Protein AF-A0A9N8DTS7-F1 (afdb_monomer)

Foldseek 3Di:
DDPPPPPPPPPDQQWDPQLDPCSLCVVQWDADPVRDIDGDPPQDLVNQLVSQLVQFDDQFDPDPDDPDQHLLVLQCVLQPDPDPQWGQAFFQRDTFHSPPDDDLQHWDWAQLQDCQQQQPPDDSSNGPPLRIHIHRPVLSVLCPNAFEDDQQQDPPRDDWDAPSDPSGPRPWIDDPHYTHGDLQCLLSSLLSLVQSQSNCACVRPVRQHQDEDLDDDPPHRRYHHHLLRSLVSNVSHDQDPSSVSSQSCCLTRNTVGGRCCNVHVVVSCVPSNHRDDFPPPSPHRPVVPPDDDDDDDDDDDDDDDDDDDDDDQPALQVVAAALQKAWFKWALPPPTKTKIAGQAWRDAQFKKKKWLFAAQQPDTHQPAWIKMAGRHHIQHHFAMAIADAAPDPQGHHCNPRIGTDHHYHHADLLKTKMWMWGFRPPPVRDTHTHAIETANQPDADDHDPDSVVQPSHHYHDHPRPPVFHYAYEYRARIKGFQDALEAASVVVRVSSNDNVRMDGHHDDRDPHDYDRTGHHDPHDDDPPDALALQKAWFKWALPPPTWTKIAGQAFFAAQFKKKKALFAAQLPDGDQPAWMKIAGHHRRTDHHLAMATADDPLHPCNPRIDTPHHHGHADLQWTKMWMWTDDPPDTRTHAIETQNQPDADDHDDPPVPQPRHHYHDHPSNPVFHYEYEYRARIKGFQDAQEEASVVVRVSSRPRVRMDGHHPDYDDYDNDGGHHDDPDDDDDDDDDDDDDDDDDDDDDDDDDDDDDDDDDDD

Solvent-accessible surface area (backbone atoms only — not comparable to full-atom values): 42821 Å² total; per-residue (Å²): 142,80,86,80,73,82,68,80,76,84,62,87,70,75,62,46,78,63,54,56,68,70,58,57,40,52,91,46,47,39,76,44,97,87,74,48,76,42,75,38,91,83,61,48,73,65,56,53,36,51,49,46,62,72,36,50,75,45,70,41,47,87,72,95,68,88,88,57,87,22,48,69,56,48,44,46,65,53,37,46,27,94,55,87,73,18,22,39,20,67,52,40,75,43,69,39,65,53,70,71,59,73,41,84,92,28,35,28,82,33,55,74,70,29,60,82,28,58,31,48,100,61,55,54,78,53,38,41,64,76,39,41,43,43,19,44,29,61,45,46,64,68,48,60,79,44,28,45,36,69,74,60,41,50,82,78,68,54,84,62,38,70,35,55,31,96,78,31,26,76,70,14,31,25,54,98,55,29,31,28,64,32,73,93,50,35,11,61,51,24,39,26,48,53,42,44,31,54,58,28,26,39,91,68,35,94,65,47,46,34,41,66,32,58,64,56,44,93,87,45,44,27,39,48,30,28,38,36,54,31,40,42,25,35,69,76,28,62,85,48,73,68,56,51,50,27,39,48,42,37,13,26,70,62,25,43,36,70,52,60,44,66,79,42,54,68,50,45,44,75,76,74,44,73,59,54,81,61,48,93,81,68,73,12,42,74,77,58,70,71,83,69,88,77,82,76,83,78,78,85,86,81,92,77,92,77,96,71,87,82,83,69,91,79,43,66,46,75,83,60,46,43,46,40,33,36,70,37,30,40,26,22,55,88,68,42,32,40,34,30,35,26,72,43,70,43,54,62,69,32,54,41,35,43,26,42,31,29,34,26,73,87,50,72,46,78,90,38,8,27,32,33,36,64,34,85,58,66,43,50,52,25,39,34,30,32,41,34,69,57,80,68,93,63,77,52,44,59,25,84,60,58,42,82,74,42,72,60,67,76,58,40,76,74,20,31,26,41,40,34,29,25,54,37,88,52,104,73,54,52,77,45,58,23,24,37,43,33,22,42,49,78,58,69,44,81,64,41,102,46,68,79,80,42,57,80,31,28,24,24,69,56,79,69,39,72,87,41,21,43,31,65,34,65,67,40,31,30,38,21,44,70,57,77,53,61,36,26,70,67,57,41,51,54,46,60,40,34,58,87,30,47,50,69,42,84,68,81,72,83,80,74,62,67,67,72,55,37,51,71,37,84,57,82,87,64,94,80,65,86,53,36,31,35,32,35,74,42,23,37,23,28,52,89,78,43,30,44,31,33,31,25,56,39,69,41,61,40,60,43,51,40,34,44,26,44,32,28,34,52,68,85,50,68,52,84,88,34,6,30,34,34,34,69,37,52,82,85,31,44,58,52,14,40,56,28,32,40,56,41,88,89,35,45,62,24,84,63,58,41,78,80,41,73,59,71,75,59,44,58,80,19,29,25,40,42,32,32,37,66,61,89,88,47,78,48,60,16,21,36,44,31,24,44,48,76,61,69,44,77,63,82,66,59,84,85,71,49,65,69,31,37,25,24,64,53,76,74,34,74,89,39,23,41,37,66,42,63,66,43,29,11,32,30,57,70,52,78,55,66,42,41,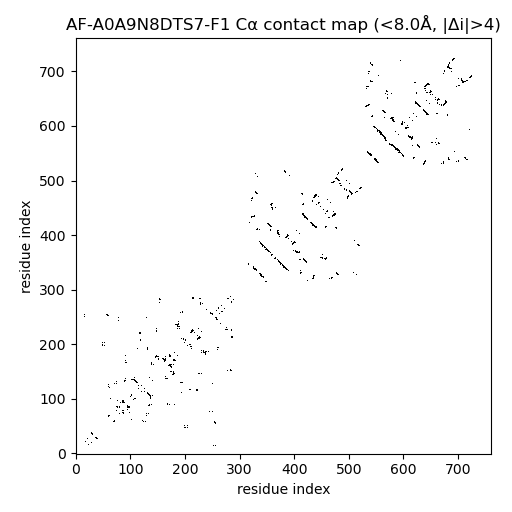46,70,56,43,46,53,45,65,42,37,65,87,29,50,49,71,31,70,98,44,85,63,73,60,77,88,66,62,34,48,60,51,75,95,79,79,88,79,81,87,79,90,77,85,78,86,80,78,88,76,90,82,81,89,85,84,86,87,78,86,86,83,89,81,87,88,81,89,132

Organism: NCBI:txid568900

Secondary structure (DSSP, 8-state):
--------------PPSS-SHHHHTTTTEEE-TTS-EEE-TT--HHHHHHHHHHH---PPP--SSSSSS-HHHHHHHHTB-SSTTEEE-TTT-SEEESSS-SSTTSEEEEESS-GGGT--SSSHHHH-TTTEEEEEHHHHHHHTTPEES-TTSSSSP-PPBSSSSTTS-TT-EE-SSEEE--GGGHHHHHHHHHHHHHHT-TTTTTT---EEESS--TT-SSEEEEHHHHHHHHHHS---HHHHHHHHHIIIIISS---HHHH-TTHHHHHH----PPBTTTTBSGGGG---PPPP------------PPPPS--GGGG--TTSEEEEEEE-SSSPEEEEEESS-B-TT-EEEEE-SPB-SSSB-SSS-EEEEE-SS-B-TTBEEEES--SSS-PPBTTT--EEEES-----TT--EEEEEEE-SSTT--EEEEEEEE-SSS-PBPP-S-GGGT-SS--BPPGGGSSSSEEE--S-SEEEE-S-SEE-HHHHHHHHH-GGGEEEE-S-SSS-----B-EE-S----TTS--TTSEEEEEEE-SSSPEEEEEESSPBPTT-EEEEE-SPB-SS-B-SSS-EEEEEPPTT-B-TT-EEEES-TTSBTTT--EEEES-----TT--EEEEEEEETTEEEEEEEEE-SSS-PBPTT--GGGSTTT--BPPGGGSSSSEEE--S-SEEEE-S--EEEHHHHHHHHH-GGGEEEESS---PPPSS--EEEPSS-PPP------------------------------

pLDDT: mean 80.38, std 19.92, range [23.86, 98.44]

Nearest PDB structures (foldseek):
  3vxm-assembly1_D  TM=3.292E-01  e=1.118E+00  Homo sapiens
  7kc1-assembly1_J  TM=3.344E-01  e=6.597E+00  Homo sapiens
  8vuz-assembly1_H  TM=3.466E-01  e=9.726E+00  Homo sapiens
  5xwu-assembly1_C  TM=1.728E-01  e=1.743E+00  Mus musculus

Sequence (761 aa):
MASLSLTRAQESASSYGGCPIDEYYGGLLTSRADGTATVREDVSRQDLEALLEETTRQVLPYTGSNDRDDVWKALIDVDAGQEPDTVRLLYRQVDFPALPHGTASTWNREHLWPKSRGVEYSGSDFTDVHHLFPADWNVNSARSNLFFGSCGLVEPQSSCKSPAHTEAASDTESDSQVFLPPANVRGDIARALFYMDLRYSSSTNNGIDLVLTDCPSPNNDNEMAYLSQLLTWHVMDPVDEGEKQRNQRVCERWQGNRNPFVDFPELAERFLGSPQTPANDGTGYPSCQQQQPQPQHPSGGDTNNNNEPSSSNDDPCNELSAGDILFVGMRSDNPDLVAMVTFKDLPVGLRLYLTDNAWTGSDLGTNEGTIQLIVTSEIASGAVFGYGGASGEDTLLYQGDWENVQGQFALSASGDSVLLYCKTNTEQDEIRFLAGLENSGDGWVESSNQENDFGSSRSALPAALEEKGTVSLPHYDDFAYVGAQEGSVEQLQDLLTDPSQWSGHNNDEDDMVLPTSFEISLAPVSMTESVAGDVMVVAVTAIDPDMVALVALEPLPGGTELYITDNTWTGSKFLTNEGTLKLTLPPAGVDVGSIFGYGATSLRFHDQWQSEGGRFALAESGDSIVVYTRDGNATKHMAAFSYAGGGWRAPGLADDQYGTADSVLPKELEQVGAVSLPRFESYVYKGPTDGEKEFLQRQLQNTSNWQGYDSSRVEPPREDFSVQSSQSSPSSATSTCPLSRRQITNVLMVGVAVVRLLGWS

Radius of gyration: 32.48 Å; Cα contacts (8 Å, |Δi|>4): 1632; chains: 1; bounding box: 80×89×81 Å

Structure (mmCIF, N/CA/C/O backbone):
data_AF-A0A9N8DTS7-F1
#
_entry.id   AF-A0A9N8DTS7-F1
#
loop_
_atom_site.group_PDB
_atom_site.id
_atom_site.type_symbol
_atom_site.label_atom_id
_atom_site.label_alt_id
_atom_site.label_comp_id
_atom_site.label_asym_id
_atom_site.label_entity_id
_atom_site.label_seq_id
_atom_site.pdbx_PDB_ins_code
_atom_site.Cartn_x
_atom_site.Cartn_y
_atom_site.Cartn_z
_atom_site.occupancy
_atom_site.B_iso_or_equiv
_atom_site.auth_seq_id
_atom_site.auth_comp_id
_atom_site.auth_asym_id
_atom_site.auth_atom_id
_atom_site.pdbx_PDB_model_num
ATOM 1 N N . MET A 1 1 ? 46.953 -11.018 -28.116 1.00 35.19 1 MET A N 1
ATOM 2 C CA . MET A 1 1 ? 46.247 -12.240 -27.684 1.00 35.19 1 MET A CA 1
ATOM 3 C C . MET A 1 1 ? 46.889 -12.733 -26.400 1.00 35.19 1 MET A C 1
ATOM 5 O O . MET A 1 1 ? 47.873 -13.456 -26.454 1.00 35.19 1 MET A O 1
ATOM 9 N N . ALA A 1 2 ? 46.380 -12.287 -25.260 1.00 27.88 2 ALA A N 1
ATOM 10 C CA . ALA A 1 2 ? 46.610 -12.935 -23.978 1.00 27.88 2 ALA A CA 1
ATOM 11 C C . ALA A 1 2 ? 45.212 -13.119 -23.393 1.00 27.88 2 ALA A C 1
ATOM 13 O O . ALA A 1 2 ? 44.584 -12.157 -22.967 1.00 27.88 2 ALA A O 1
ATOM 14 N N . SER A 1 3 ? 44.687 -14.332 -23.546 1.00 29.33 3 SER A N 1
ATOM 15 C CA . SER A 1 3 ? 43.446 -14.774 -22.924 1.00 29.33 3 SER A CA 1
ATOM 16 C C . SER A 1 3 ? 43.725 -14.900 -21.432 1.00 29.33 3 SER A C 1
ATOM 18 O O . SER A 1 3 ? 44.261 -15.916 -20.996 1.00 29.33 3 SER A O 1
ATOM 20 N N . LEU A 1 4 ? 43.431 -13.855 -20.663 1.00 31.64 4 LEU A N 1
ATOM 21 C CA . LEU A 1 4 ? 43.240 -13.990 -19.225 1.00 31.64 4 LEU A CA 1
ATOM 22 C C . LEU A 1 4 ? 41.852 -14.600 -19.050 1.00 31.64 4 LEU A C 1
ATOM 24 O O . LEU A 1 4 ? 40.857 -13.892 -19.002 1.00 31.64 4 LEU A O 1
ATOM 28 N N . SER A 1 5 ? 41.796 -15.931 -19.065 1.00 31.61 5 SER A N 1
ATOM 29 C CA . SER A 1 5 ? 40.640 -16.652 -18.550 1.00 31.61 5 SER A CA 1
ATOM 30 C C . SER A 1 5 ? 40.526 -16.311 -17.069 1.00 31.61 5 SER A C 1
ATOM 32 O O . SER A 1 5 ? 41.458 -16.609 -16.314 1.00 31.61 5 SER A O 1
ATOM 34 N N . LEU A 1 6 ? 39.414 -15.710 -16.658 1.00 36.59 6 LEU A N 1
ATOM 35 C CA . LEU A 1 6 ? 39.000 -15.676 -15.263 1.00 36.59 6 LEU A CA 1
ATOM 36 C C . LEU A 1 6 ? 38.718 -17.123 -14.842 1.00 36.59 6 LEU A C 1
ATOM 38 O O . LEU A 1 6 ? 37.624 -17.669 -14.949 1.00 36.59 6 LEU A O 1
ATOM 42 N N . THR A 1 7 ? 39.771 -17.808 -14.406 1.00 34.59 7 THR A N 1
ATOM 43 C CA . THR A 1 7 ? 39.629 -18.978 -13.551 1.00 34.59 7 THR A CA 1
ATOM 44 C C . THR A 1 7 ? 38.832 -18.532 -12.340 1.00 34.59 7 THR A C 1
ATOM 46 O O . THR A 1 7 ? 39.320 -17.696 -11.583 1.00 34.59 7 THR A O 1
ATOM 49 N N . ARG A 1 8 ? 37.620 -19.084 -12.199 1.00 40.44 8 ARG A N 1
ATOM 50 C CA . ARG A 1 8 ? 36.758 -19.034 -11.013 1.00 40.44 8 ARG A CA 1
ATOM 51 C C . ARG A 1 8 ? 37.622 -18.901 -9.760 1.00 40.44 8 ARG A C 1
ATOM 53 O O . ARG A 1 8 ? 38.233 -19.880 -9.330 1.00 40.44 8 ARG A O 1
ATOM 60 N N . ALA A 1 9 ? 37.696 -17.690 -9.216 1.00 36.06 9 ALA A N 1
ATOM 61 C CA . ALA A 1 9 ? 38.350 -17.425 -7.950 1.00 36.06 9 ALA A CA 1
ATOM 62 C C . ALA A 1 9 ? 37.477 -18.031 -6.843 1.00 36.06 9 ALA A C 1
ATOM 64 O O . ALA A 1 9 ? 36.722 -17.353 -6.165 1.00 36.06 9 ALA A O 1
ATOM 65 N N . GLN A 1 10 ? 37.559 -19.351 -6.677 1.00 35.62 10 GLN A N 1
ATOM 66 C CA . GLN A 1 10 ? 37.395 -19.973 -5.370 1.00 35.62 10 GLN A CA 1
ATOM 67 C C . GLN A 1 10 ? 38.724 -19.804 -4.623 1.00 35.62 10 GLN A C 1
ATOM 69 O O . GLN A 1 10 ? 39.418 -20.774 -4.335 1.00 35.62 10 GLN A O 1
ATOM 74 N N . GLU A 1 11 ? 39.106 -18.559 -4.352 1.00 36.72 11 GLU A N 1
ATOM 75 C CA . GLU A 1 11 ? 39.973 -18.272 -3.215 1.00 36.72 11 GLU A CA 1
ATOM 76 C C . GLU A 1 11 ? 39.042 -17.959 -2.050 1.00 36.72 11 GLU A C 1
ATOM 78 O O . GLU A 1 11 ? 38.052 -17.248 -2.199 1.00 36.72 11 GLU A O 1
ATOM 83 N N . SER A 1 12 ? 39.294 -18.605 -0.917 1.00 40.28 12 SER A N 1
ATOM 84 C CA . SER A 1 12 ? 38.471 -18.557 0.283 1.00 40.28 12 SER A CA 1
ATOM 85 C C . SER A 1 12 ? 38.433 -17.144 0.877 1.00 40.28 12 SER A C 1
ATOM 87 O O . SER A 1 12 ? 39.158 -16.857 1.830 1.00 40.28 12 SER A O 1
ATOM 89 N N . ALA A 1 13 ? 37.592 -16.266 0.334 1.00 49.38 13 ALA A N 1
ATOM 90 C CA . ALA A 1 13 ? 37.069 -15.142 1.091 1.00 49.38 13 ALA A CA 1
ATOM 91 C C . ALA A 1 13 ? 36.292 -15.751 2.264 1.00 49.38 13 ALA A C 1
ATOM 93 O O . ALA A 1 13 ? 35.435 -16.619 2.070 1.00 49.38 13 ALA A O 1
ATOM 94 N N . SER A 1 14 ? 36.675 -15.402 3.489 1.00 56.19 14 SER A N 1
ATOM 95 C CA . SER A 1 14 ? 35.967 -15.836 4.687 1.00 56.19 14 SER A CA 1
ATOM 96 C C . SER A 1 14 ? 34.522 -15.367 4.583 1.00 56.19 14 SER A C 1
ATOM 98 O O . SER A 1 14 ? 34.271 -14.172 4.699 1.00 56.19 14 SER A O 1
ATOM 100 N N . SER A 1 15 ? 33.595 -16.295 4.347 1.00 71.06 15 SER A N 1
ATOM 101 C CA . SER A 1 15 ? 32.173 -15.987 4.422 1.00 71.06 15 SER A CA 1
ATOM 102 C C . SER A 1 15 ? 31.874 -15.501 5.831 1.00 71.06 15 SER A C 1
ATOM 104 O O . SER A 1 15 ? 32.210 -16.176 6.809 1.00 71.06 15 SER A O 1
ATOM 106 N N . TYR A 1 16 ? 31.257 -14.337 5.939 1.00 78.50 16 TYR A N 1
ATOM 107 C CA . TYR A 1 16 ? 30.673 -13.870 7.178 1.00 78.50 16 TYR A CA 1
ATOM 108 C C . TYR A 1 16 ? 29.604 -14.883 7.628 1.00 78.50 16 TYR A C 1
ATOM 110 O O . TYR A 1 16 ? 28.719 -15.242 6.857 1.00 78.50 16 TYR A O 1
ATOM 118 N N . GLY A 1 17 ? 29.722 -15.394 8.860 1.00 80.81 17 GLY A N 1
ATOM 119 C CA . GLY A 1 17 ? 28.636 -16.132 9.527 1.00 80.81 17 GLY A CA 1
ATOM 120 C C . GLY A 1 17 ? 27.572 -15.167 10.060 1.00 80.81 17 GLY A C 1
ATOM 121 O O . GLY A 1 17 ? 27.861 -13.970 10.160 1.00 80.81 17 GLY A O 1
ATOM 122 N N . GLY A 1 18 ? 26.375 -15.642 10.415 1.00 84.25 18 GLY A N 1
ATOM 123 C CA . GLY A 1 18 ? 25.291 -14.754 10.855 1.00 84.25 18 GLY A CA 1
ATOM 124 C C . GLY A 1 18 ? 24.457 -14.141 9.735 1.00 84.25 18 GLY A C 1
ATOM 125 O O . GLY A 1 18 ? 23.745 -13.186 9.996 1.00 84.25 18 GLY A O 1
ATOM 126 N N . CYS A 1 19 ? 24.582 -14.629 8.499 1.00 90.31 19 CYS A N 1
ATOM 127 C CA . CYS A 1 19 ? 23.844 -14.117 7.341 1.00 90.31 19 CYS A CA 1
ATOM 128 C C . CYS A 1 19 ? 22.558 -14.869 6.952 1.00 90.31 19 CYS A C 1
ATOM 130 O O . CYS A 1 19 ? 21.774 -14.264 6.217 1.00 90.31 19 CYS A O 1
ATOM 132 N N . PRO A 1 20 ? 22.288 -16.129 7.366 1.00 91.44 20 PRO A N 1
ATOM 133 C CA . PRO A 1 20 ? 20.942 -16.694 7.244 1.00 91.44 20 PRO A CA 1
ATOM 134 C C . PRO A 1 20 ? 19.914 -15.763 7.893 1.00 91.44 20 PRO A C 1
ATOM 136 O O . PRO A 1 20 ? 20.201 -15.202 8.944 1.00 91.44 20 PRO A O 1
ATOM 139 N N . ILE A 1 21 ? 18.753 -15.567 7.265 1.00 89.00 21 ILE A N 1
ATOM 140 C CA . ILE A 1 21 ? 17.742 -14.581 7.699 1.00 89.00 21 ILE A CA 1
ATOM 141 C C . ILE A 1 21 ? 17.359 -14.795 9.174 1.00 89.00 21 ILE A C 1
ATOM 143 O O . ILE A 1 21 ? 17.350 -13.864 9.972 1.00 89.00 21 ILE A O 1
ATOM 147 N N . ASP A 1 22 ? 17.129 -16.041 9.558 1.00 86.31 22 ASP A N 1
ATOM 148 C CA . ASP A 1 22 ? 16.817 -16.476 10.916 1.00 86.31 22 ASP A CA 1
ATOM 149 C C . ASP A 1 22 ? 17.932 -16.192 11.937 1.00 86.31 22 ASP A C 1
ATOM 151 O O . ASP A 1 22 ? 17.646 -15.924 13.102 1.00 86.31 22 ASP A O 1
ATOM 155 N N . GLU A 1 23 ? 19.197 -16.210 11.513 1.00 89.38 23 GLU A N 1
ATOM 156 C CA . GLU A 1 23 ? 20.341 -15.872 12.368 1.00 89.38 23 GLU A CA 1
ATOM 157 C C . GLU A 1 23 ? 20.573 -14.354 12.423 1.00 89.38 23 GLU A C 1
ATOM 159 O O . GLU A 1 23 ? 20.778 -13.801 13.502 1.00 89.38 23 GLU A O 1
ATOM 164 N N . TYR A 1 24 ? 20.498 -13.682 11.271 1.00 92.88 24 TYR A N 1
ATOM 165 C CA . TYR A 1 24 ? 20.747 -12.249 11.118 1.00 92.88 24 TYR A CA 1
ATOM 166 C C . TYR A 1 24 ? 19.723 -11.412 11.887 1.00 92.88 24 TYR A C 1
ATOM 168 O O . TYR A 1 24 ? 20.088 -10.488 12.607 1.00 92.88 24 TYR A O 1
ATOM 176 N N . TYR A 1 25 ? 18.443 -11.777 11.784 1.00 93.38 25 TYR A N 1
ATOM 177 C CA . TYR A 1 25 ? 17.338 -11.088 12.448 1.00 93.38 25 TYR A CA 1
ATOM 178 C C . TYR A 1 25 ? 16.889 -11.798 13.734 1.00 93.38 25 TYR A C 1
ATOM 180 O O . TYR A 1 25 ? 15.823 -11.492 14.252 1.00 93.38 25 TYR A O 1
ATOM 188 N N . GLY A 1 26 ? 17.654 -12.753 14.278 1.00 83.56 26 GLY A N 1
ATOM 189 C CA . GLY A 1 26 ? 17.167 -13.702 15.293 1.00 83.56 26 GLY A CA 1
ATOM 190 C C . GLY A 1 26 ? 16.560 -13.102 16.575 1.00 83.56 26 GLY A C 1
ATOM 191 O O . GLY A 1 26 ? 15.787 -13.778 17.250 1.00 83.56 26 GLY A O 1
ATOM 192 N N . GLY A 1 27 ? 16.868 -11.844 16.914 1.00 84.56 27 GLY A N 1
ATOM 193 C CA . GLY A 1 27 ? 16.236 -11.108 18.022 1.00 84.56 27 GLY A CA 1
ATOM 194 C C . GLY A 1 27 ? 14.964 -10.332 17.652 1.00 84.56 27 GLY A C 1
ATOM 195 O O . GLY A 1 27 ? 14.217 -9.943 18.546 1.00 84.56 27 GLY A O 1
ATOM 196 N N . LEU A 1 28 ? 14.726 -10.127 16.357 1.00 89.19 28 LEU A N 1
ATOM 197 C CA . LEU A 1 28 ? 13.649 -9.324 15.773 1.00 89.19 28 LEU A CA 1
ATOM 198 C C . LEU A 1 28 ? 12.582 -10.176 15.075 1.00 89.19 28 LEU A C 1
ATOM 200 O O . LEU A 1 28 ? 11.575 -9.640 14.623 1.00 89.19 28 LEU A O 1
ATOM 204 N N . LEU A 1 29 ? 12.786 -11.491 14.961 1.00 88.31 29 LEU A N 1
ATOM 205 C CA . LEU A 1 29 ? 11.826 -12.397 14.335 1.00 88.31 29 LEU A CA 1
ATOM 206 C C . LEU A 1 29 ? 10.941 -13.099 15.364 1.00 88.31 29 LEU A C 1
ATOM 208 O O . LEU A 1 29 ? 11.381 -13.479 16.450 1.00 88.31 29 LEU A O 1
ATOM 212 N N . THR A 1 30 ? 9.698 -13.350 14.972 1.00 83.19 30 THR A N 1
ATOM 213 C CA . THR A 1 30 ? 8.836 -14.365 15.579 1.00 83.19 30 THR A CA 1
ATOM 214 C C . THR A 1 30 ? 8.474 -15.417 14.542 1.00 83.19 30 THR A C 1
ATOM 216 O O . THR A 1 30 ? 8.458 -15.167 13.336 1.00 83.19 30 THR A O 1
ATOM 219 N N . SER A 1 31 ? 8.211 -16.631 15.013 1.00 72.62 31 SER A N 1
ATOM 220 C CA . SER A 1 31 ? 7.707 -17.703 14.162 1.00 72.62 31 SER A CA 1
ATOM 221 C C . SER A 1 31 ? 6.209 -17.517 13.951 1.00 72.62 31 SER A C 1
ATOM 223 O O . SER A 1 31 ? 5.444 -17.461 14.914 1.00 72.62 31 SER A O 1
ATOM 225 N N . ARG A 1 32 ? 5.785 -17.469 12.692 1.00 54.41 32 ARG A N 1
ATOM 226 C CA . ARG A 1 32 ? 4.383 -17.593 12.307 1.00 54.41 32 ARG A CA 1
ATOM 227 C C . ARG A 1 32 ? 3.902 -19.024 12.546 1.00 54.41 32 ARG A C 1
ATOM 229 O O . ARG A 1 32 ? 4.681 -19.981 12.583 1.00 54.41 32 ARG A O 1
ATOM 236 N N . ALA A 1 33 ? 2.588 -19.177 12.687 1.00 39.81 33 ALA A N 1
ATOM 237 C CA . ALA A 1 33 ? 1.946 -20.473 12.914 1.00 39.81 33 ALA A CA 1
ATOM 238 C C . ALA A 1 33 ? 2.162 -21.480 11.759 1.00 39.81 33 ALA A C 1
ATOM 240 O O . ALA A 1 33 ? 2.047 -22.686 11.970 1.00 39.81 33 ALA A O 1
ATOM 241 N N . ASP A 1 34 ? 2.510 -20.996 10.562 1.00 44.12 34 ASP A N 1
ATOM 242 C CA . ASP A 1 34 ? 2.854 -21.785 9.369 1.00 44.12 34 ASP A CA 1
ATOM 243 C C . ASP A 1 34 ? 4.330 -22.245 9.327 1.00 44.12 34 ASP A C 1
ATOM 245 O O . ASP A 1 34 ? 4.734 -22.965 8.411 1.00 44.12 34 ASP A O 1
ATOM 249 N N . GLY A 1 35 ? 5.132 -21.869 10.330 1.00 47.69 35 GLY A N 1
ATOM 250 C CA . GLY A 1 35 ? 6.550 -22.208 10.435 1.00 47.69 35 GLY A CA 1
ATOM 251 C C . GLY A 1 35 ? 7.494 -21.262 9.688 1.00 47.69 35 GLY A C 1
ATOM 252 O O . GLY A 1 35 ? 8.700 -21.509 9.694 1.00 47.69 35 GLY A O 1
ATOM 253 N N . THR A 1 36 ? 6.982 -20.195 9.069 1.00 58.00 36 THR A N 1
ATOM 254 C CA . THR A 1 36 ? 7.795 -19.105 8.512 1.00 58.00 36 THR A CA 1
ATOM 255 C C . THR A 1 36 ? 8.173 -18.096 9.599 1.00 58.00 36 THR A C 1
ATOM 257 O O . THR A 1 36 ? 7.544 -18.042 10.653 1.00 58.00 36 THR A O 1
ATOM 260 N N . ALA A 1 37 ? 9.238 -17.323 9.394 1.00 69.44 37 ALA A N 1
ATOM 261 C CA . ALA A 1 37 ? 9.637 -16.265 10.318 1.00 69.44 37 ALA A CA 1
ATOM 262 C C . ALA A 1 37 ? 9.244 -14.896 9.750 1.00 69.44 37 ALA A C 1
ATOM 264 O O . ALA A 1 37 ? 9.447 -14.646 8.566 1.00 69.44 37 ALA A O 1
ATOM 265 N N . THR A 1 38 ? 8.695 -14.030 10.598 1.00 81.50 38 THR A N 1
ATOM 266 C CA . THR A 1 38 ? 8.312 -12.646 10.275 1.00 81.50 38 THR A CA 1
ATOM 267 C C . THR A 1 38 ? 8.938 -11.709 11.289 1.00 81.50 38 THR A C 1
ATOM 269 O O . THR A 1 38 ? 9.187 -12.117 12.429 1.00 81.50 38 THR A O 1
ATOM 272 N N . VAL A 1 39 ? 9.175 -10.460 10.901 1.00 83.88 39 VAL A N 1
ATOM 273 C CA . VAL A 1 39 ? 9.574 -9.417 11.851 1.00 83.88 39 VAL A CA 1
ATOM 274 C C . VAL A 1 39 ? 8.450 -9.227 12.868 1.00 83.88 39 VAL A C 1
ATOM 276 O O . VAL A 1 39 ? 7.280 -9.217 12.490 1.00 83.88 39 VAL A O 1
ATOM 279 N N . ARG A 1 40 ? 8.784 -9.158 14.159 1.00 85.50 40 ARG A N 1
ATOM 280 C CA . ARG A 1 40 ? 7.789 -8.963 15.220 1.00 85.50 40 ARG A CA 1
ATOM 281 C C . ARG A 1 40 ? 7.138 -7.581 15.104 1.00 85.50 40 ARG A C 1
ATOM 283 O O . ARG A 1 40 ? 7.781 -6.611 14.696 1.00 85.50 40 ARG A O 1
ATOM 290 N N . GLU A 1 41 ? 5.885 -7.489 15.529 1.00 78.94 41 GLU A N 1
ATOM 291 C CA . GLU A 1 41 ? 5.113 -6.237 15.519 1.00 78.94 41 GLU A CA 1
ATOM 292 C C . GLU A 1 41 ? 5.650 -5.180 16.500 1.00 78.94 41 GLU A C 1
ATOM 294 O O . GLU A 1 41 ? 5.406 -3.994 16.327 1.00 78.94 41 GLU A O 1
ATOM 299 N N . ASP A 1 42 ? 6.462 -5.572 17.486 1.00 79.75 42 ASP A N 1
ATOM 300 C CA . ASP A 1 42 ? 7.116 -4.644 18.420 1.00 79.75 42 ASP A CA 1
ATOM 301 C C . ASP A 1 42 ? 8.436 -4.058 17.884 1.00 79.75 42 ASP A C 1
ATOM 303 O O . ASP A 1 42 ? 9.007 -3.170 18.508 1.00 79.75 42 ASP A O 1
ATOM 307 N N . VAL A 1 43 ? 8.951 -4.555 16.750 1.00 81.31 43 VAL A N 1
ATOM 308 C CA . VAL A 1 43 ? 10.228 -4.090 16.179 1.00 81.31 43 VAL A CA 1
ATOM 309 C C . VAL A 1 43 ? 10.061 -2.691 15.608 1.00 81.31 43 VAL A C 1
ATOM 311 O O . VAL A 1 43 ? 9.398 -2.500 14.591 1.00 81.31 43 VAL A O 1
ATOM 314 N N . SER A 1 44 ? 10.695 -1.716 16.242 1.00 86.44 44 SER A N 1
ATOM 315 C CA . SER A 1 44 ? 10.692 -0.332 15.791 1.00 86.44 44 SER A CA 1
ATOM 316 C C . SER A 1 44 ? 11.636 -0.119 14.604 1.00 86.44 44 SER A C 1
ATOM 318 O O . SER A 1 44 ? 12.540 -0.917 14.332 1.00 86.44 44 SER A O 1
ATOM 320 N N . ARG A 1 45 ? 11.485 1.024 13.926 1.00 86.06 45 ARG A N 1
ATOM 321 C CA . ARG A 1 45 ? 12.457 1.486 12.928 1.00 86.06 45 ARG A CA 1
ATOM 322 C C . ARG A 1 45 ? 13.873 1.554 13.522 1.00 86.06 45 ARG A C 1
ATOM 324 O O . ARG A 1 45 ? 14.815 1.069 12.905 1.00 86.06 45 ARG A O 1
ATOM 331 N N . GLN A 1 46 ? 14.005 2.060 14.752 1.00 87.00 46 GLN A N 1
ATOM 332 C CA . GLN A 1 46 ? 15.285 2.192 15.460 1.00 87.00 46 GLN A CA 1
ATOM 333 C C . GLN A 1 46 ? 15.960 0.841 15.740 1.00 87.00 46 GLN A C 1
ATOM 335 O O . GLN A 1 46 ? 17.185 0.752 15.680 1.00 87.00 46 GLN A O 1
ATOM 340 N N . ASP A 1 47 ? 15.193 -0.224 15.994 1.00 89.94 47 ASP A N 1
ATOM 341 C CA . ASP A 1 47 ? 15.752 -1.570 16.178 1.00 89.94 47 ASP A CA 1
ATOM 342 C C . ASP A 1 47 ? 16.430 -2.078 14.900 1.00 89.94 47 ASP A C 1
ATOM 344 O O . ASP A 1 47 ? 17.490 -2.708 14.954 1.00 89.94 47 ASP A O 1
ATOM 348 N N . LEU A 1 48 ? 15.847 -1.775 13.735 1.00 92.00 48 LEU A N 1
ATOM 349 C CA . LEU A 1 48 ? 16.458 -2.092 12.447 1.00 92.00 48 LEU A CA 1
ATOM 350 C C . LEU A 1 48 ? 17.667 -1.201 12.161 1.00 92.00 48 LEU A C 1
ATOM 352 O O . LEU A 1 48 ? 18.684 -1.716 11.703 1.00 92.00 48 LEU A O 1
ATOM 356 N N . GLU A 1 49 ? 17.604 0.096 12.465 1.00 90.25 49 GLU A N 1
ATOM 357 C CA . GLU A 1 49 ? 18.755 1.005 12.346 1.00 90.25 49 GLU A CA 1
ATOM 358 C C . GLU A 1 49 ? 19.950 0.492 13.166 1.00 90.25 49 GLU A C 1
ATOM 360 O O . GLU A 1 49 ? 21.053 0.334 12.632 1.00 90.25 49 GLU A O 1
ATOM 365 N N . ALA A 1 50 ? 19.707 0.119 14.426 1.00 89.31 50 ALA A N 1
ATOM 366 C CA . ALA A 1 50 ? 20.710 -0.448 15.320 1.00 89.31 50 ALA A CA 1
ATOM 367 C C . ALA A 1 50 ? 21.249 -1.797 14.817 1.00 89.31 50 ALA A C 1
ATOM 369 O O . ALA A 1 50 ? 22.465 -2.004 14.805 1.00 89.31 50 ALA A O 1
ATOM 370 N N . LEU A 1 51 ? 20.374 -2.700 14.351 1.00 93.44 51 LEU A N 1
ATOM 371 C CA . LEU A 1 51 ? 20.785 -3.984 13.773 1.00 93.44 51 LEU A CA 1
ATOM 372 C C . LEU A 1 51 ? 21.713 -3.772 12.579 1.00 93.44 51 LEU A C 1
ATOM 374 O O . LEU A 1 51 ? 22.750 -4.431 12.455 1.00 93.44 51 LEU A O 1
ATOM 378 N N . LEU A 1 52 ? 21.342 -2.869 11.675 1.00 93.19 52 LEU A N 1
ATOM 379 C CA . LEU A 1 52 ? 22.152 -2.574 10.511 1.00 93.19 52 LEU A CA 1
ATOM 380 C C . LEU A 1 52 ? 23.505 -2.001 10.965 1.00 93.19 52 LEU A C 1
ATOM 382 O O . LEU A 1 52 ? 24.548 -2.476 10.498 1.00 93.19 52 LEU A O 1
ATOM 386 N N . GLU A 1 53 ? 23.522 -1.035 11.889 1.00 88.94 53 GLU A N 1
ATOM 387 C CA . GLU A 1 53 ? 24.758 -0.467 12.440 1.00 88.94 53 GLU A CA 1
ATOM 388 C C . GLU A 1 53 ? 25.698 -1.528 13.018 1.00 88.94 53 GLU A C 1
ATOM 390 O O . GLU A 1 53 ? 26.863 -1.594 12.615 1.00 88.94 53 GLU A O 1
ATOM 395 N N . GLU A 1 54 ? 25.176 -2.408 13.869 1.00 89.56 54 GLU A N 1
ATOM 396 C CA . GLU A 1 54 ? 25.935 -3.475 14.522 1.00 89.56 54 GLU A CA 1
ATOM 397 C C . GLU A 1 54 ? 26.476 -4.516 13.529 1.00 89.56 54 GLU A C 1
ATOM 399 O O . GLU A 1 54 ? 27.586 -5.037 13.687 1.00 89.56 54 GLU A O 1
ATOM 404 N N . THR A 1 55 ? 25.701 -4.844 12.495 1.00 89.56 55 THR A N 1
ATOM 405 C CA . THR A 1 55 ? 26.023 -5.952 11.585 1.00 89.56 55 THR A CA 1
ATOM 406 C C . THR A 1 55 ? 26.932 -5.566 10.422 1.00 89.56 55 THR A C 1
ATOM 408 O O . THR A 1 55 ? 27.523 -6.458 9.806 1.00 89.56 55 THR A O 1
ATOM 411 N N . THR A 1 56 ? 27.121 -4.275 10.130 1.00 89.69 56 THR A N 1
ATOM 412 C CA . THR A 1 56 ? 28.084 -3.838 9.106 1.00 89.69 56 THR A CA 1
ATOM 413 C C . THR A 1 56 ? 29.515 -4.059 9.579 1.00 89.69 56 THR A C 1
ATOM 415 O O . THR A 1 56 ? 30.047 -3.350 10.429 1.00 89.69 56 THR A O 1
ATOM 418 N N . ARG A 1 57 ? 30.184 -5.044 8.978 1.00 87.62 57 ARG A N 1
ATOM 419 C CA . ARG A 1 57 ? 31.532 -5.491 9.368 1.00 87.62 57 ARG A CA 1
ATOM 420 C C . ARG A 1 57 ? 32.640 -4.834 8.565 1.00 87.62 57 ARG A C 1
ATOM 422 O O . ARG A 1 57 ? 33.777 -4.773 9.035 1.00 87.62 57 ARG A O 1
ATOM 429 N N . GLN A 1 58 ? 32.341 -4.393 7.347 1.00 88.06 58 GLN A N 1
ATOM 430 C CA . GLN A 1 58 ? 33.341 -3.853 6.438 1.00 88.06 58 GLN A CA 1
ATOM 431 C C . GLN A 1 58 ? 32.798 -2.665 5.649 1.00 88.06 58 GLN A C 1
ATOM 433 O O . GLN A 1 58 ? 31.767 -2.752 4.994 1.00 88.06 58 GLN A O 1
ATOM 438 N N . VAL A 1 59 ? 33.563 -1.574 5.665 1.00 89.81 59 VAL A N 1
ATOM 439 C CA . VAL A 1 59 ? 33.420 -0.455 4.730 1.00 89.81 59 VAL A CA 1
ATOM 440 C C . VAL A 1 59 ? 34.364 -0.720 3.561 1.00 89.81 59 VAL A C 1
ATOM 442 O O . VAL A 1 59 ? 35.582 -0.827 3.750 1.00 89.81 59 VAL A O 1
ATOM 445 N N . LEU A 1 60 ? 33.814 -0.893 2.360 1.00 90.56 60 LEU A N 1
ATOM 446 C CA . LEU A 1 60 ? 34.607 -1.261 1.191 1.00 90.56 60 LEU A CA 1
ATOM 447 C C . LEU A 1 60 ? 35.430 -0.069 0.686 1.00 90.56 60 LEU A C 1
ATOM 449 O O . LEU A 1 60 ? 34.924 1.042 0.580 1.00 90.56 60 LEU A O 1
ATOM 453 N N . PRO A 1 61 ? 36.704 -0.253 0.308 1.00 90.25 61 PRO A N 1
ATOM 454 C CA . PRO A 1 61 ? 37.472 0.817 -0.312 1.00 90.25 61 PRO A CA 1
ATOM 455 C C . PRO A 1 61 ? 36.863 1.271 -1.648 1.00 90.25 61 PRO A C 1
ATOM 457 O O . PRO A 1 61 ? 36.559 0.455 -2.517 1.00 90.25 61 PRO A O 1
ATOM 460 N N . TYR A 1 62 ? 36.782 2.584 -1.872 1.00 87.12 62 TYR A N 1
ATOM 461 C CA . TYR A 1 62 ? 36.434 3.149 -3.179 1.00 87.12 62 TYR A CA 1
ATOM 462 C C . TYR A 1 62 ? 37.702 3.439 -3.994 1.00 87.12 62 TYR A C 1
ATOM 464 O O . TYR A 1 62 ? 38.238 4.547 -4.004 1.00 87.12 62 TYR A O 1
ATOM 472 N N . THR A 1 63 ? 38.236 2.417 -4.657 1.00 85.31 63 THR A N 1
ATOM 473 C CA . THR A 1 63 ? 39.521 2.492 -5.374 1.00 85.31 63 THR A CA 1
ATOM 474 C C . THR A 1 63 ? 39.351 2.829 -6.864 1.00 85.31 63 THR A C 1
ATOM 476 O O . THR A 1 63 ? 38.245 2.852 -7.425 1.00 85.31 63 THR A O 1
ATOM 479 N N . GLY A 1 64 ? 40.490 3.084 -7.518 1.00 73.81 64 GLY A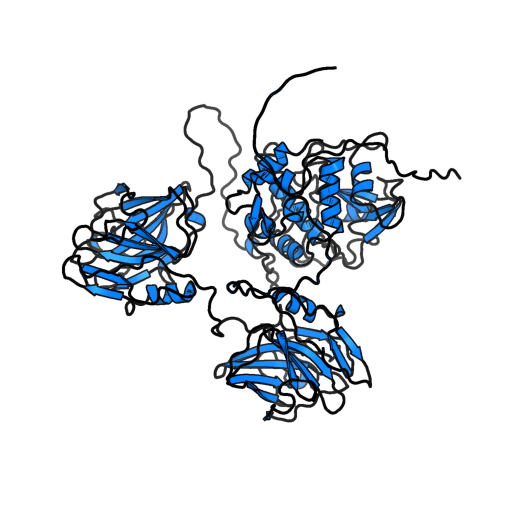 N 1
ATOM 480 C CA . GLY A 1 64 ? 40.630 3.102 -8.977 1.00 73.81 64 GLY A CA 1
ATOM 481 C C . GLY A 1 64 ? 41.456 1.936 -9.542 1.00 73.81 64 GLY A C 1
ATOM 482 O O . GLY A 1 64 ? 41.798 1.981 -10.720 1.00 73.81 64 GLY A O 1
ATOM 483 N N . SER A 1 65 ? 41.829 0.938 -8.728 1.00 64.88 65 SER A N 1
ATOM 484 C CA . SER A 1 65 ? 42.629 -0.230 -9.139 1.00 64.88 65 SER A CA 1
ATOM 485 C C . SER A 1 65 ? 42.008 -1.530 -8.629 1.00 64.88 65 SER A C 1
ATOM 487 O O . SER A 1 65 ? 41.324 -1.507 -7.619 1.00 64.88 65 SER A O 1
ATOM 489 N N . ASN A 1 66 ? 42.294 -2.661 -9.284 1.00 64.94 66 ASN A N 1
ATOM 490 C CA . ASN A 1 66 ? 41.609 -3.947 -9.052 1.00 64.94 66 ASN A CA 1
ATOM 491 C C . ASN A 1 66 ? 42.345 -4.865 -8.055 1.00 64.94 66 ASN A C 1
ATOM 493 O O . ASN A 1 66 ? 42.098 -6.071 -7.993 1.00 64.94 66 ASN A O 1
ATOM 497 N N . ASP A 1 67 ? 43.302 -4.317 -7.307 1.00 67.25 67 ASP A N 1
ATOM 498 C CA . ASP A 1 67 ? 44.288 -5.102 -6.554 1.00 67.25 67 ASP A CA 1
ATOM 499 C C . ASP A 1 67 ? 43.803 -5.514 -5.152 1.00 67.25 67 ASP A C 1
ATOM 501 O O . ASP A 1 67 ? 44.540 -6.162 -4.407 1.00 67.25 67 ASP A O 1
ATOM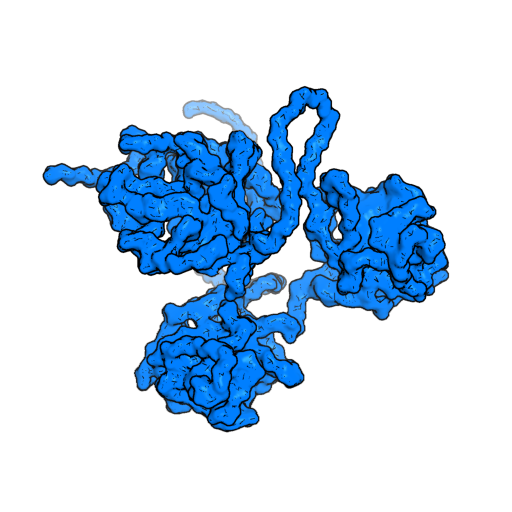 505 N N . ARG A 1 68 ? 42.589 -5.115 -4.752 1.00 75.50 68 ARG A N 1
ATOM 506 C CA . ARG A 1 68 ? 42.011 -5.359 -3.420 1.00 75.50 68 ARG A CA 1
ATOM 507 C C . ARG A 1 68 ? 40.519 -5.633 -3.513 1.00 75.50 68 ARG A C 1
ATOM 509 O O . ARG A 1 68 ? 39.911 -5.363 -4.539 1.00 75.50 68 ARG A O 1
ATOM 516 N N . ASP A 1 69 ? 39.959 -6.195 -2.453 1.00 84.56 69 ASP A N 1
ATOM 517 C CA . ASP A 1 69 ? 38.514 -6.348 -2.321 1.00 84.56 69 ASP A CA 1
ATOM 518 C C . ASP A 1 69 ? 37.924 -4.968 -2.039 1.00 84.56 69 ASP A C 1
ATOM 520 O O . ASP A 1 69 ? 38.207 -4.339 -1.018 1.00 84.56 69 ASP A O 1
ATOM 524 N N . ASP A 1 70 ? 37.231 -4.456 -3.046 1.00 90.19 70 ASP A N 1
ATOM 525 C CA . ASP A 1 70 ? 36.739 -3.094 -3.162 1.00 90.19 70 ASP A CA 1
ATOM 526 C C . ASP A 1 70 ? 35.356 -3.101 -3.821 1.00 90.19 70 ASP A C 1
ATOM 528 O O . ASP A 1 70 ? 34.839 -4.147 -4.220 1.00 90.19 70 ASP A O 1
ATOM 532 N N . VAL A 1 71 ? 34.764 -1.917 -3.958 1.00 93.56 71 VAL A N 1
ATOM 533 C CA . VAL A 1 71 ? 33.437 -1.771 -4.568 1.00 93.56 71 VAL A CA 1
ATOM 534 C C . VAL A 1 71 ? 33.384 -2.336 -5.997 1.00 93.56 71 VAL A C 1
ATOM 536 O O . VAL A 1 71 ? 32.354 -2.863 -6.399 1.00 93.56 71 VAL A O 1
ATOM 539 N N . TRP A 1 72 ? 34.467 -2.270 -6.785 1.00 94.06 72 TRP A N 1
ATOM 540 C CA . TRP A 1 72 ? 34.447 -2.812 -8.149 1.00 94.06 72 TRP A CA 1
ATOM 541 C C . TRP A 1 72 ? 34.285 -4.322 -8.146 1.00 94.06 72 TRP A C 1
ATOM 543 O O . TRP A 1 72 ? 33.429 -4.844 -8.856 1.00 94.06 72 TRP A O 1
ATOM 553 N N . LYS A 1 73 ? 35.088 -5.022 -7.340 1.00 93.31 73 LYS A N 1
ATOM 554 C CA . LYS A 1 73 ? 34.964 -6.475 -7.227 1.00 93.31 73 LYS A CA 1
ATOM 555 C C . LYS A 1 73 ? 33.629 -6.887 -6.619 1.00 93.31 73 LYS A C 1
ATOM 557 O O . LYS A 1 73 ? 33.070 -7.882 -7.071 1.00 93.31 73 LYS A O 1
ATOM 562 N N . ALA A 1 74 ? 33.123 -6.114 -5.656 1.00 94.94 74 ALA A N 1
ATOM 563 C CA . ALA A 1 74 ? 31.820 -6.366 -5.060 1.00 94.94 74 ALA A CA 1
ATOM 564 C C . ALA A 1 74 ? 30.719 -6.345 -6.114 1.00 94.94 74 ALA A C 1
ATOM 566 O O . ALA A 1 74 ? 30.023 -7.340 -6.271 1.00 94.94 74 ALA A O 1
ATOM 567 N N . LEU A 1 75 ? 30.634 -5.279 -6.913 1.00 96.81 75 LEU A N 1
ATOM 568 C CA . LEU A 1 75 ? 29.635 -5.176 -7.978 1.00 96.81 75 LEU A CA 1
ATOM 569 C C . LEU A 1 75 ? 29.811 -6.230 -9.076 1.00 96.81 75 LEU A C 1
ATOM 571 O O . LEU A 1 75 ? 28.824 -6.732 -9.597 1.00 96.81 75 LEU A O 1
ATOM 575 N N . ILE A 1 76 ? 31.048 -6.614 -9.409 1.00 95.69 76 ILE A N 1
ATOM 576 C CA . ILE A 1 76 ? 31.285 -7.707 -10.367 1.00 95.69 76 ILE A CA 1
ATOM 577 C C . ILE A 1 76 ? 30.722 -9.042 -9.856 1.00 95.69 76 ILE A C 1
ATOM 579 O O . ILE A 1 76 ? 30.241 -9.839 -10.657 1.00 95.69 76 ILE A O 1
ATOM 583 N N . ASP A 1 77 ? 30.786 -9.296 -8.548 1.00 95.12 77 ASP A N 1
ATOM 584 C CA . ASP A 1 77 ? 30.255 -10.517 -7.931 1.00 95.12 77 ASP A CA 1
ATOM 585 C C . ASP A 1 77 ? 28.737 -10.446 -7.710 1.00 95.12 77 ASP A C 1
ATOM 587 O O . ASP A 1 77 ? 28.011 -11.382 -8.052 1.00 95.12 77 ASP A O 1
ATOM 591 N N . VAL A 1 78 ? 28.232 -9.348 -7.138 1.00 96.44 78 VAL A N 1
ATOM 592 C CA . VAL A 1 78 ? 26.820 -9.261 -6.745 1.00 96.44 78 VAL A CA 1
ATOM 593 C C . VAL A 1 78 ? 25.885 -9.033 -7.933 1.00 96.44 78 VAL A C 1
ATOM 595 O O . VAL A 1 78 ? 24.789 -9.592 -7.919 1.00 96.44 78 VAL A O 1
ATOM 598 N N . ASP A 1 79 ? 26.356 -8.337 -8.974 1.00 97.44 79 ASP A N 1
ATOM 599 C CA . ASP A 1 79 ? 25.613 -7.972 -10.189 1.00 97.44 79 ASP A CA 1
ATOM 600 C C . ASP A 1 79 ? 26.194 -8.661 -11.446 1.00 97.44 79 ASP A C 1
ATOM 602 O O . ASP A 1 79 ? 26.206 -8.102 -12.549 1.00 97.44 79 ASP A O 1
ATOM 606 N N . ALA A 1 80 ? 26.720 -9.881 -11.288 1.00 95.00 80 ALA A N 1
ATOM 607 C CA . ALA A 1 80 ? 27.242 -10.687 -12.391 1.00 95.00 80 ALA A CA 1
ATOM 608 C C . ALA A 1 80 ? 26.176 -10.919 -13.480 1.00 95.00 80 ALA A C 1
ATOM 610 O O . ALA A 1 80 ? 25.018 -11.222 -13.186 1.00 95.00 80 ALA A O 1
ATOM 611 N N . GLY A 1 81 ? 26.575 -10.798 -14.747 1.00 92.31 81 GLY A N 1
ATOM 612 C CA . GLY A 1 81 ? 25.705 -11.102 -15.883 1.00 92.31 81 GLY A CA 1
ATOM 613 C C . GLY A 1 81 ? 25.466 -12.605 -16.059 1.00 92.31 81 GLY A C 1
ATOM 614 O O . GLY A 1 81 ? 26.076 -13.447 -15.397 1.00 92.31 81 GLY A O 1
ATOM 615 N N . GLN A 1 82 ? 24.575 -12.954 -16.986 1.00 90.25 82 GLN A N 1
ATOM 616 C CA . GLN A 1 82 ? 24.326 -14.342 -17.378 1.00 90.25 82 GLN A CA 1
ATOM 617 C C . GLN A 1 82 ? 25.524 -14.934 -18.129 1.00 90.25 82 GLN A C 1
ATOM 619 O O . GLN A 1 82 ? 25.818 -16.124 -17.996 1.00 90.25 82 GLN A O 1
ATOM 624 N N . GLU A 1 83 ? 26.226 -14.106 -18.906 1.00 89.94 83 GLU A N 1
ATOM 625 C CA . GLU A 1 83 ? 27.450 -14.503 -19.597 1.00 89.94 83 GLU A CA 1
ATOM 626 C C . GLU A 1 83 ? 28.683 -14.428 -18.674 1.00 89.94 83 GLU A C 1
ATOM 628 O O . GLU A 1 83 ? 28.815 -13.489 -17.880 1.00 89.94 83 GLU A O 1
ATOM 633 N N . PRO A 1 84 ? 29.644 -15.365 -18.783 1.00 90.75 84 PRO A N 1
ATOM 634 C CA . PRO A 1 84 ? 30.876 -15.311 -18.001 1.00 90.75 84 PRO A CA 1
ATOM 635 C C . PRO A 1 84 ? 31.634 -13.992 -18.191 1.00 90.75 84 PRO A C 1
ATOM 637 O O . PRO A 1 84 ? 31.713 -13.465 -19.299 1.00 90.75 84 PRO A O 1
ATOM 640 N N . ASP A 1 85 ? 32.260 -13.503 -17.120 1.00 93.62 85 ASP A N 1
ATOM 641 C CA . ASP A 1 85 ? 33.092 -12.290 -17.117 1.00 93.62 85 ASP A CA 1
ATOM 642 C C . ASP A 1 85 ? 32.336 -11.010 -17.523 1.00 93.62 85 ASP A C 1
ATOM 644 O O . ASP A 1 85 ? 32.927 -10.054 -18.044 1.00 93.62 85 ASP A O 1
ATOM 648 N N . THR A 1 86 ? 31.026 -10.973 -17.263 1.00 97.44 86 THR A N 1
ATOM 649 C CA . THR A 1 86 ? 30.162 -9.813 -17.502 1.00 97.44 86 THR A CA 1
ATOM 650 C C . THR A 1 86 ? 29.458 -9.336 -16.233 1.00 97.44 86 THR A C 1
ATOM 652 O O . THR A 1 86 ? 29.347 -10.070 -15.253 1.00 97.44 86 THR A O 1
ATOM 655 N N . VAL A 1 87 ? 28.988 -8.091 -16.263 1.00 97.12 87 VAL A N 1
ATOM 656 C CA . VAL A 1 87 ? 28.102 -7.483 -15.263 1.00 97.12 87 VAL A CA 1
ATOM 657 C C . VAL A 1 87 ? 26.800 -7.045 -15.917 1.00 97.12 87 VAL A C 1
ATOM 659 O O . VAL A 1 87 ? 26.796 -6.632 -17.083 1.00 97.12 87 VAL A O 1
ATOM 662 N N . ARG A 1 88 ? 25.702 -7.097 -15.167 1.00 96.44 88 ARG A N 1
ATOM 663 C CA . ARG A 1 88 ? 24.396 -6.609 -15.604 1.00 96.44 88 ARG A CA 1
ATOM 664 C C . ARG A 1 88 ? 24.302 -5.100 -15.378 1.00 96.44 88 ARG A C 1
ATOM 666 O O . ARG A 1 88 ? 24.422 -4.630 -14.254 1.00 96.44 88 ARG A O 1
ATOM 673 N N . LEU A 1 89 ? 24.091 -4.324 -16.444 1.00 97.88 89 LEU A N 1
ATOM 674 C CA . LEU A 1 89 ? 23.977 -2.864 -16.336 1.00 97.88 89 LEU A CA 1
ATOM 675 C C . LEU A 1 89 ? 22.546 -2.423 -16.008 1.00 97.88 89 LEU A C 1
ATOM 677 O O . LEU A 1 89 ? 21.639 -2.667 -16.803 1.00 97.88 89 LEU A O 1
ATOM 681 N N . LEU A 1 90 ? 22.375 -1.678 -14.914 1.00 97.81 90 LEU A N 1
ATOM 682 C CA . LEU A 1 90 ? 21.084 -1.288 -14.339 1.00 97.81 90 LEU A CA 1
ATOM 683 C C . LEU A 1 90 ? 20.160 -0.550 -15.323 1.00 97.81 90 LEU A C 1
ATOM 685 O O . LEU A 1 90 ? 19.037 -0.970 -15.563 1.00 97.81 90 LEU A O 1
ATOM 689 N N . TYR A 1 91 ? 20.613 0.541 -15.944 1.00 97.69 91 TYR A N 1
ATOM 690 C CA . TYR A 1 91 ? 19.733 1.351 -16.809 1.00 97.69 91 TYR A CA 1
ATOM 691 C C . TYR A 1 91 ? 19.673 0.883 -18.263 1.00 97.69 91 TYR A C 1
ATOM 693 O O . TYR A 1 91 ? 18.802 1.307 -19.020 1.00 97.69 91 TYR A O 1
ATOM 701 N N . ARG A 1 92 ? 20.627 0.047 -18.680 1.00 96.06 92 ARG A N 1
ATOM 702 C CA . ARG A 1 92 ? 20.735 -0.442 -20.061 1.00 96.06 92 ARG A CA 1
ATOM 703 C C . ARG A 1 92 ? 20.153 -1.841 -20.234 1.00 96.06 92 ARG A C 1
ATOM 705 O O . ARG A 1 92 ? 19.789 -2.196 -21.349 1.00 96.06 92 ARG A O 1
ATOM 712 N N . GLN A 1 93 ? 20.062 -2.617 -19.153 1.00 94.62 93 GLN A N 1
ATOM 713 C CA . GLN A 1 93 ? 19.490 -3.962 -19.149 1.00 94.62 93 GLN A CA 1
ATOM 714 C C . GLN A 1 93 ? 20.203 -4.916 -20.123 1.00 94.62 93 GLN A C 1
ATOM 716 O O . GLN A 1 93 ? 19.580 -5.713 -20.827 1.00 94.62 93 GLN A O 1
ATOM 721 N N . VAL A 1 94 ? 21.537 -4.854 -20.141 1.00 95.00 94 VAL A N 1
ATOM 722 C CA . VAL A 1 94 ? 22.394 -5.768 -20.911 1.00 95.00 94 VAL A CA 1
ATOM 723 C C . VAL A 1 94 ? 23.559 -6.263 -20.070 1.00 95.00 94 VAL A C 1
ATOM 725 O O . VAL A 1 94 ? 24.005 -5.578 -19.147 1.00 95.00 94 VAL A O 1
ATOM 728 N N . ASP A 1 95 ? 24.083 -7.418 -20.458 1.00 96.94 95 ASP A N 1
ATOM 729 C CA . ASP A 1 95 ? 25.344 -7.940 -19.949 1.00 96.94 95 ASP A CA 1
ATOM 730 C C . ASP A 1 95 ? 26.498 -7.225 -20.659 1.00 96.94 95 ASP A C 1
ATOM 732 O O . ASP A 1 95 ? 26.536 -7.122 -21.891 1.00 96.94 95 ASP A O 1
ATOM 736 N N . PHE A 1 96 ? 27.437 -6.695 -19.882 1.00 96.62 96 PHE A N 1
ATOM 737 C CA . PHE A 1 96 ? 28.566 -5.916 -20.379 1.00 96.62 96 PHE A CA 1
ATOM 738 C C . PHE A 1 96 ? 29.879 -6.460 -19.810 1.00 96.62 96 PHE A C 1
ATOM 740 O O . PHE A 1 96 ? 29.890 -6.885 -18.657 1.00 96.62 96 PHE A O 1
ATOM 747 N N . PRO A 1 97 ? 31.001 -6.450 -20.561 1.00 97.50 97 PRO A N 1
ATOM 748 C CA . PRO A 1 97 ? 32.282 -6.924 -20.043 1.00 97.50 97 PRO A CA 1
ATOM 749 C C . PRO A 1 97 ? 32.624 -6.326 -18.673 1.00 97.50 97 PRO A C 1
ATOM 751 O O . PRO A 1 97 ? 32.665 -5.104 -18.513 1.00 97.50 97 PRO A O 1
ATOM 754 N N . ALA A 1 98 ? 32.908 -7.191 -17.695 1.00 95.00 98 ALA A N 1
ATOM 755 C CA . ALA A 1 98 ? 33.250 -6.775 -16.338 1.00 95.00 98 ALA A CA 1
ATOM 756 C C . ALA A 1 98 ? 34.538 -5.934 -16.321 1.00 95.00 98 ALA A C 1
ATOM 758 O O . ALA A 1 98 ? 34.666 -5.012 -15.520 1.00 95.00 98 ALA A O 1
ATOM 759 N N . LEU A 1 99 ? 35.466 -6.208 -17.248 1.00 92.38 99 LEU A N 1
ATOM 760 C CA . LEU A 1 99 ? 36.727 -5.488 -17.421 1.00 92.38 99 LEU A CA 1
ATOM 761 C C . LEU A 1 99 ? 36.952 -5.066 -18.885 1.00 92.38 99 LEU A C 1
ATOM 763 O O . LEU A 1 99 ? 36.695 -5.860 -19.792 1.00 92.38 99 LEU A O 1
ATOM 767 N N . PRO A 1 100 ? 37.542 -3.880 -19.140 1.00 92.12 100 PRO A N 1
ATOM 768 C CA . PRO A 1 100 ? 37.837 -2.808 -18.179 1.00 92.12 100 PRO A CA 1
ATOM 769 C C . PRO A 1 100 ? 36.571 -2.034 -17.748 1.00 92.12 100 PRO A C 1
ATOM 771 O O . PRO A 1 100 ? 35.569 -2.041 -18.453 1.00 92.12 100 PRO A O 1
ATOM 774 N N . HIS A 1 101 ? 36.634 -1.314 -16.624 1.00 92.69 101 HIS A N 1
ATOM 775 C CA . HIS A 1 101 ? 35.544 -0.492 -16.065 1.00 92.69 101 HIS A CA 1
ATOM 776 C C . HIS A 1 101 ? 36.028 0.926 -15.700 1.00 92.69 101 HIS A C 1
ATOM 778 O O . HIS A 1 101 ? 37.226 1.206 -15.738 1.00 92.69 101 HIS A O 1
ATOM 784 N N . GLY A 1 102 ? 35.107 1.835 -15.368 1.00 88.69 102 GLY A N 1
ATOM 785 C CA . GLY A 1 102 ? 35.407 3.186 -14.875 1.00 88.69 102 GLY A CA 1
ATOM 786 C C . GLY A 1 102 ? 35.840 4.198 -15.940 1.00 88.69 102 GLY A C 1
ATOM 787 O O . GLY A 1 102 ? 36.534 5.162 -15.620 1.00 88.69 102 GLY A O 1
ATOM 788 N N . THR A 1 103 ? 35.470 3.986 -17.204 1.00 89.19 103 THR A N 1
ATOM 789 C CA . THR A 1 103 ? 35.793 4.889 -18.321 1.00 89.19 103 THR A CA 1
ATOM 790 C C . THR A 1 103 ? 34.562 5.153 -19.185 1.00 89.19 103 THR A C 1
ATOM 792 O O . THR A 1 103 ? 33.616 4.375 -19.162 1.00 89.19 103 THR A O 1
ATOM 795 N N . ALA A 1 104 ? 34.595 6.201 -20.014 1.00 87.69 104 ALA A N 1
ATOM 796 C CA . ALA A 1 104 ? 33.452 6.603 -20.844 1.00 87.69 104 ALA A CA 1
ATOM 797 C C . ALA A 1 104 ? 32.978 5.571 -21.887 1.00 87.69 104 ALA A C 1
ATOM 799 O O . ALA A 1 104 ? 31.880 5.699 -22.422 1.00 87.69 104 ALA A O 1
ATOM 800 N N . SER A 1 105 ? 33.795 4.562 -22.199 1.00 90.31 105 SER A N 1
ATOM 801 C CA . SER A 1 105 ? 33.432 3.458 -23.099 1.00 90.31 105 SER A CA 1
ATOM 802 C C . SER A 1 105 ? 33.051 2.173 -22.357 1.00 90.31 105 SER A C 1
ATOM 804 O O . SER A 1 105 ? 32.967 1.115 -22.978 1.00 90.31 105 SER A O 1
ATOM 806 N N . THR A 1 106 ? 32.927 2.231 -21.032 1.00 94.44 106 THR A N 1
ATOM 807 C CA . THR A 1 106 ? 32.667 1.082 -20.163 1.00 94.44 106 THR A CA 1
ATOM 808 C C . THR A 1 106 ? 31.583 1.431 -19.141 1.00 94.44 106 THR A C 1
ATOM 810 O O . THR A 1 106 ? 30.873 2.423 -19.296 1.00 94.44 106 THR A O 1
ATOM 813 N N . TRP A 1 107 ? 31.406 0.603 -18.115 1.00 96.25 107 TRP A N 1
ATOM 814 C CA . TRP A 1 107 ? 30.455 0.858 -17.038 1.00 96.25 107 TRP A CA 1
ATOM 815 C C . TRP A 1 107 ? 31.112 1.562 -15.840 1.00 96.25 107 TRP A C 1
ATOM 817 O O . TRP A 1 107 ? 32.338 1.541 -15.687 1.00 96.25 107 TRP A O 1
ATOM 827 N N . ASN A 1 108 ? 30.299 2.189 -14.991 1.00 94.81 108 ASN A N 1
ATOM 828 C CA . ASN A 1 108 ? 30.692 2.822 -13.737 1.00 94.81 108 ASN A CA 1
ATOM 829 C C . ASN A 1 108 ? 29.829 2.366 -12.559 1.00 94.81 108 ASN A C 1
ATOM 831 O O . ASN A 1 108 ? 28.739 1.837 -12.752 1.00 94.81 108 ASN A O 1
ATOM 835 N N . ARG A 1 109 ? 30.301 2.669 -11.349 1.00 94.62 109 ARG A N 1
ATOM 836 C CA . ARG A 1 109 ? 29.526 2.613 -10.107 1.00 94.62 109 ARG A CA 1
ATOM 837 C C . ARG A 1 109 ? 28.470 3.720 -10.117 1.00 94.62 109 ARG A C 1
ATOM 839 O O . ARG A 1 109 ? 28.816 4.901 -10.088 1.00 94.62 109 ARG A O 1
ATOM 846 N N . GLU A 1 110 ? 27.212 3.328 -10.226 1.00 96.50 110 GLU A N 1
ATOM 847 C CA . GLU A 1 110 ? 26.042 4.175 -10.026 1.00 96.50 110 GLU A CA 1
ATOM 848 C C . GLU A 1 110 ? 25.750 4.296 -8.539 1.00 96.50 110 GLU A C 1
ATOM 850 O O . GLU A 1 110 ? 25.577 3.280 -7.878 1.00 96.50 110 GLU A O 1
ATOM 855 N N . HIS A 1 111 ? 25.657 5.527 -8.045 1.00 95.88 111 HIS A N 1
ATOM 856 C CA . HIS A 1 111 ? 25.121 5.840 -6.724 1.00 95.88 111 HIS A CA 1
ATOM 857 C C . HIS A 1 111 ? 23.631 6.154 -6.877 1.00 95.88 111 HIS A C 1
ATOM 859 O O . HIS A 1 111 ? 23.293 7.247 -7.337 1.00 95.88 111 HIS A O 1
ATOM 865 N N . LEU A 1 112 ? 22.736 5.229 -6.504 1.00 97.19 112 LEU A N 1
ATOM 866 C CA . LEU A 1 112 ? 21.289 5.486 -6.593 1.00 97.19 112 LEU A CA 1
ATOM 867 C C . LEU A 1 112 ? 20.885 6.721 -5.784 1.00 97.19 112 LEU A C 1
ATOM 869 O O . LEU A 1 112 ? 20.162 7.576 -6.301 1.00 97.19 112 LEU A O 1
ATOM 873 N N . TRP A 1 113 ? 21.445 6.861 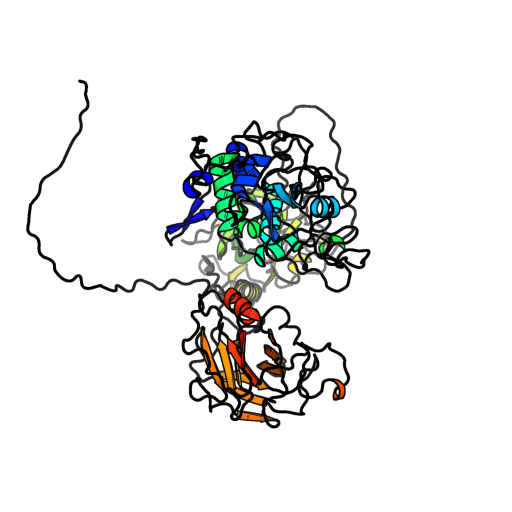-4.581 1.00 95.25 113 TRP A N 1
ATOM 874 C CA . TRP A 1 113 ? 21.440 8.102 -3.817 1.00 95.25 113 TRP A CA 1
ATOM 875 C C . TRP A 1 113 ? 22.677 8.947 -4.170 1.00 95.25 113 TRP A C 1
ATOM 877 O O . TRP A 1 113 ? 23.796 8.569 -3.821 1.00 95.25 113 TRP A O 1
ATOM 887 N N . PRO A 1 114 ? 22.544 10.067 -4.904 1.00 90.56 114 PRO A N 1
ATOM 888 C CA . PRO A 1 114 ? 23.701 10.801 -5.407 1.00 90.56 114 PRO A CA 1
ATOM 889 C C . PRO A 1 114 ? 24.524 11.464 -4.297 1.00 90.56 114 PRO A C 1
ATOM 891 O O . PRO A 1 114 ? 23.987 12.007 -3.339 1.00 90.56 114 PRO A O 1
ATOM 894 N N . LYS A 1 115 ? 25.838 11.578 -4.516 1.00 86.06 115 LYS A N 1
ATOM 895 C CA . LYS A 1 115 ? 26.783 12.288 -3.622 1.00 86.06 115 LYS A CA 1
ATOM 896 C C . LYS A 1 115 ? 26.442 13.758 -3.395 1.00 86.06 115 LYS A C 1
ATOM 898 O O . LYS A 1 115 ? 26.807 14.355 -2.397 1.00 86.06 115 LYS A O 1
ATOM 903 N N . SER A 1 116 ? 25.781 14.386 -4.366 1.00 85.00 116 SER A N 1
ATOM 904 C CA . SER A 1 116 ? 25.318 15.771 -4.231 1.00 85.00 116 SER A CA 1
ATOM 905 C C . SER A 1 116 ? 24.046 15.894 -3.385 1.00 85.00 116 SER A C 1
ATOM 907 O O . SER A 1 116 ? 23.469 16.974 -3.357 1.00 85.00 116 SER A O 1
ATOM 909 N N . ARG A 1 117 ? 23.554 14.781 -2.828 1.00 86.94 117 ARG A N 1
ATOM 910 C CA . ARG A 1 117 ? 22.315 14.660 -2.058 1.00 86.94 117 ARG A CA 1
ATOM 911 C C . ARG A 1 117 ? 22.552 13.923 -0.733 1.00 86.94 117 ARG A C 1
ATOM 913 O O . ARG A 1 117 ? 21.696 13.170 -0.300 1.00 86.94 117 ARG A O 1
ATOM 920 N N . GLY A 1 118 ? 23.708 14.130 -0.103 1.00 81.88 118 GLY A N 1
ATOM 921 C CA . GLY A 1 118 ? 23.872 13.853 1.333 1.00 81.88 118 GLY A CA 1
ATOM 922 C C . GLY A 1 118 ? 24.755 12.651 1.615 1.00 81.88 118 GLY A C 1
ATOM 923 O O . GLY A 1 118 ? 25.313 12.547 2.700 1.00 81.88 118 GLY A O 1
ATOM 924 N N . VAL A 1 119 ? 24.967 11.807 0.602 1.00 84.75 119 VAL A N 1
ATOM 925 C CA . VAL A 1 119 ? 26.012 10.784 0.627 1.00 84.75 119 VAL A CA 1
ATOM 926 C C . VAL A 1 119 ? 27.380 11.464 0.576 1.00 84.75 119 VAL A C 1
ATOM 928 O O . VAL A 1 119 ? 27.701 12.193 -0.370 1.00 84.75 119 VAL A O 1
ATOM 931 N N . GLU A 1 120 ? 28.206 11.208 1.582 1.00 78.75 120 GLU A N 1
ATOM 932 C CA . GLU A 1 120 ? 29.549 11.751 1.708 1.00 78.75 120 GLU A CA 1
ATOM 933 C C . GLU A 1 120 ? 30.479 11.256 0.579 1.00 78.75 120 GLU A C 1
ATOM 935 O O . GLU A 1 120 ? 30.191 10.338 -0.184 1.00 78.75 120 GLU A O 1
ATOM 940 N N . TYR A 1 121 ? 31.664 11.862 0.440 1.00 81.38 121 TYR A N 1
ATOM 941 C CA . TYR A 1 121 ? 32.669 11.440 -0.555 1.00 81.38 121 TYR A CA 1
ATOM 942 C C . TYR A 1 121 ? 33.570 10.288 -0.065 1.00 81.38 121 TYR A C 1
ATOM 944 O O . TYR A 1 121 ? 34.556 9.936 -0.722 1.00 81.38 121 TYR A O 1
ATOM 952 N N . SER A 1 122 ? 33.255 9.733 1.103 1.00 79.06 122 SER A N 1
ATOM 953 C CA . SER A 1 122 ? 33.942 8.639 1.787 1.00 79.06 122 SER A CA 1
ATOM 954 C C . SER A 1 122 ? 33.062 8.150 2.929 1.00 79.06 122 SER A C 1
ATOM 956 O O . SER A 1 122 ? 32.406 8.980 3.528 1.00 79.06 122 SER A O 1
ATOM 958 N N . GLY A 1 123 ? 33.133 6.874 3.300 1.00 84.69 123 GLY A N 1
ATOM 959 C CA . GLY A 1 123 ? 32.334 6.357 4.413 1.00 84.69 123 GLY A CA 1
ATOM 960 C C . GLY A 1 123 ? 31.564 5.103 4.034 1.00 84.69 123 GLY A C 1
ATOM 961 O O . GLY A 1 123 ? 31.735 4.562 2.934 1.00 84.69 123 GLY A O 1
ATOM 962 N N . SER A 1 124 ? 30.771 4.611 4.983 1.00 87.56 124 SER A N 1
ATOM 963 C CA . SER A 1 124 ? 29.871 3.476 4.778 1.00 87.56 124 SER A CA 1
ATOM 964 C C . SER A 1 124 ? 28.816 3.823 3.729 1.00 87.56 124 SER A C 1
ATOM 966 O O . SER A 1 124 ? 28.712 3.106 2.742 1.00 87.56 124 SER A O 1
ATOM 968 N N . ASP A 1 125 ? 28.136 4.957 3.881 1.00 89.38 125 ASP A N 1
ATOM 969 C CA . ASP A 1 125 ? 27.149 5.518 2.945 1.00 89.38 125 ASP A CA 1
ATOM 970 C C . ASP A 1 125 ? 27.667 5.636 1.508 1.00 89.38 125 ASP A C 1
ATOM 972 O O . ASP A 1 125 ? 26.968 5.314 0.556 1.00 89.38 125 ASP A O 1
ATOM 976 N N . PHE A 1 126 ? 28.930 6.015 1.329 1.00 90.50 126 PHE A N 1
ATOM 977 C CA . PHE A 1 126 ? 29.547 6.172 0.018 1.00 90.50 126 PHE A CA 1
ATOM 978 C C . PHE A 1 126 ? 29.850 4.852 -0.694 1.00 90.50 126 PHE A C 1
ATOM 980 O O . PHE A 1 126 ? 30.014 4.825 -1.921 1.00 90.50 126 PHE A O 1
ATOM 987 N N . THR A 1 127 ? 30.034 3.776 0.069 1.00 93.44 127 THR A N 1
ATOM 988 C CA . THR A 1 127 ? 30.582 2.503 -0.425 1.00 93.44 127 THR A CA 1
ATOM 989 C C . THR A 1 127 ? 29.646 1.321 -0.224 1.00 93.44 127 THR A C 1
ATOM 991 O O . THR A 1 127 ? 30.030 0.201 -0.563 1.00 93.44 127 THR A O 1
ATOM 994 N N . ASP A 1 128 ? 28.425 1.574 0.255 1.00 95.88 128 ASP A N 1
ATOM 995 C CA . ASP A 1 128 ? 27.421 0.546 0.492 1.00 95.88 128 ASP A CA 1
ATOM 996 C C . ASP A 1 128 ? 26.879 -0.039 -0.821 1.00 95.88 128 ASP A C 1
ATOM 998 O O . ASP A 1 128 ? 26.232 0.626 -1.629 1.00 95.88 128 ASP A O 1
ATOM 1002 N N . VAL A 1 129 ? 27.133 -1.324 -1.027 1.00 97.06 129 VAL A N 1
ATOM 1003 C CA . VAL A 1 129 ? 26.750 -2.094 -2.207 1.00 97.06 129 VAL A CA 1
ATOM 1004 C C . VAL A 1 129 ? 25.237 -2.301 -2.292 1.00 97.06 129 VAL A C 1
ATOM 1006 O O . VAL A 1 129 ? 24.734 -2.553 -3.386 1.00 97.06 129 VAL A O 1
ATOM 1009 N N . HIS A 1 130 ? 24.471 -2.102 -1.215 1.00 97.69 130 HIS A N 1
ATOM 1010 C CA . HIS A 1 130 ? 23.003 -2.144 -1.290 1.00 97.69 130 HIS A CA 1
ATOM 1011 C C . HIS A 1 130 ? 22.407 -1.047 -2.184 1.00 97.69 130 HIS A C 1
ATOM 1013 O O . HIS A 1 130 ? 21.369 -1.292 -2.789 1.00 97.69 130 HIS A O 1
ATOM 1019 N N . HIS A 1 131 ? 23.080 0.098 -2.363 1.00 96.69 131 HIS A N 1
ATOM 1020 C CA . HIS A 1 131 ? 22.616 1.186 -3.246 1.00 96.69 131 HIS A CA 1
ATOM 1021 C C . HIS A 1 131 ? 23.552 1.486 -4.431 1.00 96.69 131 HIS A C 1
ATOM 1023 O O . HIS A 1 131 ? 23.264 2.374 -5.243 1.00 96.69 131 HIS A O 1
ATOM 1029 N N . LEU A 1 132 ? 24.676 0.771 -4.538 1.00 97.81 132 LEU A N 1
ATOM 1030 C CA . LEU A 1 132 ? 25.606 0.887 -5.657 1.00 97.81 132 LEU A CA 1
ATOM 1031 C C . LEU A 1 132 ? 25.322 -0.170 -6.712 1.00 97.81 132 LEU A C 1
ATOM 1033 O O . LEU A 1 132 ? 25.214 -1.342 -6.376 1.00 97.81 132 LEU A O 1
ATOM 1037 N N . PHE A 1 133 ? 25.281 0.227 -7.984 1.00 98.25 133 PHE A N 1
ATOM 1038 C CA . PHE A 1 133 ? 24.999 -0.684 -9.100 1.00 98.25 133 PHE A CA 1
ATOM 1039 C C . PHE A 1 133 ? 25.935 -0.447 -10.297 1.00 98.25 133 PHE A C 1
ATOM 1041 O O . PHE A 1 133 ? 26.439 0.665 -10.484 1.00 98.25 133 PHE A O 1
ATOM 1048 N N . PRO A 1 134 ? 26.185 -1.448 -11.160 1.00 98.06 134 PRO A N 1
ATOM 1049 C CA . PRO A 1 134 ? 26.818 -1.225 -12.452 1.00 98.06 134 PRO A CA 1
ATOM 1050 C C . PRO A 1 134 ? 25.886 -0.450 -13.389 1.00 98.06 134 PRO A C 1
ATOM 1052 O O . PRO A 1 134 ? 24.774 -0.886 -13.676 1.00 98.06 134 PRO A O 1
ATOM 1055 N N . ALA A 1 135 ? 26.346 0.661 -13.954 1.00 98.12 135 ALA A N 1
ATOM 1056 C CA . ALA A 1 135 ? 25.616 1.377 -14.999 1.00 98.12 135 ALA A CA 1
ATOM 1057 C C . ALA A 1 135 ? 26.536 1.759 -16.157 1.00 98.12 135 ALA A C 1
ATOM 1059 O O . ALA A 1 135 ? 27.720 2.023 -15.961 1.00 98.12 135 ALA A O 1
ATOM 1060 N N . ASP A 1 136 ? 25.998 1.814 -17.376 1.00 98.06 136 ASP A N 1
ATOM 1061 C CA . ASP A 1 136 ? 26.719 2.372 -18.526 1.00 98.06 136 ASP A CA 1
ATOM 1062 C C . ASP A 1 136 ? 27.190 3.796 -18.186 1.00 98.06 136 ASP A C 1
ATOM 1064 O O . ASP A 1 136 ? 26.403 4.597 -17.676 1.00 98.06 136 ASP A O 1
ATOM 1068 N N . TRP A 1 137 ? 28.468 4.112 -18.432 1.00 96.62 137 TRP A N 1
ATOM 1069 C CA . TRP A 1 137 ? 29.054 5.384 -17.998 1.00 96.62 137 TRP A CA 1
ATOM 1070 C C . TRP A 1 137 ? 28.278 6.596 -18.519 1.00 96.62 137 TRP A C 1
ATOM 1072 O O . TRP A 1 137 ? 28.089 7.572 -17.791 1.00 96.62 137 TRP A O 1
ATOM 1082 N N . ASN A 1 138 ? 27.817 6.545 -19.771 1.00 95.44 138 ASN A N 1
ATOM 1083 C CA . ASN A 1 138 ? 27.132 7.680 -20.385 1.00 95.44 138 ASN A CA 1
ATOM 1084 C C . ASN A 1 138 ? 25.713 7.828 -19.838 1.00 95.44 138 ASN A C 1
ATOM 1086 O O . ASN A 1 138 ? 25.271 8.949 -19.594 1.00 95.44 138 ASN A O 1
ATOM 1090 N N . VAL A 1 139 ? 25.029 6.710 -19.576 1.00 96.69 139 VAL A N 1
ATOM 1091 C CA . VAL A 1 139 ? 23.687 6.726 -18.979 1.00 96.69 139 VAL A CA 1
ATOM 1092 C C . VAL A 1 139 ? 23.742 7.203 -17.527 1.00 96.69 139 VAL A C 1
ATOM 1094 O O . VAL A 1 139 ? 22.954 8.064 -17.157 1.00 96.69 139 VAL A O 1
ATOM 1097 N N . ASN A 1 140 ? 24.713 6.735 -16.735 1.00 96.25 140 ASN A N 1
ATOM 1098 C CA . ASN A 1 140 ? 24.980 7.229 -15.377 1.00 96.25 140 ASN A CA 1
ATOM 1099 C C . ASN A 1 140 ? 25.258 8.746 -15.394 1.00 96.25 140 ASN A C 1
ATOM 1101 O O . ASN A 1 140 ? 24.591 9.524 -14.712 1.00 96.25 140 ASN A O 1
ATOM 1105 N N . SER A 1 141 ? 26.158 9.201 -16.275 1.00 92.88 141 SER A N 1
ATOM 1106 C CA . SER A 1 141 ? 26.442 10.633 -16.422 1.00 92.88 141 SER A CA 1
ATOM 1107 C C . SER A 1 141 ? 25.213 11.453 -16.833 1.00 92.88 141 SER A C 1
ATOM 1109 O O . SER A 1 141 ? 25.126 12.618 -16.449 1.00 92.88 141 SER A O 1
ATOM 1111 N N . ALA A 1 142 ? 24.304 10.885 -17.631 1.00 92.06 142 ALA A N 1
ATOM 1112 C CA . ALA A 1 142 ? 23.065 11.537 -18.047 1.00 92.06 142 ALA A CA 1
ATOM 1113 C C . ALA A 1 142 ? 22.007 11.554 -16.935 1.00 92.06 142 ALA A C 1
ATOM 1115 O O . ALA A 1 142 ? 21.313 12.557 -16.795 1.00 92.06 142 ALA A O 1
ATOM 1116 N N . ARG A 1 143 ? 21.920 10.489 -16.124 1.00 94.12 143 ARG A N 1
ATOM 1117 C CA . ARG A 1 143 ? 21.058 10.424 -14.935 1.00 94.12 143 ARG A CA 1
ATOM 1118 C C . ARG A 1 143 ? 21.456 11.481 -13.908 1.00 94.12 143 ARG A C 1
ATOM 1120 O O . ARG A 1 143 ? 20.587 12.060 -13.265 1.00 94.12 143 ARG A O 1
ATOM 1127 N N . SER A 1 144 ? 22.752 11.776 -13.786 1.00 92.69 144 SER A N 1
ATOM 1128 C CA . SER A 1 144 ? 23.261 12.862 -12.943 1.00 92.69 144 SER A CA 1
ATOM 1129 C C . SER A 1 144 ? 22.755 12.749 -11.491 1.00 92.69 144 SER A C 1
ATOM 1131 O O . SER A 1 144 ? 22.944 11.714 -10.859 1.00 92.69 144 SER A O 1
ATOM 1133 N N . ASN A 1 145 ? 22.128 13.794 -10.949 1.00 90.44 145 ASN A N 1
ATOM 1134 C CA . ASN A 1 145 ? 21.484 13.815 -9.635 1.00 90.44 145 ASN A CA 1
ATOM 1135 C C . ASN A 1 145 ? 19.954 13.972 -9.725 1.00 90.44 145 ASN A C 1
ATOM 1137 O O . ASN A 1 145 ? 19.331 14.476 -8.780 1.00 90.44 145 ASN A O 1
ATOM 1141 N N . LEU A 1 146 ? 19.370 13.584 -10.865 1.00 91.88 146 LEU A N 1
ATOM 1142 C CA . LEU A 1 146 ? 17.930 13.628 -11.093 1.00 91.88 146 LEU A CA 1
ATOM 1143 C C . LEU A 1 146 ? 17.210 12.724 -10.090 1.00 91.88 146 LEU A C 1
ATOM 1145 O O . LEU A 1 146 ? 17.688 11.628 -9.763 1.00 91.88 146 LEU A O 1
ATOM 1149 N N . PHE A 1 147 ? 16.058 13.195 -9.623 1.00 92.50 147 PHE A N 1
ATOM 1150 C CA . PHE A 1 147 ? 15.176 12.446 -8.744 1.00 92.50 147 PHE A CA 1
ATOM 1151 C C . PHE A 1 147 ? 14.604 11.240 -9.476 1.00 92.50 147 PHE A C 1
ATOM 1153 O O . PHE A 1 147 ? 14.268 11.322 -10.654 1.00 92.50 147 PHE A O 1
ATOM 1160 N N . PHE A 1 148 ? 14.465 10.116 -8.783 1.00 94.19 148 PHE A N 1
ATOM 1161 C CA . PHE A 1 148 ? 13.688 9.014 -9.321 1.00 94.19 148 PHE A CA 1
ATOM 1162 C C . PHE A 1 148 ? 12.213 9.350 -9.206 1.00 94.19 148 PHE A C 1
ATOM 1164 O O . PHE A 1 148 ? 11.738 9.708 -8.129 1.00 94.19 148 PHE A O 1
ATOM 1171 N N . GLY A 1 149 ? 11.509 9.259 -10.324 1.00 88.62 149 GLY A N 1
ATOM 1172 C CA . GLY A 1 149 ? 10.111 9.634 -10.408 1.00 88.62 149 GLY A CA 1
ATOM 1173 C C . GLY A 1 149 ? 9.544 9.360 -11.792 1.00 88.62 149 GLY A C 1
ATOM 1174 O O . GLY A 1 149 ? 10.264 8.931 -12.698 1.00 88.62 149 GLY A O 1
ATOM 1175 N N . SER A 1 150 ? 8.262 9.663 -11.965 1.00 83.25 150 SER A N 1
ATOM 1176 C CA . SER A 1 150 ? 7.650 9.706 -13.288 1.00 83.25 150 SER A CA 1
ATOM 1177 C C . SER A 1 150 ? 7.687 11.112 -13.874 1.00 83.25 150 SER A C 1
ATOM 1179 O O . SER A 1 150 ? 7.437 12.124 -13.218 1.00 83.25 150 SER A O 1
ATOM 1181 N N . CYS A 1 151 ? 8.008 11.133 -15.153 1.00 78.69 151 CYS A N 1
ATOM 1182 C CA . CYS A 1 151 ? 8.035 12.296 -16.008 1.00 78.69 151 CYS A CA 1
ATOM 1183 C C . CYS A 1 151 ? 6.652 12.969 -16.123 1.00 78.69 151 CYS A C 1
ATOM 1185 O O . CYS A 1 151 ? 5.633 12.285 -16.147 1.00 78.69 151 CYS A O 1
ATOM 1187 N N . GLY A 1 152 ? 6.596 14.303 -16.207 1.00 66.38 152 GLY A N 1
ATOM 1188 C CA . GLY A 1 152 ? 5.332 15.039 -16.397 1.00 66.38 152 GLY A CA 1
ATOM 1189 C C . GLY A 1 152 ? 4.426 15.152 -15.160 1.00 66.38 152 GLY A C 1
ATOM 1190 O O . GLY A 1 152 ? 3.351 15.740 -15.256 1.00 66.38 152 GLY A O 1
ATOM 1191 N N . LEU A 1 153 ? 4.862 14.649 -14.001 1.00 65.25 153 LEU A N 1
ATOM 1192 C CA . LEU A 1 153 ? 4.152 14.772 -12.720 1.00 65.25 153 LEU A CA 1
ATOM 1193 C C . LEU A 1 153 ? 4.726 15.866 -11.808 1.00 65.25 153 LEU A C 1
ATOM 1195 O O . LEU A 1 153 ? 4.323 15.987 -10.661 1.00 65.25 153 LEU A O 1
ATOM 1199 N N . VAL A 1 154 ? 5.701 16.643 -12.272 1.00 61.50 154 VAL A N 1
ATOM 1200 C CA . VAL A 1 154 ? 6.379 17.656 -11.455 1.00 61.50 154 VAL A CA 1
ATOM 1201 C C . VAL A 1 154 ? 6.398 18.962 -12.230 1.00 61.50 154 VAL A C 1
ATOM 1203 O O . VAL A 1 154 ? 6.768 18.985 -13.404 1.00 61.50 154 VAL A O 1
ATOM 1206 N N . GLU A 1 155 ? 5.980 20.044 -11.580 1.00 55.81 155 GLU A N 1
ATOM 1207 C CA . GLU A 1 155 ? 6.019 21.381 -12.164 1.00 55.81 155 GLU A CA 1
ATOM 1208 C C . GLU A 1 155 ? 7.450 21.964 -12.143 1.00 55.81 155 GLU A C 1
ATOM 1210 O O . GLU A 1 155 ? 8.120 21.904 -11.107 1.00 55.81 155 GLU A O 1
ATOM 1215 N N . PRO A 1 156 ? 7.916 22.598 -13.239 1.00 55.31 156 PRO A N 1
ATOM 1216 C CA . PRO A 1 156 ? 7.202 22.790 -14.498 1.00 55.31 156 PRO A CA 1
ATOM 1217 C C . PRO A 1 156 ? 7.178 21.512 -15.340 1.00 55.31 156 PRO A C 1
ATOM 1219 O O . PRO A 1 156 ? 8.233 20.950 -15.642 1.00 55.31 156 PRO A O 1
ATOM 1222 N N . GLN A 1 157 ? 5.987 21.109 -15.796 1.00 62.12 157 GLN A N 1
ATOM 1223 C CA . GLN A 1 157 ? 5.860 19.972 -16.704 1.00 62.12 157 GLN A CA 1
ATOM 1224 C C . GLN A 1 157 ? 6.732 20.195 -17.940 1.00 62.12 157 GLN A C 1
ATOM 1226 O O . GLN A 1 157 ? 6.582 21.177 -18.676 1.00 62.12 157 GLN A O 1
ATOM 1231 N N . SER A 1 158 ? 7.664 19.276 -18.174 1.00 65.62 158 SER A N 1
ATOM 1232 C CA . SER A 1 158 ? 8.610 19.375 -19.275 1.00 65.62 158 SER A CA 1
ATOM 1233 C C . SER A 1 158 ? 8.520 18.155 -20.186 1.00 65.62 158 SER A C 1
ATOM 1235 O O . SER A 1 158 ? 8.060 17.083 -19.796 1.00 65.62 158 SER A O 1
ATOM 1237 N N . SER A 1 159 ? 8.878 18.335 -21.459 1.00 79.56 159 SER A N 1
ATOM 1238 C CA . SER A 1 159 ? 8.815 17.249 -22.434 1.00 79.56 159 SER A CA 1
ATOM 1239 C C . SER A 1 159 ? 9.862 16.196 -22.098 1.00 79.56 159 SER A C 1
ATOM 1241 O O . SER A 1 159 ? 11.062 16.488 -22.148 1.00 79.56 159 SER A O 1
ATOM 1243 N N . CYS A 1 160 ? 9.418 14.977 -21.834 1.00 85.31 160 CYS A N 1
ATOM 1244 C CA . CYS A 1 160 ? 10.326 13.910 -21.465 1.00 85.31 160 CYS A CA 1
ATOM 1245 C C . CYS A 1 160 ? 11.076 13.333 -22.653 1.00 85.31 160 CYS A C 1
ATOM 1247 O O . CYS A 1 160 ? 10.549 13.137 -23.752 1.00 85.31 160 CYS A O 1
ATOM 1249 N N . LYS A 1 161 ? 12.362 13.092 -22.418 1.00 91.62 161 LYS A N 1
ATOM 1250 C CA . LYS A 1 161 ? 13.253 12.444 -23.364 1.00 91.62 161 LYS A CA 1
ATOM 1251 C C . LYS A 1 161 ? 13.141 10.936 -23.173 1.00 91.62 161 LYS A C 1
ATOM 1253 O O . LYS A 1 161 ? 13.444 10.443 -22.093 1.00 91.62 161 LYS A O 1
ATOM 1258 N N . SER A 1 162 ? 12.777 10.227 -24.238 1.00 92.88 162 SER A N 1
ATOM 1259 C CA . SER A 1 162 ? 12.705 8.764 -24.279 1.00 92.88 162 SER A CA 1
ATOM 1260 C C . SER A 1 162 ? 13.454 8.219 -25.513 1.00 92.88 162 SER A C 1
ATOM 1262 O O . SER A 1 162 ? 13.220 8.714 -26.624 1.00 92.88 162 SER A O 1
ATOM 1264 N N . PRO A 1 163 ? 14.372 7.243 -25.362 1.00 94.38 163 PRO A N 1
ATOM 1265 C CA . PRO A 1 163 ? 14.947 6.802 -24.091 1.00 94.38 163 PRO A CA 1
ATOM 1266 C C . PRO A 1 163 ? 15.735 7.933 -23.403 1.00 94.38 163 PRO A C 1
ATOM 1268 O O . PRO A 1 163 ? 16.241 8.843 -24.074 1.00 94.38 163 PRO A O 1
ATOM 1271 N N . ALA A 1 164 ? 15.892 7.869 -22.077 1.00 93.06 164 ALA A N 1
ATOM 1272 C CA . ALA A 1 164 ? 16.591 8.891 -21.279 1.00 93.06 164 ALA A CA 1
ATOM 1273 C C . ALA A 1 164 ? 18.012 9.187 -21.807 1.00 93.06 164 ALA A C 1
ATOM 1275 O O . ALA A 1 164 ? 18.509 10.321 -21.794 1.00 93.06 164 ALA A O 1
ATOM 1276 N N . HIS A 1 165 ? 18.667 8.174 -22.374 1.00 95.62 165 HIS A N 1
ATOM 1277 C CA . HIS A 1 165 ? 19.920 8.302 -23.107 1.00 95.62 165 HIS A CA 1
ATOM 1278 C C . HIS A 1 165 ? 19.993 7.273 -24.245 1.00 95.62 165 HIS A C 1
ATOM 1280 O O . HIS A 1 165 ? 19.297 6.266 -24.208 1.00 95.62 165 HIS A O 1
ATOM 1286 N N . THR A 1 166 ? 20.836 7.507 -25.255 1.00 95.75 166 THR A N 1
ATOM 1287 C CA . THR A 1 166 ? 20.925 6.646 -26.453 1.00 95.75 166 THR A CA 1
ATOM 1288 C C . THR A 1 166 ? 21.253 5.187 -26.116 1.00 95.75 166 THR A C 1
ATOM 1290 O O . THR A 1 166 ? 20.749 4.276 -26.763 1.00 95.75 166 THR A O 1
ATOM 1293 N N . GLU A 1 167 ? 22.104 4.965 -25.115 1.00 95.31 167 GLU A N 1
ATOM 1294 C CA . GLU A 1 167 ? 22.504 3.648 -24.619 1.00 95.31 167 GLU A CA 1
ATOM 1295 C C . GLU A 1 167 ? 21.564 3.086 -23.543 1.00 95.31 167 GLU A C 1
ATOM 1297 O O . GLU A 1 167 ? 21.757 1.944 -23.141 1.00 95.31 167 GLU A O 1
ATOM 1302 N N . ALA A 1 168 ? 20.586 3.848 -23.044 1.00 95.75 168 ALA A N 1
ATOM 1303 C CA . ALA A 1 168 ? 19.656 3.369 -22.022 1.00 95.75 168 ALA A CA 1
ATOM 1304 C C . ALA A 1 168 ? 18.609 2.408 -22.617 1.00 95.75 168 ALA A C 1
ATOM 1306 O O . ALA A 1 168 ? 18.406 2.370 -23.834 1.00 95.75 168 ALA A O 1
ATOM 1307 N N . ALA A 1 169 ? 17.933 1.634 -21.763 1.00 95.31 169 ALA A N 1
ATOM 1308 C CA . ALA A 1 169 ? 16.795 0.828 -22.194 1.00 95.31 169 ALA A CA 1
ATOM 1309 C C . ALA A 1 169 ? 15.682 1.726 -22.764 1.00 95.31 169 ALA A C 1
ATOM 1311 O O . ALA A 1 169 ? 15.542 2.894 -22.386 1.00 95.31 169 ALA A O 1
ATOM 1312 N N . SER A 1 170 ? 14.904 1.187 -23.704 1.00 95.12 170 SER A N 1
ATOM 1313 C CA . SER A 1 170 ? 13.942 1.962 -24.500 1.00 95.12 170 SER A CA 1
ATOM 1314 C C . SER A 1 170 ? 12.802 2.580 -23.690 1.00 95.12 170 SER A C 1
ATOM 1316 O O . SER A 1 170 ? 12.199 3.541 -24.147 1.00 95.12 170 SER A O 1
ATOM 1318 N N . ASP A 1 171 ? 12.502 2.015 -22.526 1.00 90.06 171 ASP A N 1
ATOM 1319 C CA . ASP A 1 171 ? 11.437 2.411 -21.600 1.00 90.06 171 ASP A CA 1
ATOM 1320 C C . ASP A 1 171 ? 11.932 3.328 -20.466 1.00 90.06 171 ASP A C 1
ATOM 1322 O O . ASP A 1 171 ? 11.210 3.576 -19.502 1.00 90.06 171 ASP A O 1
ATOM 1326 N N . THR A 1 172 ? 13.163 3.834 -20.575 1.00 94.50 172 THR A N 1
ATOM 1327 C CA . THR A 1 172 ? 13.658 4.900 -19.700 1.00 94.50 172 THR A CA 1
ATOM 1328 C C . THR A 1 172 ? 13.176 6.259 -20.171 1.00 94.50 172 THR A C 1
ATOM 1330 O O . THR A 1 172 ? 13.118 6.530 -21.372 1.00 94.50 172 THR A O 1
ATOM 1333 N N . GLU A 1 173 ? 12.919 7.160 -19.232 1.00 94.00 173 GLU A N 1
ATOM 1334 C CA . GLU A 1 173 ? 12.602 8.551 -19.544 1.00 94.00 173 GLU A CA 1
ATOM 1335 C C . GLU A 1 173 ? 13.359 9.497 -18.626 1.00 94.00 173 GLU A C 1
ATOM 1337 O O . GLU A 1 173 ? 13.758 9.133 -17.522 1.00 94.00 173 GLU A O 1
ATOM 1342 N N . SER A 1 174 ? 13.592 10.722 -19.079 1.00 92.56 174 SER A N 1
ATOM 1343 C CA . SER A 1 174 ? 14.135 11.753 -18.204 1.00 92.56 174 SER A CA 1
ATOM 1344 C C . SER A 1 174 ? 13.741 13.149 -18.644 1.00 92.56 174 SER A C 1
ATOM 1346 O O . SER A 1 174 ? 13.543 13.411 -19.835 1.00 92.56 174 SER A O 1
ATOM 1348 N N . ASP A 1 175 ? 13.771 14.070 -17.695 1.00 88.50 175 ASP A N 1
ATOM 1349 C CA . ASP A 1 175 ? 13.740 15.499 -17.952 1.00 88.50 175 ASP A CA 1
ATOM 1350 C C . ASP A 1 175 ? 14.801 16.258 -17.132 1.00 88.50 175 ASP A C 1
ATOM 1352 O O . ASP A 1 175 ? 15.836 15.692 -16.778 1.00 88.50 175 ASP A O 1
ATOM 1356 N N . SER A 1 176 ? 14.619 17.563 -16.903 1.00 85.50 176 SER A N 1
ATOM 1357 C CA . SER A 1 176 ? 15.573 18.372 -16.135 1.00 85.50 176 SER A CA 1
ATOM 1358 C C . SER A 1 176 ? 15.605 18.082 -14.631 1.00 85.50 176 SER A C 1
ATOM 1360 O O . SER A 1 176 ? 16.517 18.567 -13.962 1.00 85.50 176 SER A O 1
ATOM 1362 N N . GLN A 1 177 ? 14.628 17.353 -14.090 1.00 83.88 177 GLN A N 1
ATOM 1363 C CA . GLN A 1 177 ? 14.506 17.061 -12.659 1.00 83.88 177 GLN A CA 1
ATOM 1364 C C . GLN A 1 177 ? 14.371 15.570 -12.356 1.00 83.88 177 GLN A C 1
ATOM 1366 O O . GLN A 1 177 ? 14.849 15.131 -11.311 1.00 83.88 177 GLN A O 1
ATOM 1371 N N . VAL A 1 178 ? 13.759 14.803 -13.255 1.00 88.75 178 VAL A N 1
ATOM 1372 C CA . VAL A 1 178 ? 13.321 13.434 -12.999 1.00 88.75 178 VAL A CA 1
ATOM 1373 C C . VAL A 1 178 ? 13.977 12.444 -13.958 1.00 88.75 178 VAL A C 1
ATOM 1375 O O . VAL A 1 178 ? 14.200 12.733 -15.134 1.00 88.75 178 VAL A O 1
ATOM 1378 N N . PHE A 1 179 ? 14.271 11.252 -13.447 1.00 94.00 179 PHE A N 1
ATOM 1379 C CA . PHE A 1 179 ? 14.695 10.083 -14.203 1.00 94.00 179 PHE A CA 1
ATOM 1380 C C . PHE A 1 179 ? 13.767 8.901 -13.891 1.00 94.00 179 PHE A C 1
ATOM 1382 O O . PHE A 1 179 ? 13.640 8.482 -12.739 1.00 94.00 179 PHE A O 1
ATOM 1389 N N . LEU A 1 180 ? 13.153 8.347 -14.932 1.00 93.06 180 LEU A N 1
ATOM 1390 C CA . LEU A 1 180 ? 12.337 7.141 -14.898 1.00 93.06 180 LEU A CA 1
ATOM 1391 C C . LEU A 1 180 ? 13.194 5.955 -15.387 1.00 93.06 180 LEU A C 1
ATOM 1393 O O . LEU A 1 180 ? 13.544 5.903 -16.572 1.00 93.06 180 LEU A O 1
ATOM 1397 N N . PRO A 1 181 ? 13.561 5.007 -14.507 1.00 95.81 181 PRO A N 1
ATOM 1398 C CA . PRO A 1 181 ? 14.374 3.852 -14.873 1.00 95.81 181 PRO A CA 1
ATOM 1399 C C . PRO A 1 181 ? 13.541 2.774 -15.604 1.00 95.81 181 PRO A C 1
ATOM 1401 O O . PRO A 1 181 ? 12.306 2.876 -15.655 1.00 95.81 181 PRO A O 1
ATOM 1404 N N . PRO A 1 182 ? 14.193 1.735 -16.169 1.00 92.38 182 PRO A N 1
ATOM 1405 C CA . PRO A 1 182 ? 13.503 0.627 -16.833 1.00 92.38 182 PRO A CA 1
ATOM 1406 C C . PRO A 1 182 ? 12.535 -0.068 -15.876 1.00 92.38 182 PRO A C 1
ATOM 1408 O O . PRO A 1 182 ? 12.830 -0.189 -14.689 1.00 92.38 182 PRO A O 1
ATOM 1411 N N . ALA A 1 183 ? 11.390 -0.528 -16.378 1.00 85.69 183 ALA A N 1
ATOM 1412 C CA . ALA A 1 183 ? 10.301 -1.023 -15.537 1.00 85.69 183 ALA A CA 1
ATOM 1413 C C . ALA A 1 183 ? 10.680 -2.211 -14.640 1.00 85.69 183 ALA A C 1
ATOM 1415 O O . ALA A 1 183 ? 10.179 -2.306 -13.528 1.00 85.69 183 ALA A O 1
ATOM 1416 N N . ASN A 1 184 ? 11.577 -3.075 -15.113 1.00 84.75 184 ASN A N 1
ATOM 1417 C CA . ASN A 1 184 ? 11.944 -4.344 -14.482 1.00 84.75 184 ASN A CA 1
ATOM 1418 C C . ASN A 1 184 ? 13.042 -4.248 -13.405 1.00 84.75 184 ASN A C 1
ATOM 1420 O O . ASN A 1 184 ? 13.635 -5.270 -13.078 1.00 84.75 184 ASN A O 1
ATOM 1424 N N . VAL A 1 185 ? 13.416 -3.034 -12.992 1.00 92.81 185 VAL A N 1
ATOM 1425 C CA . VAL A 1 185 ? 14.365 -2.779 -11.885 1.00 92.81 185 VAL A CA 1
ATOM 1426 C C . VAL A 1 185 ? 13.892 -1.643 -10.976 1.00 92.81 185 VAL A C 1
ATOM 1428 O O . VAL A 1 185 ? 14.660 -1.071 -10.201 1.00 92.81 185 VAL A O 1
ATOM 1431 N N . ARG A 1 186 ? 12.634 -1.229 -11.122 1.00 91.38 186 ARG A N 1
ATOM 1432 C CA . ARG A 1 186 ? 12.059 -0.107 -10.374 1.00 91.38 186 ARG A CA 1
ATOM 1433 C C . ARG A 1 186 ? 11.897 -0.459 -8.899 1.00 91.38 186 ARG A C 1
ATOM 1435 O O . ARG A 1 186 ? 12.135 0.399 -8.051 1.00 91.38 186 ARG A O 1
ATOM 1442 N N . GLY A 1 187 ? 11.539 -1.702 -8.603 1.00 90.56 187 GLY A N 1
ATOM 1443 C CA . GLY A 1 187 ? 11.399 -2.227 -7.251 1.00 90.56 187 GLY A CA 1
ATOM 1444 C C . GLY A 1 187 ? 12.743 -2.380 -6.558 1.00 90.56 187 GLY A C 1
ATOM 1445 O O . GLY A 1 187 ? 12.875 -1.953 -5.412 1.00 90.56 187 GLY A O 1
ATOM 1446 N N . ASP A 1 188 ? 13.755 -2.873 -7.277 1.00 96.94 188 ASP A N 1
ATOM 1447 C CA . ASP A 1 188 ? 15.134 -2.970 -6.782 1.00 96.94 188 ASP A CA 1
ATOM 1448 C C . ASP A 1 188 ? 15.669 -1.591 -6.376 1.00 96.94 188 ASP A C 1
ATOM 1450 O O . ASP A 1 188 ? 16.228 -1.405 -5.293 1.00 96.94 188 ASP A O 1
ATOM 1454 N N . ILE A 1 189 ? 15.444 -0.585 -7.231 1.00 98.38 189 ILE A N 1
ATOM 1455 C CA . ILE A 1 189 ? 15.813 0.806 -6.948 1.00 98.38 189 ILE A CA 1
ATOM 1456 C C . ILE A 1 189 ? 15.034 1.336 -5.738 1.00 98.38 189 ILE A C 1
ATOM 1458 O O . ILE A 1 189 ? 15.632 1.978 -4.875 1.00 98.38 189 ILE A O 1
ATOM 1462 N N . ALA A 1 190 ? 13.728 1.065 -5.645 1.00 97.56 190 ALA A N 1
ATOM 1463 C CA . ALA A 1 190 ? 12.906 1.501 -4.519 1.00 97.56 190 ALA A CA 1
ATOM 1464 C C . ALA A 1 190 ? 13.408 0.920 -3.190 1.00 97.56 190 ALA A C 1
ATOM 1466 O O . ALA A 1 190 ? 13.687 1.677 -2.265 1.00 97.56 190 ALA A O 1
ATOM 1467 N N . ARG A 1 191 ? 13.621 -0.397 -3.109 1.00 98.44 191 ARG A N 1
ATOM 1468 C CA . ARG A 1 191 ? 14.104 -1.067 -1.889 1.00 98.44 191 ARG A CA 1
ATOM 1469 C C . ARG A 1 191 ? 15.533 -0.681 -1.527 1.00 98.44 191 ARG A C 1
ATOM 1471 O O . ARG A 1 191 ? 15.857 -0.606 -0.343 1.00 98.44 191 ARG A O 1
ATOM 1478 N N . ALA A 1 192 ? 16.389 -0.398 -2.508 1.00 98.31 192 ALA A N 1
ATOM 1479 C CA . ALA A 1 192 ? 17.714 0.161 -2.252 1.00 98.31 192 ALA A CA 1
ATOM 1480 C C . ALA A 1 192 ? 17.639 1.575 -1.650 1.00 98.31 192 ALA A C 1
ATOM 1482 O O . ALA A 1 192 ? 18.431 1.910 -0.774 1.00 98.31 192 ALA A O 1
ATOM 1483 N N . LEU A 1 193 ? 16.684 2.401 -2.084 1.00 98.25 193 LEU A N 1
ATOM 1484 C CA . LEU A 1 193 ? 16.482 3.747 -1.545 1.00 98.25 193 LEU A CA 1
ATOM 1485 C C . LEU A 1 193 ? 15.796 3.734 -0.173 1.00 98.25 193 LEU A C 1
ATOM 1487 O O . LEU A 1 193 ? 16.233 4.476 0.700 1.00 98.25 193 LEU A O 1
ATOM 1491 N N . PHE A 1 194 ? 14.811 2.857 0.052 1.00 97.94 194 PHE A N 1
ATOM 1492 C CA . PHE A 1 194 ? 14.220 2.615 1.378 1.00 97.94 194 PHE A CA 1
ATOM 1493 C C . PHE A 1 194 ? 15.290 2.203 2.385 1.00 97.94 194 PHE A C 1
ATOM 1495 O O . PHE A 1 194 ? 15.331 2.694 3.508 1.00 97.94 194 PHE A O 1
ATOM 1502 N N . TYR A 1 195 ? 16.208 1.335 1.956 1.00 97.88 195 TYR A N 1
ATOM 1503 C CA . TYR A 1 195 ? 17.356 0.951 2.761 1.00 97.88 195 TYR A CA 1
ATOM 1504 C C . TYR A 1 195 ? 18.261 2.134 3.100 1.00 97.88 195 TYR A C 1
ATOM 1506 O O . TYR A 1 195 ? 18.708 2.215 4.235 1.00 97.88 195 TYR A O 1
ATOM 1514 N N . MET A 1 196 ? 18.543 3.037 2.156 1.00 96.19 196 MET A N 1
ATOM 1515 C CA . MET A 1 196 ? 19.395 4.201 2.429 1.00 96.19 196 MET A CA 1
ATOM 1516 C C . MET A 1 196 ? 18.743 5.178 3.409 1.00 96.19 196 MET A C 1
ATOM 1518 O O . MET A 1 196 ? 19.432 5.659 4.303 1.00 96.19 196 MET A O 1
ATOM 1522 N N . ASP A 1 197 ? 17.438 5.412 3.265 1.00 95.12 197 ASP A N 1
ATOM 1523 C CA . ASP A 1 197 ? 16.623 6.217 4.184 1.00 95.12 197 ASP A CA 1
ATOM 1524 C C . ASP A 1 197 ? 16.626 5.630 5.602 1.00 95.12 197 ASP A C 1
ATOM 1526 O O . ASP A 1 197 ? 16.887 6.329 6.576 1.00 95.12 197 ASP A O 1
ATOM 1530 N N . LEU A 1 198 ? 16.429 4.311 5.717 1.00 93.50 198 LEU A N 1
ATOM 1531 C CA . LEU A 1 198 ? 16.508 3.597 6.991 1.00 93.50 198 LEU A CA 1
ATOM 1532 C C . LEU A 1 198 ? 17.923 3.640 7.574 1.00 93.50 198 LEU A C 1
ATOM 1534 O O . LEU A 1 198 ? 18.120 3.985 8.729 1.00 93.50 198 LEU A O 1
ATOM 1538 N N . ARG A 1 199 ? 18.927 3.254 6.788 1.00 91.88 199 ARG A N 1
ATOM 1539 C CA . ARG A 1 199 ? 20.275 2.991 7.289 1.00 91.88 199 ARG A CA 1
ATOM 1540 C C . ARG A 1 199 ? 21.038 4.246 7.685 1.00 91.88 199 ARG A C 1
ATOM 1542 O O . ARG A 1 199 ? 21.901 4.156 8.555 1.00 91.88 199 ARG A O 1
ATOM 1549 N N . TYR A 1 200 ? 20.819 5.341 6.968 1.00 89.94 200 TYR A N 1
ATOM 1550 C CA . TYR A 1 200 ? 21.604 6.565 7.087 1.00 89.94 200 TYR A CA 1
ATOM 1551 C C . TYR A 1 200 ? 20.736 7.711 7.591 1.00 89.94 200 TYR A C 1
ATOM 1553 O O . TYR A 1 200 ? 20.708 8.799 7.014 1.00 89.94 200 TYR A O 1
ATOM 1561 N N . SER A 1 201 ? 20.049 7.434 8.694 1.00 82.69 201 SER A N 1
ATOM 1562 C CA . SER A 1 201 ? 19.327 8.421 9.476 1.00 82.69 201 SER A CA 1
ATOM 1563 C C . SER A 1 201 ? 20.293 9.364 10.209 1.00 82.69 201 SER A C 1
ATOM 1565 O O . SER A 1 201 ? 21.485 9.079 10.384 1.00 82.69 201 SER A O 1
ATOM 1567 N N . SER A 1 202 ? 19.791 10.496 10.703 1.00 73.50 202 SER A N 1
ATOM 1568 C CA . SER A 1 202 ? 20.603 11.461 11.470 1.00 73.50 202 SER A CA 1
ATOM 1569 C C . SER A 1 202 ? 21.371 10.840 12.652 1.00 73.50 202 SER A C 1
ATOM 1571 O O . SER A 1 202 ? 22.462 11.310 12.993 1.00 73.50 202 SER A O 1
ATOM 1573 N N . SER A 1 203 ? 20.842 9.772 13.258 1.00 60.66 203 SER A N 1
ATOM 1574 C CA . SER A 1 203 ? 21.450 9.046 14.381 1.00 60.66 203 SER A CA 1
ATOM 1575 C C . SER A 1 203 ? 22.653 8.189 13.968 1.00 60.66 203 SER A C 1
ATOM 1577 O O . SER A 1 203 ? 23.556 7.976 14.777 1.00 60.66 203 SER A O 1
ATOM 1579 N N . THR A 1 204 ? 22.699 7.749 12.711 1.00 59.78 204 THR A N 1
ATOM 1580 C CA . THR A 1 204 ? 23.648 6.749 12.196 1.00 59.78 204 THR A CA 1
ATOM 1581 C C . THR A 1 204 ? 24.614 7.307 11.145 1.00 59.78 204 THR A C 1
ATOM 1583 O O . THR A 1 204 ? 25.622 6.670 10.832 1.00 59.78 204 THR A O 1
ATOM 1586 N N . ASN A 1 205 ? 24.361 8.514 10.625 1.00 72.81 205 ASN A N 1
ATOM 1587 C CA . ASN A 1 205 ? 25.114 9.107 9.517 1.00 72.81 205 ASN A CA 1
ATOM 1588 C C . ASN A 1 205 ? 25.704 10.492 9.836 1.00 72.81 205 ASN A C 1
ATOM 1590 O O . ASN A 1 205 ? 25.443 11.485 9.161 1.00 72.81 205 ASN A O 1
ATOM 1594 N N . ASN A 1 206 ? 26.507 10.586 10.901 1.00 66.56 206 ASN A N 1
ATOM 1595 C CA . ASN A 1 206 ? 27.212 11.819 11.296 1.00 66.56 206 ASN A CA 1
ATOM 1596 C C . ASN A 1 206 ? 26.306 13.070 11.442 1.00 66.56 206 ASN A C 1
ATOM 1598 O O . ASN A 1 206 ? 26.791 14.199 11.329 1.00 66.56 206 ASN A O 1
ATOM 1602 N N . GLY A 1 207 ? 25.008 12.890 11.714 1.00 61.62 207 GLY A N 1
ATOM 1603 C CA . GLY A 1 207 ? 24.024 13.972 11.812 1.00 61.62 207 GLY A CA 1
ATOM 1604 C C . GLY A 1 207 ? 23.379 14.406 10.488 1.00 61.62 207 GLY A C 1
ATOM 1605 O O . GLY A 1 207 ? 22.572 15.332 10.515 1.00 61.62 207 GLY A O 1
ATOM 1606 N N . ILE A 1 208 ? 23.710 13.775 9.355 1.00 72.62 208 ILE A N 1
ATOM 1607 C CA . ILE A 1 208 ? 23.059 13.997 8.054 1.00 72.62 208 ILE A CA 1
ATOM 1608 C C . ILE A 1 208 ? 21.981 12.934 7.861 1.00 72.62 208 ILE A C 1
ATOM 1610 O O . ILE A 1 208 ? 22.290 11.755 7.743 1.00 72.62 208 ILE A O 1
ATOM 1614 N N . ASP A 1 209 ? 20.726 13.359 7.794 1.00 83.50 209 ASP A N 1
ATOM 1615 C CA . ASP A 1 209 ? 19.576 12.471 7.611 1.00 83.50 209 ASP A CA 1
ATOM 1616 C C . ASP A 1 209 ? 19.305 12.247 6.121 1.00 83.50 209 ASP A C 1
ATOM 1618 O O . ASP A 1 209 ? 19.010 13.213 5.428 1.00 83.50 209 ASP A O 1
ATOM 1622 N N . LEU A 1 210 ? 19.428 11.035 5.582 1.00 90.44 210 LEU A N 1
ATOM 1623 C CA . LEU A 1 210 ? 18.983 10.771 4.208 1.00 90.44 210 LEU A CA 1
ATOM 1624 C C . LEU A 1 210 ? 17.468 10.556 4.203 1.00 90.44 210 LEU A C 1
ATOM 1626 O O . LEU A 1 210 ? 16.994 9.618 4.829 1.00 90.44 210 LEU A O 1
ATOM 1630 N N . VAL A 1 211 ? 16.719 11.407 3.491 1.00 90.12 211 VAL A N 1
ATOM 1631 C CA . VAL A 1 211 ? 15.246 11.426 3.570 1.00 90.12 211 VAL A CA 1
ATOM 1632 C C . VAL A 1 211 ? 14.580 11.207 2.211 1.00 90.12 211 VAL A C 1
ATOM 1634 O O . VAL A 1 211 ? 14.851 11.907 1.229 1.00 90.12 211 VAL A O 1
ATOM 1637 N N . LEU A 1 212 ? 13.662 10.245 2.157 1.00 91.81 212 LEU A N 1
ATOM 1638 C CA . LEU A 1 212 ? 12.683 10.092 1.089 1.00 91.81 212 LEU A CA 1
ATOM 1639 C C . LEU A 1 212 ? 11.446 10.924 1.408 1.00 91.81 212 LEU A C 1
ATOM 1641 O O . LEU A 1 212 ? 10.864 10.851 2.485 1.00 91.81 212 LEU A O 1
ATOM 1645 N N . THR A 1 213 ? 11.013 11.709 0.434 1.00 84.81 213 THR A N 1
ATOM 1646 C CA . THR A 1 213 ? 9.837 12.568 0.555 1.00 84.81 213 THR A CA 1
ATOM 1647 C C . THR A 1 213 ? 9.142 12.643 -0.791 1.00 84.81 213 THR A C 1
ATOM 1649 O O . THR A 1 213 ? 9.727 12.354 -1.830 1.00 84.81 213 THR A O 1
ATOM 1652 N N . ASP A 1 214 ? 7.880 13.034 -0.805 1.00 80.56 214 ASP A N 1
ATOM 1653 C CA . ASP A 1 214 ? 7.191 13.358 -2.051 1.00 80.56 214 ASP A CA 1
ATOM 1654 C C . ASP A 1 214 ? 7.479 14.779 -2.537 1.00 80.56 214 ASP A C 1
ATOM 1656 O O . ASP A 1 214 ? 7.132 15.115 -3.667 1.00 80.56 214 ASP A O 1
ATOM 1660 N N . CYS A 1 215 ? 8.165 15.599 -1.733 1.00 79.88 215 CYS A N 1
ATOM 1661 C CA . CYS A 1 215 ? 8.514 16.976 -2.086 1.00 79.88 215 CYS A CA 1
ATOM 1662 C C . CYS A 1 215 ? 10.016 17.240 -2.079 1.00 79.88 215 CYS A C 1
ATOM 1664 O O . CYS A 1 215 ? 10.461 18.204 -1.450 1.00 79.88 215 CYS A O 1
ATOM 1666 N N . PRO A 1 216 ? 10.809 16.422 -2.792 1.00 83.69 216 PRO A N 1
ATOM 1667 C CA . PRO A 1 216 ? 12.246 16.552 -2.761 1.00 83.69 216 PRO A CA 1
ATOM 1668 C C . PRO A 1 216 ? 12.667 17.862 -3.440 1.00 83.69 216 PRO A C 1
ATOM 1670 O O . PRO A 1 216 ? 12.311 18.173 -4.584 1.00 83.69 216 PRO A O 1
ATOM 1673 N N . SER A 1 217 ? 13.449 18.660 -2.727 1.00 81.50 217 SER A N 1
ATOM 1674 C CA . SER A 1 217 ? 13.903 19.967 -3.177 1.00 81.50 217 SER A CA 1
ATOM 1675 C C . SER A 1 217 ? 15.248 19.854 -3.894 1.00 81.50 217 SER A C 1
ATOM 1677 O O . SER A 1 217 ? 16.209 19.302 -3.355 1.00 81.50 217 SER A O 1
ATOM 1679 N N . PRO A 1 218 ? 15.417 20.442 -5.094 1.00 77.00 218 PRO A N 1
ATOM 1680 C CA . PRO A 1 218 ? 16.737 20.567 -5.714 1.00 77.00 218 PRO A CA 1
ATOM 1681 C C . PRO A 1 218 ? 17.735 21.378 -4.875 1.00 77.00 218 PRO A C 1
ATOM 1683 O O . PRO A 1 218 ? 18.935 21.298 -5.124 1.00 77.00 218 PRO A O 1
ATOM 1686 N N . ASN A 1 219 ? 17.237 22.177 -3.924 1.00 76.50 219 ASN A N 1
ATOM 1687 C CA . ASN A 1 219 ? 18.052 22.989 -3.023 1.00 76.50 219 ASN A CA 1
ATOM 1688 C C . ASN A 1 219 ? 18.354 22.287 -1.697 1.00 76.50 219 ASN A C 1
ATOM 1690 O O . ASN A 1 219 ? 19.152 22.826 -0.934 1.00 76.50 219 ASN A O 1
ATOM 1694 N N . ASN A 1 220 ? 17.707 21.150 -1.418 1.00 72.31 220 ASN A N 1
ATOM 1695 C CA . ASN A 1 220 ? 18.063 20.323 -0.281 1.00 72.31 220 ASN A CA 1
ATOM 1696 C C . ASN A 1 220 ? 19.061 19.251 -0.728 1.00 72.31 220 ASN A C 1
ATOM 1698 O O . ASN A 1 220 ? 18.914 18.627 -1.785 1.00 72.31 220 ASN A O 1
ATOM 1702 N N . ASP A 1 221 ? 20.117 19.097 0.056 1.00 80.50 221 ASP A N 1
ATOM 1703 C CA . ASP A 1 221 ? 21.249 18.246 -0.252 1.00 80.50 221 ASP A CA 1
ATOM 1704 C C . ASP A 1 221 ? 21.197 16.925 0.501 1.00 80.50 221 ASP A C 1
ATOM 1706 O O . ASP A 1 221 ? 22.219 16.268 0.527 1.00 80.50 221 ASP A O 1
ATOM 1710 N N . ASN A 1 222 ? 20.059 16.505 1.055 1.00 85.88 222 ASN A N 1
ATOM 1711 C CA . ASN A 1 222 ? 19.892 15.192 1.689 1.00 85.88 222 ASN A CA 1
ATOM 1712 C C . ASN A 1 222 ? 18.587 14.464 1.306 1.00 85.88 222 ASN A C 1
ATOM 1714 O O . ASN A 1 222 ? 18.304 13.409 1.857 1.00 85.88 222 ASN A O 1
ATOM 1718 N N . GLU A 1 223 ? 17.808 14.996 0.359 1.00 90.62 223 GLU A N 1
ATOM 1719 C CA . GLU A 1 223 ? 16.538 14.410 -0.100 1.00 90.62 223 GLU A CA 1
ATOM 1720 C C . GLU A 1 223 ? 16.683 13.727 -1.462 1.00 90.62 223 GLU A C 1
ATOM 1722 O O . GLU A 1 223 ? 17.371 14.244 -2.356 1.00 90.62 223 GLU A O 1
ATOM 1727 N N . MET A 1 224 ? 15.987 12.606 -1.666 1.00 91.38 224 MET A N 1
ATOM 1728 C CA . MET A 1 224 ? 16.028 11.860 -2.925 1.00 91.38 224 MET A CA 1
ATOM 1729 C C . MET A 1 224 ? 14.685 11.208 -3.276 1.00 91.38 224 MET A C 1
ATOM 1731 O O . MET A 1 224 ? 13.977 10.733 -2.405 1.00 91.38 224 MET A O 1
ATOM 1735 N N . ALA A 1 225 ? 14.401 11.123 -4.584 1.00 89.44 225 ALA A N 1
ATOM 1736 C CA . ALA A 1 225 ? 13.228 10.469 -5.179 1.00 89.44 225 ALA A CA 1
ATOM 1737 C C . ALA A 1 225 ? 11.864 10.972 -4.668 1.00 89.44 225 ALA A C 1
ATOM 1739 O O . ALA A 1 225 ? 11.788 11.787 -3.763 1.00 89.44 225 ALA A O 1
ATOM 1740 N N . TYR A 1 226 ? 10.790 10.510 -5.306 1.00 87.56 226 TYR A N 1
ATOM 1741 C CA . TYR A 1 226 ? 9.420 10.728 -4.842 1.00 87.56 226 TYR A CA 1
ATOM 1742 C C . TYR A 1 226 ? 8.947 9.486 -4.088 1.00 87.56 226 TYR A C 1
ATOM 1744 O O . TYR A 1 226 ? 8.809 8.424 -4.701 1.00 87.56 226 TYR A O 1
ATOM 1752 N N . LEU A 1 227 ? 8.732 9.597 -2.775 1.00 87.06 227 LEU A N 1
ATOM 1753 C CA . LEU A 1 227 ? 8.437 8.454 -1.902 1.00 87.06 227 LEU A CA 1
ATOM 1754 C C . LEU A 1 227 ? 7.233 7.629 -2.388 1.00 87.06 227 LEU A C 1
ATOM 1756 O O . LEU A 1 227 ? 7.348 6.415 -2.562 1.00 87.06 227 LEU A O 1
ATOM 1760 N N . SER A 1 228 ? 6.116 8.274 -2.712 1.00 79.44 228 SER A N 1
ATOM 1761 C CA . SER A 1 228 ? 4.913 7.607 -3.221 1.00 79.44 228 SER A CA 1
ATOM 1762 C C . SER A 1 228 ? 5.164 6.883 -4.543 1.00 79.44 228 SER A C 1
ATOM 1764 O O . SER A 1 228 ? 4.605 5.811 -4.800 1.00 79.44 228 SER A O 1
ATOM 1766 N N . GLN A 1 229 ? 6.053 7.421 -5.384 1.00 83.12 229 GLN A N 1
ATOM 1767 C CA . GLN A 1 229 ? 6.449 6.749 -6.616 1.00 83.12 229 GLN A CA 1
ATOM 1768 C C . GLN A 1 229 ? 7.293 5.506 -6.340 1.00 83.12 229 GLN A C 1
ATOM 1770 O O . GLN A 1 229 ? 7.102 4.495 -7.018 1.00 83.12 229 GLN A O 1
ATOM 1775 N N . LEU A 1 230 ? 8.197 5.569 -5.360 1.00 90.06 230 LEU A N 1
ATOM 1776 C CA . LEU A 1 230 ? 8.997 4.422 -4.941 1.00 90.06 230 LEU A CA 1
ATOM 1777 C C . LEU A 1 230 ? 8.127 3.327 -4.318 1.00 90.06 230 LEU A C 1
ATOM 1779 O O . LEU A 1 230 ? 8.308 2.164 -4.658 1.00 90.06 230 LEU A O 1
ATOM 1783 N N . LEU A 1 231 ? 7.150 3.679 -3.479 1.00 81.50 231 LEU A N 1
ATOM 1784 C CA . LEU A 1 231 ? 6.182 2.726 -2.920 1.00 81.50 231 LEU A CA 1
ATOM 1785 C C . LEU A 1 231 ? 5.356 2.059 -4.027 1.00 81.50 231 LEU A C 1
ATOM 1787 O O . LEU A 1 231 ? 5.182 0.843 -4.037 1.00 81.50 231 LEU A O 1
ATOM 1791 N N . THR A 1 232 ? 4.941 2.829 -5.037 1.00 79.25 232 THR A N 1
ATOM 1792 C CA . THR A 1 232 ? 4.279 2.278 -6.231 1.00 79.25 232 THR A CA 1
ATOM 1793 C C . THR A 1 232 ? 5.188 1.297 -6.977 1.00 79.25 232 THR A C 1
ATOM 1795 O O . THR A 1 232 ? 4.764 0.209 -7.361 1.00 79.25 232 THR A O 1
ATOM 1798 N N . TRP A 1 233 ? 6.454 1.660 -7.182 1.00 87.12 233 TRP A N 1
ATOM 1799 C CA . TRP A 1 233 ? 7.434 0.806 -7.852 1.00 87.12 233 TRP A CA 1
ATOM 1800 C C . TRP A 1 233 ? 7.738 -0.470 -7.074 1.00 87.12 233 TRP A C 1
ATOM 1802 O O . TRP A 1 233 ? 7.812 -1.532 -7.681 1.00 87.12 233 TRP A O 1
ATOM 1812 N N . HIS A 1 234 ? 7.854 -0.375 -5.752 1.00 87.12 234 HIS A N 1
ATOM 1813 C CA . HIS A 1 234 ? 8.042 -1.511 -4.860 1.00 87.12 234 HIS A CA 1
ATOM 1814 C C . HIS A 1 234 ? 6.936 -2.563 -5.027 1.00 87.12 234 HIS A C 1
ATOM 1816 O O . HIS A 1 234 ? 7.233 -3.755 -5.083 1.00 87.12 234 HIS A O 1
ATOM 1822 N N . VAL A 1 235 ? 5.680 -2.124 -5.172 1.00 75.62 235 VAL A N 1
ATOM 1823 C CA . VAL A 1 235 ? 4.529 -3.014 -5.403 1.00 75.62 235 VAL A CA 1
ATOM 1824 C C . VAL A 1 235 ? 4.485 -3.547 -6.839 1.00 75.62 235 VAL A C 1
ATOM 1826 O O . VAL A 1 235 ? 4.157 -4.712 -7.062 1.00 75.62 235 VAL A O 1
ATOM 1829 N N . MET A 1 236 ? 4.801 -2.709 -7.831 1.00 69.56 236 MET A N 1
ATOM 1830 C CA . MET A 1 236 ? 4.764 -3.089 -9.250 1.00 69.56 236 MET A CA 1
ATOM 1831 C C . MET A 1 236 ? 5.878 -4.057 -9.664 1.00 69.56 236 MET A C 1
ATOM 1833 O O . MET A 1 236 ? 5.697 -4.809 -10.622 1.00 69.56 236 MET A O 1
ATOM 1837 N N . ASP A 1 237 ? 7.011 -4.021 -8.969 1.00 82.81 237 ASP A N 1
ATOM 1838 C CA . ASP A 1 237 ? 8.205 -4.821 -9.240 1.00 82.81 237 ASP A CA 1
ATOM 1839 C C . ASP A 1 237 ? 8.652 -5.537 -7.944 1.00 82.81 237 ASP A C 1
ATOM 1841 O O . ASP A 1 237 ? 9.540 -5.063 -7.222 1.00 82.81 237 ASP A O 1
ATOM 1845 N N . PRO A 1 238 ? 7.969 -6.640 -7.564 1.00 80.25 238 PRO A N 1
ATOM 1846 C CA . PRO A 1 238 ? 8.232 -7.361 -6.319 1.00 80.25 238 PRO A CA 1
ATOM 1847 C C . PRO A 1 238 ? 9.639 -7.959 -6.264 1.00 80.25 238 PRO A C 1
ATOM 1849 O O . PRO A 1 238 ? 10.256 -8.205 -7.296 1.00 80.25 238 PRO A O 1
ATOM 1852 N N . VAL A 1 239 ? 10.112 -8.267 -5.052 1.00 85.38 239 VAL A N 1
ATOM 1853 C CA . VAL A 1 239 ? 11.421 -8.905 -4.852 1.00 85.38 239 VAL A CA 1
ATOM 1854 C C . VAL A 1 239 ? 11.518 -10.215 -5.627 1.00 85.38 239 VAL A C 1
ATOM 1856 O O . VAL A 1 239 ? 10.749 -11.154 -5.384 1.00 85.38 239 VAL A O 1
ATOM 1859 N N . ASP A 1 240 ? 12.522 -10.311 -6.492 1.00 83.31 240 ASP A N 1
ATOM 1860 C CA . ASP A 1 240 ? 12.822 -11.521 -7.240 1.00 83.31 240 ASP A CA 1
ATOM 1861 C C . ASP A 1 240 ? 13.993 -12.322 -6.640 1.00 83.31 240 ASP A C 1
ATOM 1863 O O . ASP A 1 240 ? 14.625 -11.967 -5.641 1.00 83.31 240 ASP A O 1
ATOM 1867 N N . GLU A 1 241 ? 14.261 -13.484 -7.231 1.00 88.38 241 GLU A N 1
ATOM 1868 C CA . GLU A 1 241 ? 15.337 -14.367 -6.780 1.00 88.38 241 GLU A CA 1
ATOM 1869 C C . GLU A 1 241 ? 16.736 -13.761 -7.008 1.00 88.38 241 GLU A C 1
ATOM 1871 O O . GLU A 1 241 ? 17.662 -14.034 -6.243 1.00 88.38 241 GLU A O 1
ATOM 1876 N N . GLY A 1 242 ? 16.905 -12.931 -8.039 1.00 88.88 242 GLY A N 1
ATOM 1877 C CA . GLY A 1 242 ? 18.158 -12.232 -8.306 1.00 88.88 242 GLY A CA 1
ATOM 1878 C C . GLY A 1 242 ? 18.488 -11.239 -7.196 1.00 88.88 242 GLY A C 1
ATOM 1879 O O . GLY A 1 242 ? 19.613 -11.237 -6.687 1.00 88.88 242 GLY A O 1
ATOM 1880 N N . GLU A 1 243 ? 17.496 -10.469 -6.759 1.00 94.44 243 GLU A N 1
ATOM 1881 C CA . GLU A 1 243 ? 17.630 -9.491 -5.683 1.00 94.44 243 GLU A CA 1
ATOM 1882 C C . GLU A 1 243 ? 17.887 -10.157 -4.321 1.00 94.44 243 GLU A C 1
ATOM 1884 O O . GLU A 1 243 ? 18.796 -9.746 -3.592 1.00 94.44 243 GLU A O 1
ATOM 1889 N N . LYS A 1 244 ? 17.195 -11.263 -4.004 1.00 92.69 244 LYS A N 1
ATOM 1890 C CA . LYS A 1 244 ? 17.471 -12.064 -2.789 1.00 92.69 244 LYS A CA 1
ATOM 1891 C C . LYS A 1 244 ? 18.904 -12.582 -2.759 1.00 92.69 244 LYS A C 1
ATOM 1893 O O . LYS A 1 244 ? 19.588 -12.496 -1.735 1.00 92.69 244 LYS A O 1
ATOM 1898 N N . GLN A 1 245 ? 19.389 -13.095 -3.889 1.00 94.69 245 GLN A N 1
ATOM 1899 C CA . GLN A 1 245 ? 20.764 -13.575 -4.004 1.00 94.69 245 GLN A CA 1
ATOM 1900 C C . GLN A 1 245 ? 21.784 -12.444 -3.902 1.00 94.69 245 GLN A C 1
ATOM 1902 O O . GLN A 1 245 ? 22.843 -12.634 -3.300 1.00 94.69 245 GLN A O 1
ATOM 1907 N N . ARG A 1 246 ? 21.482 -11.275 -4.475 1.00 96.81 246 ARG A N 1
ATOM 1908 C CA . ARG A 1 246 ? 22.298 -10.069 -4.330 1.00 96.81 246 ARG A CA 1
ATOM 1909 C C . ARG A 1 246 ? 22.416 -9.686 -2.854 1.00 96.81 246 ARG A C 1
ATOM 1911 O O . ARG A 1 246 ? 23.534 -9.596 -2.351 1.00 96.81 246 ARG A O 1
ATOM 1918 N N . ASN A 1 247 ? 21.288 -9.579 -2.148 1.00 97.38 247 ASN A N 1
ATOM 1919 C CA . ASN A 1 247 ? 21.226 -9.250 -0.722 1.00 97.38 247 ASN A CA 1
ATOM 1920 C C . ASN A 1 247 ? 22.022 -10.251 0.140 1.00 97.38 247 ASN A C 1
ATOM 1922 O O . ASN A 1 247 ? 22.863 -9.867 0.958 1.00 97.38 247 ASN A O 1
ATOM 1926 N N . GLN A 1 248 ? 21.852 -11.551 -0.119 1.00 95.44 248 GLN A N 1
ATOM 1927 C CA . GLN A 1 248 ? 22.615 -12.602 0.555 1.00 95.44 248 GLN A CA 1
ATOM 1928 C C . GLN A 1 248 ? 24.124 -12.500 0.283 1.00 95.44 248 GLN A C 1
ATOM 1930 O O . GLN A 1 248 ? 24.916 -12.604 1.221 1.00 95.44 248 GLN A O 1
ATOM 1935 N N . ARG A 1 249 ? 24.549 -12.272 -0.970 1.00 95.38 249 ARG A N 1
ATOM 1936 C CA . ARG A 1 249 ? 25.976 -12.138 -1.316 1.00 95.38 249 ARG A CA 1
ATOM 1937 C C . ARG A 1 249 ? 26.614 -10.912 -0.666 1.00 95.38 249 ARG A C 1
ATOM 1939 O O . ARG A 1 249 ? 27.756 -11.015 -0.215 1.00 95.38 249 ARG A O 1
ATOM 1946 N N . VAL A 1 250 ? 25.903 -9.784 -0.578 1.00 96.50 250 VAL A N 1
ATOM 1947 C CA . VAL A 1 250 ? 26.396 -8.588 0.126 1.00 96.50 250 VAL A CA 1
ATOM 1948 C C . VAL A 1 250 ? 26.686 -8.913 1.594 1.00 96.50 250 VAL A C 1
ATOM 1950 O O . VAL A 1 250 ? 27.789 -8.627 2.071 1.00 96.50 250 VAL A O 1
ATOM 1953 N N . CYS A 1 251 ? 25.766 -9.596 2.281 1.00 96.12 251 CYS A N 1
ATOM 1954 C CA . CYS A 1 251 ? 25.985 -10.015 3.664 1.00 96.12 251 CYS A CA 1
ATOM 1955 C C . CYS A 1 251 ? 27.134 -11.018 3.785 1.00 96.12 251 CYS A C 1
ATOM 1957 O O . CYS A 1 251 ? 28.071 -10.790 4.542 1.00 96.12 251 CYS A O 1
ATOM 1959 N N . GLU A 1 252 ? 27.094 -12.122 3.039 1.00 93.94 252 GLU A N 1
ATOM 1960 C CA . GLU A 1 252 ? 28.017 -13.241 3.244 1.00 93.94 252 GLU A CA 1
ATOM 1961 C C . GLU A 1 252 ? 29.454 -12.918 2.837 1.00 93.94 252 GLU A C 1
ATOM 1963 O O . GLU A 1 252 ? 30.385 -13.460 3.431 1.00 93.94 252 GLU A O 1
ATOM 1968 N N . ARG A 1 253 ? 29.660 -12.070 1.823 1.00 91.00 253 ARG A N 1
ATOM 1969 C CA . ARG A 1 253 ? 30.987 -11.872 1.221 1.00 91.00 253 ARG A CA 1
ATOM 1970 C C . ARG A 1 253 ? 31.568 -10.478 1.365 1.00 91.00 253 ARG A C 1
ATOM 1972 O O . ARG A 1 253 ? 32.791 -10.371 1.357 1.00 91.00 253 ARG A O 1
ATOM 1979 N N . TRP A 1 254 ? 30.740 -9.440 1.459 1.00 93.44 254 TRP A N 1
ATOM 1980 C CA . TRP A 1 254 ? 31.211 -8.081 1.181 1.00 93.44 254 TRP A CA 1
ATOM 1981 C C . TRP A 1 254 ? 31.126 -7.126 2.364 1.00 93.44 254 TRP A C 1
ATOM 1983 O O . TRP A 1 254 ? 32.121 -6.467 2.659 1.00 93.44 254 TRP A O 1
ATOM 1993 N N . GLN A 1 255 ? 29.985 -7.038 3.046 1.00 94.12 255 GLN A N 1
ATOM 1994 C CA . GLN A 1 255 ? 29.786 -6.017 4.084 1.00 94.12 255 GLN A CA 1
ATOM 1995 C C . GLN A 1 255 ? 29.192 -6.539 5.394 1.00 94.12 255 GLN A C 1
ATOM 1997 O O . GLN A 1 255 ? 29.361 -5.888 6.425 1.00 94.12 255 GLN A O 1
ATOM 2002 N N . GLY A 1 256 ? 28.575 -7.724 5.403 1.00 93.12 256 GLY A N 1
ATOM 2003 C CA . GLY A 1 256 ? 28.028 -8.330 6.623 1.00 93.12 256 GLY A CA 1
ATOM 2004 C C . GLY A 1 256 ? 26.609 -7.892 6.992 1.00 93.12 256 GLY A C 1
ATOM 2005 O O . GLY A 1 256 ? 26.047 -8.484 7.904 1.00 93.12 256 GLY A O 1
ATOM 2006 N N . ASN A 1 257 ? 26.031 -6.919 6.286 1.00 94.88 257 ASN A N 1
ATOM 2007 C CA . ASN A 1 257 ? 24.678 -6.395 6.482 1.00 94.88 257 ASN A CA 1
ATOM 2008 C C . ASN A 1 257 ? 23.716 -6.800 5.351 1.00 94.88 257 ASN A C 1
ATOM 2010 O O . ASN A 1 257 ? 24.138 -7.026 4.212 1.00 94.88 257 ASN A O 1
ATOM 2014 N N . ARG A 1 258 ? 22.417 -6.848 5.661 1.00 97.19 258 ARG A N 1
ATOM 2015 C CA . ARG A 1 258 ? 21.318 -7.164 4.731 1.00 97.19 258 ARG A CA 1
ATOM 2016 C C . ARG A 1 258 ? 20.407 -5.954 4.531 1.00 97.19 258 ARG A C 1
ATOM 2018 O O . ARG A 1 258 ? 20.329 -5.098 5.404 1.00 97.19 258 ARG A O 1
ATOM 2025 N N . ASN A 1 259 ? 19.711 -5.897 3.402 1.00 98.00 259 ASN A N 1
ATOM 2026 C CA . ASN A 1 259 ? 18.624 -4.958 3.156 1.00 98.00 259 ASN A CA 1
ATOM 2027 C C . ASN A 1 259 ? 17.298 -5.552 3.685 1.00 98.00 259 ASN A C 1
ATOM 2029 O O . ASN A 1 259 ? 16.796 -6.507 3.080 1.00 98.00 259 ASN A O 1
ATOM 2033 N N . PRO A 1 260 ? 16.700 -4.998 4.764 1.00 97.06 260 PRO A N 1
ATOM 2034 C CA . PRO A 1 260 ? 15.459 -5.519 5.336 1.00 97.06 260 PRO A CA 1
ATOM 2035 C C . PRO A 1 260 ? 14.276 -5.473 4.374 1.00 97.06 260 PRO A C 1
ATOM 2037 O O . PRO A 1 260 ? 13.453 -6.373 4.413 1.00 97.06 260 PRO A O 1
ATOM 2040 N N . PHE A 1 261 ? 14.217 -4.500 3.464 1.00 97.44 261 PHE A N 1
ATOM 2041 C CA . PHE A 1 261 ? 13.116 -4.367 2.506 1.00 97.44 261 PHE A CA 1
ATOM 2042 C C . PHE A 1 261 ? 13.175 -5.398 1.368 1.00 97.44 261 PHE A C 1
ATOM 2044 O O . PHE A 1 261 ? 12.204 -5.548 0.630 1.00 97.44 261 PHE A O 1
ATOM 2051 N N . VAL A 1 262 ? 14.300 -6.110 1.212 1.00 96.50 262 VAL A N 1
ATOM 2052 C CA . VAL A 1 262 ? 14.423 -7.262 0.300 1.00 96.50 262 VAL A CA 1
ATOM 2053 C C . VAL A 1 262 ? 14.021 -8.559 1.002 1.00 96.50 262 VAL A C 1
ATOM 2055 O O . VAL A 1 262 ? 13.381 -9.418 0.398 1.00 96.50 262 VAL A O 1
ATOM 2058 N N . ASP A 1 263 ? 14.397 -8.719 2.273 1.00 94.56 263 ASP A N 1
ATOM 2059 C CA . ASP A 1 263 ? 14.071 -9.924 3.044 1.00 94.56 263 ASP A CA 1
ATOM 2060 C C . ASP A 1 263 ? 12.621 -9.924 3.552 1.00 94.56 263 ASP A C 1
ATOM 2062 O O . ASP A 1 263 ? 11.988 -10.979 3.569 1.00 94.56 263 ASP A O 1
ATOM 2066 N N . PHE A 1 264 ? 12.106 -8.742 3.899 1.00 92.62 264 PHE A N 1
ATOM 2067 C CA . PHE A 1 264 ? 10.765 -8.475 4.422 1.00 92.62 264 PHE A CA 1
ATOM 2068 C C . PHE A 1 264 ? 10.160 -7.245 3.714 1.00 92.62 264 PHE A C 1
ATOM 2070 O O . PHE A 1 264 ? 10.188 -6.132 4.251 1.00 92.62 264 PHE A O 1
ATOM 2077 N N . PRO A 1 265 ? 9.660 -7.401 2.472 1.00 88.06 265 PRO A N 1
ATOM 2078 C CA . PRO A 1 265 ? 9.085 -6.307 1.683 1.00 88.06 265 PRO A CA 1
ATOM 2079 C C . PRO A 1 265 ? 7.977 -5.530 2.400 1.00 88.06 265 PRO A C 1
ATOM 2081 O O . PRO A 1 265 ? 7.876 -4.318 2.232 1.00 88.06 265 PRO A O 1
ATOM 2084 N N . GLU A 1 266 ? 7.206 -6.202 3.256 1.00 81.88 266 GLU A N 1
ATOM 2085 C CA . GLU A 1 266 ? 6.132 -5.623 4.067 1.00 81.88 266 GLU A CA 1
ATOM 2086 C C . GLU A 1 266 ? 6.598 -4.484 4.990 1.00 81.88 266 GLU A C 1
ATOM 2088 O O . GLU A 1 266 ? 5.807 -3.616 5.359 1.00 81.88 266 GLU A O 1
ATOM 2093 N N . LEU A 1 267 ? 7.894 -4.424 5.320 1.00 85.25 267 LEU A N 1
ATOM 2094 C CA . LEU A 1 267 ? 8.451 -3.331 6.116 1.00 85.25 267 LEU A CA 1
ATOM 2095 C C . LEU A 1 267 ? 8.365 -1.976 5.403 1.00 85.25 267 LEU A C 1
ATOM 2097 O O . LEU A 1 267 ? 8.386 -0.944 6.072 1.00 85.25 267 LEU A O 1
ATOM 2101 N N . ALA A 1 268 ? 8.283 -1.962 4.066 1.00 83.75 268 ALA A N 1
ATOM 2102 C CA . ALA A 1 268 ? 8.134 -0.727 3.301 1.00 83.75 268 ALA A CA 1
ATOM 2103 C C . ALA A 1 268 ? 6.813 -0.038 3.652 1.00 83.75 268 ALA A C 1
ATOM 2105 O O . ALA A 1 268 ? 6.818 1.133 4.016 1.00 83.75 268 ALA A O 1
ATOM 2106 N N . GLU A 1 269 ? 5.705 -0.779 3.637 1.00 77.25 269 GLU A N 1
ATOM 2107 C CA . GLU A 1 269 ? 4.408 -0.237 4.038 1.00 77.25 269 GLU A CA 1
ATOM 2108 C C . GLU A 1 269 ? 4.393 0.148 5.519 1.00 77.25 269 GLU A C 1
ATOM 2110 O O . GLU A 1 269 ? 3.953 1.240 5.872 1.00 77.25 269 GLU A O 1
ATOM 2115 N N . ARG A 1 270 ? 4.971 -0.706 6.372 1.00 80.81 270 ARG A N 1
ATOM 2116 C CA . ARG A 1 270 ? 5.022 -0.488 7.821 1.00 80.81 270 ARG A CA 1
ATOM 2117 C C . ARG A 1 270 ? 5.739 0.802 8.232 1.00 80.81 270 ARG A C 1
ATOM 2119 O O . ARG A 1 270 ? 5.289 1.460 9.161 1.00 80.81 270 ARG A O 1
ATOM 2126 N N . PHE A 1 271 ? 6.860 1.146 7.594 1.00 83.50 271 PHE A N 1
ATOM 2127 C CA . PHE A 1 271 ? 7.698 2.275 8.030 1.00 83.50 271 PHE A CA 1
ATOM 2128 C C . PHE A 1 271 ? 7.673 3.493 7.110 1.00 83.50 271 PHE A C 1
ATOM 2130 O O . PHE A 1 271 ? 8.126 4.558 7.524 1.00 83.50 271 PHE A O 1
ATOM 2137 N N . LEU A 1 272 ? 7.205 3.346 5.871 1.00 79.56 272 LEU A N 1
ATOM 2138 C CA . LEU A 1 272 ? 7.212 4.417 4.872 1.00 79.56 272 LEU A CA 1
ATOM 2139 C C . LEU A 1 272 ? 5.807 4.730 4.327 1.00 79.56 272 LEU A C 1
ATOM 2141 O O . LEU A 1 272 ? 5.643 5.729 3.627 1.00 79.56 272 LEU A O 1
ATOM 2145 N N . GLY A 1 273 ? 4.799 3.922 4.674 1.00 74.19 273 GLY A N 1
ATOM 2146 C CA . GLY A 1 273 ? 3.401 4.102 4.284 1.00 74.19 273 GLY A CA 1
ATOM 2147 C C . GLY A 1 273 ? 3.014 3.381 2.990 1.00 74.19 273 GLY A C 1
ATOM 2148 O O . GLY A 1 273 ? 3.819 2.705 2.351 1.00 74.19 273 GLY A O 1
ATOM 2149 N N . SER A 1 274 ? 1.751 3.520 2.592 1.00 61.12 274 SER A N 1
ATOM 2150 C CA . SER A 1 274 ? 1.197 2.842 1.412 1.00 61.12 274 SER A CA 1
ATOM 2151 C C . SER A 1 274 ? 1.356 3.683 0.131 1.00 61.12 274 SER A C 1
ATOM 2153 O O . SER A 1 274 ? 1.365 4.919 0.202 1.00 61.12 274 SER A O 1
ATOM 2155 N N . PRO A 1 275 ? 1.431 3.055 -1.063 1.00 59.66 275 PRO A N 1
ATOM 2156 C CA . PRO A 1 275 ? 1.525 3.773 -2.334 1.00 59.66 275 PRO A CA 1
ATOM 2157 C C . PRO A 1 275 ? 0.388 4.784 -2.508 1.00 59.66 275 PRO A C 1
ATOM 2159 O O . PRO A 1 275 ? -0.783 4.432 -2.382 1.00 59.66 275 PRO A O 1
ATOM 2162 N N . GLN A 1 276 ? 0.720 6.028 -2.854 1.00 51.66 276 GLN A N 1
ATOM 2163 C CA . GLN A 1 276 ? -0.274 7.054 -3.176 1.00 51.66 276 GLN A CA 1
ATOM 2164 C C . GLN A 1 276 ? -0.341 7.272 -4.686 1.00 51.66 276 GLN A C 1
ATOM 2166 O O . GLN A 1 276 ? 0.688 7.371 -5.359 1.00 51.66 276 GLN A O 1
ATOM 2171 N N . THR A 1 277 ? -1.552 7.400 -5.232 1.00 49.38 277 THR A N 1
ATOM 2172 C CA . THR A 1 277 ? -1.732 7.807 -6.630 1.00 49.38 277 THR A CA 1
ATOM 2173 C C . THR A 1 277 ? -1.383 9.286 -6.796 1.00 49.38 277 THR A C 1
ATOM 2175 O O . THR A 1 277 ? -2.019 10.126 -6.152 1.00 49.38 277 THR A O 1
ATOM 2178 N N . PRO A 1 278 ? -0.439 9.644 -7.683 1.00 46.53 278 PRO A N 1
ATOM 2179 C CA . PRO A 1 278 ? -0.221 11.036 -8.053 1.00 46.53 278 PRO A CA 1
ATOM 2180 C C . PRO A 1 278 ? -1.481 11.609 -8.713 1.00 46.53 278 PRO A C 1
ATOM 2182 O O . PRO A 1 278 ? -2.132 10.930 -9.512 1.00 46.53 278 PRO A O 1
ATOM 2185 N N . ALA A 1 279 ? -1.838 12.855 -8.402 1.00 43.78 279 ALA A N 1
ATOM 2186 C CA . ALA A 1 279 ? -2.983 13.499 -9.030 1.00 43.78 279 ALA A CA 1
ATOM 2187 C C . ALA A 1 279 ? -2.674 13.769 -10.518 1.00 43.78 279 ALA A C 1
ATOM 2189 O O . ALA A 1 279 ? -1.724 14.470 -10.865 1.00 43.78 279 ALA A O 1
ATOM 2190 N N . ASN A 1 280 ? -3.483 13.206 -11.422 1.00 43.56 280 ASN A N 1
ATOM 2191 C CA . ASN A 1 280 ? -3.331 13.347 -12.882 1.00 43.56 280 ASN A CA 1
ATOM 2192 C C . ASN A 1 280 ? -3.840 14.704 -13.427 1.00 43.56 280 ASN A C 1
ATOM 2194 O O . ASN A 1 280 ? -4.196 14.829 -14.599 1.00 43.56 280 ASN A O 1
ATOM 2198 N N . ASP A 1 281 ? -3.905 15.730 -12.581 1.00 42.94 281 ASP A N 1
ATOM 2199 C CA . ASP A 1 281 ? -4.411 17.074 -12.885 1.00 42.94 281 ASP A CA 1
ATOM 2200 C C . ASP A 1 281 ? -3.293 18.118 -13.086 1.00 42.94 281 ASP A C 1
ATOM 2202 O O . ASP A 1 281 ? -3.572 19.307 -13.243 1.00 42.94 281 ASP A O 1
ATOM 2206 N N . GLY A 1 282 ? -2.030 17.678 -13.111 1.00 40.28 282 GLY A N 1
ATOM 2207 C CA . GLY A 1 282 ? -0.858 18.549 -13.231 1.00 40.28 282 GLY A CA 1
ATOM 2208 C C . GLY A 1 282 ? -0.412 19.185 -11.910 1.00 40.28 282 GLY A C 1
ATOM 2209 O O . GLY A 1 282 ? 0.502 20.002 -11.917 1.00 40.28 282 GLY A O 1
ATOM 2210 N N . THR A 1 283 ? -1.013 18.818 -10.772 1.00 44.81 283 THR A N 1
ATOM 2211 C CA . THR A 1 283 ? -0.615 19.325 -9.442 1.00 44.81 283 THR A CA 1
ATOM 2212 C C . THR A 1 283 ? 0.553 18.558 -8.810 1.00 44.81 283 THR A C 1
ATOM 2214 O O . THR A 1 283 ? 1.158 19.036 -7.846 1.00 44.81 283 THR A O 1
ATOM 2217 N N . GLY A 1 284 ? 0.914 17.415 -9.397 1.00 53.62 284 GLY A N 1
ATOM 2218 C CA . GLY A 1 284 ? 2.008 16.548 -8.982 1.00 53.62 284 GLY A CA 1
ATOM 2219 C C . GLY A 1 284 ? 1.674 15.633 -7.808 1.00 53.62 284 GLY A C 1
ATOM 2220 O O . GLY A 1 284 ? 0.532 15.198 -7.663 1.00 53.62 284 GLY A O 1
ATOM 2221 N N . TYR A 1 285 ? 2.676 15.262 -7.008 1.00 56.19 285 TYR A N 1
ATOM 2222 C CA . TYR A 1 285 ? 2.458 14.389 -5.850 1.00 56.19 285 TYR A CA 1
ATOM 2223 C C . TYR A 1 285 ? 1.643 15.141 -4.770 1.00 56.19 285 TYR A C 1
ATOM 2225 O O . TYR A 1 285 ? 1.988 16.285 -4.451 1.00 56.19 285 TYR A O 1
ATOM 2233 N N . PRO A 1 286 ? 0.564 14.546 -4.211 1.00 48.59 286 PRO A N 1
ATOM 2234 C CA . PRO A 1 286 ? -0.456 15.253 -3.417 1.00 48.59 286 PRO A CA 1
ATOM 2235 C C . PRO A 1 286 ? 0.069 16.064 -2.223 1.00 48.59 286 PRO A C 1
ATOM 2237 O O . PRO A 1 286 ? -0.514 17.082 -1.849 1.00 48.59 286 PRO A O 1
ATOM 2240 N N . SER A 1 287 ? 1.185 15.647 -1.632 1.00 49.75 287 SER A N 1
ATOM 2241 C CA . SER A 1 287 ? 1.783 16.270 -0.447 1.00 49.75 287 SER A CA 1
ATOM 2242 C C . SER A 1 287 ? 2.514 17.591 -0.726 1.00 49.75 287 SER A C 1
ATOM 2244 O O . SER A 1 287 ? 2.753 18.353 0.208 1.00 49.75 287 SER A O 1
ATOM 2246 N N . CYS A 1 288 ? 2.806 17.947 -1.985 1.00 52.56 288 CYS A N 1
ATOM 2247 C CA . CYS A 1 288 ? 3.545 19.186 -2.294 1.00 52.56 288 CYS A CA 1
ATOM 2248 C C . CYS A 1 288 ? 2.684 20.435 -2.433 1.00 52.56 288 CYS A C 1
ATOM 2250 O O . CYS A 1 288 ? 3.211 21.541 -2.565 1.00 52.56 288 CYS A O 1
ATOM 2252 N N . GLN A 1 289 ? 1.364 20.273 -2.385 1.00 42.38 289 GLN A N 1
ATOM 2253 C CA . GLN A 1 289 ? 0.397 21.356 -2.554 1.00 42.38 289 GLN A CA 1
ATOM 2254 C C . GLN A 1 289 ? 0.028 22.043 -1.221 1.00 42.38 289 GLN A C 1
ATOM 2256 O O . GLN A 1 289 ? -0.547 23.132 -1.241 1.00 42.38 289 GLN A O 1
ATOM 2261 N N . GLN A 1 290 ? 0.401 21.488 -0.057 1.00 35.78 290 GLN A N 1
ATOM 2262 C CA . GLN A 1 290 ? 0.198 22.140 1.245 1.00 35.78 290 GLN A CA 1
ATOM 2263 C C . GLN A 1 290 ? 1.402 23.012 1.645 1.00 35.78 290 GLN A C 1
ATOM 2265 O O . GLN A 1 290 ? 2.150 22.703 2.568 1.00 35.78 290 GLN A O 1
ATOM 2270 N N . GLN A 1 291 ? 1.598 24.151 0.973 1.00 29.95 291 GLN A N 1
ATOM 2271 C CA . GLN A 1 291 ? 2.482 25.198 1.503 1.00 29.95 291 GLN A CA 1
ATOM 2272 C C . GLN A 1 291 ? 1.767 25.998 2.607 1.00 29.95 291 GLN A C 1
ATOM 2274 O O . GLN A 1 291 ? 1.123 27.013 2.340 1.00 29.95 291 GLN A O 1
ATOM 2279 N N . GLN A 1 292 ? 1.946 25.580 3.862 1.00 25.55 292 GLN A N 1
ATOM 2280 C CA . GLN A 1 292 ? 1.984 26.486 5.018 1.00 25.55 292 GLN A CA 1
ATOM 2281 C C . GLN A 1 292 ? 3.401 26.486 5.625 1.00 25.55 292 GLN A C 1
ATOM 2283 O O . GLN A 1 292 ? 4.140 25.520 5.439 1.00 25.55 292 GLN A O 1
ATOM 2288 N N . PRO A 1 293 ? 3.855 27.593 6.248 1.00 25.50 293 PRO A N 1
ATOM 2289 C CA . PRO A 1 293 ? 5.276 27.830 6.484 1.00 25.50 293 PRO A CA 1
ATOM 2290 C C . PRO A 1 293 ? 5.861 26.827 7.481 1.00 25.50 293 PRO A C 1
ATOM 2292 O O . PRO A 1 293 ? 5.437 26.769 8.630 1.00 25.50 293 PRO A O 1
ATOM 2295 N N . GLN A 1 294 ? 6.880 26.097 7.035 1.00 29.03 294 GLN A N 1
ATOM 2296 C CA . GLN A 1 294 ? 7.758 25.277 7.867 1.00 29.03 294 GLN A CA 1
ATOM 2297 C C . GLN A 1 294 ? 8.335 26.108 9.033 1.00 29.03 294 GLN A C 1
ATOM 2299 O O . GLN A 1 294 ? 8.897 27.185 8.781 1.00 29.03 294 GLN A O 1
ATOM 2304 N N . PRO A 1 295 ? 8.266 25.640 10.293 1.00 27.84 295 PRO A N 1
ATOM 2305 C CA . PRO A 1 295 ? 9.103 26.175 11.355 1.00 27.84 295 PRO A CA 1
ATOM 2306 C C . PRO A 1 295 ? 10.567 25.906 11.007 1.00 27.84 295 PRO A C 1
ATOM 2308 O O . PRO A 1 295 ? 10.954 24.797 10.649 1.00 27.84 295 PRO A O 1
ATOM 2311 N N . GLN A 1 296 ? 11.383 26.953 11.057 1.00 25.64 296 GLN A N 1
ATOM 2312 C CA . GLN A 1 296 ? 12.790 26.876 10.701 1.00 25.64 296 GLN A CA 1
ATOM 2313 C C . GLN A 1 296 ? 13.551 25.940 11.638 1.00 25.64 296 GLN A C 1
ATOM 2315 O O . GLN A 1 296 ? 13.481 26.082 12.857 1.00 25.64 296 GLN A O 1
ATOM 2320 N N . HIS A 1 297 ? 14.348 25.067 11.029 1.00 31.77 297 HIS A N 1
ATOM 2321 C CA . HIS A 1 297 ? 15.438 24.319 11.642 1.00 31.77 297 HIS A CA 1
ATOM 2322 C C . HIS A 1 297 ? 16.274 25.237 12.562 1.00 31.77 297 HIS A C 1
ATOM 2324 O O . HIS A 1 297 ? 16.918 26.169 12.062 1.00 31.77 297 HIS A O 1
ATOM 2330 N N . PRO A 1 298 ? 16.319 25.019 13.890 1.00 27.80 298 PRO A N 1
ATOM 2331 C CA . PRO A 1 298 ? 17.272 25.715 14.735 1.00 27.80 298 PRO A CA 1
ATOM 2332 C C . PRO A 1 298 ? 18.633 25.037 14.574 1.00 27.80 298 PRO A C 1
ATOM 2334 O O . PRO A 1 298 ? 18.867 23.924 15.043 1.00 27.80 298 PRO A O 1
ATOM 2337 N N . SER A 1 299 ? 19.546 25.719 13.887 1.00 27.22 299 SER A N 1
ATOM 2338 C CA . SER A 1 299 ? 20.971 25.401 13.906 1.00 27.22 299 SER A CA 1
ATOM 2339 C C . SER A 1 299 ? 21.489 25.421 15.345 1.00 27.22 299 SER A C 1
ATOM 2341 O O . SER A 1 299 ? 21.251 26.376 16.086 1.00 27.22 299 SER A O 1
ATOM 2343 N N . GLY A 1 300 ? 22.206 24.366 15.729 1.00 27.92 300 GLY A N 1
ATOM 2344 C CA . GLY A 1 300 ? 22.682 24.158 17.091 1.00 27.92 300 GLY A CA 1
ATOM 2345 C C . GLY A 1 300 ? 23.591 25.262 17.636 1.00 27.92 300 GLY A C 1
ATOM 2346 O O . GLY A 1 300 ? 24.377 25.883 16.916 1.00 27.92 300 GLY A O 1
ATOM 2347 N N . GLY A 1 301 ? 23.521 25.432 18.955 1.00 26.42 301 GLY A N 1
ATOM 2348 C CA . GLY A 1 301 ? 24.505 26.174 19.730 1.00 26.42 301 GLY A CA 1
ATOM 2349 C C . GLY A 1 301 ? 23.958 26.710 21.045 1.00 26.42 301 GLY A C 1
ATOM 2350 O O . GLY A 1 301 ? 23.652 27.890 21.122 1.00 26.42 301 GLY A O 1
ATOM 2351 N N . ASP A 1 302 ? 23.906 25.882 22.089 1.00 27.92 302 ASP A N 1
ATOM 2352 C CA . ASP A 1 302 ? 24.584 26.250 23.335 1.00 27.92 302 ASP A CA 1
ATOM 2353 C C . ASP A 1 302 ? 24.750 25.052 24.275 1.00 27.92 302 ASP A C 1
ATOM 2355 O O . ASP A 1 302 ? 23.838 24.281 24.562 1.00 27.92 302 ASP A O 1
ATOM 2359 N N . THR A 1 303 ? 25.979 24.903 24.752 1.00 37.16 303 THR A N 1
ATOM 2360 C CA . THR A 1 303 ? 26.389 23.954 25.779 1.00 37.16 303 THR A CA 1
ATOM 2361 C C . THR A 1 303 ? 25.804 24.367 27.125 1.00 37.16 303 THR A C 1
ATOM 2363 O O . THR A 1 303 ? 26.117 25.469 27.570 1.00 37.16 303 THR A O 1
ATOM 2366 N N . ASN A 1 304 ? 25.060 23.493 27.812 1.00 27.08 304 ASN A N 1
ATOM 2367 C CA . ASN A 1 304 ? 25.184 23.296 29.263 1.00 27.08 304 ASN A CA 1
ATOM 2368 C C . ASN A 1 304 ? 24.355 22.104 29.763 1.00 27.08 304 ASN A C 1
ATOM 2370 O O . ASN A 1 304 ? 23.150 22.023 29.563 1.00 27.08 304 ASN A O 1
ATOM 2374 N N . ASN A 1 305 ? 25.051 21.214 30.472 1.00 38.59 305 ASN A N 1
ATOM 2375 C CA . ASN A 1 305 ? 24.518 20.109 31.259 1.00 38.59 305 ASN A CA 1
ATOM 2376 C C . ASN A 1 305 ? 23.364 20.553 32.166 1.00 38.59 305 ASN A C 1
ATOM 2378 O O . ASN A 1 305 ? 23.559 21.493 32.935 1.00 38.59 305 ASN A O 1
ATOM 2382 N N . ASN A 1 306 ? 22.257 19.806 32.157 1.00 28.81 306 ASN A N 1
ATOM 2383 C CA . ASN A 1 306 ? 21.570 19.292 33.348 1.00 28.81 306 ASN A CA 1
ATOM 2384 C C . ASN A 1 306 ? 20.565 18.204 32.928 1.00 28.81 306 ASN A C 1
ATOM 2386 O O . ASN A 1 306 ? 19.837 18.374 31.960 1.00 28.81 306 ASN A O 1
ATOM 2390 N N . ASN A 1 307 ? 20.577 17.086 33.657 1.00 44.66 307 ASN A N 1
ATOM 2391 C CA . ASN A 1 307 ? 19.686 15.936 33.492 1.00 44.66 307 ASN A CA 1
ATOM 2392 C C . ASN A 1 307 ? 18.199 16.333 33.484 1.00 44.66 307 ASN A C 1
ATOM 2394 O O . ASN A 1 307 ? 17.696 16.744 34.526 1.00 44.66 307 ASN A O 1
ATOM 2398 N N . GLU A 1 308 ? 17.512 16.063 32.375 1.00 26.97 308 GLU A N 1
ATOM 2399 C CA . GLU A 1 308 ? 16.105 15.644 32.296 1.00 26.97 308 GLU A CA 1
ATOM 2400 C C . GLU A 1 308 ? 15.929 14.759 31.042 1.00 26.97 308 GLU A C 1
ATOM 2402 O O . GLU A 1 308 ? 16.722 14.891 30.104 1.00 26.97 308 GLU A O 1
ATOM 2407 N N . PRO A 1 309 ? 14.998 13.784 31.040 1.00 31.42 309 PRO A N 1
ATOM 2408 C CA . PRO A 1 309 ? 14.894 12.789 29.977 1.00 31.42 309 PRO A CA 1
ATOM 2409 C C . PRO A 1 309 ? 14.381 13.441 28.685 1.00 31.42 309 PRO A C 1
ATOM 2411 O O . PRO A 1 309 ? 13.368 14.132 28.688 1.00 31.42 309 PRO A O 1
ATOM 2414 N N . SER A 1 310 ? 15.114 13.238 27.591 1.00 28.67 310 SER A N 1
ATOM 2415 C CA . SER A 1 310 ? 14.838 13.815 26.274 1.00 28.67 310 SER A CA 1
ATOM 2416 C C . SER A 1 310 ? 13.552 13.257 25.657 1.00 28.67 310 SER A C 1
ATOM 2418 O O . SER A 1 310 ? 13.406 12.042 25.533 1.00 28.67 310 SER A O 1
ATOM 2420 N N . SER A 1 311 ? 12.669 14.162 25.238 1.00 31.05 311 SER A N 1
ATOM 2421 C CA . SER A 1 311 ? 11.429 13.944 24.490 1.00 31.05 311 SER A CA 1
ATOM 2422 C C . SER A 1 311 ? 11.683 13.375 23.087 1.00 31.05 311 SER A C 1
ATOM 2424 O O . SER A 1 311 ? 12.319 14.026 22.256 1.00 31.05 311 SER A O 1
ATOM 2426 N N . SER A 1 312 ? 11.165 12.176 22.823 1.00 35.47 312 SER A N 1
ATOM 2427 C CA . SER A 1 312 ? 10.968 11.613 21.485 1.00 35.47 312 SER A CA 1
ATOM 2428 C C . SER A 1 312 ? 9.761 12.281 20.817 1.00 35.47 312 SER A C 1
ATOM 2430 O O . SER A 1 312 ? 8.716 12.420 21.446 1.00 35.47 312 SER A O 1
ATOM 2432 N N . ASN A 1 313 ? 9.892 12.673 19.549 1.00 39.81 313 ASN A N 1
ATOM 2433 C CA . ASN A 1 313 ? 8.798 13.232 18.741 1.00 39.81 313 ASN A CA 1
ATOM 2434 C C . ASN A 1 313 ? 7.817 12.172 18.190 1.00 39.81 313 ASN A C 1
ATOM 2436 O O . ASN A 1 313 ? 6.927 12.527 17.423 1.00 39.81 313 ASN A O 1
ATOM 2440 N N . ASP A 1 314 ? 7.921 10.908 18.605 1.00 55.16 314 ASP A N 1
ATOM 2441 C CA . ASP A 1 314 ? 6.881 9.897 18.388 1.00 55.16 314 ASP A CA 1
ATOM 2442 C C . ASP A 1 314 ? 5.904 9.962 19.565 1.00 55.16 314 ASP A C 1
ATOM 2444 O O . ASP A 1 314 ? 6.059 9.253 20.560 1.00 55.16 314 ASP A O 1
ATOM 2448 N N . ASP A 1 315 ? 4.950 10.892 19.513 1.00 69.69 315 ASP A N 1
ATOM 2449 C CA . ASP A 1 315 ? 3.833 10.870 20.454 1.00 69.69 315 ASP A CA 1
ATOM 2450 C C . ASP A 1 315 ? 2.757 9.894 19.952 1.00 69.69 315 ASP A C 1
ATOM 2452 O O . ASP A 1 315 ? 2.156 10.168 18.907 1.00 69.69 315 ASP A O 1
ATOM 2456 N N . PRO A 1 316 ? 2.451 8.810 20.693 1.00 78.31 316 PRO A N 1
ATOM 2457 C CA . PRO A 1 316 ? 1.387 7.870 20.340 1.00 78.31 316 PRO A CA 1
ATOM 2458 C C . PRO A 1 316 ? 0.009 8.511 20.113 1.00 78.31 316 PRO A C 1
ATOM 2460 O O . PRO A 1 316 ? -0.831 7.953 19.414 1.00 78.31 316 PRO A O 1
ATOM 2463 N N . CYS A 1 317 ? -0.243 9.699 20.671 1.00 84.00 317 CYS A N 1
ATOM 2464 C CA . CYS A 1 317 ? -1.470 10.461 20.438 1.00 84.00 317 CYS A CA 1
ATOM 2465 C C . CYS A 1 317 ? -1.655 10.874 18.963 1.00 84.00 317 CYS A C 1
ATOM 2467 O O . CYS A 1 317 ? -2.781 11.104 18.517 1.00 84.00 317 CYS A O 1
ATOM 2469 N N . ASN A 1 318 ? -0.574 10.957 18.178 1.00 82.69 318 ASN A N 1
ATOM 2470 C CA . ASN A 1 318 ? -0.641 11.374 16.775 1.00 82.69 318 ASN A CA 1
ATOM 2471 C C . ASN A 1 318 ? -1.327 10.347 15.860 1.00 82.69 318 ASN A C 1
ATOM 2473 O O . ASN A 1 318 ? -1.849 10.741 14.815 1.00 82.69 318 ASN A O 1
ATOM 2477 N N . GLU A 1 319 ? -1.352 9.072 16.253 1.00 78.44 319 GLU A N 1
ATOM 2478 C CA . GLU A 1 319 ? -1.912 7.955 15.474 1.00 78.44 319 GLU A CA 1
ATOM 2479 C C . GLU A 1 319 ? -3.409 7.715 15.735 1.00 78.44 319 GLU A C 1
ATOM 2481 O O . GLU A 1 319 ? -4.055 6.906 15.054 1.00 78.44 319 GLU A O 1
ATOM 2486 N N . LEU A 1 320 ? -3.970 8.435 16.711 1.00 87.25 320 LEU A N 1
ATOM 2487 C CA . LEU A 1 320 ? -5.366 8.339 17.111 1.00 87.25 320 LEU A CA 1
ATOM 2488 C C . LEU A 1 320 ? -6.204 9.479 16.528 1.00 87.25 320 LEU A C 1
ATOM 2490 O O . LEU A 1 320 ? -5.765 10.627 16.389 1.00 87.25 320 LEU A O 1
ATOM 2494 N N . SER A 1 321 ? -7.444 9.134 16.209 1.00 90.50 321 SER A N 1
ATOM 2495 C CA . SER A 1 321 ? -8.459 9.998 15.625 1.00 90.50 321 SER A CA 1
ATOM 2496 C C . SER A 1 321 ? -9.837 9.714 16.230 1.00 90.50 321 SER A C 1
ATOM 2498 O O . SER A 1 321 ? -10.037 8.734 16.952 1.00 90.50 321 SER A O 1
ATOM 2500 N N . ALA A 1 322 ? -10.793 10.600 15.959 1.00 89.94 322 ALA A N 1
ATOM 2501 C CA . ALA A 1 322 ? -12.165 10.450 16.421 1.00 89.94 322 ALA A CA 1
ATOM 2502 C C . ALA A 1 322 ? -12.774 9.111 15.972 1.00 89.94 322 ALA A C 1
ATOM 2504 O O . ALA A 1 322 ? -12.731 8.761 14.793 1.00 89.94 322 ALA A O 1
ATOM 2505 N N . GLY A 1 323 ? -13.361 8.371 16.915 1.00 83.12 323 GLY A N 1
ATOM 2506 C CA . GLY A 1 323 ? -13.969 7.064 16.651 1.00 83.12 323 GLY A CA 1
ATOM 2507 C C . GLY A 1 323 ? -13.014 5.868 16.719 1.00 83.12 323 GLY A C 1
ATOM 2508 O O . GLY A 1 323 ? -13.497 4.738 16.669 1.00 83.12 323 GLY A O 1
ATOM 2509 N N . ASP A 1 324 ? -11.703 6.073 16.897 1.00 93.88 324 ASP A N 1
ATOM 2510 C CA . ASP A 1 324 ? -10.772 4.973 17.210 1.00 93.88 324 ASP A CA 1
ATOM 2511 C C . ASP A 1 324 ? -11.026 4.393 18.611 1.00 93.88 324 ASP A C 1
ATOM 2513 O O . ASP A 1 324 ? -10.715 3.235 18.872 1.00 93.88 324 ASP A O 1
ATOM 2517 N N . ILE A 1 325 ? -11.625 5.183 19.506 1.00 97.31 325 ILE A N 1
ATOM 2518 C CA . ILE A 1 325 ? -12.119 4.762 20.818 1.00 97.31 325 ILE A CA 1
ATOM 2519 C C . ILE A 1 325 ? -13.558 5.271 20.943 1.00 97.31 325 ILE A C 1
ATOM 2521 O O . ILE A 1 325 ? -13.841 6.398 20.544 1.00 97.31 325 ILE A O 1
ATOM 2525 N N . LEU A 1 326 ? -14.471 4.462 21.482 1.00 97.38 326 LEU A N 1
ATOM 2526 C CA . LEU A 1 326 ? -15.867 4.842 21.725 1.00 97.38 326 LEU A CA 1
ATOM 2527 C C . LEU A 1 326 ? -16.328 4.405 23.114 1.00 97.38 326 LEU A C 1
ATOM 2529 O O . LEU A 1 326 ? -15.863 3.401 23.647 1.00 97.38 326 LEU A O 1
ATOM 2533 N N . PHE A 1 327 ? -17.273 5.144 23.693 1.00 97.50 327 PHE A N 1
ATOM 2534 C CA . PHE A 1 327 ? -17.912 4.761 24.952 1.00 97.50 327 PHE A CA 1
ATOM 2535 C C . PHE A 1 327 ? -18.819 3.541 24.761 1.00 97.50 327 PHE A C 1
ATOM 2537 O O . PHE A 1 327 ? -19.493 3.419 23.743 1.00 97.50 327 PHE A O 1
ATOM 2544 N N . VAL A 1 328 ? -18.863 2.665 25.767 1.00 95.69 328 VAL A N 1
ATOM 2545 C CA . VAL A 1 328 ? -19.754 1.488 25.824 1.00 95.69 328 VAL A CA 1
ATOM 2546 C C . VAL A 1 328 ? -20.568 1.412 27.118 1.00 95.69 328 VAL A C 1
ATOM 2548 O O . VAL A 1 328 ? -21.468 0.581 27.236 1.00 95.69 328 VAL A O 1
ATOM 2551 N N . GLY A 1 329 ? -20.270 2.275 28.091 1.00 92.50 329 GLY A N 1
ATOM 2552 C CA . GLY A 1 329 ? -21.043 2.386 29.320 1.00 92.50 329 GLY A CA 1
ATOM 2553 C C . GLY A 1 329 ? -20.654 3.594 30.164 1.00 92.50 329 GLY A C 1
ATOM 2554 O O . GLY A 1 329 ? -19.509 4.049 30.119 1.00 92.50 329 GLY A O 1
ATOM 2555 N N . MET A 1 330 ? -21.607 4.091 30.948 1.00 91.75 330 MET A N 1
ATOM 2556 C CA . MET A 1 330 ? -21.376 5.074 32.004 1.00 91.75 330 MET A CA 1
ATOM 2557 C C . MET A 1 330 ? -22.274 4.783 33.206 1.00 91.75 330 MET A C 1
ATOM 2559 O O . MET A 1 330 ? -23.375 4.263 33.041 1.00 91.75 330 MET A O 1
ATOM 2563 N N . ARG A 1 331 ? -21.819 5.150 34.400 1.00 89.00 331 ARG A N 1
ATOM 2564 C CA . ARG A 1 331 ? -22.586 5.061 35.642 1.00 89.00 331 ARG A CA 1
ATOM 2565 C C . ARG A 1 331 ? -22.375 6.338 36.437 1.00 89.00 331 ARG A C 1
ATOM 2567 O O . ARG A 1 331 ? -21.244 6.590 36.853 1.00 89.00 331 ARG A O 1
ATOM 2574 N N . SER A 1 332 ? -23.430 7.124 36.621 1.00 88.19 332 SER A N 1
ATOM 2575 C CA . SER A 1 332 ? -23.416 8.297 37.503 1.00 88.19 332 SER A CA 1
ATOM 2576 C C . SER A 1 332 ? -23.767 7.945 38.950 1.00 88.19 332 SER A C 1
ATOM 2578 O O . SER A 1 332 ? -23.525 8.741 39.859 1.00 88.19 332 SER A O 1
ATOM 2580 N N . ASP A 1 333 ? -24.334 6.759 39.189 1.00 81.38 333 ASP A N 1
ATOM 2581 C CA . ASP A 1 333 ? -24.493 6.236 40.539 1.00 81.38 333 ASP A CA 1
ATOM 2582 C C . ASP A 1 333 ? -23.144 5.816 41.137 1.00 81.38 333 ASP A C 1
ATOM 2584 O O . ASP A 1 333 ? -22.270 5.249 40.478 1.00 81.38 333 ASP A O 1
ATOM 2588 N N . ASN A 1 334 ? -22.973 6.088 42.433 1.00 75.94 334 ASN A N 1
ATOM 2589 C CA . ASN A 1 334 ? -21.702 5.864 43.109 1.00 75.94 334 ASN A CA 1
ATOM 2590 C C . ASN A 1 334 ? -21.451 4.364 43.363 1.00 75.94 334 ASN A C 1
ATOM 2592 O O . ASN A 1 334 ? -22.271 3.743 44.041 1.00 75.94 334 ASN A O 1
ATOM 2596 N N . PRO A 1 335 ? -20.275 3.825 42.976 1.00 81.88 335 PRO A N 1
ATOM 2597 C CA . PRO A 1 335 ? -19.120 4.547 42.447 1.00 81.88 335 PRO A CA 1
ATOM 2598 C C . PRO A 1 335 ? -19.231 4.833 40.945 1.00 81.88 335 PRO A C 1
ATOM 2600 O O . PRO A 1 335 ? -19.578 3.945 40.173 1.00 81.88 335 PRO A O 1
ATOM 2603 N N . ASP A 1 336 ? -18.831 6.029 40.524 1.00 87.88 336 ASP A N 1
ATOM 2604 C CA . ASP A 1 336 ? -18.898 6.424 39.116 1.00 87.88 336 ASP A CA 1
ATOM 2605 C C . ASP A 1 336 ? -18.084 5.474 38.224 1.00 87.88 336 ASP A C 1
ATOM 2607 O O . ASP A 1 336 ? -17.040 4.952 38.638 1.00 87.88 336 ASP A O 1
ATOM 2611 N N . LEU A 1 337 ? -18.562 5.237 37.002 1.00 90.25 337 LEU A N 1
ATOM 2612 C CA . LEU A 1 337 ? -17.905 4.365 36.028 1.00 90.25 337 LEU A CA 1
ATOM 2613 C C . LEU A 1 337 ? -18.003 4.933 34.617 1.00 90.25 337 LEU A C 1
ATOM 2615 O O . LEU A 1 337 ? -19.026 5.483 34.225 1.00 90.25 337 LEU A O 1
ATOM 2619 N N . VAL A 1 338 ? -16.948 4.724 33.834 1.00 93.62 338 VAL A N 1
ATOM 2620 C CA . VAL A 1 338 ? -16.917 4.976 32.394 1.00 93.62 338 VAL A CA 1
ATOM 2621 C C . VAL A 1 338 ? -16.198 3.821 31.707 1.00 93.62 338 VAL A C 1
ATOM 2623 O O . VAL A 1 338 ? -15.045 3.542 32.028 1.00 93.62 338 VAL A O 1
ATOM 2626 N N . ALA A 1 339 ? -16.854 3.166 30.752 1.00 94.19 339 ALA A N 1
ATOM 2627 C CA . ALA A 1 339 ? -16.295 2.073 29.959 1.00 94.19 339 ALA A CA 1
ATOM 2628 C C . ALA A 1 339 ? -16.208 2.459 28.482 1.00 94.19 339 ALA A C 1
ATOM 2630 O O . ALA A 1 339 ? -17.101 3.116 27.939 1.00 94.19 339 ALA A O 1
ATOM 2631 N N . MET A 1 340 ? -15.139 2.024 27.823 1.00 97.19 340 MET A N 1
ATOM 2632 C CA . MET A 1 340 ? -14.812 2.346 26.437 1.00 97.19 340 MET A CA 1
ATOM 2633 C C . MET A 1 340 ? -14.272 1.115 25.710 1.00 97.19 340 MET A C 1
ATOM 2635 O O . MET A 1 340 ? -13.614 0.275 26.319 1.00 97.19 340 MET A O 1
ATOM 2639 N N . VAL A 1 341 ? -14.512 1.034 24.404 1.00 96.81 341 VAL A N 1
ATOM 2640 C CA . VAL A 1 341 ? -13.887 0.068 23.493 1.00 96.81 341 VAL A CA 1
ATOM 2641 C C . VAL A 1 341 ? -12.914 0.794 22.573 1.00 96.81 341 VAL A C 1
ATOM 2643 O O . VAL A 1 341 ? -13.194 1.909 22.134 1.00 96.81 341 VAL A O 1
ATOM 2646 N N . THR A 1 342 ? -11.779 0.166 22.276 1.00 95.69 342 THR A N 1
ATOM 2647 C CA . THR A 1 342 ? -10.844 0.640 21.247 1.00 95.69 342 THR A CA 1
ATOM 2648 C C . THR A 1 342 ? -10.977 -0.178 19.963 1.00 95.69 342 THR A C 1
ATOM 2650 O O . THR A 1 342 ? -11.183 -1.385 20.021 1.00 95.69 342 THR A O 1
ATOM 2653 N N . PHE A 1 343 ? -10.844 0.459 18.801 1.00 87.44 343 PHE A N 1
ATOM 2654 C CA . PHE A 1 343 ? -10.786 -0.175 17.473 1.00 87.44 343 PHE A CA 1
ATOM 2655 C C . PHE A 1 343 ? -9.372 -0.181 16.882 1.00 87.44 343 PHE A C 1
ATOM 2657 O O . PHE A 1 343 ? -9.155 -0.693 15.781 1.00 87.44 343 PHE A O 1
ATOM 2664 N N . LYS A 1 344 ? -8.399 0.338 17.635 1.00 87.25 344 LYS A N 1
ATOM 2665 C CA . LYS A 1 344 ? -6.964 0.239 17.364 1.00 87.25 344 LYS A CA 1
ATOM 2666 C C . LYS A 1 344 ? -6.232 -0.328 18.572 1.00 87.25 344 LYS A C 1
ATOM 2668 O O . LYS A 1 344 ? -6.697 -0.193 19.704 1.00 87.25 344 LYS A O 1
ATOM 2673 N N . ASP A 1 345 ? -5.069 -0.914 18.330 1.00 80.38 345 ASP A N 1
ATOM 2674 C CA . ASP A 1 345 ? -4.160 -1.274 19.411 1.00 80.38 345 ASP A CA 1
ATOM 2675 C C . ASP A 1 345 ? -3.613 0.014 20.043 1.00 80.38 345 ASP A C 1
ATOM 2677 O O . ASP A 1 345 ? -3.069 0.878 19.354 1.00 80.38 345 ASP A O 1
ATOM 2681 N N . LEU A 1 346 ? -3.811 0.184 21.351 1.00 89.31 346 LEU A N 1
ATOM 2682 C CA . LEU A 1 346 ? -3.332 1.351 22.088 1.00 89.31 346 LEU A CA 1
ATOM 2683 C C . LEU A 1 346 ? -1.966 1.025 22.703 1.00 89.31 346 LEU A C 1
ATOM 2685 O O . LEU A 1 346 ? -1.899 0.178 23.602 1.00 89.31 346 LEU A O 1
ATOM 2689 N N . PRO A 1 347 ? -0.880 1.681 22.261 1.00 79.38 347 PRO A N 1
ATOM 2690 C CA . PRO A 1 347 ? 0.472 1.299 22.645 1.00 79.38 347 PRO A CA 1
ATOM 2691 C C . PRO A 1 347 ? 0.826 1.737 24.070 1.00 79.38 347 PRO A C 1
ATOM 2693 O O . PRO A 1 347 ? 0.277 2.690 24.633 1.00 79.38 347 PRO A O 1
ATOM 2696 N N . VAL A 1 348 ? 1.824 1.063 24.645 1.00 78.88 348 VAL A N 1
ATOM 2697 C CA . VAL A 1 348 ? 2.407 1.428 25.944 1.00 78.88 348 VAL A CA 1
ATOM 2698 C C . VAL A 1 348 ? 2.981 2.845 25.894 1.00 78.88 348 VAL A C 1
ATOM 2700 O O . VAL A 1 348 ? 3.708 3.207 24.975 1.00 78.88 348 VAL A O 1
ATOM 2703 N N . GLY A 1 349 ? 2.696 3.642 26.921 1.00 79.56 349 GLY A N 1
ATOM 2704 C CA . GLY A 1 349 ? 3.149 5.026 27.050 1.00 79.56 349 GLY A CA 1
ATOM 2705 C C . GLY A 1 349 ? 2.150 6.066 26.543 1.00 79.56 349 GLY A C 1
ATOM 2706 O O . GLY A 1 349 ? 2.306 7.239 26.892 1.00 79.56 349 GLY A O 1
ATOM 2707 N N . LEU A 1 350 ? 1.104 5.659 25.809 1.00 88.88 350 LEU A N 1
ATOM 2708 C CA . LEU A 1 350 ? 0.002 6.543 25.429 1.00 88.88 350 LEU A CA 1
ATOM 2709 C C . LEU A 1 350 ? -0.650 7.147 26.682 1.00 88.88 350 LEU A C 1
ATOM 2711 O O . LEU A 1 350 ? -0.953 6.437 27.646 1.00 88.88 350 LEU A O 1
ATOM 2715 N N . ARG A 1 351 ? -0.887 8.464 26.651 1.00 92.62 351 ARG A N 1
ATOM 2716 C CA . ARG A 1 351 ? -1.618 9.185 27.698 1.00 92.62 351 ARG A CA 1
ATOM 2717 C C . ARG A 1 351 ? -3.008 9.562 27.216 1.00 92.62 351 ARG A C 1
ATOM 2719 O O . ARG A 1 351 ? -3.151 10.335 26.271 1.00 92.62 351 ARG A O 1
ATOM 2726 N N . LEU A 1 352 ? -4.015 9.047 27.907 1.00 96.50 352 LEU A N 1
ATOM 2727 C CA . LEU A 1 352 ? -5.416 9.385 27.694 1.00 96.50 352 LEU A CA 1
ATOM 2728 C C . LEU A 1 352 ? -5.906 10.270 28.833 1.00 96.50 352 LEU A C 1
ATOM 2730 O O . LEU A 1 352 ? -5.538 10.065 29.986 1.00 96.50 352 LEU A O 1
ATOM 2734 N N . TYR A 1 353 ? -6.756 11.232 28.510 1.00 97.25 353 TYR A N 1
ATOM 2735 C CA . TYR A 1 353 ? -7.397 12.135 29.451 1.00 97.25 353 TYR A CA 1
ATOM 2736 C C . TYR A 1 353 ? -8.908 11.990 29.326 1.00 97.25 353 TYR A C 1
ATOM 2738 O O . TYR A 1 353 ? -9.449 12.038 28.222 1.00 97.25 353 TYR A O 1
ATOM 2746 N N . LEU A 1 354 ? -9.576 11.837 30.464 1.00 97.50 354 LEU A N 1
ATOM 2747 C CA . LEU A 1 354 ? -11.027 11.800 30.569 1.00 97.50 354 LEU A CA 1
ATOM 2748 C C . LEU A 1 354 ? -11.477 12.992 31.408 1.00 97.50 354 LEU A C 1
ATOM 2750 O O . LEU A 1 354 ? -10.909 13.254 32.473 1.00 97.50 354 LEU A O 1
ATOM 2754 N N . THR A 1 355 ? -12.461 13.741 30.922 1.00 96.06 355 THR A N 1
ATOM 2755 C CA . THR A 1 355 ? -12.934 14.949 31.600 1.00 96.06 355 THR A CA 1
ATOM 2756 C C . THR A 1 355 ? -14.440 15.114 31.492 1.00 96.06 355 THR A C 1
ATOM 2758 O O . THR A 1 355 ? -15.025 14.813 30.457 1.00 96.06 355 THR A O 1
ATOM 2761 N N . ASP A 1 356 ? -15.033 15.619 32.566 1.00 93.88 356 ASP A N 1
ATOM 2762 C CA . ASP A 1 356 ? -16.397 16.149 32.668 1.00 93.88 356 ASP A CA 1
ATOM 2763 C C . ASP A 1 356 ? -16.407 17.692 32.559 1.00 93.88 356 ASP A C 1
ATOM 2765 O O . ASP A 1 35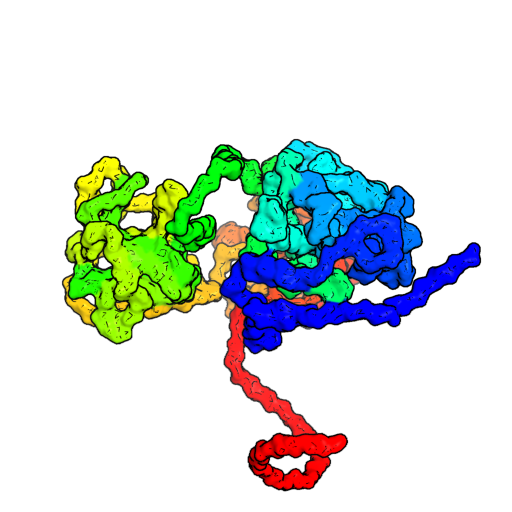6 ? -17.451 18.333 32.642 1.00 93.88 356 ASP A O 1
ATOM 2769 N N . ASN A 1 357 ? -15.250 18.323 32.305 1.00 92.88 357 ASN A N 1
ATOM 2770 C CA . ASN A 1 357 ? -15.199 19.748 31.993 1.00 92.88 357 ASN A CA 1
ATOM 2771 C C . ASN A 1 357 ? -15.831 20.034 30.629 1.00 92.88 357 ASN A C 1
ATOM 2773 O O . ASN A 1 357 ? -15.466 19.439 29.612 1.00 92.88 357 ASN A O 1
ATOM 2777 N N . ALA A 1 358 ? -16.691 21.050 30.596 1.00 91.50 358 ALA A N 1
ATOM 2778 C CA . ALA A 1 358 ? -17.305 21.527 29.368 1.00 91.50 358 ALA A CA 1
ATOM 2779 C C . ALA A 1 358 ? -16.261 22.012 28.349 1.00 91.50 358 ALA A C 1
ATOM 2781 O O . ALA A 1 358 ? -15.402 22.841 28.661 1.00 91.50 358 ALA A O 1
ATOM 2782 N N . TRP A 1 359 ? -16.379 21.575 27.098 1.00 93.75 359 TRP A N 1
ATOM 2783 C CA . TRP A 1 359 ? -15.703 22.206 25.972 1.00 93.75 359 TRP A CA 1
ATOM 2784 C C . TRP A 1 359 ? -16.475 23.452 25.538 1.00 93.75 359 TRP A C 1
ATOM 2786 O O . TRP A 1 359 ? -17.655 23.393 25.195 1.00 93.75 359 TRP A O 1
ATOM 2796 N N . THR A 1 360 ? -15.796 24.597 25.525 1.00 87.62 360 THR A N 1
ATOM 2797 C CA . THR A 1 360 ? -16.403 25.894 25.174 1.00 87.62 360 THR A CA 1
ATOM 2798 C C . THR A 1 360 ? -16.497 26.137 23.665 1.00 87.62 360 THR A C 1
ATOM 2800 O O . THR A 1 360 ? -17.211 27.034 23.214 1.00 87.62 360 THR A O 1
ATOM 2803 N N . GLY A 1 361 ? -15.784 25.338 22.868 1.00 85.94 361 GLY A N 1
ATOM 2804 C CA . GLY A 1 361 ? -15.512 25.586 21.450 1.00 85.94 361 GLY A CA 1
ATOM 2805 C C . GLY A 1 361 ? -14.048 25.940 21.173 1.00 85.94 361 GLY A C 1
ATOM 2806 O O . GLY A 1 361 ? -13.589 25.739 20.051 1.00 85.94 361 GLY A O 1
ATOM 2807 N N . SER A 1 362 ? -13.319 26.429 22.181 1.00 85.75 362 SER A N 1
ATOM 2808 C CA . SER A 1 362 ? -11.886 26.751 22.083 1.00 85.75 362 SER A CA 1
ATOM 2809 C C . SER A 1 362 ? -11.046 26.203 23.230 1.00 85.75 362 SER A C 1
ATOM 2811 O O . SER A 1 362 ? -9.876 25.901 23.022 1.00 85.75 362 SER A O 1
ATOM 2813 N N . ASP A 1 363 ? -11.632 26.077 24.420 1.00 89.38 363 ASP A N 1
ATOM 2814 C CA . ASP A 1 363 ? -10.931 25.681 25.638 1.00 89.38 363 ASP A CA 1
ATOM 2815 C C . ASP A 1 363 ? -11.786 24.728 26.484 1.00 89.38 363 ASP A C 1
ATOM 2817 O O . ASP A 1 363 ? -13.021 24.817 26.485 1.00 89.38 363 ASP A O 1
ATOM 2821 N N . LEU A 1 364 ? -11.123 23.842 27.234 1.00 90.19 364 LEU A N 1
ATOM 2822 C CA . LEU A 1 364 ? -11.765 23.070 28.296 1.00 90.19 364 LEU A CA 1
ATOM 2823 C C . LEU A 1 364 ? -12.032 23.975 29.501 1.00 90.19 364 LEU A C 1
ATOM 2825 O O . LEU A 1 364 ? -11.181 24.779 29.893 1.00 90.19 364 LEU A O 1
ATOM 2829 N N . GLY A 1 365 ? -13.215 23.819 30.088 1.00 87.38 365 GLY A N 1
ATOM 2830 C CA . GLY A 1 365 ? -13.586 24.438 31.349 1.00 87.38 365 GLY A CA 1
ATOM 2831 C C . GLY A 1 365 ? -12.679 24.015 32.506 1.00 87.38 365 GLY A C 1
ATOM 2832 O O . GLY A 1 365 ? -11.796 23.165 32.389 1.00 87.38 365 GLY A O 1
ATOM 2833 N N . THR A 1 366 ? -12.893 24.656 33.646 1.00 87.31 366 THR A N 1
ATOM 2834 C CA . THR A 1 366 ? -12.123 24.449 34.876 1.00 87.31 366 THR A CA 1
ATOM 2835 C C . THR A 1 366 ? -13.001 24.185 36.099 1.00 87.31 366 THR A C 1
ATOM 2837 O O . THR A 1 366 ? -12.466 24.032 37.200 1.00 87.31 366 THR A O 1
ATOM 2840 N N . ASN A 1 367 ? -14.325 24.167 35.920 1.00 84.06 367 ASN A N 1
ATOM 2841 C CA . ASN A 1 367 ? -15.302 24.004 36.993 1.00 84.06 367 ASN A CA 1
ATOM 2842 C C . ASN A 1 367 ? -15.487 22.551 37.465 1.00 84.06 367 ASN A C 1
ATOM 2844 O O . ASN A 1 367 ? -15.915 22.371 38.604 1.00 84.06 367 ASN A O 1
ATOM 2848 N N . GLU A 1 368 ? -15.126 21.562 36.646 1.00 91.12 368 GLU A N 1
ATOM 2849 C CA . GLU A 1 368 ? -15.225 20.125 36.940 1.00 91.12 368 GLU A CA 1
ATOM 2850 C C . GLU A 1 368 ? -13.820 19.477 36.955 1.00 91.12 368 GLU A C 1
ATOM 2852 O O . GLU A 1 368 ? -12.817 20.125 37.292 1.00 91.12 368 GLU A O 1
ATOM 2857 N N . GLY A 1 369 ? -13.699 18.188 36.634 1.00 91.62 369 GLY A N 1
ATOM 2858 C CA . GLY A 1 369 ? -12.489 17.391 36.780 1.00 91.62 369 GLY A CA 1
ATOM 2859 C C . GLY A 1 369 ? -11.884 16.796 35.508 1.00 91.62 369 GLY A C 1
ATOM 2860 O O . GLY A 1 369 ? -12.487 16.639 34.452 1.00 91.62 369 GLY A O 1
ATOM 2861 N N . THR A 1 370 ? -10.615 16.424 35.616 1.00 95.50 370 THR A N 1
ATOM 2862 C CA . THR A 1 370 ? -9.889 15.670 34.595 1.00 95.50 370 THR A CA 1
ATOM 2863 C C . THR A 1 370 ? -9.053 14.604 35.281 1.00 95.50 370 THR A C 1
ATOM 2865 O O . THR A 1 370 ? -8.298 14.892 36.217 1.00 95.50 370 THR A O 1
ATOM 2868 N N . ILE A 1 371 ? -9.156 13.378 34.787 1.00 95.81 371 ILE A N 1
ATOM 2869 C CA . ILE A 1 371 ? -8.297 12.253 35.154 1.00 95.81 371 ILE A CA 1
ATOM 2870 C C . ILE A 1 371 ? -7.475 11.815 33.938 1.00 95.81 371 ILE A C 1
ATOM 2872 O O . ILE A 1 371 ? -7.867 12.058 32.797 1.00 95.81 371 ILE A O 1
ATOM 2876 N N . GLN A 1 372 ? -6.327 11.185 34.172 1.00 95.94 372 GLN A N 1
ATOM 2877 C CA . GLN A 1 372 ? -5.460 10.644 33.127 1.00 95.94 372 GLN A CA 1
ATOM 2878 C C . GLN A 1 372 ? -5.192 9.161 33.331 1.00 95.94 372 GLN A C 1
ATOM 2880 O O . GLN A 1 372 ? -5.081 8.700 34.464 1.00 95.94 372 GLN A O 1
ATOM 2885 N N . LEU A 1 373 ? -4.992 8.452 32.230 1.00 95.12 373 LEU A N 1
ATOM 2886 C CA . LEU A 1 373 ? -4.461 7.102 32.186 1.00 95.12 373 LEU A CA 1
ATOM 2887 C C . LEU A 1 373 ? -3.157 7.106 31.391 1.00 95.12 373 LEU A C 1
ATOM 2889 O O . LEU A 1 373 ? -3.093 7.670 30.301 1.00 95.12 373 LEU A O 1
ATOM 2893 N N . ILE A 1 374 ? -2.134 6.434 31.917 1.00 89.06 374 ILE A N 1
ATOM 2894 C CA . ILE A 1 374 ? -0.936 6.070 31.157 1.00 89.06 374 ILE A CA 1
ATOM 2895 C C . ILE A 1 374 ? -1.040 4.582 30.836 1.00 89.06 374 ILE A C 1
ATOM 2897 O O . ILE A 1 374 ? -1.068 3.757 31.749 1.00 89.06 374 ILE A O 1
ATOM 2901 N N . VAL A 1 375 ? -1.080 4.232 29.553 1.00 87.56 375 VAL A N 1
ATOM 2902 C CA . VAL A 1 375 ? -1.145 2.834 29.114 1.00 87.56 375 VAL A CA 1
ATOM 2903 C C . VAL A 1 375 ? 0.166 2.134 29.488 1.00 87.56 375 VAL A C 1
ATOM 2905 O O . VAL A 1 375 ? 1.236 2.483 28.996 1.00 87.56 375 VAL A O 1
ATOM 2908 N N . THR A 1 376 ? 0.112 1.166 30.403 1.00 82.12 376 THR A N 1
ATOM 2909 C CA . THR A 1 376 ? 1.301 0.443 30.913 1.00 82.12 376 THR A CA 1
ATOM 2910 C C . THR A 1 376 ? 1.545 -0.908 30.233 1.00 82.12 376 THR A C 1
ATOM 2912 O O . THR A 1 376 ? 2.621 -1.486 30.367 1.00 82.12 376 THR A O 1
ATOM 2915 N N . SER A 1 377 ? 0.545 -1.398 29.509 1.00 75.69 377 SER A N 1
ATOM 2916 C CA . SER A 1 377 ? 0.481 -2.622 28.719 1.00 75.69 377 SER A CA 1
ATOM 2917 C C . SER A 1 377 ? -0.465 -2.331 27.562 1.00 75.69 377 SER A C 1
ATOM 2919 O O . SER A 1 377 ? -1.474 -1.664 27.765 1.00 75.69 377 SER A O 1
ATOM 2921 N N . GLU A 1 378 ? -0.146 -2.821 26.370 1.00 81.38 378 GLU A N 1
ATOM 2922 C CA . GLU A 1 378 ? -0.969 -2.594 25.182 1.00 81.38 378 GLU A CA 1
ATOM 2923 C C . GLU A 1 378 ? -2.437 -2.991 25.419 1.00 81.38 378 GLU A C 1
ATOM 2925 O O . GLU A 1 378 ? -2.713 -4.028 26.036 1.00 81.38 378 GLU A O 1
ATOM 2930 N N . ILE A 1 379 ? -3.365 -2.152 24.949 1.00 85.50 379 ILE A N 1
ATOM 2931 C CA . ILE A 1 379 ? -4.805 -2.438 24.942 1.00 85.50 379 ILE A CA 1
ATOM 2932 C C . ILE A 1 379 ? -5.180 -2.795 23.506 1.00 85.50 379 ILE A C 1
ATOM 2934 O O . ILE A 1 379 ? -5.188 -1.922 22.644 1.00 85.50 379 ILE A O 1
ATOM 2938 N N . ALA A 1 380 ? -5.462 -4.071 23.257 1.00 79.31 380 ALA A N 1
ATOM 2939 C CA . ALA A 1 380 ? -5.749 -4.572 21.917 1.00 79.31 380 ALA A CA 1
ATOM 2940 C C . ALA A 1 380 ? -7.061 -4.012 21.342 1.00 79.31 380 ALA A C 1
ATOM 2942 O O . ALA A 1 380 ? -8.019 -3.759 22.078 1.00 79.31 380 ALA A O 1
ATOM 2943 N N . SER A 1 381 ? -7.128 -3.904 20.018 1.00 87.44 381 SER A N 1
ATOM 2944 C CA . SER A 1 381 ? -8.353 -3.629 19.274 1.00 87.44 381 SER A CA 1
ATOM 2945 C C . SER A 1 381 ? -9.468 -4.611 19.668 1.00 87.44 381 SER A C 1
ATOM 2947 O O . SER A 1 381 ? -9.252 -5.817 19.797 1.00 87.44 381 SER A O 1
ATOM 2949 N N . GLY A 1 382 ? -10.662 -4.082 19.924 1.00 84.56 382 GLY A N 1
ATOM 2950 C CA . GLY A 1 382 ? -11.819 -4.801 20.455 1.00 84.56 382 GLY A CA 1
ATOM 2951 C C . GLY A 1 382 ? -11.849 -4.936 21.983 1.00 84.56 382 GLY A C 1
ATOM 2952 O O . GLY A 1 382 ? -12.869 -5.350 22.534 1.00 84.56 382 GLY A O 1
ATOM 2953 N N . ALA A 1 383 ? -10.788 -4.578 22.713 1.00 91.88 383 ALA A N 1
ATOM 2954 C CA . ALA A 1 383 ? -10.794 -4.665 24.173 1.00 91.88 383 ALA A CA 1
ATOM 2955 C C . ALA A 1 383 ? -11.615 -3.536 24.820 1.00 91.88 383 ALA A C 1
ATOM 2957 O O . ALA A 1 383 ? -11.581 -2.385 24.374 1.00 91.88 383 ALA A O 1
ATOM 2958 N N . VAL A 1 384 ? -12.311 -3.868 25.915 1.00 94.19 384 VAL A N 1
ATOM 2959 C CA . VAL A 1 384 ? -13.027 -2.896 26.751 1.00 94.19 384 VAL A CA 1
ATOM 2960 C C . VAL A 1 384 ? -12.180 -2.524 27.972 1.00 94.19 384 VAL A C 1
ATOM 2962 O O . VAL A 1 384 ? -11.704 -3.383 28.718 1.00 94.19 384 VAL A O 1
ATOM 2965 N N . PHE A 1 385 ? -11.993 -1.225 28.182 1.00 94.75 385 PHE A N 1
ATOM 2966 C CA . PHE A 1 385 ? -11.224 -0.637 29.279 1.00 94.75 385 PHE A CA 1
ATOM 2967 C C . PHE A 1 385 ? -11.960 0.586 29.835 1.00 94.75 385 PHE A C 1
ATOM 2969 O O . PHE A 1 385 ? -12.904 1.081 29.221 1.00 94.75 385 PHE A O 1
ATOM 2976 N N . GLY A 1 386 ? -11.583 1.084 31.009 1.00 93.19 386 GLY A N 1
ATOM 2977 C CA . GLY A 1 386 ? -12.342 2.186 31.592 1.00 93.19 386 GLY A CA 1
ATOM 2978 C C . GLY A 1 386 ? -11.847 2.691 32.931 1.00 93.19 386 GLY A C 1
ATOM 2979 O O . GLY A 1 386 ? -10.785 2.291 33.400 1.00 93.19 386 GLY A O 1
ATOM 2980 N N . TYR A 1 387 ? -12.628 3.591 33.518 1.00 92.62 387 TYR A N 1
ATOM 2981 C CA . TYR A 1 387 ? -12.472 4.162 34.853 1.00 92.62 387 TYR A CA 1
ATOM 2982 C C . TYR A 1 387 ? -13.615 3.684 35.749 1.00 92.62 387 TYR A C 1
ATOM 2984 O O . TYR A 1 387 ? -14.754 3.605 35.295 1.00 92.62 387 TYR A O 1
ATOM 2992 N N . GLY A 1 388 ? -13.331 3.444 37.030 1.00 82.81 388 GLY A N 1
ATOM 2993 C CA . GLY A 1 388 ? -14.367 3.134 38.015 1.00 82.81 388 GLY A CA 1
ATOM 2994 C C . GLY A 1 388 ? -14.722 1.648 38.066 1.00 82.81 388 GLY A C 1
ATOM 2995 O O . GLY A 1 388 ? -14.595 0.916 37.088 1.00 82.81 388 GLY A O 1
ATOM 2996 N N . GLY A 1 389 ? -15.083 1.158 39.253 1.00 68.25 389 GLY A N 1
ATOM 2997 C CA . GLY A 1 389 ? -15.231 -0.279 39.500 1.00 68.25 389 GLY A CA 1
ATOM 2998 C C . GLY A 1 389 ? -16.649 -0.763 39.239 1.00 68.25 389 GLY A C 1
ATOM 2999 O O . GLY A 1 389 ? -17.548 -0.365 39.974 1.00 68.25 389 GLY A O 1
ATOM 3000 N N . ALA A 1 390 ? -16.857 -1.643 38.258 1.00 55.09 390 ALA A N 1
ATOM 3001 C CA . ALA A 1 390 ? -18.156 -2.279 38.057 1.00 55.09 390 ALA A CA 1
ATOM 3002 C C . ALA A 1 390 ? -18.565 -3.055 39.324 1.00 55.09 390 ALA A C 1
ATOM 3004 O O . ALA A 1 390 ? -17.741 -3.692 39.988 1.00 55.09 390 ALA A O 1
ATOM 3005 N N . SER A 1 391 ? -19.838 -2.981 39.695 1.00 48.78 391 SER A N 1
ATOM 3006 C CA . SER A 1 391 ? -20.414 -3.778 40.779 1.00 48.78 391 SER A CA 1
ATOM 3007 C C . SER A 1 391 ? -20.532 -5.233 40.305 1.00 48.78 391 SER A C 1
ATOM 3009 O O . SER A 1 391 ? -21.517 -5.604 39.686 1.00 48.78 391 SER A O 1
ATOM 3011 N N . GLY A 1 392 ? -19.524 -6.082 40.548 1.00 54.00 392 GLY A N 1
ATOM 3012 C CA . GLY A 1 392 ? -19.604 -7.510 40.189 1.00 54.00 392 GLY A CA 1
ATOM 3013 C C . GLY A 1 392 ? -18.285 -8.174 39.784 1.00 54.00 392 GLY A C 1
ATOM 3014 O O . GLY A 1 392 ? -17.207 -7.676 40.099 1.00 54.00 392 GLY A O 1
ATOM 3015 N N . GLU A 1 393 ? -18.375 -9.339 39.122 1.00 47.84 393 GLU A N 1
ATOM 3016 C CA . GLU A 1 393 ? -17.218 -10.105 38.606 1.00 47.84 393 GLU A CA 1
ATOM 3017 C C . GLU A 1 393 ? -16.594 -9.505 37.323 1.00 47.84 393 GLU A C 1
ATOM 3019 O O . GLU A 1 393 ? -15.554 -9.989 36.877 1.00 47.84 393 GLU A O 1
ATOM 3024 N N . ASP A 1 394 ? -17.170 -8.435 36.766 1.00 53.75 394 ASP A N 1
ATOM 3025 C CA . ASP A 1 394 ? -16.703 -7.785 35.536 1.00 53.75 394 ASP A CA 1
ATOM 3026 C C . ASP A 1 394 ? -15.663 -6.696 35.841 1.00 53.75 394 ASP A C 1
ATOM 3028 O O . ASP A 1 394 ? -15.970 -5.519 36.004 1.00 53.75 394 ASP A O 1
ATOM 3032 N N . THR A 1 395 ? -14.393 -7.077 35.956 1.00 68.50 395 THR A N 1
ATOM 3033 C CA . THR A 1 395 ? -13.300 -6.107 36.127 1.00 68.50 395 THR A CA 1
ATOM 3034 C C . THR A 1 395 ? -12.910 -5.488 34.786 1.00 68.50 395 THR A C 1
ATOM 3036 O O . THR A 1 395 ? -12.387 -6.198 33.925 1.00 68.50 395 THR A O 1
ATOM 3039 N N . LEU A 1 396 ? -13.097 -4.174 34.627 1.00 83.56 396 LEU A N 1
ATOM 3040 C CA . LEU A 1 396 ? -12.612 -3.437 33.457 1.00 83.56 396 LEU A CA 1
ATOM 3041 C C . LEU A 1 396 ? -11.079 -3.354 33.472 1.00 83.56 396 LEU A C 1
ATOM 3043 O O . LEU A 1 396 ? -10.459 -3.155 34.526 1.00 83.56 396 LEU A O 1
ATOM 3047 N N . LEU A 1 397 ? -10.460 -3.447 32.291 1.00 87.81 397 LEU A N 1
ATOM 3048 C CA . LEU A 1 397 ? -9.044 -3.116 32.133 1.00 87.81 397 LEU A CA 1
ATOM 3049 C C . LEU A 1 397 ? -8.824 -1.654 32.550 1.00 87.81 397 LEU A C 1
ATOM 3051 O O . LEU A 1 397 ? -9.618 -0.780 32.206 1.00 87.81 397 LEU A O 1
ATOM 3055 N N . TYR A 1 398 ? -7.750 -1.393 33.295 1.00 89.88 398 TYR A N 1
ATOM 3056 C CA . TYR A 1 398 ? -7.349 -0.055 33.748 1.00 89.88 398 TYR A CA 1
ATOM 3057 C C . TYR A 1 398 ? -8.288 0.687 34.722 1.00 89.88 398 TYR A C 1
ATOM 3059 O O . TYR A 1 398 ? -8.004 1.828 35.081 1.00 89.88 398 TYR A O 1
ATOM 3067 N N . GLN A 1 399 ? -9.334 0.044 35.258 1.00 87.56 399 GLN A N 1
ATOM 3068 C CA . GLN A 1 399 ? -10.343 0.694 36.122 1.00 87.56 399 GLN A CA 1
ATOM 3069 C C . GLN A 1 399 ? -9.802 1.494 37.318 1.00 87.56 399 GLN A C 1
ATOM 3071 O O . GLN A 1 399 ? -10.421 2.473 37.737 1.00 87.56 399 GLN A O 1
ATOM 3076 N N . GLY A 1 400 ? -8.670 1.067 37.888 1.00 85.94 400 GLY A N 1
ATOM 3077 C CA . GLY A 1 400 ? -8.050 1.664 39.076 1.00 85.94 400 GLY A CA 1
ATOM 3078 C C . GLY A 1 400 ? -6.758 2.434 38.804 1.00 85.94 400 GLY A C 1
ATOM 3079 O O . GLY A 1 400 ? -6.127 2.882 39.758 1.00 85.94 400 GLY A O 1
ATOM 3080 N N . ASP A 1 401 ? -6.362 2.567 37.537 1.00 91.38 401 ASP A N 1
ATOM 3081 C CA . ASP A 1 401 ? -5.065 3.121 37.130 1.00 91.38 401 ASP A CA 1
ATOM 3082 C C . ASP A 1 401 ? -5.149 4.596 36.695 1.00 91.38 401 ASP A C 1
ATOM 3084 O O . ASP A 1 401 ? -4.153 5.180 36.269 1.00 91.38 401 ASP A O 1
ATOM 3088 N N . TRP A 1 402 ? -6.330 5.211 36.809 1.00 93.75 402 TRP A N 1
ATOM 3089 C CA . TRP A 1 402 ? -6.536 6.614 36.465 1.00 93.75 402 TRP A CA 1
ATOM 3090 C C . TRP A 1 402 ? -6.126 7.547 37.605 1.00 93.75 402 TRP A C 1
ATOM 3092 O O . TRP A 1 402 ? -6.534 7.385 38.758 1.00 93.75 402 TRP A O 1
ATOM 3102 N N . GLU A 1 403 ? -5.365 8.580 37.266 1.00 93.00 403 GLU A N 1
ATOM 3103 C CA . GLU A 1 403 ? -4.843 9.572 38.200 1.00 93.00 403 GLU A CA 1
ATOM 3104 C C . GLU A 1 403 ? -5.544 10.920 38.018 1.00 93.00 403 GLU A C 1
ATOM 3106 O O . GLU A 1 403 ? -5.775 11.372 36.900 1.00 93.00 403 GLU A O 1
ATOM 3111 N N . ASN A 1 404 ? -5.855 11.610 39.115 1.00 92.88 404 ASN A N 1
ATOM 3112 C CA . ASN A 1 404 ? -6.419 12.957 39.053 1.00 92.88 404 ASN A CA 1
ATOM 3113 C C . ASN A 1 404 ? -5.383 13.973 38.543 1.00 92.88 404 ASN A C 1
ATOM 3115 O O . ASN A 1 404 ? -4.284 14.071 39.091 1.00 92.88 404 ASN A O 1
ATOM 3119 N N . VAL A 1 405 ? -5.757 14.741 37.518 1.00 90.19 405 VAL A N 1
ATOM 3120 C CA . VAL A 1 405 ? -4.938 15.813 36.928 1.00 90.19 405 VAL A CA 1
ATOM 3121 C C . VAL A 1 405 ? -5.398 17.176 37.428 1.00 90.19 405 VAL A C 1
ATOM 3123 O O . VAL A 1 405 ? -4.584 18.004 37.837 1.00 90.19 405 VAL A O 1
ATOM 3126 N N . GLN A 1 406 ? -6.708 17.414 37.382 1.00 91.56 406 GLN A N 1
ATOM 3127 C CA . GLN A 1 406 ? -7.323 18.685 37.736 1.00 91.56 406 GLN A CA 1
ATOM 3128 C C . GLN A 1 406 ? -8.721 18.450 38.308 1.00 91.56 406 GLN A C 1
ATOM 3130 O O . GLN A 1 406 ? -9.417 17.533 37.885 1.00 91.56 406 GLN A O 1
ATOM 3135 N N . GLY A 1 407 ? -9.135 19.300 39.251 1.00 89.75 407 GLY A N 1
ATOM 3136 C CA . GLY A 1 407 ? -10.493 19.286 39.797 1.00 89.75 407 GLY A CA 1
ATOM 3137 C C . GLY A 1 407 ? -10.868 17.951 40.438 1.00 89.75 407 GLY A C 1
ATOM 3138 O O . GLY A 1 407 ? -10.004 17.209 40.906 1.00 89.75 407 GLY A O 1
ATOM 3139 N N . GLN A 1 408 ? -12.159 17.646 40.474 1.00 89.75 408 GLN A N 1
ATOM 3140 C CA . GLN A 1 408 ? -12.667 16.348 40.907 1.00 89.75 408 GLN A CA 1
ATOM 3141 C C . GLN A 1 408 ? -13.555 15.817 39.790 1.00 89.75 408 GLN A C 1
ATOM 3143 O O . GLN A 1 408 ? -14.608 16.387 39.561 1.00 89.75 408 GLN A O 1
ATOM 3148 N N . PHE A 1 409 ? -13.104 14.763 39.107 1.00 92.44 409 PHE A N 1
ATOM 3149 C CA . PHE A 1 409 ? -13.926 14.078 38.112 1.00 92.44 409 PHE A CA 1
ATOM 3150 C C . PHE A 1 409 ? -15.023 13.329 38.863 1.00 92.44 409 PHE A C 1
ATOM 3152 O O . PHE A 1 409 ? -14.697 12.516 39.738 1.00 92.44 409 PHE A O 1
ATOM 3159 N N . ALA A 1 410 ? -16.277 13.669 38.596 1.00 89.81 410 ALA A N 1
ATOM 3160 C CA . ALA A 1 410 ? -17.430 13.080 39.253 1.00 89.81 410 ALA A CA 1
ATOM 3161 C C . ALA A 1 410 ? -18.653 13.177 38.345 1.00 89.81 410 ALA A C 1
ATOM 3163 O O . ALA A 1 410 ? -19.039 14.265 37.933 1.00 89.81 410 ALA A O 1
ATOM 3164 N N . LEU A 1 411 ? -19.293 12.040 38.105 1.00 90.56 411 LEU A N 1
ATOM 3165 C CA . LEU A 1 411 ? -20.494 11.975 37.295 1.00 90.56 411 LEU A CA 1
ATOM 3166 C C . LEU A 1 411 ? -21.735 12.312 38.133 1.00 90.56 411 LEU A C 1
ATOM 3168 O O . LEU A 1 411 ? -21.905 11.911 39.285 1.00 90.56 411 LEU A O 1
ATOM 3172 N N . SER A 1 412 ? -22.620 13.093 37.538 1.00 87.94 412 SER A N 1
ATOM 3173 C CA . SER A 1 412 ? -23.815 13.661 38.127 1.00 87.94 412 SER A CA 1
ATOM 3174 C C . SER A 1 412 ? -25.037 12.839 37.740 1.00 87.94 412 SER A C 1
ATOM 3176 O O . SER A 1 412 ? -25.294 12.571 36.565 1.00 87.94 412 SER A O 1
ATOM 3178 N N . ALA A 1 413 ? -25.884 12.537 38.725 1.00 84.06 413 ALA A N 1
ATOM 3179 C CA . ALA A 1 413 ? -27.222 11.970 38.510 1.00 84.06 413 ALA A CA 1
ATOM 3180 C C . ALA A 1 413 ? -28.212 12.965 37.851 1.00 84.06 413 ALA A C 1
ATOM 3182 O O . ALA A 1 413 ? -29.411 12.726 37.771 1.00 84.06 413 ALA A O 1
ATOM 3183 N N . SER A 1 414 ? -27.753 14.164 37.472 1.00 84.25 414 SER A N 1
ATOM 3184 C CA . SER A 1 414 ? -28.504 15.102 36.618 1.00 84.25 414 SER A CA 1
ATOM 3185 C C . SER A 1 414 ? -28.013 15.098 35.160 1.00 84.25 414 SER A C 1
ATOM 3187 O O . SER A 1 414 ? -28.409 15.973 34.386 1.00 84.25 414 SER A O 1
ATOM 3189 N N . GLY A 1 415 ? -27.159 14.130 34.811 1.00 85.62 415 GLY A N 1
ATOM 3190 C CA . GLY A 1 415 ? -26.475 14.003 33.530 1.00 85.62 415 GLY A CA 1
ATOM 3191 C C . GLY A 1 415 ? -25.235 14.886 33.425 1.00 85.62 415 GLY A C 1
ATOM 3192 O O . GLY A 1 415 ? -25.133 15.888 34.131 1.00 85.62 415 GLY A O 1
ATOM 3193 N N . ASP A 1 416 ? -24.330 14.505 32.524 1.00 90.38 416 ASP A N 1
ATOM 3194 C CA . ASP A 1 416 ? -23.072 15.176 32.206 1.00 90.38 416 ASP A CA 1
ATOM 3195 C C . ASP A 1 416 ? -22.689 15.019 30.732 1.00 90.38 416 ASP A C 1
ATOM 3197 O O . ASP A 1 416 ? -23.294 14.268 29.960 1.00 90.38 416 ASP A O 1
ATOM 3201 N N . SER A 1 417 ? -21.639 15.741 30.352 1.00 91.88 417 SER A N 1
ATOM 3202 C CA . SER A 1 417 ? -20.899 15.539 29.113 1.00 91.88 417 SER A CA 1
ATOM 3203 C C . SER A 1 417 ? -19.474 15.107 29.436 1.00 91.88 417 SER A C 1
ATOM 3205 O O . SER A 1 417 ? -18.741 15.848 30.089 1.00 91.88 417 SER A O 1
ATOM 3207 N N . VAL A 1 418 ? -19.075 13.941 28.942 1.00 95.44 418 VAL A N 1
ATOM 3208 C CA . VAL A 1 418 ? -17.761 13.342 29.157 1.00 95.44 418 VAL A CA 1
ATOM 3209 C C . VAL A 1 418 ? -16.993 13.308 27.840 1.00 95.44 418 VAL A C 1
ATOM 3211 O O . VAL A 1 418 ? -17.491 12.832 26.818 1.00 95.44 418 VAL A O 1
ATOM 3214 N N . LEU A 1 419 ? -15.756 13.799 27.864 1.00 97.12 419 LEU A N 1
ATOM 3215 C CA . LEU A 1 419 ? -14.865 13.844 26.708 1.00 97.12 419 LEU A CA 1
ATOM 3216 C C . LEU A 1 419 ? -13.601 13.029 26.977 1.00 97.12 419 LEU A C 1
ATOM 3218 O O . LEU A 1 419 ? -12.944 13.194 28.008 1.00 97.12 419 LEU A O 1
ATOM 3222 N N . LEU A 1 420 ? -13.244 12.183 26.011 1.00 98.06 420 LEU A N 1
ATOM 3223 C CA . LEU A 1 420 ? -11.970 11.477 25.952 1.00 98.06 420 LEU A CA 1
ATOM 3224 C C . LEU A 1 420 ? -11.061 12.166 24.936 1.00 98.06 420 LEU A C 1
ATOM 3226 O O . LEU A 1 420 ? -11.446 12.380 23.782 1.00 98.06 420 LEU A O 1
ATOM 3230 N N . TYR A 1 421 ? -9.836 12.471 25.343 1.00 96.88 421 TYR A N 1
ATOM 3231 C CA . TYR A 1 421 ? -8.838 13.071 24.468 1.00 96.88 421 TYR A CA 1
ATOM 3232 C C . TYR A 1 421 ? -7.423 12.620 24.826 1.00 96.88 421 TYR A C 1
ATOM 3234 O O . TYR A 1 421 ? -7.165 12.107 25.913 1.00 96.88 421 TYR A O 1
ATOM 3242 N N . CYS A 1 422 ? -6.482 12.847 23.921 1.00 94.19 422 CYS A N 1
ATOM 3243 C CA . CYS A 1 422 ? -5.055 12.787 24.214 1.00 94.19 422 CYS A CA 1
ATOM 3244 C C . CYS A 1 422 ? -4.413 14.149 23.915 1.00 94.19 422 CYS A C 1
ATOM 3246 O O . CYS A 1 422 ? -5.023 15.010 23.274 1.00 94.19 422 CYS A O 1
ATOM 3248 N N . LYS A 1 423 ? -3.210 14.383 24.439 1.00 87.62 423 LYS A N 1
ATOM 3249 C CA . LYS A 1 423 ? -2.436 15.597 24.158 1.00 87.62 423 LYS A CA 1
ATOM 3250 C C . LYS A 1 423 ? -1.182 15.214 23.408 1.00 87.62 423 LYS A C 1
ATOM 3252 O O . LYS A 1 423 ? -0.547 14.236 23.785 1.00 87.62 423 LYS A O 1
ATOM 3257 N N . THR A 1 424 ? -0.843 15.995 22.390 1.00 75.25 424 THR A N 1
ATOM 3258 C CA . THR A 1 424 ? 0.434 15.835 21.695 1.00 75.25 424 THR A CA 1
ATOM 3259 C C . THR A 1 424 ? 1.559 16.480 22.509 1.00 75.25 424 THR A C 1
ATOM 3261 O O . THR A 1 424 ? 1.385 17.573 23.036 1.00 75.25 424 THR A O 1
ATOM 3264 N N . ASN A 1 425 ? 2.738 15.866 22.552 1.00 60.84 425 ASN A N 1
ATOM 3265 C CA . ASN A 1 425 ? 3.957 16.337 23.215 1.00 60.84 425 ASN A CA 1
ATOM 3266 C C . ASN A 1 425 ? 4.619 17.495 22.438 1.00 60.84 425 ASN A C 1
ATOM 3268 O O . ASN A 1 425 ? 5.830 17.708 22.521 1.00 60.84 425 ASN A O 1
ATOM 3272 N N . THR A 1 426 ? 3.843 18.223 21.634 1.00 54.25 426 THR A N 1
ATOM 3273 C CA . THR A 1 426 ? 4.302 19.419 20.928 1.00 54.25 426 THR A CA 1
ATOM 3274 C C . THR A 1 426 ? 4.429 20.576 21.920 1.00 54.25 426 THR A C 1
ATOM 3276 O O . THR A 1 426 ? 3.777 20.583 22.959 1.00 54.25 426 THR A O 1
ATOM 3279 N N . GLU A 1 427 ? 5.217 21.613 21.602 1.00 43.88 427 GLU A N 1
ATOM 3280 C CA . GLU A 1 427 ? 5.352 22.818 22.454 1.00 43.88 427 GLU A CA 1
ATOM 3281 C C . GLU A 1 427 ? 4.009 23.530 22.760 1.00 43.88 427 GLU A C 1
ATOM 3283 O O . GLU A 1 427 ? 3.979 24.486 23.537 1.00 43.88 427 GLU A O 1
ATOM 3288 N N . GLN A 1 428 ? 2.907 23.096 22.136 1.00 50.31 428 GLN A N 1
ATOM 3289 C CA . GLN A 1 428 ? 1.565 23.656 22.258 1.00 50.31 428 GLN A CA 1
ATOM 3290 C C . GLN A 1 428 ? 0.570 22.758 23.023 1.00 50.31 428 GLN A C 1
ATOM 3292 O O . GLN A 1 428 ? -0.535 23.234 23.271 1.00 50.31 428 GLN A O 1
ATOM 3297 N N . ASP A 1 429 ? 0.930 21.526 23.427 1.00 64.88 429 ASP A N 1
ATOM 3298 C CA . ASP A 1 429 ? 0.039 20.570 24.122 1.00 64.88 429 ASP A CA 1
ATOM 3299 C C . ASP A 1 429 ? -1.350 20.444 23.447 1.00 64.88 429 ASP A C 1
ATOM 3301 O O . ASP A 1 429 ? -2.396 20.505 24.104 1.00 64.88 429 ASP A O 1
ATOM 3305 N N . GLU A 1 430 ? -1.380 20.321 22.113 1.00 81.94 430 GLU A N 1
ATOM 3306 C CA . GLU A 1 430 ? -2.637 20.330 21.353 1.00 81.94 430 GLU A CA 1
ATOM 3307 C C . GLU A 1 430 ? -3.543 19.152 21.755 1.00 81.94 430 GLU A C 1
ATOM 3309 O O . GLU A 1 430 ? -3.100 17.999 21.799 1.00 81.94 430 GLU A O 1
ATOM 3314 N N . ILE A 1 431 ? -4.816 19.457 22.039 1.00 89.88 431 ILE A N 1
ATOM 3315 C CA . ILE A 1 431 ? -5.848 18.489 22.429 1.00 89.88 431 ILE A CA 1
ATOM 3316 C C . ILE A 1 431 ? -6.391 17.778 21.186 1.00 89.88 431 ILE A C 1
ATOM 3318 O O . ILE A 1 431 ? -6.945 18.417 20.292 1.00 89.88 431 ILE A O 1
ATOM 3322 N N . ARG A 1 432 ? -6.321 16.444 21.174 1.00 91.44 432 ARG A N 1
ATOM 3323 C CA . ARG A 1 432 ? -6.962 15.580 20.174 1.00 91.44 432 ARG A CA 1
ATOM 3324 C C . ARG A 1 432 ? -8.130 14.827 20.791 1.00 91.44 432 ARG A C 1
ATOM 3326 O O . ARG A 1 432 ? -7.927 13.893 21.564 1.00 91.44 432 ARG A O 1
ATOM 3333 N N . PHE A 1 433 ? -9.349 15.236 20.452 1.00 95.44 433 PHE A N 1
ATOM 3334 C CA . PHE A 1 433 ? -10.569 14.569 20.907 1.00 95.44 433 PHE A CA 1
ATOM 3335 C C . PHE A 1 433 ? -10.772 13.236 20.182 1.00 95.44 433 PHE A C 1
ATOM 3337 O O . PHE A 1 433 ? -10.677 13.175 18.958 1.00 95.44 433 PHE A O 1
ATOM 3344 N N . LEU A 1 434 ? -11.057 12.186 20.951 1.00 96.19 434 LEU A N 1
ATOM 3345 C CA . LEU A 1 434 ? -11.186 10.809 20.467 1.00 96.19 434 LEU A CA 1
ATOM 3346 C C . LEU A 1 434 ? -12.627 10.306 20.567 1.00 96.19 434 LEU A C 1
ATOM 3348 O O . LEU A 1 434 ? -13.121 9.669 19.636 1.00 96.19 434 LEU A O 1
ATOM 3352 N N . ALA A 1 435 ? -13.300 10.624 21.678 1.00 97.50 435 ALA A N 1
ATOM 3353 C CA . ALA A 1 435 ? -14.687 10.251 21.911 1.00 97.50 435 ALA A CA 1
ATOM 3354 C C . ALA A 1 435 ? -15.432 11.285 22.765 1.00 97.50 435 ALA A C 1
ATOM 3356 O O . ALA A 1 435 ? -14.824 11.961 23.600 1.00 97.50 435 ALA A O 1
ATOM 3357 N N . GLY A 1 436 ? -16.754 11.361 22.610 1.00 96.50 436 GLY A N 1
ATOM 3358 C CA . GLY A 1 436 ? -17.627 12.179 23.455 1.00 96.50 436 GLY A CA 1
ATOM 3359 C C . GLY A 1 436 ? -18.949 11.487 23.769 1.00 96.50 436 GLY A C 1
ATOM 3360 O O . GLY A 1 436 ? -19.616 10.994 22.863 1.00 96.50 436 GLY A O 1
ATOM 3361 N N . LEU A 1 437 ? -19.360 11.490 25.030 1.00 96.06 437 LEU A N 1
ATOM 3362 C CA . LEU A 1 437 ? -20.677 11.028 25.461 1.00 96.06 437 LEU A CA 1
ATOM 3363 C C . LEU A 1 437 ? -21.359 12.155 26.223 1.00 96.06 437 LEU A C 1
ATOM 3365 O O . LEU A 1 437 ? -20.740 12.773 27.081 1.00 96.06 437 LEU A O 1
ATOM 3369 N N . GLU A 1 438 ? -22.631 12.408 25.946 1.00 93.38 438 GLU A N 1
ATOM 3370 C CA . GLU A 1 438 ? -23.461 13.228 26.828 1.00 93.38 438 GLU A CA 1
ATOM 3371 C C . GLU A 1 438 ? -24.753 12.492 27.173 1.00 93.38 438 GLU A C 1
ATOM 3373 O O . GLU A 1 438 ? -25.333 11.828 26.313 1.00 93.38 438 GLU A O 1
ATOM 3378 N N . ASN A 1 439 ? -25.188 12.590 28.427 1.00 91.81 439 ASN A N 1
ATOM 3379 C CA . ASN A 1 439 ? -26.434 11.992 28.913 1.00 91.81 439 ASN A CA 1
ATOM 3380 C C . ASN A 1 439 ? -27.329 13.010 29.632 1.00 91.81 439 ASN A C 1
ATOM 3382 O O . ASN A 1 439 ? -28.216 12.646 30.402 1.00 91.81 439 ASN A O 1
ATOM 3386 N N . SER A 1 440 ? -27.117 14.302 29.393 1.00 86.31 440 SER A N 1
ATOM 3387 C CA . SER A 1 440 ? -27.954 15.359 29.968 1.00 86.31 440 SER A CA 1
ATOM 3388 C C . SER A 1 440 ? -29.388 15.325 29.417 1.00 86.31 440 SER A C 1
ATOM 3390 O O . SER A 1 440 ? -30.321 15.833 30.043 1.00 86.31 440 SER A O 1
ATOM 3392 N N . GLY A 1 441 ? -29.574 14.721 28.236 1.00 82.19 441 GLY A N 1
ATOM 3393 C CA . GLY A 1 441 ? -30.826 14.705 27.483 1.00 82.19 441 GLY A CA 1
ATOM 3394 C C . GLY A 1 441 ? -31.109 15.999 26.711 1.00 82.19 441 GLY A C 1
ATOM 3395 O O . GLY A 1 441 ? -32.078 16.041 25.948 1.00 82.19 441 GLY A O 1
ATOM 3396 N N . ASP A 1 442 ? -30.276 17.028 26.882 1.00 81.12 442 ASP A N 1
ATOM 3397 C CA . ASP A 1 442 ? -30.353 18.298 26.153 1.00 81.12 442 ASP A CA 1
ATOM 3398 C C . ASP A 1 442 ? -29.506 18.290 24.866 1.00 81.12 442 ASP A C 1
ATOM 3400 O O . ASP A 1 442 ? -29.665 19.182 24.025 1.00 81.12 442 ASP A O 1
ATOM 3404 N N . GLY A 1 443 ? -28.651 17.278 24.681 1.00 86.75 443 GLY A N 1
ATOM 3405 C CA . GLY A 1 443 ? -27.714 17.208 23.567 1.00 86.75 443 GLY A CA 1
ATOM 3406 C C . GLY A 1 443 ? -26.510 18.134 23.738 1.00 86.75 443 GLY A C 1
ATOM 3407 O O . GLY A 1 443 ? -26.408 18.931 24.675 1.00 86.75 443 GLY A O 1
ATOM 3408 N N . TRP A 1 444 ? -25.594 18.063 22.774 1.00 92.00 444 TRP A N 1
ATOM 3409 C CA . TRP A 1 444 ? -24.483 19.007 22.672 1.00 92.00 444 TRP A CA 1
ATOM 3410 C C . TRP A 1 444 ? -24.994 20.417 22.354 1.00 92.00 444 TRP A C 1
ATOM 3412 O O . TRP A 1 444 ? -25.841 20.603 21.476 1.00 92.00 444 TRP A O 1
ATOM 3422 N N . VAL A 1 445 ? -24.469 21.427 23.049 1.00 88.62 445 VAL A N 1
ATOM 3423 C CA . VAL A 1 445 ? -24.902 22.826 22.883 1.00 88.62 445 VAL A CA 1
ATOM 3424 C C . VAL A 1 445 ? -23.988 23.601 21.924 1.00 88.62 445 VAL A C 1
ATOM 3426 O O . VAL A 1 445 ? -22.888 23.166 21.597 1.00 88.62 445 VAL A O 1
ATOM 3429 N N . GLU A 1 446 ? -24.432 24.768 21.447 1.00 86.94 446 GLU A N 1
ATOM 3430 C CA . GLU A 1 446 ? -23.584 25.636 20.616 1.00 86.94 446 GLU A CA 1
ATOM 3431 C C . GLU A 1 446 ? -22.368 26.155 21.402 1.00 86.94 446 GLU A C 1
ATOM 3433 O O . GLU A 1 446 ? -22.438 26.385 22.612 1.00 86.94 446 GLU A O 1
ATOM 3438 N N . SER A 1 447 ? -21.253 26.378 20.701 1.00 86.94 447 SER A N 1
ATOM 3439 C CA . SER A 1 447 ? -20.045 26.947 21.299 1.00 86.94 447 SER A CA 1
ATOM 3440 C C . SER A 1 447 ? -20.287 28.352 21.857 1.00 86.94 447 SER A C 1
ATOM 3442 O O . SER A 1 447 ? -21.021 29.170 21.297 1.00 86.94 447 SER A O 1
ATOM 3444 N N . SER A 1 448 ? -19.639 28.647 22.982 1.00 82.50 448 SER A N 1
ATOM 3445 C CA . SER A 1 448 ? -19.727 29.934 23.662 1.00 82.50 448 SER A CA 1
ATOM 3446 C C . SER A 1 448 ? -18.414 30.257 24.352 1.00 82.50 448 SER A C 1
ATOM 3448 O O . SER A 1 448 ? -17.847 29.443 25.069 1.00 82.50 448 SER A O 1
ATOM 3450 N N . ASN A 1 449 ? -17.984 31.512 24.242 1.00 76.94 449 ASN A N 1
ATOM 3451 C CA . ASN A 1 449 ? -16.807 32.019 24.949 1.00 76.94 449 ASN A CA 1
ATOM 3452 C C . ASN A 1 449 ? -17.070 32.258 26.453 1.00 76.94 449 ASN A C 1
ATOM 3454 O O . ASN A 1 449 ? -16.324 33.002 27.094 1.00 76.94 449 ASN A O 1
ATOM 3458 N N . GLN A 1 450 ? -18.178 31.760 27.007 1.00 77.44 450 GLN A N 1
ATOM 3459 C CA . GLN A 1 450 ? -18.547 31.895 28.413 1.00 77.44 450 GLN A CA 1
ATOM 3460 C C . GLN A 1 450 ? -18.817 30.514 29.009 1.00 77.44 450 GLN A C 1
ATOM 3462 O O . GLN A 1 450 ? -19.850 29.909 28.756 1.00 77.44 450 GLN A O 1
ATOM 3467 N N . GLU A 1 451 ? -17.919 30.052 29.876 1.00 75.06 451 GLU A N 1
ATOM 3468 C CA . GLU A 1 451 ? -18.022 28.752 30.556 1.00 75.06 451 GLU A CA 1
ATOM 3469 C C . GLU A 1 451 ? -19.349 28.570 31.326 1.00 75.06 451 GLU A C 1
ATOM 3471 O O . GLU A 1 451 ? -19.930 27.490 31.356 1.00 75.06 451 GLU A O 1
ATOM 3476 N N . ASN A 1 452 ? -19.900 29.652 31.885 1.00 81.75 452 ASN A N 1
ATOM 3477 C CA . ASN A 1 452 ? -21.177 29.613 32.608 1.00 81.75 452 ASN A CA 1
ATOM 3478 C C . ASN A 1 452 ? -22.389 29.274 31.722 1.00 81.75 452 ASN A C 1
ATOM 3480 O O . ASN A 1 452 ? -23.448 28.949 32.261 1.00 81.75 452 ASN A O 1
ATOM 3484 N N . ASP A 1 453 ? -22.266 29.368 30.395 1.00 80.31 453 ASP A N 1
ATOM 3485 C CA . ASP A 1 453 ? -23.351 29.023 29.472 1.00 80.31 453 ASP A CA 1
ATOM 3486 C C . ASP A 1 453 ? -23.566 27.509 29.379 1.00 80.31 453 ASP A C 1
ATOM 3488 O O . ASP A 1 453 ? -24.635 27.077 28.950 1.00 80.31 453 ASP A O 1
ATOM 3492 N N . PHE A 1 454 ? -22.592 26.717 29.831 1.00 82.00 454 PHE A N 1
ATOM 3493 C CA . PHE A 1 454 ? -22.620 25.260 29.830 1.00 82.00 454 PHE A CA 1
ATOM 3494 C C . PHE A 1 454 ? -23.189 24.714 31.149 1.00 82.00 454 PHE A C 1
ATOM 3496 O O . PHE A 1 454 ? -24.110 23.897 31.137 1.00 82.00 454 PHE A O 1
ATOM 3503 N N . GLY A 1 455 ? -22.800 25.295 32.286 1.00 81.31 455 GLY A N 1
ATOM 3504 C CA . GLY A 1 455 ? -23.162 24.770 33.608 1.00 81.31 455 GLY A CA 1
ATOM 3505 C C . GLY A 1 455 ? -22.253 23.601 33.991 1.00 81.31 455 GLY A C 1
ATOM 3506 O O . GLY A 1 455 ? -21.107 23.584 33.559 1.00 81.31 455 GLY A O 1
ATOM 3507 N N . SER A 1 456 ? -22.751 22.663 34.801 1.00 80.56 456 SER A N 1
ATOM 3508 C CA . SER A 1 456 ? -22.000 21.457 35.195 1.00 80.56 456 SER A CA 1
ATOM 3509 C C . SER A 1 456 ? -22.197 20.279 34.239 1.00 80.56 456 SER A C 1
ATOM 3511 O O . SER A 1 456 ? -21.362 19.401 34.197 1.00 80.56 456 SER A O 1
ATOM 3513 N N . SER A 1 457 ? -23.286 20.266 33.461 1.00 83.19 457 SER A N 1
ATOM 3514 C CA . SER A 1 457 ? -23.755 19.056 32.770 1.00 83.19 457 SER A CA 1
ATOM 3515 C C . SER A 1 457 ? -23.748 19.120 31.243 1.00 83.19 457 SER A C 1
ATOM 3517 O O . SER A 1 457 ? -24.262 18.218 30.585 1.00 83.19 457 SER A O 1
ATOM 3519 N N . ARG A 1 458 ? -23.263 20.216 30.649 1.00 87.94 458 ARG A N 1
ATOM 3520 C CA . ARG A 1 458 ? -23.339 20.433 29.195 1.00 87.94 458 ARG A CA 1
ATOM 3521 C C . ARG A 1 458 ? -21.984 20.814 28.637 1.00 87.94 458 ARG A C 1
ATOM 3523 O O . ARG A 1 458 ? -21.164 21.404 29.326 1.00 87.94 458 ARG A O 1
ATOM 3530 N N . SER A 1 459 ? -21.803 20.573 27.347 1.00 92.31 459 SER A N 1
ATOM 3531 C CA . SER A 1 459 ? -20.600 20.928 26.600 1.00 92.31 459 SER A CA 1
ATOM 3532 C C . SER A 1 459 ? -20.959 21.226 25.150 1.00 92.31 459 SER A C 1
ATOM 3534 O O . SER A 1 459 ? -21.961 20.718 24.635 1.00 92.31 459 SER A O 1
ATOM 3536 N N . ALA A 1 460 ? -20.139 22.027 24.470 1.00 93.06 460 ALA A N 1
ATOM 3537 C CA . ALA A 1 460 ? -20.156 22.046 23.015 1.00 93.06 460 ALA A CA 1
ATOM 3538 C C . ALA A 1 460 ? -19.535 20.757 22.470 1.00 93.06 460 ALA A C 1
ATOM 3540 O O . ALA A 1 460 ? -18.671 20.162 23.119 1.00 93.06 460 ALA A O 1
ATOM 3541 N N . LEU A 1 461 ? -19.953 20.344 21.273 1.00 93.62 461 LEU A N 1
ATOM 3542 C CA . LEU A 1 461 ? -19.321 19.235 20.564 1.00 93.62 461 LEU A CA 1
ATOM 3543 C C . LEU A 1 461 ? -18.002 19.724 19.941 1.00 93.62 461 LEU A C 1
ATOM 3545 O O . LEU A 1 461 ? -18.019 20.697 19.180 1.00 93.62 461 LEU A O 1
ATOM 3549 N N . PRO A 1 462 ? -16.848 19.104 20.243 1.00 93.88 462 PRO A N 1
ATOM 3550 C CA . PRO A 1 462 ? -15.621 19.382 19.510 1.00 93.88 462 PRO A CA 1
ATOM 3551 C C . PRO A 1 462 ? -15.781 19.059 18.021 1.00 93.88 462 PRO A C 1
ATOM 3553 O O . PRO A 1 462 ? -16.289 17.997 17.677 1.00 93.88 462 PRO A O 1
ATOM 3556 N N . ALA A 1 463 ? -15.279 19.928 17.137 1.00 88.69 463 ALA A N 1
ATOM 3557 C CA . ALA A 1 463 ? -15.433 19.774 15.684 1.00 88.69 463 ALA A CA 1
ATOM 3558 C C . ALA A 1 463 ? -14.916 18.422 15.150 1.00 88.69 463 ALA A C 1
ATOM 3560 O O . ALA A 1 463 ? -15.477 17.863 14.215 1.00 88.69 463 ALA A O 1
ATOM 3561 N N . ALA A 1 464 ? -13.873 17.865 15.777 1.00 85.62 464 ALA A N 1
ATOM 3562 C CA . ALA A 1 464 ? -13.323 16.556 15.420 1.00 85.62 464 ALA A CA 1
ATOM 3563 C C . ALA A 1 464 ? -14.310 15.393 15.638 1.00 85.62 464 ALA A C 1
ATOM 3565 O O . ALA A 1 464 ? -14.147 14.347 15.022 1.00 85.62 464 ALA A O 1
ATOM 3566 N N . LEU A 1 465 ? -15.319 15.572 16.498 1.00 91.44 465 LEU A N 1
ATOM 3567 C CA . LEU A 1 465 ? -16.312 14.557 16.848 1.00 91.44 465 LEU A CA 1
ATOM 3568 C C . LEU A 1 465 ? -17.648 14.728 16.094 1.00 91.44 465 LEU A C 1
ATOM 3570 O O . LEU A 1 465 ? -18.596 14.001 16.376 1.00 91.44 465 LEU A O 1
ATOM 3574 N N . GLU A 1 466 ? -17.758 15.689 15.163 1.00 84.50 466 GLU A N 1
ATOM 3575 C CA . GLU A 1 466 ? -19.007 15.961 14.424 1.00 84.50 466 GLU A CA 1
ATOM 3576 C C . GLU A 1 466 ? -19.411 14.823 13.478 1.00 84.50 466 GLU A C 1
ATOM 3578 O O . GLU A 1 466 ? -20.601 14.565 13.301 1.00 84.50 466 GLU A O 1
ATOM 3583 N N . GLU A 1 467 ? -18.435 14.151 12.860 1.00 75.06 467 GLU A N 1
ATOM 3584 C CA . GLU A 1 467 ? -18.696 13.093 11.876 1.00 75.06 467 GLU A CA 1
ATOM 3585 C C . GLU A 1 467 ? -18.777 11.700 12.511 1.00 75.06 467 GLU A C 1
ATOM 3587 O O . GLU A 1 467 ? -19.610 10.889 12.110 1.00 75.06 467 GLU A O 1
ATOM 3592 N N . LYS A 1 468 ? -17.905 11.412 13.486 1.00 80.06 468 LYS A N 1
ATOM 3593 C CA . LYS A 1 468 ? -17.769 10.122 14.180 1.00 80.06 468 LYS A CA 1
ATOM 3594 C C . LYS A 1 468 ? -17.218 10.357 15.587 1.00 80.06 468 LYS A C 1
ATOM 3596 O O . LYS A 1 468 ? -16.595 11.381 15.842 1.00 80.06 468 LYS A O 1
ATOM 3601 N N . GLY A 1 469 ? -17.399 9.400 16.498 1.00 86.56 469 GLY A N 1
ATOM 3602 C CA . GLY A 1 469 ? -16.788 9.483 17.831 1.00 86.56 469 GLY A CA 1
ATOM 3603 C C . GLY A 1 469 ? -17.719 9.937 18.956 1.00 86.56 469 GLY A C 1
ATOM 3604 O O . GLY A 1 469 ? -17.269 10.026 20.095 1.00 86.56 469 GLY A O 1
ATOM 3605 N N . THR A 1 470 ? -18.996 10.237 18.692 1.00 94.06 470 THR A N 1
ATOM 3606 C CA . THR A 1 470 ? -19.901 10.753 19.729 1.00 94.06 470 THR A CA 1
ATOM 3607 C C . THR A 1 470 ? -21.248 10.048 19.812 1.00 94.06 470 THR A C 1
ATOM 3609 O O . THR A 1 470 ? -21.806 9.634 18.800 1.00 94.06 470 THR A O 1
ATOM 3612 N N . VAL A 1 471 ? -21.784 9.953 21.031 1.00 94.19 471 VAL A N 1
ATOM 3613 C CA . VAL A 1 471 ? -23.156 9.521 21.304 1.00 94.19 471 VAL A CA 1
ATOM 3614 C C . VAL A 1 471 ? -23.851 10.533 22.221 1.00 94.19 471 VAL A C 1
ATOM 3616 O O . VAL A 1 471 ? -23.261 11.050 23.169 1.00 94.19 471 VAL A O 1
ATOM 3619 N N . SER A 1 472 ? -25.111 10.833 21.906 1.00 93.88 472 SER A N 1
ATOM 3620 C CA . SER A 1 472 ? -25.986 11.739 22.657 1.00 93.88 472 SER A CA 1
ATOM 3621 C C . SER A 1 472 ? -27.169 10.934 23.180 1.00 93.88 472 SER A C 1
ATOM 3623 O O . SER A 1 472 ? -27.965 10.398 22.403 1.00 93.88 472 SER A O 1
ATOM 3625 N N . LEU A 1 473 ? -27.235 10.770 24.497 1.00 92.94 473 LEU A N 1
ATOM 3626 C CA . LEU A 1 473 ? -28.160 9.872 25.172 1.00 92.94 473 LEU A CA 1
ATOM 3627 C C . LEU A 1 473 ? -29.252 10.664 25.908 1.00 92.94 473 LEU A C 1
ATOM 3629 O O . LEU A 1 473 ? -29.029 11.784 26.370 1.00 92.94 473 LEU A O 1
ATOM 3633 N N . PRO A 1 474 ? -30.466 10.099 26.046 1.00 90.62 474 PRO A N 1
ATOM 3634 C CA . PRO A 1 474 ? -31.475 10.682 26.926 1.00 90.62 474 PRO A CA 1
ATOM 3635 C C . PRO A 1 474 ? -30.987 10.711 28.383 1.00 90.62 474 PRO A C 1
ATOM 3637 O O . PRO A 1 474 ? -30.034 10.038 28.747 1.00 90.62 474 PRO A O 1
ATOM 3640 N N . HIS A 1 475 ? -31.683 11.439 29.254 1.00 91.06 475 HIS A N 1
ATOM 3641 C CA . HIS A 1 475 ? -31.303 11.478 30.664 1.00 91.06 475 HIS A CA 1
ATOM 3642 C C . HIS A 1 475 ? -31.659 10.182 31.409 1.00 91.06 475 HIS A C 1
ATOM 3644 O O . HIS A 1 475 ? -32.830 9.957 31.738 1.00 91.06 475 HIS A O 1
ATOM 3650 N N . TYR A 1 476 ? -30.632 9.400 31.745 1.00 89.81 476 TYR A N 1
ATOM 3651 C CA . TYR A 1 476 ? -30.642 8.342 32.759 1.00 89.81 476 TYR A CA 1
ATOM 3652 C C . TYR A 1 476 ? -29.316 8.339 33.533 1.00 89.81 476 TYR A C 1
ATOM 3654 O O . TYR A 1 476 ? -28.315 8.833 33.010 1.00 89.81 476 TYR A O 1
ATOM 3662 N N . ASP A 1 477 ? -29.321 7.801 34.752 1.00 86.81 477 ASP A N 1
ATOM 3663 C CA . ASP A 1 477 ? -28.142 7.791 35.634 1.00 86.81 477 ASP 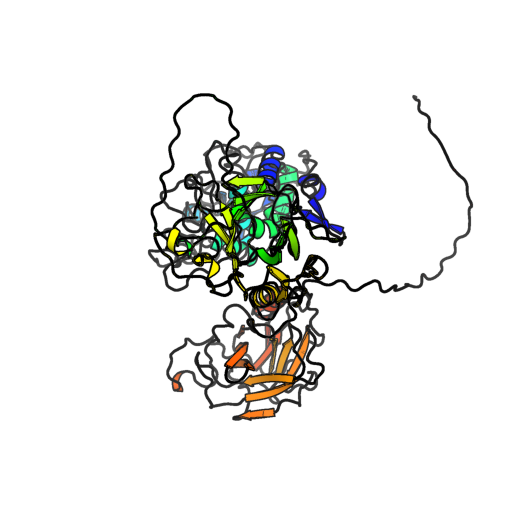A CA 1
ATOM 3664 C C . ASP A 1 477 ? -27.090 6.778 35.148 1.00 86.81 477 ASP A C 1
ATOM 3666 O O . ASP A 1 477 ? -25.895 7.074 35.115 1.00 86.81 477 ASP A O 1
ATOM 3670 N N . ASP A 1 478 ? -27.555 5.622 34.669 1.00 87.75 478 ASP A N 1
ATOM 3671 C CA . ASP A 1 478 ? -26.714 4.500 34.269 1.00 87.75 478 ASP A CA 1
ATOM 3672 C C . ASP A 1 478 ? -27.016 4.067 32.839 1.00 87.75 478 ASP A C 1
ATOM 3674 O O . ASP A 1 478 ? -28.179 3.936 32.446 1.00 87.75 478 ASP A O 1
ATOM 3678 N N . PHE A 1 479 ? -25.964 3.782 32.074 1.00 90.81 479 PHE A N 1
ATOM 3679 C CA . PHE A 1 479 ? -26.039 3.385 30.677 1.00 90.81 479 PHE A CA 1
ATOM 3680 C C . PHE A 1 479 ? -25.090 2.246 30.338 1.00 90.81 479 PHE A C 1
ATOM 3682 O O . PHE A 1 479 ? -23.900 2.290 30.645 1.00 90.81 479 PHE A O 1
ATOM 3689 N N . ALA A 1 480 ? -25.601 1.280 29.578 1.00 91.44 480 ALA A N 1
ATOM 3690 C CA . ALA A 1 480 ? -24.792 0.261 28.925 1.00 91.44 480 ALA A CA 1
ATOM 3691 C C . ALA A 1 480 ? -25.207 0.084 27.465 1.00 91.44 480 ALA A C 1
ATOM 3693 O O . ALA A 1 480 ? -26.396 0.088 27.123 1.00 91.44 480 ALA A O 1
ATOM 3694 N N . TYR A 1 481 ? -24.211 -0.116 26.609 1.00 94.25 481 TYR A N 1
ATOM 3695 C CA . TYR A 1 481 ? -24.421 -0.557 25.243 1.00 94.25 481 TYR A CA 1
ATOM 3696 C C . TYR A 1 481 ? -24.942 -2.001 25.223 1.00 94.25 481 TYR A C 1
ATOM 3698 O O . TYR A 1 481 ? -24.334 -2.905 25.795 1.00 94.25 481 TYR A O 1
ATOM 3706 N N . VAL A 1 482 ? -26.066 -2.222 24.539 1.00 92.00 482 VAL A N 1
ATOM 3707 C CA . VAL A 1 482 ? -26.744 -3.529 24.433 1.00 92.00 482 VAL A CA 1
ATOM 3708 C C . VAL A 1 482 ? -26.857 -4.031 22.990 1.00 92.00 482 VAL A C 1
ATOM 3710 O O . VAL A 1 482 ? -27.508 -5.047 22.736 1.00 92.00 482 VAL A O 1
ATOM 3713 N N . GLY A 1 483 ? -26.255 -3.308 22.043 1.00 87.69 483 GLY A N 1
ATOM 3714 C CA . GLY A 1 483 ? -26.218 -3.677 20.633 1.00 87.69 483 GLY A CA 1
ATOM 3715 C C . GLY A 1 483 ? -25.248 -4.824 20.327 1.00 87.69 483 GLY A C 1
ATOM 3716 O O . GLY A 1 483 ? -24.744 -5.516 21.216 1.00 87.69 483 GLY A O 1
ATOM 3717 N N . ALA A 1 484 ? -25.007 -5.054 19.036 1.00 82.56 484 ALA A N 1
ATOM 3718 C CA . ALA A 1 484 ? -24.111 -6.113 18.586 1.00 82.56 484 ALA A CA 1
ATOM 3719 C C . ALA A 1 484 ? -22.655 -5.820 18.981 1.00 82.56 484 ALA A C 1
ATOM 3721 O O . ALA A 1 484 ? -22.127 -4.752 18.698 1.00 82.56 484 ALA A O 1
ATOM 3722 N N . GLN A 1 485 ? -21.997 -6.802 19.597 1.00 87.44 485 GLN A N 1
ATOM 3723 C CA . GLN A 1 485 ? -20.582 -6.728 19.988 1.00 87.44 485 GLN A CA 1
ATOM 3724 C C . GLN A 1 485 ? -19.666 -7.421 18.968 1.00 87.44 485 GLN A C 1
ATOM 3726 O O . GLN A 1 485 ? -18.478 -7.592 19.211 1.00 87.44 485 GLN A O 1
ATOM 3731 N N . GLU A 1 486 ? -20.214 -7.834 17.823 1.00 77.19 486 GLU A N 1
ATOM 3732 C CA . GLU A 1 486 ? -19.475 -8.461 16.729 1.00 77.19 486 GLU A CA 1
ATOM 3733 C C . GLU A 1 486 ? -19.845 -7.766 15.413 1.00 77.19 486 GLU A C 1
ATOM 3735 O O . GLU A 1 486 ? -21.031 -7.557 15.137 1.00 77.19 486 GLU A O 1
ATOM 3740 N N . GLY A 1 487 ? -18.854 -7.399 14.602 1.00 62.09 487 GLY A N 1
ATOM 3741 C CA . GLY A 1 487 ? -19.083 -6.684 13.342 1.00 62.09 487 GLY A CA 1
ATOM 3742 C C . GLY A 1 487 ? -17.833 -5.994 12.805 1.00 62.09 487 GLY A C 1
ATOM 3743 O O . GLY A 1 487 ? -16.765 -6.066 13.413 1.00 62.09 487 GLY A O 1
ATOM 3744 N N . SER A 1 488 ? -17.938 -5.343 11.643 1.00 70.19 488 SER A N 1
ATOM 3745 C CA . SER A 1 488 ? -16.849 -4.490 11.149 1.00 70.19 488 SER A CA 1
ATOM 3746 C C . SER A 1 488 ? -16.696 -3.244 12.024 1.00 70.19 488 SER A C 1
ATOM 3748 O O . SER A 1 488 ? -17.651 -2.825 12.676 1.00 70.19 488 SER A O 1
ATOM 3750 N N . VAL A 1 489 ? -15.518 -2.610 12.008 1.00 77.69 489 VAL A N 1
ATOM 3751 C CA . VAL A 1 489 ? -15.283 -1.357 12.753 1.00 77.69 489 VAL A CA 1
ATOM 3752 C C . VAL A 1 489 ? -16.343 -0.308 12.414 1.00 77.69 489 VAL A C 1
ATOM 3754 O O . VAL A 1 489 ? -16.923 0.280 13.317 1.00 77.69 489 VAL A O 1
ATOM 3757 N N . GLU A 1 490 ? -16.664 -0.127 11.132 1.00 76.88 490 GLU A N 1
ATOM 3758 C CA . GLU A 1 490 ? -17.682 0.835 10.696 1.00 76.88 490 GLU A CA 1
ATOM 3759 C C . GLU A 1 490 ? -19.081 0.490 11.231 1.00 76.88 490 GLU A C 1
ATOM 3761 O O . GLU A 1 490 ? -19.752 1.352 11.787 1.00 76.88 490 GLU A O 1
ATOM 3766 N N . GLN A 1 491 ? -19.497 -0.780 11.151 1.00 74.19 491 GLN A N 1
ATOM 3767 C CA . GLN A 1 491 ? -20.790 -1.217 11.689 1.00 74.19 491 GLN A CA 1
ATOM 3768 C C . GLN A 1 491 ? -20.874 -1.009 13.201 1.00 74.19 491 GLN A C 1
ATOM 3770 O O . GLN A 1 491 ? -21.901 -0.570 13.713 1.00 74.19 491 GLN A O 1
ATOM 3775 N N . LEU A 1 492 ? -19.804 -1.341 13.922 1.00 83.56 492 LEU A N 1
ATOM 3776 C CA . LEU A 1 492 ? -19.751 -1.185 15.369 1.00 83.56 492 LEU A CA 1
ATOM 3777 C C . LEU A 1 492 ? -19.741 0.297 15.761 1.00 83.56 492 LEU A C 1
ATOM 3779 O O . LEU A 1 492 ? -20.455 0.665 16.689 1.00 83.56 492 LEU A O 1
ATOM 3783 N N . GLN A 1 493 ? -19.023 1.157 15.029 1.00 88.50 493 GLN A N 1
ATOM 3784 C CA . GLN A 1 493 ? -19.063 2.612 15.207 1.00 88.50 493 GLN A CA 1
ATOM 3785 C C . GLN A 1 493 ? -20.477 3.175 14.983 1.00 88.50 493 GLN A C 1
ATOM 3787 O O . GLN A 1 493 ? -20.970 3.933 15.821 1.00 88.50 493 GLN A O 1
ATOM 3792 N N . ASP A 1 494 ? -21.159 2.767 13.910 1.00 84.88 494 ASP A N 1
ATOM 3793 C CA . ASP A 1 494 ? -22.536 3.188 13.621 1.00 84.88 494 ASP A CA 1
ATOM 3794 C C . ASP A 1 494 ? -23.503 2.744 14.728 1.00 84.88 494 ASP A C 1
ATOM 3796 O O . ASP A 1 494 ? -24.353 3.513 15.174 1.00 84.88 494 ASP A O 1
ATOM 3800 N N . LEU A 1 495 ? -23.363 1.508 15.219 1.00 88.00 495 LEU A N 1
ATOM 3801 C CA . LEU A 1 495 ? -24.219 0.996 16.287 1.00 88.00 495 LEU A CA 1
ATOM 3802 C C . LEU A 1 495 ? -23.939 1.669 17.635 1.00 88.00 495 LEU A C 1
ATOM 3804 O O . LEU A 1 495 ? -24.875 1.943 18.378 1.00 88.00 495 LEU A O 1
ATOM 3808 N N . LEU A 1 496 ? -22.674 1.921 17.977 1.00 93.06 496 LEU A N 1
ATOM 3809 C CA . LEU A 1 496 ? -22.291 2.555 19.244 1.00 93.06 496 LEU A CA 1
ATOM 3810 C C . LEU A 1 496 ? -22.704 4.025 19.313 1.00 93.06 496 LEU A C 1
ATOM 3812 O O . LEU A 1 496 ? -22.971 4.533 20.401 1.00 93.06 496 LEU A O 1
ATOM 3816 N N . THR A 1 497 ? -22.793 4.692 18.165 1.00 90.25 497 THR A N 1
ATOM 3817 C CA . THR A 1 497 ? -23.247 6.085 18.068 1.00 90.25 497 THR A CA 1
ATOM 3818 C C . THR A 1 497 ? -24.767 6.218 17.911 1.00 90.25 497 THR A C 1
ATOM 3820 O O . THR A 1 497 ? -25.289 7.325 18.037 1.00 90.25 497 THR A O 1
ATOM 3823 N N . ASP A 1 498 ? -25.502 5.114 17.714 1.00 88.81 498 ASP A N 1
ATOM 3824 C CA . ASP A 1 498 ? -26.969 5.080 17.694 1.00 88.81 498 ASP A CA 1
ATOM 3825 C C . ASP A 1 498 ? -27.549 4.943 19.120 1.00 88.81 498 ASP A C 1
ATOM 3827 O O . ASP A 1 498 ? -27.471 3.863 19.715 1.00 88.81 498 ASP A O 1
ATOM 3831 N N . PRO A 1 499 ? -28.236 5.973 19.661 1.00 90.81 499 PRO A N 1
ATOM 3832 C CA . PRO A 1 499 ? -28.836 5.925 20.997 1.00 90.81 499 PRO A CA 1
ATOM 3833 C C . PRO A 1 499 ? -29.865 4.799 21.184 1.00 90.81 499 PRO A C 1
ATOM 3835 O O . PRO A 1 499 ? -30.186 4.440 22.315 1.00 90.81 499 PRO A O 1
ATOM 3838 N N . SER A 1 500 ? -30.405 4.228 20.099 1.00 90.06 500 SER A N 1
ATOM 3839 C CA . SER A 1 500 ? -31.343 3.101 20.165 1.00 90.06 500 SER A CA 1
ATOM 3840 C C . SER A 1 500 ? -30.692 1.780 20.595 1.00 90.06 500 SER A C 1
ATOM 3842 O O . SER A 1 500 ? -31.400 0.864 21.018 1.00 90.06 500 SER A O 1
ATOM 3844 N N . GLN A 1 501 ? -29.360 1.689 20.519 1.00 94.25 501 GLN A N 1
ATOM 3845 C CA . GLN A 1 501 ? -28.569 0.523 20.927 1.00 94.25 501 GLN A CA 1
ATOM 3846 C C . GLN A 1 501 ? -28.120 0.578 22.396 1.00 94.25 501 GLN A C 1
ATOM 3848 O O . GLN A 1 501 ? -27.342 -0.268 22.838 1.00 94.25 501 GLN A O 1
ATOM 3853 N N . TRP A 1 502 ? -28.605 1.559 23.160 1.00 94.06 502 TRP A N 1
ATOM 3854 C CA . TRP A 1 502 ? -28.235 1.787 24.554 1.00 94.06 502 TRP A CA 1
ATOM 3855 C C . TRP A 1 502 ? -29.421 1.553 25.492 1.00 94.06 502 TRP A C 1
ATOM 3857 O O . TRP A 1 502 ? -30.559 1.922 25.193 1.00 94.06 502 TRP A O 1
ATOM 3867 N N . SER A 1 503 ? -29.152 0.950 26.651 1.00 91.56 503 SER A N 1
ATOM 3868 C CA . SER A 1 503 ? -30.126 0.800 27.736 1.00 91.56 503 SER A CA 1
ATOM 3869 C C . SER A 1 503 ? -29.781 1.756 28.868 1.00 91.56 503 SER A C 1
ATOM 3871 O O . SER A 1 503 ? -28.657 1.717 29.363 1.00 91.56 503 SER A O 1
ATOM 3873 N N . GLY A 1 504 ? -30.742 2.598 29.259 1.00 89.44 504 GLY A N 1
ATOM 3874 C CA . GLY A 1 504 ? -30.605 3.578 30.338 1.00 89.44 504 GLY A CA 1
ATOM 3875 C C . GLY A 1 504 ? -31.528 3.282 31.524 1.00 89.44 504 GLY A C 1
ATOM 3876 O O . GLY A 1 504 ? -32.706 2.959 31.321 1.00 89.44 504 GLY A O 1
ATOM 3877 N N . HIS A 1 505 ? -31.019 3.406 32.752 1.00 85.94 505 HIS A N 1
ATOM 3878 C CA . HIS A 1 505 ? -31.753 3.168 34.003 1.00 85.94 505 HIS A CA 1
ATOM 3879 C C . HIS A 1 505 ? -31.398 4.202 35.094 1.00 85.94 505 HIS A C 1
ATOM 3881 O O . HIS A 1 505 ? -30.350 4.826 35.036 1.00 85.94 505 HIS A O 1
ATOM 3887 N N . ASN A 1 506 ? -32.289 4.381 36.082 1.00 85.44 506 ASN A N 1
ATOM 3888 C CA . ASN A 1 506 ? -32.113 5.300 37.232 1.00 85.44 506 ASN A CA 1
ATOM 3889 C C . ASN A 1 506 ? -32.162 4.558 38.587 1.00 85.44 506 ASN A C 1
ATOM 3891 O O . ASN A 1 506 ? -32.638 5.106 39.581 1.00 85.44 506 ASN A O 1
ATOM 3895 N N . ASN A 1 507 ? -31.883 3.251 38.604 1.00 71.12 507 ASN A N 1
ATOM 3896 C CA . ASN A 1 507 ? -31.990 2.421 39.808 1.00 71.12 507 ASN A CA 1
ATOM 3897 C C . ASN A 1 507 ? -30.639 1.734 40.068 1.00 71.12 507 ASN A C 1
ATOM 3899 O O . ASN A 1 507 ? -30.050 1.249 39.109 1.00 71.12 507 ASN A O 1
ATOM 3903 N N . ASP A 1 508 ? -30.258 1.615 41.348 1.00 62.75 508 ASP A N 1
ATOM 3904 C CA . ASP A 1 508 ? -28.961 1.114 41.847 1.00 62.75 508 ASP A CA 1
ATOM 3905 C C . ASP A 1 508 ? -28.331 -0.083 41.086 1.00 62.75 508 ASP A C 1
ATOM 3907 O O . ASP A 1 508 ? -28.984 -1.108 40.881 1.00 62.75 508 ASP A O 1
ATOM 3911 N N . GLU A 1 509 ? -27.017 0.053 40.833 1.00 57.78 509 GLU A N 1
ATOM 3912 C CA . GLU A 1 509 ? -25.875 -0.882 40.638 1.00 57.78 509 GLU A CA 1
ATOM 3913 C C . GLU A 1 509 ? -26.039 -2.286 40.007 1.00 57.78 509 GLU A C 1
ATOM 3915 O O . GLU A 1 509 ? -25.086 -2.752 39.380 1.00 57.78 509 GLU A O 1
ATOM 3920 N N . ASP A 1 510 ? -27.145 -3.008 40.188 1.00 54.91 510 ASP A N 1
ATOM 3921 C CA . ASP A 1 510 ? -27.220 -4.463 39.937 1.00 54.91 510 ASP A CA 1
ATOM 3922 C C . ASP A 1 510 ? -27.678 -4.844 38.510 1.00 54.91 510 ASP A C 1
ATOM 3924 O O . ASP A 1 510 ? -27.603 -6.018 38.140 1.00 54.91 510 ASP A O 1
ATOM 3928 N N . ASP A 1 511 ? -28.130 -3.882 37.694 1.00 58.22 511 ASP A N 1
ATOM 3929 C CA . ASP A 1 511 ? -28.725 -4.152 36.370 1.00 58.22 511 ASP A CA 1
ATOM 3930 C C . ASP A 1 511 ? -27.824 -3.756 35.171 1.00 58.22 511 ASP A C 1
ATOM 3932 O O . ASP A 1 511 ? -28.157 -4.075 34.024 1.00 58.22 511 ASP A O 1
ATOM 3936 N N . MET A 1 512 ? -26.679 -3.092 35.395 1.00 77.12 512 MET A N 1
ATOM 3937 C CA . MET A 1 512 ? -25.779 -2.656 34.314 1.00 77.12 512 MET A CA 1
ATOM 3938 C C . MET A 1 512 ? -24.830 -3.785 33.880 1.00 77.12 512 MET A C 1
ATOM 3940 O O . MET A 1 512 ? -23.839 -4.075 34.546 1.00 77.12 512 MET A O 1
ATOM 3944 N N . VAL A 1 513 ? -25.108 -4.398 32.726 1.00 80.44 513 VAL A N 1
ATOM 3945 C CA . VAL A 1 513 ? -24.236 -5.411 32.106 1.00 80.44 513 VAL A CA 1
ATOM 3946 C C . VAL A 1 513 ? -23.384 -4.750 31.028 1.00 80.44 513 VAL A C 1
ATOM 3948 O O . VAL A 1 513 ? -23.897 -4.385 29.971 1.00 80.44 513 VAL A O 1
ATOM 3951 N N . LEU A 1 514 ? -22.086 -4.594 31.293 1.00 85.38 514 LEU A N 1
ATOM 3952 C CA . LEU A 1 514 ? -21.151 -3.996 30.341 1.00 85.38 514 LEU A CA 1
ATOM 3953 C C . LEU A 1 514 ? -20.681 -5.018 29.293 1.00 85.38 514 LEU A C 1
ATOM 3955 O O . LEU A 1 514 ? -20.496 -6.196 29.614 1.00 85.38 514 LEU A O 1
ATOM 3959 N N . PRO A 1 515 ? -20.416 -4.582 28.050 1.00 86.94 515 PRO A N 1
ATOM 3960 C CA . PRO A 1 515 ? -19.609 -5.363 27.120 1.00 86.94 515 PRO A CA 1
ATOM 3961 C C . PRO A 1 515 ? -18.232 -5.668 27.725 1.00 86.94 515 PRO A C 1
ATOM 3963 O O . PRO A 1 515 ? -17.625 -4.807 28.359 1.00 86.94 515 PRO A O 1
ATOM 3966 N N . THR A 1 516 ? -17.726 -6.883 27.514 1.00 81.06 516 THR A N 1
ATOM 3967 C CA . THR A 1 516 ? -16.395 -7.297 28.008 1.00 81.06 516 THR A CA 1
ATOM 3968 C C . THR A 1 516 ? -15.325 -7.227 26.919 1.00 81.06 516 THR A C 1
ATOM 3970 O O . THR A 1 516 ? -14.161 -6.951 27.205 1.00 81.06 516 THR A O 1
ATOM 3973 N N . SER A 1 517 ? -15.724 -7.427 25.664 1.00 86.38 517 SER A N 1
ATOM 3974 C CA . SER A 1 517 ? -14.910 -7.268 24.461 1.00 86.38 517 SER A CA 1
ATOM 3975 C C . SER A 1 517 ? -15.817 -7.148 23.237 1.00 86.38 517 SER A C 1
ATOM 3977 O O . SER A 1 517 ? -17.001 -7.480 23.298 1.00 86.38 517 SER A O 1
ATOM 3979 N N . PHE A 1 518 ? -15.250 -6.699 22.124 1.00 88.12 518 PHE A N 1
ATOM 3980 C CA . PHE A 1 518 ? -15.873 -6.693 20.810 1.00 88.12 518 PHE A CA 1
ATOM 3981 C C . PHE A 1 518 ? -15.077 -7.598 19.870 1.00 88.12 518 PHE A C 1
ATOM 3983 O O . PHE A 1 518 ? -13.855 -7.492 19.785 1.00 88.12 518 PHE A O 1
ATOM 3990 N N . GLU A 1 519 ? -15.772 -8.470 19.146 1.00 79.69 519 GLU A N 1
ATOM 3991 C CA . GLU A 1 519 ? -15.173 -9.289 18.094 1.00 79.69 519 GLU A CA 1
ATOM 3992 C C . GLU A 1 519 ? -15.233 -8.510 16.784 1.00 79.69 519 GLU A C 1
ATOM 3994 O O . GLU A 1 519 ? -16.262 -8.435 16.102 1.00 79.69 519 GLU A O 1
ATOM 3999 N N . ILE A 1 520 ? -14.112 -7.893 16.432 1.00 74.56 520 ILE A N 1
ATOM 4000 C CA . ILE A 1 520 ? -14.010 -7.144 15.187 1.00 74.56 520 ILE A CA 1
ATOM 4001 C C . ILE A 1 520 ? -13.888 -8.156 14.052 1.00 74.56 520 ILE A C 1
ATOM 4003 O O . ILE A 1 520 ? -12.840 -8.760 13.821 1.00 74.56 520 ILE A O 1
ATOM 4007 N N . SER A 1 521 ? -14.993 -8.363 13.340 1.00 52.84 521 SER A N 1
ATOM 4008 C CA . SER A 1 521 ? -15.002 -9.211 12.161 1.00 52.84 521 SER A CA 1
ATOM 4009 C C . SER A 1 521 ? -14.347 -8.460 11.010 1.00 52.84 521 SER A C 1
ATOM 4011 O O . SER A 1 521 ? -14.745 -7.333 10.696 1.00 52.84 521 SER A O 1
ATOM 4013 N N . LEU A 1 522 ? -13.426 -9.117 10.308 1.00 49.84 522 LEU A N 1
ATOM 4014 C CA . LEU A 1 522 ? -13.176 -8.782 8.910 1.00 49.84 522 LEU A CA 1
ATOM 4015 C C . LEU A 1 522 ? -14.527 -8.955 8.196 1.00 49.84 522 LEU A C 1
ATOM 4017 O O . LEU A 1 522 ? -15.097 -10.046 8.207 1.00 49.84 522 LEU A O 1
ATOM 4021 N N . ALA A 1 523 ? -15.105 -7.840 7.754 1.00 38.25 523 ALA A N 1
ATOM 4022 C CA . ALA A 1 523 ? -16.536 -7.681 7.508 1.00 38.25 523 ALA A CA 1
ATOM 4023 C C . ALA A 1 523 ? -17.177 -8.833 6.696 1.00 38.25 523 ALA A C 1
ATOM 4025 O O . ALA A 1 523 ? -16.596 -9.275 5.702 1.00 38.25 523 ALA A O 1
ATOM 4026 N N . PRO A 1 524 ? -18.416 -9.273 7.006 1.00 34.28 524 PRO A N 1
ATOM 4027 C CA . PRO A 1 524 ? -19.221 -9.974 6.016 1.00 34.28 524 PRO A CA 1
ATOM 4028 C C . PRO A 1 524 ? -19.528 -8.998 4.875 1.00 34.28 524 PRO A C 1
ATOM 4030 O O . PRO A 1 524 ? -20.085 -7.925 5.107 1.00 34.28 524 PRO A O 1
ATOM 4033 N N . VAL A 1 525 ? -19.158 -9.377 3.649 1.00 36.16 525 VAL A N 1
ATOM 4034 C CA . VAL A 1 525 ? -19.332 -8.584 2.423 1.00 36.16 525 VAL A CA 1
ATOM 4035 C C . VAL A 1 525 ? -20.815 -8.245 2.210 1.00 36.16 525 VAL A C 1
ATOM 4037 O O . VAL A 1 525 ? -21.581 -8.985 1.594 1.00 36.16 525 VAL A O 1
ATOM 4040 N N . SER A 1 526 ? -21.232 -7.096 2.737 1.00 33.53 526 SER A N 1
ATOM 4041 C CA . SER A 1 526 ? -22.313 -6.295 2.180 1.00 33.53 526 SER A CA 1
ATOM 4042 C C . SER A 1 526 ? -21.728 -5.559 0.975 1.00 33.53 526 SER A C 1
ATOM 4044 O O . SER A 1 526 ? -20.653 -4.975 1.081 1.00 33.53 526 SER A O 1
ATOM 4046 N N . MET 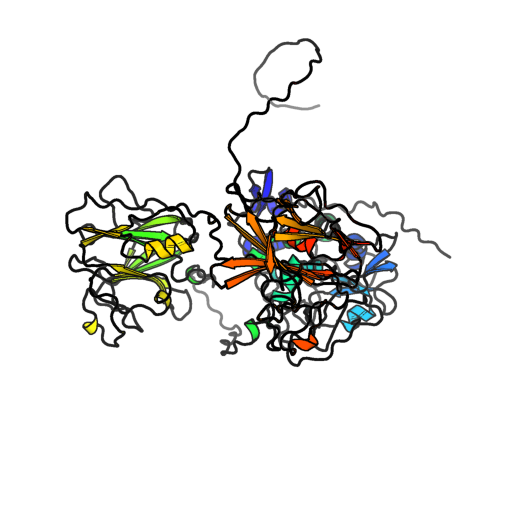A 1 527 ? -22.395 -5.617 -0.183 1.00 42.59 527 MET A N 1
ATOM 4047 C CA . MET A 1 527 ? -21.925 -5.040 -1.456 1.00 42.59 527 MET A CA 1
ATOM 4048 C C . MET A 1 527 ? -21.996 -3.500 -1.476 1.00 42.59 527 MET A C 1
ATOM 4050 O O . MET A 1 527 ? -22.704 -2.897 -2.297 1.00 42.59 527 MET A O 1
ATOM 4054 N N . THR A 1 528 ? -21.290 -2.863 -0.547 1.00 37.12 528 THR A N 1
ATOM 4055 C CA . THR A 1 528 ? -21.213 -1.410 -0.359 1.00 37.12 528 THR A CA 1
ATOM 4056 C C . THR A 1 528 ? -19.829 -0.821 -0.660 1.00 37.12 528 THR A C 1
ATOM 4058 O O . THR A 1 528 ? -19.745 0.393 -0.804 1.00 37.12 528 THR A O 1
ATOM 4061 N N . GLU A 1 529 ? -18.800 -1.639 -0.910 1.00 47.03 529 GLU A N 1
ATOM 4062 C CA . GLU A 1 529 ? -17.534 -1.214 -1.537 1.00 47.03 529 GLU A CA 1
ATOM 4063 C C . GLU A 1 529 ? -17.440 -1.637 -3.017 1.00 47.03 529 GLU A C 1
ATOM 4065 O O . GLU A 1 529 ? -18.287 -2.370 -3.534 1.00 47.03 529 GLU A O 1
ATOM 4070 N N . SER A 1 530 ? -16.455 -1.083 -3.728 1.00 53.31 530 SER A N 1
ATOM 4071 C CA . SER A 1 530 ? -16.236 -1.254 -5.170 1.00 53.31 530 SER A CA 1
ATOM 4072 C C . SER A 1 530 ? -16.266 -2.725 -5.606 1.00 53.31 530 SER A C 1
ATOM 4074 O O . SER A 1 530 ? -15.445 -3.517 -5.169 1.00 53.31 530 SER A O 1
ATOM 4076 N N . VAL A 1 531 ? -17.160 -3.065 -6.541 1.00 73.19 531 VAL A N 1
ATOM 4077 C CA . VAL A 1 531 ? -17.242 -4.404 -7.170 1.00 73.19 531 VAL A CA 1
ATOM 4078 C C . VAL A 1 531 ? -16.267 -4.578 -8.347 1.00 73.19 531 VAL A C 1
ATOM 4080 O O . VAL A 1 531 ? -16.344 -5.553 -9.104 1.00 73.19 531 VAL A O 1
ATOM 4083 N N . ALA A 1 532 ? -15.398 -3.589 -8.574 1.00 83.19 532 ALA A N 1
ATOM 4084 C CA . ALA A 1 532 ? -14.446 -3.581 -9.673 1.00 83.19 532 ALA A CA 1
ATOM 4085 C C . ALA A 1 532 ? -13.447 -4.736 -9.522 1.00 83.19 532 ALA A C 1
ATOM 4087 O O . ALA A 1 532 ? -12.715 -4.830 -8.541 1.00 83.19 532 ALA A O 1
ATOM 4088 N N . GLY A 1 533 ? -13.407 -5.622 -10.514 1.00 83.88 533 GLY A N 1
ATOM 4089 C CA . GLY A 1 533 ? -12.520 -6.779 -10.520 1.00 83.88 533 GLY A CA 1
ATOM 4090 C C . GLY A 1 533 ? -12.969 -7.957 -9.649 1.00 83.88 533 GLY A C 1
ATOM 4091 O O . GLY A 1 533 ? -12.233 -8.940 -9.581 1.00 83.88 533 GLY A O 1
ATOM 4092 N N . ASP A 1 534 ? -14.151 -7.918 -9.023 1.00 92.06 534 ASP A N 1
ATOM 4093 C CA . ASP A 1 534 ? -14.740 -9.085 -8.332 1.00 92.06 534 ASP A CA 1
ATOM 4094 C C . ASP A 1 534 ? -15.185 -10.169 -9.316 1.00 92.06 534 ASP A C 1
ATOM 4096 O O . ASP A 1 534 ? -15.267 -11.352 -8.989 1.00 92.06 534 ASP A O 1
ATOM 4100 N N . VAL A 1 535 ? -15.465 -9.762 -10.552 1.00 94.94 535 VAL A N 1
ATOM 4101 C CA . VAL A 1 535 ? -15.649 -10.647 -11.696 1.00 94.94 535 VAL A CA 1
ATOM 4102 C C . VAL A 1 535 ? -14.691 -10.194 -12.782 1.00 94.94 535 VAL A C 1
ATOM 4104 O O . VAL A 1 535 ? -14.563 -9.002 -13.031 1.00 94.94 535 VAL A O 1
ATOM 4107 N N . MET A 1 536 ? -14.039 -11.138 -13.453 1.00 96.38 536 MET A N 1
ATOM 4108 C CA . MET A 1 536 ? -13.108 -10.855 -14.547 1.00 96.38 536 MET A CA 1
ATOM 4109 C C . MET A 1 536 ? -13.447 -11.689 -15.778 1.00 96.38 536 MET A 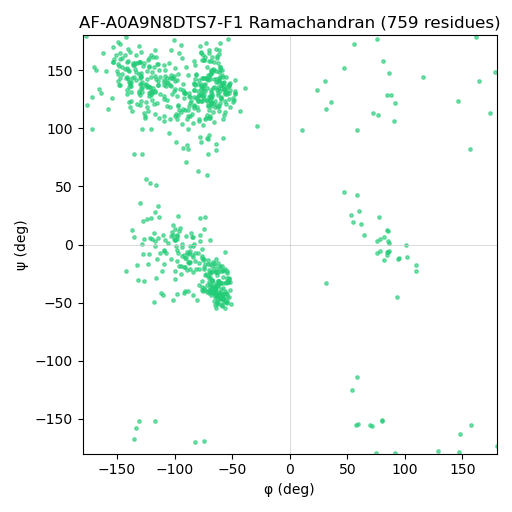C 1
ATOM 4111 O O . MET A 1 536 ? -13.897 -12.826 -15.661 1.00 96.38 536 MET A O 1
ATOM 4115 N N . VAL A 1 537 ? -13.196 -11.153 -16.974 1.00 97.62 537 VAL A N 1
ATOM 4116 C CA . VAL A 1 537 ? -13.299 -11.921 -18.225 1.00 97.62 537 VAL A CA 1
ATOM 4117 C C . VAL A 1 537 ? -12.078 -12.836 -18.356 1.00 97.62 537 VAL A C 1
ATOM 4119 O O . VAL A 1 537 ? -10.955 -12.391 -18.136 1.00 97.62 537 VAL A O 1
ATOM 4122 N N . VAL A 1 538 ? -12.282 -14.102 -18.739 1.00 97.44 538 VAL A N 1
ATOM 4123 C CA . VAL A 1 538 ? -11.209 -15.110 -18.924 1.00 97.44 538 VAL A CA 1
ATOM 4124 C C . VAL A 1 538 ? -11.165 -15.726 -20.324 1.00 97.44 538 VAL A C 1
ATOM 4126 O O . VAL A 1 538 ? -10.154 -16.317 -20.710 1.00 97.44 538 VAL A O 1
ATOM 4129 N N . ALA A 1 539 ? -12.239 -15.598 -21.109 1.00 97.06 539 ALA A N 1
ATOM 4130 C CA . ALA A 1 539 ? -12.240 -15.948 -22.527 1.00 97.06 539 ALA A CA 1
ATOM 4131 C C . ALA A 1 539 ? -13.379 -15.255 -23.286 1.00 97.06 539 ALA A C 1
ATOM 4133 O O . ALA A 1 539 ? -14.458 -15.042 -22.736 1.00 97.06 539 ALA A O 1
ATOM 4134 N N . VAL A 1 540 ? -13.154 -14.965 -24.566 1.00 97.12 540 VAL A N 1
ATOM 4135 C CA . VAL A 1 540 ? -14.137 -14.377 -25.488 1.00 97.12 540 VAL A CA 1
ATOM 4136 C C . VAL A 1 540 ? -14.054 -15.086 -26.842 1.00 97.12 540 VAL A C 1
ATOM 4138 O O . VAL A 1 540 ? -12.976 -15.477 -27.287 1.00 97.12 540 VAL A O 1
ATOM 4141 N N . THR A 1 541 ? -15.182 -15.292 -27.515 1.00 95.69 541 THR A N 1
ATOM 4142 C CA . THR A 1 541 ? -15.239 -15.775 -28.906 1.00 95.69 541 THR A CA 1
ATOM 4143 C C . THR A 1 541 ? -16.323 -15.010 -29.646 1.00 95.69 541 THR A C 1
ATOM 4145 O O . THR A 1 541 ? -17.485 -15.132 -29.278 1.00 95.69 541 THR A O 1
ATOM 4148 N N . ALA A 1 542 ? -15.935 -14.270 -30.684 1.00 94.25 542 ALA A N 1
ATOM 4149 C CA . ALA A 1 542 ? -16.817 -13.542 -31.602 1.00 94.25 542 ALA A CA 1
ATOM 4150 C C . ALA A 1 542 ? -17.100 -14.335 -32.893 1.00 94.25 542 ALA A C 1
ATOM 4152 O O . ALA A 1 542 ? -17.323 -13.776 -33.962 1.00 94.25 542 ALA A O 1
ATOM 4153 N N . ILE A 1 543 ? -16.984 -15.663 -32.809 1.00 90.12 543 ILE A N 1
ATOM 4154 C CA . ILE A 1 543 ? -17.285 -16.601 -33.891 1.00 90.12 543 ILE A CA 1
ATOM 4155 C C . ILE A 1 543 ? -18.561 -17.321 -33.482 1.00 90.12 543 ILE A C 1
ATOM 4157 O O . ILE A 1 543 ? -18.581 -17.952 -32.429 1.00 90.12 543 ILE A O 1
ATOM 4161 N N . ASP A 1 544 ? -19.593 -17.305 -34.320 1.00 86.62 544 ASP A N 1
ATOM 4162 C CA . ASP A 1 544 ? -20.907 -17.859 -33.979 1.00 86.62 544 ASP A CA 1
ATOM 4163 C C . ASP A 1 544 ? -20.868 -19.354 -33.552 1.00 86.62 544 ASP A C 1
ATOM 4165 O O . ASP A 1 544 ? -20.259 -20.187 -34.241 1.00 86.62 544 ASP A O 1
ATOM 4169 N N . PRO A 1 545 ? -21.545 -19.746 -32.448 1.00 88.81 545 PRO A N 1
ATOM 4170 C CA . PRO A 1 545 ? -22.180 -18.862 -31.464 1.00 88.81 545 PRO A CA 1
ATOM 4171 C C . PRO A 1 545 ? -21.156 -18.125 -30.591 1.00 88.81 545 PRO A C 1
ATOM 4173 O O . PRO A 1 545 ? -20.170 -18.732 -30.163 1.00 88.81 545 PRO A O 1
ATOM 4176 N N . ASP A 1 546 ? -21.431 -16.866 -30.271 1.00 94.19 546 ASP A N 1
ATOM 4177 C CA . ASP A 1 546 ? -20.569 -16.063 -29.402 1.00 94.19 546 ASP A CA 1
ATOM 4178 C C . ASP A 1 546 ? -20.422 -16.655 -27.996 1.00 94.19 546 ASP A C 1
ATOM 4180 O O . ASP A 1 546 ? -21.308 -17.354 -27.494 1.00 94.19 546 ASP A O 1
ATOM 4184 N N . MET A 1 547 ? -19.293 -16.368 -27.346 1.00 95.31 547 MET A N 1
ATOM 4185 C CA . MET A 1 547 ? -19.003 -16.800 -25.978 1.00 95.31 547 MET A CA 1
ATOM 4186 C C . MET A 1 547 ? -18.335 -15.682 -25.182 1.00 95.31 547 MET A C 1
ATOM 4188 O O . MET A 1 547 ? -17.397 -15.051 -25.667 1.00 95.31 547 MET A O 1
ATOM 4192 N N . VAL A 1 548 ? -18.751 -15.536 -23.923 1.00 97.56 548 VAL A N 1
ATOM 4193 C CA . VAL A 1 548 ? -18.044 -14.758 -22.897 1.00 97.56 548 VAL A CA 1
ATOM 4194 C C . VAL A 1 548 ? -17.916 -15.630 -21.653 1.00 97.56 548 VAL A C 1
ATOM 4196 O O . VAL A 1 548 ? -18.926 -16.073 -21.108 1.00 97.56 548 VAL A O 1
ATOM 4199 N N . ALA A 1 549 ? -16.685 -15.893 -21.221 1.00 97.62 549 ALA A N 1
ATOM 4200 C CA . ALA A 1 549 ? -16.374 -16.620 -19.997 1.00 97.62 549 ALA A CA 1
ATOM 4201 C C . ALA A 1 549 ? -15.842 -15.656 -18.936 1.00 97.62 549 ALA A C 1
ATOM 4203 O O . ALA A 1 549 ? -14.988 -14.815 -19.221 1.00 97.62 549 ALA A O 1
ATOM 4204 N N . LEU A 1 550 ? -16.331 -15.825 -17.716 1.00 97.94 550 LEU A N 1
ATOM 4205 C CA . LEU A 1 550 ? -16.067 -15.013 -16.541 1.00 97.94 550 LEU A CA 1
ATOM 4206 C C . LEU A 1 550 ? -15.496 -15.887 -15.420 1.00 97.94 550 LEU A C 1
ATOM 4208 O O . LEU A 1 550 ? -15.802 -17.077 -15.352 1.00 97.94 550 LEU A O 1
ATOM 4212 N N . VAL A 1 551 ? -14.723 -15.285 -14.523 1.00 97.31 551 VAL A N 1
ATOM 4213 C CA . VAL A 1 551 ? -14.322 -15.872 -13.240 1.00 97.31 551 VAL A CA 1
ATOM 4214 C C . VAL A 1 551 ? -14.787 -14.969 -12.106 1.00 97.31 551 VAL A C 1
ATOM 4216 O O . VAL A 1 551 ? -14.652 -13.750 -12.204 1.00 97.31 551 VAL A O 1
ATOM 4219 N N . ALA A 1 552 ? -15.351 -15.559 -11.054 1.00 95.62 552 ALA A N 1
ATOM 4220 C CA . ALA A 1 552 ? -15.635 -14.860 -9.806 1.00 95.62 552 ALA A CA 1
ATOM 4221 C C . ALA A 1 552 ? -14.361 -14.843 -8.949 1.00 95.62 552 ALA A C 1
ATOM 4223 O O . ALA A 1 552 ? -13.846 -15.904 -8.614 1.00 95.62 552 ALA A O 1
ATOM 4224 N N . LEU A 1 553 ? -13.825 -13.671 -8.622 1.00 92.44 553 LEU A N 1
ATOM 4225 C CA . LEU A 1 553 ? -12.690 -13.505 -7.704 1.00 92.44 553 LEU A CA 1
ATOM 4226 C C . LEU A 1 553 ? -13.133 -13.149 -6.278 1.00 92.44 553 LEU A C 1
ATOM 4228 O O . LEU A 1 553 ? -12.308 -13.149 -5.374 1.00 92.44 553 LEU A O 1
ATOM 4232 N N . GLU A 1 554 ? -14.437 -12.948 -6.087 1.00 88.56 554 GLU A N 1
ATOM 4233 C CA . GLU A 1 554 ? -15.135 -12.929 -4.799 1.00 88.56 554 GLU A CA 1
ATOM 4234 C C . GLU A 1 554 ? -16.364 -13.849 -4.845 1.00 88.56 554 GLU A C 1
ATOM 4236 O O . GLU A 1 554 ? -16.895 -14.102 -5.934 1.00 88.56 554 GLU A O 1
ATOM 4241 N N . PRO A 1 555 ? -16.865 -14.345 -3.699 1.00 86.12 555 PRO A N 1
ATOM 4242 C CA . PRO A 1 555 ? -18.146 -15.036 -3.646 1.00 86.12 555 PRO A CA 1
ATOM 4243 C C . PRO A 1 555 ? -19.283 -14.123 -4.126 1.00 86.12 555 PRO A C 1
ATOM 4245 O O . PRO A 1 555 ? -19.498 -13.042 -3.582 1.00 86.12 555 PRO A O 1
ATOM 4248 N N . LEU A 1 556 ? -20.066 -14.575 -5.109 1.00 86.38 556 LEU A N 1
ATOM 4249 C CA . LEU A 1 556 ? -21.228 -13.826 -5.592 1.00 86.38 556 LEU A CA 1
ATOM 4250 C C . LEU A 1 556 ? -22.505 -14.340 -4.917 1.00 86.38 556 LEU A C 1
ATOM 4252 O O . LEU A 1 556 ? -22.859 -15.509 -5.113 1.00 86.38 556 LEU A O 1
ATOM 4256 N N . PRO A 1 557 ? -23.247 -13.500 -4.175 1.00 82.56 557 PRO A N 1
ATOM 4257 C CA . PRO A 1 557 ? -24.449 -13.934 -3.474 1.00 82.56 557 PRO A CA 1
ATOM 4258 C C . PRO A 1 557 ? -25.543 -14.451 -4.411 1.00 82.56 557 PRO A C 1
ATOM 4260 O O . PRO A 1 557 ? -25.734 -13.961 -5.531 1.00 82.56 557 PRO A O 1
ATOM 4263 N N . GLY A 1 558 ? -26.329 -15.413 -3.928 1.00 81.12 558 GLY A N 1
ATOM 4264 C CA . GLY A 1 558 ? -27.509 -15.882 -4.647 1.00 81.12 558 GLY A CA 1
ATOM 4265 C C . GLY A 1 558 ? -28.545 -14.774 -4.843 1.00 81.12 558 GLY A C 1
ATOM 4266 O O . GLY A 1 558 ? -28.778 -13.962 -3.953 1.00 81.12 558 GLY A O 1
ATOM 4267 N N . GLY A 1 559 ? -29.177 -14.737 -6.016 1.00 84.19 559 GLY A N 1
ATOM 4268 C CA . GLY A 1 559 ? -30.114 -13.674 -6.390 1.00 84.19 559 GLY A CA 1
ATOM 4269 C C . GLY A 1 559 ? -29.469 -12.417 -6.983 1.00 84.19 559 GLY A C 1
ATOM 4270 O O . GLY A 1 559 ? -30.205 -11.572 -7.486 1.00 84.19 559 GLY A O 1
ATOM 4271 N N . THR A 1 560 ? -28.133 -12.307 -6.998 1.00 87.75 560 THR A N 1
ATOM 4272 C CA . THR A 1 560 ? -27.434 -11.221 -7.706 1.00 87.75 560 THR A CA 1
ATOM 4273 C C . THR A 1 560 ? -27.819 -11.218 -9.186 1.00 87.75 560 THR A C 1
ATOM 4275 O O . THR A 1 560 ? -27.838 -12.266 -9.837 1.00 87.75 560 THR A O 1
ATOM 4278 N N . GLU A 1 561 ? -28.122 -10.038 -9.724 1.00 93.75 561 GLU A N 1
ATOM 4279 C CA . GLU A 1 561 ? -28.380 -9.840 -11.148 1.00 93.75 561 GLU A CA 1
ATOM 4280 C C . GLU A 1 561 ? -27.112 -9.342 -11.846 1.00 93.75 561 GLU A C 1
ATOM 4282 O O . GLU A 1 561 ? -26.679 -8.212 -11.636 1.00 93.75 561 GLU A O 1
ATOM 4287 N N . LEU A 1 562 ? -26.531 -10.185 -12.695 1.00 95.56 562 LEU A N 1
ATOM 4288 C CA . LEU A 1 562 ? -25.372 -9.854 -13.518 1.00 95.56 562 LEU A CA 1
ATOM 4289 C C . LEU A 1 562 ? -25.807 -9.517 -14.936 1.00 95.56 562 LEU A C 1
ATOM 4291 O O . LEU A 1 562 ? -26.664 -10.189 -15.511 1.00 95.56 562 LEU A O 1
ATOM 4295 N N . TYR A 1 563 ? -25.165 -8.514 -15.518 1.00 96.62 563 TYR A N 1
ATOM 4296 C CA . TYR A 1 563 ? -25.427 -8.041 -16.866 1.00 96.62 563 TYR A CA 1
ATOM 4297 C C . TYR A 1 563 ? -24.143 -8.094 -17.696 1.00 96.62 563 TYR A C 1
ATOM 4299 O O . TYR A 1 563 ? -23.084 -7.688 -17.221 1.00 96.62 563 TYR A O 1
ATOM 4307 N N . ILE A 1 564 ? -24.245 -8.572 -18.938 1.00 97.38 564 ILE A N 1
ATOM 4308 C CA . ILE A 1 564 ? -23.190 -8.490 -19.959 1.00 97.38 564 ILE A CA 1
ATOM 4309 C C . ILE A 1 564 ? -23.758 -7.689 -21.125 1.00 97.38 564 ILE A C 1
ATOM 4311 O O . ILE A 1 564 ? -24.857 -7.982 -21.597 1.00 97.38 564 ILE A O 1
ATOM 4315 N N . THR A 1 565 ? -23.025 -6.684 -21.589 1.00 96.00 565 THR A N 1
ATOM 4316 C CA . THR A 1 565 ? -23.432 -5.856 -22.728 1.00 96.00 565 THR A CA 1
ATOM 4317 C C . THR A 1 565 ? -22.271 -5.641 -23.687 1.00 96.00 565 THR A C 1
ATOM 4319 O O . THR A 1 565 ? -21.133 -5.509 -23.240 1.00 96.00 565 THR A O 1
ATOM 4322 N N . ASP A 1 566 ? -22.580 -5.602 -24.979 1.00 94.38 566 ASP A N 1
ATOM 4323 C CA . ASP A 1 566 ? -21.718 -5.073 -26.049 1.00 94.38 566 ASP A CA 1
ATOM 4324 C C . ASP A 1 566 ? -21.988 -3.573 -26.281 1.00 94.38 566 ASP A C 1
ATOM 4326 O O . ASP A 1 566 ? -21.106 -2.842 -26.708 1.00 94.38 566 ASP A O 1
ATOM 4330 N N . ASN A 1 567 ? -23.152 -3.062 -25.841 1.00 93.25 567 ASN A N 1
ATOM 4331 C CA . ASN A 1 567 ? -23.432 -1.624 -25.918 1.00 93.25 567 ASN A CA 1
ATOM 4332 C C . ASN A 1 567 ? -22.286 -0.742 -25.405 1.00 93.25 567 ASN A C 1
ATOM 4334 O O . ASN A 1 567 ? -21.857 -0.824 -24.252 1.00 93.25 567 ASN A O 1
ATOM 4338 N N . THR A 1 568 ? -21.940 0.237 -26.233 1.00 92.06 568 THR A N 1
ATOM 4339 C CA . THR A 1 568 ? -20.985 1.291 -25.924 1.00 92.06 568 THR A CA 1
ATOM 4340 C C . THR A 1 568 ? -21.280 2.034 -24.617 1.00 92.06 568 THR A C 1
ATOM 4342 O O . THR A 1 568 ? -22.343 2.650 -24.467 1.00 92.06 568 THR A O 1
ATOM 4345 N N . TRP A 1 569 ? -20.298 2.081 -23.713 1.00 93.06 569 TRP A N 1
ATOM 4346 C CA . TRP A 1 569 ? -20.292 2.980 -22.554 1.00 93.06 569 TRP A CA 1
ATOM 4347 C C . TRP A 1 569 ? -19.681 4.341 -22.917 1.00 93.06 569 TRP A C 1
ATOM 4349 O O . TRP A 1 569 ? -18.562 4.411 -23.420 1.00 93.06 569 TRP A O 1
ATOM 4359 N N . THR A 1 570 ? -20.384 5.444 -22.636 1.00 88.56 570 THR A N 1
ATOM 4360 C CA . THR A 1 570 ? -19.911 6.812 -22.956 1.00 88.56 570 THR A CA 1
ATOM 4361 C C . THR A 1 570 ? -19.156 7.504 -21.815 1.00 88.56 570 THR A C 1
ATOM 4363 O O . THR A 1 570 ? -18.782 8.672 -21.936 1.00 88.56 570 THR A O 1
ATOM 4366 N N . GLY A 1 571 ? -18.978 6.832 -20.674 1.00 85.62 571 GLY A N 1
ATOM 4367 C CA . GLY A 1 571 ? -18.518 7.443 -19.420 1.00 85.62 571 GLY A CA 1
ATOM 4368 C C . GLY A 1 571 ? -19.657 7.858 -18.480 1.00 85.62 571 GLY A C 1
ATOM 4369 O O . GLY A 1 571 ? -19.406 8.174 -17.324 1.00 85.62 571 GLY A O 1
ATOM 4370 N N . SER A 1 572 ? -20.908 7.859 -18.955 1.00 86.12 572 SER A N 1
ATOM 4371 C CA . SER A 1 572 ? -22.079 8.237 -18.139 1.00 86.12 572 SER A CA 1
ATOM 4372 C C . SER A 1 572 ? -23.341 7.412 -18.396 1.00 86.12 572 SER A C 1
ATOM 4374 O O . SER A 1 572 ? -24.228 7.367 -17.545 1.00 86.12 572 SER A O 1
ATOM 4376 N N . LYS A 1 573 ? -23.456 6.780 -19.568 1.00 89.75 573 LYS A N 1
ATOM 4377 C CA . LYS A 1 573 ? -24.597 5.943 -19.952 1.00 89.75 573 LYS A CA 1
ATOM 4378 C C . LYS A 1 573 ? -24.167 4.892 -20.974 1.00 89.75 573 LYS A C 1
ATOM 4380 O O . LYS A 1 573 ? -23.213 5.109 -21.723 1.00 89.75 573 LYS A O 1
ATOM 4385 N N . PHE A 1 574 ? -24.933 3.808 -21.058 1.00 91.25 574 PHE A N 1
ATOM 4386 C CA . PHE A 1 574 ? -24.885 2.901 -22.201 1.00 91.25 574 PHE A CA 1
ATOM 4387 C C . PHE A 1 574 ? -25.686 3.480 -23.368 1.00 91.25 574 PHE A C 1
ATOM 4389 O O . PHE A 1 574 ? -26.787 4.013 -23.182 1.00 91.25 574 PHE A O 1
ATOM 4396 N N . LEU A 1 575 ? -25.143 3.367 -24.578 1.00 90.25 575 LEU A N 1
ATOM 4397 C CA . LEU A 1 575 ? -25.930 3.533 -25.797 1.00 90.25 575 LEU A CA 1
ATOM 4398 C C . LEU A 1 575 ? -26.890 2.340 -25.959 1.00 90.25 575 LEU A C 1
ATOM 4400 O O . LEU A 1 575 ? -26.806 1.358 -25.232 1.00 90.25 575 LEU A O 1
ATOM 4404 N N . THR A 1 576 ? -27.861 2.448 -26.867 1.00 83.88 576 THR A N 1
ATOM 4405 C CA . THR A 1 576 ? -28.919 1.423 -27.058 1.00 83.88 576 THR A CA 1
ATOM 4406 C C . THR A 1 576 ? -28.865 0.799 -28.450 1.00 83.88 576 THR A C 1
ATOM 4408 O O . THR A 1 576 ? -29.885 0.406 -29.017 1.00 83.88 576 THR A O 1
ATOM 4411 N N . ASN A 1 577 ? -27.667 0.780 -29.030 1.00 79.12 577 ASN A N 1
ATOM 4412 C CA . ASN A 1 577 ? -27.446 0.397 -30.420 1.00 79.12 577 ASN A CA 1
ATOM 4413 C C . ASN A 1 577 ? -27.269 -1.123 -30.579 1.00 79.12 577 ASN A C 1
ATOM 4415 O O . ASN A 1 577 ? -27.503 -1.643 -31.670 1.00 79.12 577 ASN A O 1
ATOM 4419 N N . GLU A 1 578 ? -26.907 -1.817 -29.499 1.00 89.94 578 GLU A N 1
ATOM 4420 C CA . GLU A 1 578 ? -26.604 -3.248 -29.435 1.00 89.94 578 GLU A CA 1
ATOM 4421 C C . GLU A 1 578 ? -27.377 -3.897 -28.277 1.00 89.94 578 GLU A C 1
ATOM 4423 O O . GLU A 1 578 ? -28.493 -3.460 -27.974 1.00 89.94 578 GLU A O 1
ATOM 4428 N N . GLY A 1 579 ? -26.883 -4.974 -27.665 1.00 91.62 579 GLY A N 1
ATOM 4429 C CA . GLY A 1 579 ? -27.657 -5.802 -26.750 1.00 91.62 579 GLY A CA 1
ATOM 4430 C C . GLY A 1 579 ? -27.114 -5.988 -25.340 1.00 91.62 579 GLY A C 1
ATOM 4431 O O . GLY A 1 579 ? -25.936 -5.866 -25.038 1.00 91.62 579 GLY A O 1
ATOM 4432 N N . THR A 1 580 ? -28.030 -6.359 -24.452 1.00 95.75 580 THR A N 1
ATOM 4433 C CA . THR A 1 580 ? -27.718 -6.679 -23.060 1.00 95.75 580 THR A CA 1
ATOM 4434 C C . THR A 1 580 ? -28.301 -8.036 -22.704 1.00 95.75 580 THR A C 1
ATOM 4436 O O . THR A 1 580 ? -29.486 -8.304 -22.938 1.00 95.75 580 THR A O 1
ATOM 4439 N N . LEU A 1 581 ? -27.469 -8.876 -22.101 1.00 97.06 581 LEU A N 1
ATOM 4440 C CA . LEU A 1 581 ? -27.837 -10.135 -21.474 1.00 97.06 581 LEU A CA 1
ATOM 4441 C C . LEU A 1 581 ? -27.862 -9.977 -19.954 1.00 97.06 581 LEU A C 1
ATOM 4443 O O . LEU A 1 581 ? -27.038 -9.262 -19.391 1.00 97.06 581 LEU A O 1
ATOM 4447 N N . LYS A 1 582 ? -28.778 -10.684 -19.296 1.00 96.94 582 LYS A N 1
ATOM 4448 C CA . LYS A 1 582 ? -28.953 -10.716 -17.844 1.00 96.94 582 LYS A CA 1
ATOM 4449 C C . LYS A 1 582 ? -28.975 -12.145 -17.323 1.00 96.94 582 LYS A C 1
ATOM 4451 O O . LYS A 1 582 ? -29.699 -12.987 -17.851 1.00 96.94 582 LYS A O 1
ATOM 4456 N N . LEU A 1 583 ? -28.253 -12.388 -16.241 1.00 96.75 583 LEU A N 1
ATOM 4457 C CA . LEU A 1 583 ? -28.287 -13.614 -15.458 1.00 96.75 583 LEU A CA 1
ATOM 4458 C C . LEU A 1 583 ? -28.698 -13.280 -14.025 1.00 96.75 583 LEU A C 1
ATOM 4460 O O . LEU A 1 583 ? -28.081 -12.439 -13.381 1.00 96.75 583 LEU A O 1
ATOM 4464 N N . THR A 1 584 ? -29.703 -13.975 -13.504 1.00 94.62 584 THR A N 1
ATOM 4465 C CA . THR A 1 584 ? -29.997 -13.973 -12.066 1.00 94.62 584 THR A CA 1
ATOM 4466 C C . THR A 1 584 ? -29.358 -15.208 -11.452 1.00 94.62 584 THR A C 1
ATOM 4468 O O . THR A 1 584 ? -29.698 -16.329 -11.837 1.00 94.62 584 THR A O 1
ATOM 4471 N N . LEU A 1 585 ? -28.431 -15.014 -10.512 1.00 89.88 585 LEU A N 1
ATOM 4472 C CA . LEU A 1 585 ? -27.722 -16.123 -9.881 1.00 89.88 585 LEU A CA 1
ATOM 4473 C C . LEU A 1 585 ? -28.684 -17.010 -9.072 1.00 89.88 585 LEU A C 1
ATOM 4475 O O . LEU A 1 585 ? -29.600 -16.495 -8.418 1.00 89.88 585 LEU A O 1
ATOM 4479 N N . PRO A 1 586 ? -28.489 -18.343 -9.074 1.00 83.25 586 PRO A N 1
ATOM 4480 C CA . PRO A 1 586 ? -29.298 -19.249 -8.262 1.00 83.25 586 PRO A CA 1
ATOM 4481 C C . PRO A 1 586 ? -29.132 -18.940 -6.764 1.00 83.25 586 PRO A C 1
ATOM 4483 O O . PRO A 1 586 ? -28.147 -18.316 -6.385 1.00 83.25 586 PRO A O 1
ATOM 4486 N N . PRO A 1 587 ? -30.021 -19.422 -5.873 1.00 76.94 587 PRO A N 1
ATOM 4487 C CA . PRO A 1 587 ? -29.930 -19.149 -4.431 1.00 76.94 587 PRO A CA 1
ATOM 4488 C C . PRO A 1 587 ? -28.593 -19.521 -3.773 1.00 76.94 587 PRO A C 1
ATOM 4490 O O . PRO A 1 587 ? -28.251 -18.955 -2.744 1.00 76.94 587 PRO A O 1
ATOM 4493 N N . ALA A 1 588 ? -27.849 -20.464 -4.357 1.00 74.06 588 ALA A N 1
ATOM 4494 C CA . ALA A 1 588 ? -26.525 -20.859 -3.883 1.00 74.06 588 ALA A CA 1
ATOM 4495 C C . ALA A 1 588 ? -25.413 -19.850 -4.229 1.00 74.06 588 ALA A C 1
ATOM 4497 O O . ALA A 1 588 ? -24.319 -19.976 -3.698 1.00 74.06 588 ALA A O 1
ATOM 4498 N N . GLY A 1 589 ? -25.675 -18.873 -5.102 1.00 88.12 589 GLY A N 1
ATOM 4499 C CA . GLY A 1 589 ? -24.661 -17.937 -5.575 1.00 88.12 589 GLY A CA 1
ATOM 4500 C C . GLY A 1 589 ? -23.652 -18.572 -6.531 1.00 88.12 589 GLY A C 1
ATOM 4501 O O . GLY A 1 589 ? -23.946 -19.570 -7.202 1.00 88.12 589 GLY A O 1
ATOM 4502 N N . VAL A 1 590 ? -22.475 -17.958 -6.611 1.00 90.25 590 VAL A N 1
ATOM 4503 C CA . VAL A 1 590 ? -21.294 -18.476 -7.309 1.00 90.25 590 VAL A CA 1
ATOM 4504 C C . VAL A 1 590 ? -20.117 -18.418 -6.350 1.00 90.25 590 VAL A C 1
ATOM 4506 O O . VAL A 1 590 ? -19.800 -17.353 -5.826 1.00 90.25 590 VAL A O 1
ATOM 4509 N N . ASP A 1 591 ? -19.482 -19.565 -6.128 1.00 89.31 591 ASP A N 1
ATOM 4510 C CA . ASP A 1 591 ? -18.318 -19.661 -5.253 1.00 89.31 591 ASP A CA 1
ATOM 4511 C C . ASP A 1 591 ? -17.119 -18.936 -5.870 1.00 89.31 591 ASP A C 1
ATOM 4513 O O . ASP A 1 591 ? -16.921 -18.961 -7.092 1.00 89.31 591 ASP A O 1
ATOM 4517 N N . VAL A 1 592 ? -16.287 -18.353 -5.008 1.00 91.69 592 VAL A N 1
ATOM 4518 C CA . VAL A 1 592 ? -15.011 -17.750 -5.397 1.00 91.69 592 VAL A CA 1
ATOM 4519 C C . VAL A 1 592 ? -14.166 -18.731 -6.227 1.00 91.69 592 VAL A C 1
ATOM 4521 O O . VAL A 1 592 ? -14.148 -19.936 -5.980 1.00 91.69 592 VAL A O 1
ATOM 4524 N N . GLY A 1 593 ? -13.514 -18.219 -7.264 1.00 92.81 593 GLY A N 1
ATOM 4525 C CA . GLY A 1 593 ? -12.728 -18.971 -8.239 1.00 92.81 593 GLY A CA 1
ATOM 4526 C C . GLY A 1 593 ? -13.531 -19.632 -9.363 1.00 92.81 593 GLY A C 1
ATOM 4527 O O . GLY A 1 593 ? -12.952 -20.042 -10.370 1.00 92.81 593 GLY A O 1
ATOM 4528 N N . SER A 1 594 ? -14.860 -19.720 -9.253 1.00 95.06 594 SER A N 1
ATOM 4529 C CA . SER A 1 594 ? -15.676 -20.433 -10.242 1.00 95.06 594 SER A CA 1
ATOM 4530 C C . SER A 1 594 ? -15.681 -19.751 -11.610 1.00 95.06 594 SER A C 1
ATOM 4532 O O . SER A 1 594 ? -15.935 -18.548 -11.716 1.00 95.06 594 SER A O 1
ATOM 4534 N N . ILE A 1 595 ? -15.517 -20.546 -12.672 1.00 96.50 595 ILE A N 1
ATOM 4535 C CA . ILE A 1 595 ? -15.687 -20.099 -14.058 1.00 96.50 595 ILE A CA 1
ATOM 4536 C C . ILE A 1 595 ? -17.131 -20.325 -14.521 1.00 96.50 595 ILE A C 1
ATOM 4538 O O . ILE A 1 595 ? -17.706 -21.413 -14.403 1.00 96.50 595 ILE A O 1
ATOM 4542 N N . PHE A 1 596 ? -17.731 -19.286 -15.093 1.00 96.62 596 PHE A N 1
ATOM 4543 C CA . PHE A 1 596 ? -19.107 -19.278 -15.591 1.00 96.62 596 PHE A CA 1
ATOM 4544 C C . PHE A 1 596 ? -19.245 -18.332 -16.787 1.00 96.62 596 PHE A C 1
ATOM 4546 O O . PHE A 1 596 ? -18.288 -17.664 -17.157 1.00 96.62 596 PHE A O 1
ATOM 4553 N N . GLY A 1 597 ? -20.400 -18.270 -17.449 1.00 95.94 597 GLY A N 1
ATOM 4554 C CA . GLY A 1 597 ? -20.582 -17.298 -18.532 1.00 95.94 597 GLY A CA 1
ATOM 4555 C C . GLY A 1 597 ? -21.671 -17.673 -19.519 1.00 95.94 597 GLY A C 1
ATOM 4556 O O . GLY A 1 597 ? -22.597 -18.398 -19.166 1.00 95.94 597 GLY A O 1
ATOM 4557 N N . TYR A 1 598 ? -21.574 -17.158 -20.742 1.00 96.31 598 TYR A N 1
ATOM 4558 C CA . TYR A 1 598 ? -22.574 -17.283 -21.804 1.00 96.31 598 TYR A CA 1
ATOM 4559 C C . TYR A 1 598 ? -22.033 -18.055 -23.018 1.00 96.31 598 TYR A C 1
ATOM 4561 O O . TYR A 1 598 ? -20.865 -17.921 -23.388 1.00 96.31 598 TYR A O 1
ATOM 4569 N N . GLY A 1 599 ? -22.903 -18.835 -23.667 1.00 91.88 599 GLY A N 1
ATOM 4570 C CA . GLY A 1 599 ? -22.708 -19.334 -25.035 1.00 91.88 599 GLY A CA 1
ATOM 4571 C C . GLY A 1 599 ? -22.063 -20.718 -25.167 1.00 91.88 599 GLY A C 1
ATOM 4572 O O . GLY A 1 599 ? -22.566 -21.554 -25.920 1.00 91.88 599 GLY A O 1
ATOM 4573 N N . ALA A 1 600 ? -20.988 -21.015 -24.429 1.00 89.38 600 ALA A N 1
ATOM 4574 C CA . ALA A 1 600 ? -20.310 -22.315 -24.513 1.00 89.38 600 ALA A CA 1
ATOM 4575 C C . ALA A 1 600 ? -20.858 -23.340 -23.512 1.00 89.38 600 ALA A C 1
ATOM 4577 O O . ALA A 1 600 ? -20.905 -23.085 -22.316 1.00 89.38 600 ALA A O 1
ATOM 4578 N N . THR A 1 601 ? -21.179 -24.553 -23.976 1.00 87.81 601 THR A N 1
ATOM 4579 C CA . THR A 1 601 ? -21.748 -25.632 -23.137 1.00 87.81 601 THR A CA 1
ATOM 4580 C C . THR A 1 601 ? -20.820 -26.130 -22.024 1.00 87.81 601 THR A C 1
ATOM 4582 O O . THR A 1 601 ? -21.249 -26.895 -21.165 1.00 87.81 601 THR A O 1
ATOM 4585 N N . SER A 1 602 ? -19.538 -25.763 -22.067 1.00 86.69 602 SER A N 1
ATOM 4586 C CA . SER A 1 602 ? -18.554 -26.038 -21.016 1.00 86.69 602 SER A CA 1
ATOM 4587 C C . SER A 1 602 ? -18.664 -25.079 -19.823 1.00 86.69 602 SER A C 1
ATOM 4589 O O . SER A 1 602 ? -18.138 -25.397 -18.760 1.00 86.69 602 SER A O 1
ATOM 4591 N N . LEU A 1 603 ? -19.353 -23.942 -19.969 1.00 93.25 603 LEU A N 1
ATOM 4592 C CA . LEU A 1 603 ? -19.507 -22.935 -18.920 1.00 93.25 603 LEU A CA 1
ATOM 4593 C C . LEU A 1 603 ? -20.718 -23.212 -18.027 1.00 93.25 603 LEU A C 1
ATOM 4595 O O . LEU A 1 603 ? -21.780 -23.643 -18.483 1.00 93.25 603 LEU A O 1
ATOM 4599 N N . ARG A 1 604 ? -20.594 -22.874 -16.742 1.00 94.00 604 ARG A N 1
ATOM 4600 C CA . ARG A 1 604 ? -21.747 -22.786 -15.838 1.00 94.00 604 ARG A CA 1
ATOM 4601 C C . ARG A 1 604 ? -22.681 -21.664 -16.317 1.00 94.00 604 ARG A C 1
ATOM 4603 O O . ARG A 1 604 ? -22.215 -20.608 -16.739 1.00 94.00 604 ARG A O 1
ATOM 4610 N N . PHE A 1 605 ? -23.991 -21.905 -16.239 1.00 94.88 605 PHE A N 1
ATOM 4611 C CA . PHE A 1 605 ? -25.061 -20.966 -16.625 1.00 94.88 605 PHE A CA 1
ATOM 4612 C C . PHE A 1 605 ? -25.084 -20.543 -18.105 1.00 94.88 605 PHE A C 1
ATOM 4614 O O . PHE A 1 605 ? -25.752 -19.568 -18.445 1.00 94.88 605 PHE A O 1
ATOM 4621 N N . HIS A 1 606 ? -24.418 -21.293 -18.989 1.00 93.56 606 HIS A N 1
ATOM 4622 C CA . HIS A 1 606 ? -24.225 -20.931 -20.398 1.00 93.56 606 HIS A CA 1
ATOM 4623 C C . HIS A 1 606 ? -25.503 -20.574 -21.176 1.00 93.56 606 HIS A C 1
ATOM 4625 O O . HIS A 1 606 ? -25.437 -19.801 -22.132 1.00 93.56 606 HIS A O 1
ATOM 4631 N N . ASP A 1 607 ? -26.652 -21.134 -20.791 1.00 91.94 607 ASP A N 1
ATOM 4632 C CA . ASP A 1 607 ? -27.963 -20.978 -21.428 1.00 91.94 607 ASP A CA 1
ATOM 4633 C C . ASP A 1 607 ? -29.005 -20.255 -20.554 1.00 91.94 607 ASP A C 1
ATOM 4635 O O . ASP A 1 607 ? -30.166 -20.149 -20.946 1.00 91.94 607 ASP A O 1
ATOM 4639 N N . GLN A 1 608 ? -28.612 -19.743 -19.382 1.00 95.56 608 GLN A N 1
ATOM 4640 C CA . GLN A 1 608 ? -29.528 -19.102 -18.425 1.00 95.56 608 GLN A CA 1
ATOM 4641 C C . GLN A 1 608 ? -29.618 -17.576 -18.588 1.00 95.56 608 GLN A C 1
ATOM 4643 O O . GLN A 1 608 ? -30.400 -16.924 -17.894 1.00 95.56 608 GLN A O 1
ATOM 4648 N N . TRP A 1 609 ? -28.847 -17.011 -19.517 1.00 96.56 609 TRP A N 1
ATOM 4649 C CA . TRP A 1 609 ? -28.827 -15.583 -19.820 1.00 96.56 609 TRP A CA 1
ATOM 4650 C C . TRP A 1 609 ? -30.048 -15.165 -20.643 1.00 96.56 609 TRP A C 1
ATOM 4652 O O . TRP A 1 609 ? -30.347 -15.739 -21.690 1.00 96.56 609 TRP A O 1
ATOM 4662 N N . GLN A 1 610 ? -30.745 -14.132 -20.179 1.00 96.00 610 GLN A N 1
ATOM 4663 C CA . GLN A 1 610 ? -31.947 -13.581 -20.798 1.00 96.00 610 GLN A CA 1
ATOM 4664 C C . GLN A 1 610 ? -31.630 -12.243 -21.463 1.00 96.00 610 GLN A C 1
ATOM 4666 O O . GLN A 1 610 ? -30.892 -11.433 -20.915 1.00 96.00 610 GLN A O 1
ATOM 4671 N N . SER A 1 611 ? -32.197 -11.986 -22.640 1.00 93.69 611 SER A N 1
ATOM 4672 C CA . SER A 1 611 ? -32.053 -10.683 -23.297 1.00 93.69 611 SER A CA 1
ATOM 4673 C C . SER A 1 611 ? -32.927 -9.632 -22.599 1.00 93.69 611 SER A C 1
ATOM 4675 O O . SER A 1 611 ? -34.135 -9.823 -22.473 1.00 93.69 611 SER A O 1
ATOM 4677 N N . GLU A 1 612 ? -32.316 -8.527 -22.169 1.00 88.81 612 GLU A N 1
ATOM 4678 C CA . GLU A 1 612 ? -32.978 -7.377 -21.518 1.00 88.81 612 GLU A CA 1
ATOM 4679 C C . GLU A 1 612 ? -33.159 -6.179 -22.469 1.00 88.81 612 GLU A C 1
ATOM 4681 O O . GLU A 1 612 ? -33.910 -5.246 -22.191 1.00 88.81 612 GLU A O 1
ATOM 4686 N N . GLY A 1 613 ? -32.500 -6.198 -23.627 1.00 82.88 613 GLY A N 1
ATOM 4687 C CA . GLY A 1 613 ? -32.605 -5.155 -24.642 1.00 82.88 613 GLY A CA 1
ATOM 4688 C C . GLY A 1 613 ? -31.699 -5.449 -25.830 1.00 82.88 613 GLY A C 1
ATOM 4689 O O . GLY A 1 613 ? -30.651 -6.067 -25.660 1.00 82.88 613 GLY A O 1
ATOM 4690 N N . GLY A 1 614 ? -32.122 -5.027 -27.025 1.00 87.06 614 GLY A N 1
ATOM 4691 C CA . GLY A 1 614 ? -31.360 -5.190 -28.266 1.00 87.06 614 GLY A CA 1
ATOM 4692 C C . GLY A 1 614 ? -30.991 -6.638 -28.607 1.00 87.06 614 GLY A C 1
ATOM 4693 O O . GLY A 1 614 ? -31.684 -7.578 -28.220 1.00 87.06 614 GLY A O 1
ATOM 4694 N N . ARG A 1 615 ? -29.918 -6.820 -29.383 1.00 89.56 615 ARG A N 1
ATOM 4695 C CA . ARG A 1 615 ? -29.361 -8.136 -29.722 1.00 89.56 615 ARG A CA 1
ATOM 4696 C C . ARG A 1 615 ? -27.882 -8.132 -29.373 1.00 89.56 615 ARG A C 1
ATOM 4698 O O . ARG A 1 615 ? -27.136 -7.437 -30.043 1.00 89.56 615 ARG A O 1
ATOM 4705 N N . PHE A 1 616 ? -27.510 -8.928 -28.375 1.00 93.81 616 PHE A N 1
ATOM 4706 C CA . PHE A 1 616 ? -26.112 -9.140 -28.012 1.00 93.81 616 PHE A CA 1
ATOM 4707 C C . PHE A 1 616 ? -25.453 -9.984 -29.106 1.00 93.81 616 PHE A C 1
ATOM 4709 O O . PHE A 1 616 ? -25.954 -11.079 -29.406 1.00 93.81 616 PHE A O 1
ATOM 4716 N N . ALA A 1 617 ? -24.418 -9.452 -29.746 1.00 92.94 617 ALA A N 1
ATOM 4717 C CA . ALA A 1 617 ? -23.682 -10.112 -30.815 1.00 92.94 617 ALA A CA 1
ATOM 4718 C C . ALA A 1 617 ? -22.277 -9.515 -30.941 1.00 92.94 617 ALA A C 1
ATOM 4720 O O . ALA A 1 617 ? -22.126 -8.364 -31.333 1.00 92.94 617 ALA A O 1
ATOM 4721 N N . LEU A 1 618 ? -21.262 -10.339 -30.702 1.00 94.38 618 LEU A N 1
ATOM 4722 C CA . LEU A 1 618 ? -19.869 -9.919 -30.739 1.00 94.38 618 LEU A CA 1
ATOM 4723 C C . LEU A 1 618 ? -19.364 -9.840 -32.181 1.00 94.38 618 LEU A C 1
ATOM 4725 O O . LEU A 1 618 ? -19.464 -10.795 -32.953 1.00 94.38 618 LEU A O 1
ATOM 4729 N N . ALA A 1 619 ? -18.781 -8.706 -32.562 1.00 91.88 619 ALA A N 1
ATOM 4730 C CA . ALA A 1 619 ? -18.278 -8.524 -33.920 1.00 91.88 619 ALA A CA 1
ATOM 4731 C C . ALA A 1 619 ? -16.871 -9.127 -34.116 1.00 91.88 619 ALA A C 1
ATOM 4733 O O . ALA A 1 619 ? -15.942 -8.821 -33.368 1.00 91.88 619 ALA A O 1
ATOM 4734 N N . GLU A 1 620 ? -16.660 -9.885 -35.202 1.00 91.19 620 GLU A N 1
ATOM 4735 C CA . GLU A 1 620 ? -15.326 -10.360 -35.642 1.00 91.19 620 GLU A CA 1
ATOM 4736 C C . GLU A 1 620 ? -14.337 -9.199 -35.904 1.00 91.19 620 GLU A C 1
ATOM 4738 O O . GLU A 1 620 ? -13.113 -9.362 -35.863 1.00 91.19 620 GLU A O 1
ATOM 4743 N N . SER A 1 621 ? -14.855 -7.995 -36.180 1.00 87.75 621 SER A N 1
ATOM 4744 C CA . SER A 1 621 ? -14.055 -6.782 -36.376 1.00 87.75 621 SER A CA 1
ATOM 4745 C C . SER A 1 621 ? -13.513 -6.170 -35.085 1.00 87.75 621 SER A C 1
ATOM 4747 O O . SER A 1 621 ? -12.683 -5.266 -35.183 1.00 87.75 621 SER A O 1
ATOM 4749 N N . GLY A 1 622 ? -13.952 -6.639 -33.916 1.00 89.69 622 GLY A N 1
ATOM 4750 C CA . GLY A 1 622 ? -13.642 -6.025 -32.630 1.00 89.69 622 GLY A CA 1
ATOM 4751 C C . GLY A 1 622 ? -14.884 -5.488 -31.929 1.00 89.69 622 GLY A C 1
ATOM 4752 O O . GLY A 1 622 ? -15.775 -4.968 -32.600 1.00 89.69 622 GLY A O 1
ATOM 4753 N N . ASP A 1 623 ? -14.902 -5.601 -30.602 1.00 92.88 623 ASP A N 1
ATOM 4754 C CA . ASP A 1 623 ? -15.987 -5.130 -29.741 1.00 92.88 623 ASP A CA 1
ATOM 4755 C C . ASP A 1 623 ? -15.473 -4.801 -28.324 1.00 92.88 623 ASP A C 1
ATOM 4757 O O . ASP A 1 623 ? -14.327 -5.123 -27.970 1.00 92.88 623 ASP A O 1
ATOM 4761 N N . SER A 1 624 ? -16.320 -4.164 -27.518 1.00 93.12 624 SER A N 1
ATOM 4762 C CA . SER A 1 624 ? -16.095 -3.856 -26.111 1.00 93.12 624 SER A CA 1
ATOM 4763 C C . SER A 1 624 ? -17.218 -4.437 -25.256 1.00 93.12 624 SER A C 1
ATOM 4765 O O . SER A 1 624 ? -18.370 -4.045 -25.350 1.00 93.12 624 SER A O 1
ATOM 4767 N N . ILE A 1 625 ? -16.858 -5.348 -24.362 1.00 96.12 625 ILE A N 1
ATOM 4768 C CA . ILE A 1 625 ? -17.772 -6.034 -23.457 1.00 96.12 625 ILE A CA 1
ATOM 4769 C C . ILE A 1 625 ? -17.680 -5.379 -22.087 1.00 96.12 625 ILE A C 1
ATOM 4771 O O . ILE A 1 625 ? -16.581 -5.210 -21.553 1.00 96.12 625 ILE A O 1
ATOM 4775 N N . VAL A 1 626 ? -18.825 -5.076 -21.482 1.00 96.25 626 VAL A N 1
ATOM 4776 C CA . VAL A 1 626 ? -18.903 -4.572 -20.108 1.00 96.25 626 VAL A CA 1
ATOM 4777 C C . VAL A 1 626 ? -19.771 -5.500 -19.263 1.00 96.25 626 VAL A C 1
ATOM 4779 O O . VAL A 1 626 ? -20.885 -5.860 -19.649 1.00 96.25 626 VAL A O 1
ATOM 4782 N N . VAL A 1 627 ? -19.246 -5.882 -18.099 1.00 97.44 627 VAL A N 1
ATOM 4783 C CA . VAL A 1 627 ? -19.914 -6.709 -17.090 1.00 97.44 627 VAL A CA 1
ATOM 4784 C C . VAL A 1 627 ? -20.250 -5.833 -15.893 1.00 97.44 627 VAL A C 1
ATOM 4786 O O . VAL A 1 627 ? -19.378 -5.141 -15.365 1.00 97.44 627 VAL A O 1
ATOM 4789 N N . TYR A 1 628 ? -21.506 -5.845 -15.459 1.00 95.31 628 TYR A N 1
ATOM 4790 C CA . TYR A 1 628 ? -21.967 -4.989 -14.369 1.00 95.31 628 TYR A CA 1
ATOM 4791 C C . TYR A 1 628 ? -23.120 -5.612 -13.581 1.00 95.31 628 TYR A C 1
ATOM 4793 O O . TYR A 1 628 ? -23.799 -6.526 -14.049 1.00 95.31 628 TYR A O 1
ATOM 4801 N N . THR A 1 629 ? -23.363 -5.075 -12.390 1.00 93.12 629 THR A N 1
ATOM 4802 C CA . THR A 1 629 ? -24.561 -5.334 -11.581 1.00 93.12 629 THR A CA 1
ATOM 4803 C C . THR A 1 629 ? -25.365 -4.045 -11.400 1.00 93.12 629 THR A C 1
ATOM 4805 O O . THR A 1 629 ? -24.895 -2.945 -11.720 1.00 93.12 629 THR A O 1
ATOM 4808 N N . ARG A 1 630 ? -26.603 -4.169 -10.918 1.00 85.94 630 ARG A N 1
ATOM 4809 C CA . ARG A 1 630 ? -27.461 -3.028 -10.588 1.00 85.94 630 ARG A CA 1
ATOM 4810 C C . ARG A 1 630 ? -27.897 -3.075 -9.136 1.00 85.94 630 ARG A C 1
ATOM 4812 O O . ARG A 1 630 ? -28.354 -4.105 -8.653 1.00 85.94 630 ARG A O 1
ATOM 4819 N N . ASP A 1 631 ? -27.818 -1.920 -8.493 1.00 73.75 631 ASP A N 1
ATOM 4820 C CA . ASP A 1 631 ? -28.363 -1.675 -7.163 1.00 73.75 631 ASP A CA 1
ATOM 4821 C C . ASP A 1 631 ? -29.390 -0.540 -7.267 1.00 73.75 631 ASP A C 1
ATOM 4823 O O . ASP A 1 631 ? -29.055 0.634 -7.456 1.00 73.75 631 ASP A O 1
ATOM 4827 N N . GLY A 1 632 ? -30.671 -0.909 -7.318 1.00 76.62 632 GLY A N 1
ATOM 4828 C CA . GLY A 1 632 ? -31.733 -0.002 -7.748 1.00 76.62 632 GLY A CA 1
ATOM 4829 C C . GLY A 1 632 ? -31.489 0.528 -9.170 1.00 76.62 632 GLY A C 1
ATOM 4830 O O . GLY A 1 632 ? -31.530 -0.228 -10.139 1.00 76.62 632 GLY A O 1
ATOM 4831 N N . ASN A 1 633 ? -31.246 1.838 -9.294 1.00 70.69 633 ASN A N 1
ATOM 4832 C CA . ASN A 1 633 ? -30.920 2.495 -10.571 1.00 70.69 633 ASN A CA 1
ATOM 4833 C C . ASN A 1 633 ? -29.408 2.690 -10.789 1.00 70.69 633 ASN A C 1
ATOM 4835 O O . ASN A 1 633 ? -29.009 3.141 -11.864 1.00 70.69 633 ASN A O 1
ATOM 4839 N N . ALA A 1 634 ? -28.573 2.400 -9.788 1.00 78.44 634 ALA A N 1
ATOM 4840 C CA . ALA A 1 634 ? -27.130 2.558 -9.895 1.00 78.44 634 ALA A CA 1
ATOM 4841 C C . ALA A 1 634 ? -26.527 1.375 -10.660 1.00 78.44 634 ALA A C 1
ATOM 4843 O O . ALA A 1 634 ? -26.830 0.217 -10.374 1.00 78.44 634 ALA A O 1
ATOM 4844 N N . THR A 1 635 ? -25.676 1.674 -11.639 1.00 87.25 635 THR A N 1
ATOM 4845 C CA . THR A 1 635 ? -24.865 0.673 -12.344 1.00 87.25 635 THR A CA 1
ATOM 4846 C C . THR A 1 635 ? -23.528 0.566 -11.629 1.00 87.25 635 THR A C 1
ATOM 4848 O O . THR A 1 635 ? -22.873 1.588 -11.446 1.00 87.25 635 THR A O 1
ATOM 4851 N N . LYS A 1 636 ? -23.136 -0.647 -11.231 1.00 90.12 636 LYS A N 1
ATOM 4852 C CA . LYS A 1 636 ? -21.828 -0.926 -10.631 1.00 90.12 636 LYS A CA 1
ATOM 4853 C C . LYS A 1 636 ? -21.032 -1.808 -11.595 1.00 90.12 636 LYS A C 1
ATOM 4855 O O . LYS A 1 636 ? -21.405 -2.965 -11.816 1.00 90.12 636 LYS A O 1
ATOM 4860 N N . HIS A 1 637 ? -20.000 -1.251 -12.225 1.00 93.94 637 HIS A N 1
ATOM 4861 C CA . HIS A 1 637 ? -19.195 -1.972 -13.210 1.00 93.94 637 HIS A CA 1
ATOM 4862 C C . HIS A 1 637 ? -18.228 -2.932 -12.514 1.00 93.94 637 HIS A C 1
ATOM 4864 O O . HIS A 1 637 ? -17.570 -2.559 -11.551 1.00 93.94 637 HIS A O 1
ATOM 4870 N N . MET A 1 638 ? -18.155 -4.168 -13.007 1.00 95.00 638 MET A N 1
ATOM 4871 C CA . MET A 1 638 ? -17.334 -5.232 -12.423 1.00 95.00 638 MET A CA 1
ATOM 4872 C C . MET A 1 638 ? -16.148 -5.578 -13.317 1.00 95.00 638 MET A C 1
ATOM 4874 O O . MET A 1 638 ? -15.034 -5.724 -12.827 1.00 95.00 638 MET A O 1
ATOM 4878 N N . ALA A 1 639 ? -16.379 -5.676 -14.631 1.00 96.88 639 ALA A N 1
ATOM 4879 C CA . ALA A 1 639 ? -15.334 -5.996 -15.594 1.00 96.88 639 ALA A CA 1
ATOM 4880 C C . ALA A 1 639 ? -15.540 -5.283 -16.931 1.00 96.88 639 ALA A C 1
ATOM 4882 O O . ALA A 1 639 ? -16.678 -5.034 -17.336 1.00 96.88 639 ALA A O 1
ATOM 4883 N N . ALA A 1 640 ? -14.456 -5.037 -17.662 1.00 96.62 640 ALA A N 1
ATOM 4884 C CA . ALA A 1 640 ? -14.516 -4.576 -19.043 1.00 96.62 640 ALA A CA 1
ATOM 4885 C C . ALA A 1 640 ? -13.448 -5.263 -19.906 1.00 96.62 640 ALA A C 1
ATOM 4887 O O . ALA A 1 640 ? -12.289 -5.395 -19.523 1.00 96.62 640 ALA A O 1
ATOM 4888 N N . PHE A 1 641 ? -13.827 -5.707 -21.098 1.00 96.69 641 PHE A N 1
ATOM 4889 C CA . PHE A 1 641 ? -12.931 -6.384 -22.029 1.00 96.69 641 PHE A CA 1
ATOM 4890 C C . PHE A 1 641 ? -13.089 -5.776 -23.412 1.00 96.69 641 PHE A C 1
ATOM 4892 O O . PHE A 1 641 ? -14.174 -5.822 -23.977 1.00 96.69 641 PHE A O 1
ATOM 4899 N N . SER A 1 642 ? -12.017 -5.236 -23.983 1.00 94.94 642 SER A N 1
ATOM 4900 C CA . SER A 1 642 ? -12.043 -4.706 -25.347 1.00 94.94 642 SER A CA 1
ATOM 4901 C C . SER A 1 642 ? -11.054 -5.444 -26.232 1.00 94.94 642 SER A C 1
ATOM 4903 O O . SER A 1 642 ? -9.887 -5.599 -25.881 1.00 94.94 642 SER A O 1
ATOM 4905 N N . TYR A 1 643 ? -11.516 -5.858 -27.408 1.00 92.81 643 TYR A N 1
ATOM 4906 C CA . TYR A 1 643 ? -10.683 -6.412 -28.478 1.00 92.81 643 TYR A CA 1
ATOM 4907 C C . TYR A 1 643 ? -10.855 -5.633 -29.790 1.00 92.81 643 TYR A C 1
ATOM 4909 O O . TYR A 1 643 ? -10.556 -6.121 -30.880 1.00 92.81 643 TYR A O 1
ATOM 4917 N N . ALA A 1 644 ? -11.307 -4.380 -29.690 1.00 84.50 644 ALA A N 1
ATOM 4918 C CA . ALA A 1 644 ? -11.410 -3.453 -30.814 1.00 84.50 644 ALA A CA 1
ATOM 4919 C C . ALA A 1 644 ? -10.040 -3.046 -31.398 1.00 84.50 644 ALA A C 1
ATOM 4921 O O . ALA A 1 644 ? -9.956 -2.501 -32.498 1.00 84.50 644 ALA A O 1
ATOM 4922 N N . GLY A 1 645 ? -8.941 -3.308 -30.677 1.00 73.31 645 GLY A N 1
ATOM 4923 C CA . GLY A 1 645 ? -7.567 -3.018 -31.096 1.00 73.31 645 GLY A CA 1
ATOM 4924 C C . GLY A 1 645 ? -7.146 -1.545 -31.004 1.00 73.31 645 GLY A C 1
ATOM 4925 O O . GLY A 1 645 ? -5.969 -1.250 -31.204 1.00 73.31 645 GLY A O 1
ATOM 4926 N N . GLY A 1 646 ? -8.073 -0.631 -30.695 1.00 70.00 646 GLY A N 1
ATOM 4927 C CA . GLY A 1 646 ? -7.831 0.811 -30.565 1.00 70.00 646 GLY A CA 1
ATOM 4928 C C . GLY A 1 646 ? -7.651 1.332 -29.134 1.00 70.00 646 GLY A C 1
ATOM 4929 O O . GLY A 1 646 ? -7.410 2.528 -28.971 1.00 70.00 646 GLY A O 1
ATOM 4930 N N . GLY A 1 647 ? -7.754 0.470 -28.117 1.00 81.69 647 GLY A N 1
ATOM 4931 C CA . GLY A 1 647 ? -7.816 0.894 -26.716 1.00 81.69 647 GLY A CA 1
ATOM 4932 C C . GLY A 1 647 ? -9.177 1.482 -26.324 1.00 81.69 647 GLY A C 1
ATOM 4933 O O . GLY A 1 647 ? -10.095 1.571 -27.139 1.00 81.69 647 GLY A O 1
ATOM 4934 N N . TRP A 1 648 ? -9.300 1.906 -25.066 1.00 90.56 648 TRP A N 1
ATOM 4935 C CA . TRP A 1 648 ? -10.489 2.599 -24.562 1.00 90.56 648 TRP A CA 1
ATOM 4936 C C . TRP A 1 648 ? -10.553 4.047 -25.072 1.00 90.56 648 TRP A C 1
ATOM 4938 O O . TRP A 1 648 ? -9.534 4.729 -25.196 1.00 90.56 648 TRP A O 1
ATOM 4948 N N . ARG A 1 649 ? -11.759 4.541 -25.366 1.00 86.00 649 ARG A N 1
ATOM 4949 C CA . ARG A 1 649 ? -11.984 5.916 -25.843 1.00 86.00 649 ARG A CA 1
ATOM 4950 C C . ARG A 1 649 ? -12.021 6.914 -24.687 1.00 86.00 649 ARG A C 1
ATOM 4952 O O . ARG A 1 649 ? -12.399 6.581 -23.570 1.00 86.00 649 ARG A O 1
ATOM 4959 N N . ALA A 1 650 ? -11.698 8.171 -24.987 1.00 81.69 650 ALA A N 1
ATOM 4960 C CA . ALA A 1 650 ? -11.878 9.269 -24.044 1.00 81.69 650 ALA A CA 1
ATOM 4961 C C . ALA A 1 650 ? -13.378 9.582 -23.817 1.00 81.69 650 ALA A C 1
ATOM 4963 O O . ALA A 1 650 ? -14.181 9.469 -24.755 1.00 81.69 650 ALA A O 1
ATOM 4964 N N . PRO A 1 651 ? -13.777 10.004 -22.602 1.00 84.75 651 PRO A N 1
ATOM 4965 C CA . PRO A 1 651 ? -15.135 10.472 -22.335 1.00 84.75 651 PRO A CA 1
ATOM 4966 C C . PRO A 1 651 ? -15.444 11.794 -23.056 1.00 84.75 651 PRO A C 1
ATOM 4968 O O . PRO A 1 651 ? -14.547 12.543 -23.442 1.00 84.75 651 PRO A O 1
ATOM 4971 N N . GLY A 1 652 ? -16.735 12.103 -23.206 1.00 80.62 652 GLY A N 1
ATOM 4972 C CA . GLY A 1 652 ? -17.205 13.403 -23.702 1.00 80.62 652 GLY A CA 1
ATOM 4973 C C . GLY A 1 652 ? -17.281 13.557 -25.226 1.00 80.62 652 GLY A C 1
ATOM 4974 O O . GLY A 1 652 ? -17.472 14.676 -25.704 1.00 80.62 652 GLY A O 1
ATOM 4975 N N . LEU A 1 653 ? -17.159 12.469 -25.995 1.00 83.12 653 LEU A N 1
ATOM 4976 C CA . LEU A 1 653 ? -17.478 12.482 -27.427 1.00 83.12 653 LEU A CA 1
ATOM 4977 C C . LEU A 1 653 ? -19.003 12.506 -27.628 1.00 83.12 653 LEU A C 1
ATOM 4979 O O . LEU A 1 653 ? -19.768 12.130 -26.738 1.00 83.12 653 LEU A O 1
ATOM 4983 N N . ALA A 1 654 ? -19.464 12.954 -28.797 1.00 84.19 654 ALA A N 1
ATOM 4984 C CA . ALA A 1 654 ? -20.877 12.833 -29.148 1.00 84.19 654 ALA A CA 1
ATOM 4985 C C . ALA A 1 654 ? -21.259 11.356 -29.370 1.00 84.19 654 ALA A C 1
ATOM 4987 O O . ALA A 1 654 ? -20.430 10.560 -29.810 1.00 84.19 654 ALA A O 1
ATOM 4988 N N . ASP A 1 655 ? -22.517 10.993 -29.084 1.00 83.69 655 ASP A N 1
ATOM 4989 C CA . ASP A 1 655 ? -22.999 9.600 -29.128 1.00 83.69 655 ASP A CA 1
ATOM 4990 C C . ASP A 1 655 ? -22.715 8.900 -30.481 1.00 83.69 655 ASP A C 1
ATOM 4992 O O . ASP A 1 655 ? -22.465 7.700 -30.515 1.00 83.69 655 ASP A O 1
ATOM 4996 N N . ASP A 1 656 ? -22.708 9.631 -31.602 1.00 82.81 656 ASP A N 1
ATOM 4997 C CA . ASP A 1 656 ? -22.437 9.108 -32.950 1.00 82.81 656 ASP A CA 1
ATOM 4998 C C . ASP A 1 656 ? -20.942 8.908 -33.268 1.00 82.81 656 ASP A C 1
ATOM 5000 O O . ASP A 1 656 ? -20.603 8.333 -34.304 1.00 82.81 656 ASP A O 1
ATOM 5004 N N . GLN A 1 657 ? -20.044 9.360 -32.390 1.00 83.50 657 GLN A N 1
ATOM 5005 C CA . GLN A 1 657 ? -18.592 9.295 -32.581 1.00 83.50 657 GLN A CA 1
ATOM 5006 C C . GLN A 1 657 ? -17.937 8.068 -31.943 1.00 83.50 657 GLN A C 1
ATOM 5008 O O . GLN A 1 657 ? -16.814 7.737 -32.321 1.00 83.50 657 GLN A O 1
ATOM 5013 N N . TYR A 1 658 ? -18.602 7.398 -30.999 1.00 76.25 658 TYR A N 1
ATOM 5014 C CA . TYR A 1 658 ? -18.052 6.202 -30.354 1.00 76.25 658 TYR A CA 1
ATOM 5015 C C . TYR A 1 658 ? -18.089 4.954 -31.253 1.00 76.25 658 TYR A C 1
ATOM 5017 O O . TYR A 1 658 ? -17.320 4.024 -31.046 1.00 76.25 658 TYR A O 1
ATOM 5025 N N . GLY A 1 659 ? -18.921 4.944 -32.299 1.00 78.88 659 GLY A N 1
ATOM 5026 C CA . GLY A 1 659 ? -19.096 3.762 -33.144 1.00 78.88 659 GLY A CA 1
ATOM 5027 C C . GLY A 1 659 ? -19.825 2.634 -32.409 1.00 78.88 659 GLY A C 1
ATOM 5028 O O . GLY A 1 659 ? -20.616 2.901 -31.510 1.00 78.88 659 GLY A O 1
ATOM 5029 N N . THR A 1 660 ? -19.603 1.391 -32.845 1.00 78.94 660 THR A N 1
ATOM 5030 C CA . THR A 1 660 ? -20.196 0.185 -32.232 1.00 78.94 660 THR A CA 1
ATOM 5031 C C . THR A 1 660 ? -19.161 -0.688 -31.527 1.00 78.94 660 THR A C 1
ATOM 5033 O O . THR A 1 660 ? -19.508 -1.413 -30.623 1.00 78.94 660 THR A O 1
ATOM 5036 N N . ALA A 1 661 ? -17.879 -0.593 -31.891 1.00 82.38 661 ALA A N 1
ATOM 5037 C CA . ALA A 1 661 ? -16.835 -1.450 -31.323 1.00 82.38 661 ALA A CA 1
ATOM 5038 C C . ALA A 1 661 ? -16.135 -0.850 -30.091 1.00 82.38 661 ALA A C 1
ATOM 5040 O O . ALA A 1 661 ? -15.459 -1.562 -29.345 1.00 82.38 661 ALA A O 1
ATOM 5041 N N . ASP A 1 662 ? -16.231 0.468 -29.901 1.00 84.62 662 ASP A N 1
ATOM 5042 C CA . ASP A 1 662 ? -15.433 1.177 -28.908 1.00 84.62 662 ASP A CA 1
ATOM 5043 C C . ASP A 1 662 ? -16.282 1.634 -27.720 1.00 84.62 662 ASP A C 1
ATOM 5045 O O . ASP A 1 662 ? -17.420 2.071 -27.879 1.00 84.62 662 ASP A O 1
ATOM 5049 N N . SER A 1 663 ? -15.685 1.606 -26.529 1.00 90.62 663 SER A N 1
ATOM 5050 C CA . SER A 1 663 ? -16.253 2.152 -25.294 1.00 90.62 663 SER A CA 1
ATOM 5051 C C . SER A 1 663 ? -15.253 3.044 -24.568 1.00 90.62 663 SER A C 1
ATOM 5053 O O . SER A 1 663 ? -14.038 2.923 -24.736 1.00 90.62 663 SER A O 1
ATOM 5055 N N . VAL A 1 664 ? -15.769 3.939 -23.731 1.00 92.06 664 VAL A N 1
ATOM 5056 C CA . VAL A 1 664 ? -15.004 4.547 -22.638 1.00 92.06 664 VAL A CA 1
ATOM 5057 C C . VAL A 1 664 ? -14.807 3.492 -21.553 1.00 92.06 664 VAL A C 1
ATOM 5059 O O . VAL A 1 664 ? -15.709 2.693 -21.309 1.00 92.06 664 VAL A O 1
ATOM 5062 N N . LEU A 1 665 ? -13.651 3.485 -20.892 1.00 92.75 665 LEU A N 1
ATOM 5063 C CA . LEU A 1 665 ? -13.445 2.654 -19.708 1.00 92.75 665 LEU A CA 1
ATOM 5064 C C . LEU A 1 665 ? -14.242 3.246 -18.529 1.00 92.75 665 LEU A C 1
ATOM 5066 O O . LEU A 1 665 ? -14.063 4.431 -18.241 1.00 92.75 665 LEU A O 1
ATOM 5070 N N . PRO A 1 666 ? -15.139 2.496 -17.859 1.00 90.94 666 PRO A N 1
ATOM 5071 C CA . PRO A 1 666 ? -15.745 2.963 -16.615 1.00 90.94 666 PRO A CA 1
ATOM 5072 C C . PRO A 1 666 ? -14.671 3.343 -15.593 1.00 90.94 666 PRO A C 1
ATOM 5074 O O . PRO A 1 666 ? -13.692 2.617 -15.437 1.00 90.94 666 PRO A O 1
ATOM 5077 N N . LYS A 1 667 ? -14.848 4.479 -14.913 1.00 82.12 667 LYS A N 1
ATOM 5078 C CA . LYS A 1 667 ? -13.811 5.088 -14.066 1.00 82.12 667 LYS A CA 1
ATOM 5079 C C . LYS A 1 667 ? -13.369 4.151 -12.938 1.00 82.12 667 LYS A C 1
ATOM 5081 O O . LYS A 1 667 ? -12.194 4.070 -12.610 1.00 82.12 667 LYS A O 1
ATOM 5086 N N . GLU A 1 668 ? -14.313 3.413 -12.367 1.00 81.44 668 GLU A N 1
ATOM 5087 C CA . GLU A 1 668 ? -14.066 2.415 -11.325 1.00 81.44 668 GLU A CA 1
ATOM 5088 C C . GLU A 1 668 ? -13.227 1.217 -11.801 1.00 81.44 668 GLU A C 1
ATOM 5090 O O . GLU A 1 668 ? -12.647 0.527 -10.972 1.00 81.44 668 GLU A O 1
ATOM 5095 N N . LEU A 1 669 ? -13.123 0.990 -13.117 1.00 88.06 669 LEU A N 1
ATOM 5096 C CA . LEU A 1 669 ? -12.342 -0.099 -13.704 1.00 88.06 669 LEU A CA 1
ATOM 5097 C C . LEU A 1 669 ? -10.940 0.334 -14.177 1.00 88.06 669 LEU A C 1
ATOM 5099 O O . LEU A 1 669 ? -10.248 -0.437 -14.841 1.00 88.06 669 LEU A O 1
ATOM 5103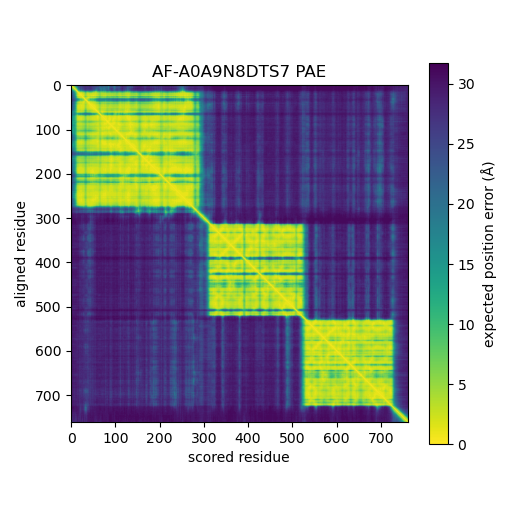 N N . GLU A 1 670 ? -10.516 1.571 -13.887 1.00 79.44 670 GLU A N 1
ATOM 5104 C CA . GLU A 1 670 ? -9.216 2.105 -14.330 1.00 79.44 670 GLU A CA 1
ATOM 5105 C C . GLU A 1 670 ? -8.017 1.404 -13.671 1.00 79.44 670 GLU A C 1
ATOM 5107 O O . GLU A 1 670 ? -6.957 1.301 -14.288 1.00 79.44 670 GLU A O 1
ATOM 5112 N N . GLN A 1 671 ? -8.179 0.916 -12.437 1.00 69.50 671 GLN A N 1
ATOM 5113 C CA . GLN A 1 671 ? -7.112 0.258 -11.668 1.00 69.50 671 GLN A CA 1
ATOM 5114 C C . GLN A 1 671 ? -7.183 -1.275 -11.749 1.00 69.50 671 GLN A C 1
ATOM 5116 O O . GLN A 1 671 ? -6.160 -1.955 -11.886 1.00 69.50 671 GLN A O 1
ATOM 5121 N N . VAL A 1 672 ? -8.397 -1.821 -11.655 1.00 79.88 672 VAL A N 1
ATOM 5122 C CA . VAL A 1 672 ? -8.695 -3.258 -11.655 1.00 79.88 672 VAL A CA 1
ATOM 5123 C C . VAL A 1 672 ? -9.971 -3.524 -12.446 1.00 79.88 672 VAL A C 1
ATOM 5125 O O . VAL A 1 672 ? -10.849 -2.673 -12.511 1.00 79.88 672 VAL A O 1
ATOM 5128 N N . GLY A 1 673 ? -10.112 -4.713 -13.033 1.00 86.00 673 GLY A N 1
ATOM 5129 C CA . GLY A 1 673 ? -11.349 -5.093 -13.719 1.00 86.00 673 GLY A CA 1
ATOM 5130 C C . GLY A 1 673 ? -11.319 -5.001 -15.243 1.00 86.00 673 GLY A C 1
ATOM 5131 O O . GLY A 1 673 ? -12.238 -5.512 -15.884 1.00 86.00 673 GLY A O 1
ATOM 5132 N N . ALA A 1 674 ? -10.297 -4.397 -15.858 1.00 92.38 674 ALA A N 1
ATOM 5133 C CA . ALA A 1 674 ? -10.323 -4.142 -17.296 1.00 92.38 674 ALA A CA 1
ATOM 5134 C C . ALA A 1 674 ? -9.091 -4.604 -18.070 1.00 92.38 674 ALA A C 1
ATOM 5136 O O . ALA A 1 674 ? -7.951 -4.491 -17.629 1.00 92.38 674 ALA A O 1
ATOM 5137 N N . VAL A 1 675 ? -9.324 -5.075 -19.295 1.00 92.75 675 VAL A N 1
ATOM 5138 C CA . VAL A 1 675 ? -8.255 -5.406 -20.240 1.00 92.75 675 VAL A CA 1
ATOM 5139 C C . VAL A 1 675 ? -8.621 -4.941 -21.647 1.00 92.75 675 VAL A C 1
ATOM 5141 O O . VAL A 1 675 ? -9.753 -5.099 -22.106 1.00 92.75 675 VAL A O 1
ATOM 5144 N N . SER A 1 676 ? -7.649 -4.351 -22.343 1.00 93.00 676 SER A N 1
ATOM 5145 C CA . SER A 1 676 ? -7.760 -4.018 -23.762 1.00 93.00 676 SER A CA 1
ATOM 5146 C C . SER A 1 676 ? -6.675 -4.751 -24.533 1.00 93.00 676 SER A C 1
ATOM 5148 O O . SER A 1 676 ? -5.487 -4.651 -24.219 1.00 93.00 676 SER A O 1
ATOM 5150 N N . LEU A 1 677 ? -7.096 -5.521 -25.526 1.00 91.00 677 LEU A N 1
ATOM 5151 C CA . LEU A 1 677 ? -6.241 -6.365 -26.339 1.00 91.00 677 LEU A CA 1
ATOM 5152 C C . LEU A 1 677 ? -6.263 -5.888 -27.800 1.00 91.00 677 LEU A C 1
ATOM 5154 O O . LEU A 1 677 ? -7.171 -5.160 -28.219 1.00 91.00 677 LEU A O 1
ATOM 5158 N N . PRO A 1 678 ? -5.258 -6.289 -28.601 1.00 88.44 678 PRO A N 1
ATOM 5159 C CA . PRO A 1 678 ? -5.304 -6.142 -30.052 1.00 88.44 678 PRO A CA 1
ATOM 5160 C C . PRO A 1 678 ? -6.573 -6.759 -30.672 1.00 88.44 678 PRO A C 1
ATOM 5162 O O . PRO A 1 678 ? -7.401 -7.361 -30.000 1.00 88.44 678 PRO A O 1
ATOM 5165 N N . ARG A 1 679 ? -6.751 -6.621 -31.984 1.00 91.31 679 ARG A N 1
ATOM 5166 C CA . ARG A 1 679 ? -7.917 -7.205 -32.654 1.00 91.31 679 ARG A CA 1
ATOM 5167 C C . ARG A 1 679 ? -7.633 -8.646 -33.087 1.00 91.31 679 ARG A C 1
ATOM 5169 O O . ARG A 1 679 ? -6.886 -8.837 -34.044 1.00 91.31 679 ARG A O 1
ATOM 5176 N N . PHE A 1 680 ? -8.284 -9.607 -32.428 1.00 92.12 680 PHE A N 1
ATOM 5177 C CA . PHE A 1 680 ? -8.453 -11.012 -32.840 1.00 92.12 680 PHE A CA 1
ATOM 5178 C C . PHE A 1 680 ? -9.910 -11.450 -32.605 1.00 92.12 680 PHE A C 1
ATOM 5180 O O . PHE A 1 680 ? -10.591 -10.884 -31.755 1.00 92.12 680 PHE A O 1
ATOM 5187 N N . GLU A 1 681 ? -10.388 -12.463 -33.331 1.00 91.44 681 GLU A N 1
ATOM 5188 C CA . GLU A 1 681 ? -11.779 -12.955 -33.236 1.00 91.44 681 GLU A CA 1
ATOM 5189 C C . GLU A 1 681 ? -12.067 -13.777 -31.965 1.00 91.44 681 GLU A C 1
ATOM 5191 O O . GLU A 1 681 ? -13.220 -13.986 -31.584 1.00 91.44 681 GLU A O 1
ATOM 5196 N N . SER A 1 682 ? -11.041 -14.330 -31.320 1.00 94.75 682 SER A N 1
ATOM 5197 C CA . SER A 1 682 ? -11.185 -15.167 -30.124 1.00 94.75 682 SER A CA 1
ATOM 5198 C C . SER A 1 682 ? -9.996 -15.017 -29.187 1.00 94.75 682 SER A C 1
ATOM 5200 O O . SER A 1 682 ? -8.858 -14.932 -29.638 1.00 94.75 682 SER A O 1
ATOM 5202 N N . TYR A 1 683 ? -10.254 -15.042 -27.882 1.00 96.31 683 TYR A N 1
ATOM 5203 C CA . TYR A 1 683 ? -9.266 -14.821 -26.830 1.00 96.31 683 TYR A CA 1
ATOM 5204 C C . TYR A 1 683 ? -9.448 -15.768 -25.660 1.00 96.31 683 TYR A C 1
ATOM 5206 O O . TYR A 1 683 ? -10.565 -15.991 -25.205 1.00 96.31 683 TYR A O 1
ATOM 5214 N N . VAL A 1 684 ? -8.338 -16.263 -25.117 1.00 96.31 684 VAL A N 1
ATOM 5215 C CA . VAL A 1 684 ? -8.328 -17.053 -23.883 1.00 96.31 684 VAL A CA 1
ATOM 5216 C C . VAL A 1 684 ? -7.164 -16.642 -22.993 1.00 96.31 684 VAL A C 1
ATOM 5218 O O . VAL A 1 684 ? -6.044 -16.423 -23.465 1.00 96.31 684 VAL A O 1
ATOM 5221 N N . TYR A 1 685 ? -7.434 -16.579 -21.699 1.00 96.81 685 TYR A N 1
ATOM 5222 C CA . TYR A 1 685 ? -6.433 -16.375 -20.671 1.00 96.81 685 TYR A CA 1
ATOM 5223 C C . TYR A 1 685 ? -5.549 -17.624 -20.483 1.00 96.81 685 TYR A C 1
ATOM 5225 O O . TYR A 1 685 ? -6.037 -18.758 -20.450 1.00 96.81 685 TYR A O 1
ATOM 5233 N N . LYS A 1 686 ? -4.231 -17.421 -20.392 1.00 93.69 686 LYS A N 1
ATOM 5234 C CA . LYS A 1 686 ? -3.186 -18.456 -20.257 1.00 93.69 686 LYS A CA 1
ATOM 5235 C C . LYS A 1 686 ? -2.247 -18.230 -19.068 1.00 93.69 686 LYS A C 1
ATOM 5237 O O . LYS A 1 686 ? -1.271 -18.967 -18.937 1.00 93.69 686 LYS A O 1
ATOM 5242 N N . GLY A 1 687 ? -2.512 -17.216 -18.249 1.00 89.69 687 GLY A N 1
ATOM 5243 C CA . GLY A 1 687 ? -1.697 -16.903 -17.080 1.00 89.69 687 GLY A CA 1
ATOM 5244 C C . GLY A 1 687 ? -2.030 -17.760 -15.849 1.00 89.69 687 GLY A C 1
ATOM 5245 O O . GLY A 1 687 ? -2.765 -18.746 -15.958 1.00 89.69 687 GLY A O 1
ATOM 5246 N N . PRO A 1 688 ? -1.469 -17.396 -14.683 1.00 88.06 688 PRO A N 1
ATOM 5247 C CA . PRO A 1 688 ? -1.723 -18.066 -13.409 1.00 88.06 688 PRO A CA 1
ATOM 5248 C C . PRO A 1 688 ? -3.205 -18.082 -13.009 1.00 88.06 688 PRO A C 1
ATOM 5250 O O . PRO A 1 688 ? -3.901 -17.081 -13.131 1.00 88.06 688 PRO A O 1
ATOM 5253 N N . THR A 1 689 ? -3.667 -19.213 -12.477 1.00 93.31 689 THR A N 1
ATOM 5254 C CA . THR A 1 689 ? -5.045 -19.402 -11.985 1.00 93.31 689 THR A CA 1
ATOM 5255 C C . THR A 1 689 ? -5.098 -19.718 -10.487 1.00 93.31 689 THR A C 1
ATOM 5257 O O . THR A 1 689 ? -6.143 -20.124 -9.993 1.00 93.31 689 THR A O 1
ATOM 5260 N N . ASP A 1 690 ? -3.979 -19.582 -9.774 1.00 88.88 690 ASP A N 1
ATOM 5261 C CA . ASP A 1 690 ? -3.855 -19.785 -8.325 1.00 88.88 690 ASP A CA 1
ATOM 5262 C C . ASP A 1 690 ? -3.169 -18.566 -7.698 1.00 88.88 690 ASP A C 1
ATOM 5264 O O . ASP A 1 690 ? -2.187 -18.065 -8.256 1.00 88.88 690 ASP A O 1
ATOM 5268 N N . GLY A 1 691 ? -3.710 -18.078 -6.582 1.00 74.31 691 GLY A N 1
ATOM 5269 C CA . GLY A 1 691 ? -3.168 -16.951 -5.822 1.00 74.31 691 GLY A CA 1
ATOM 5270 C C . GLY A 1 691 ? -4.245 -16.105 -5.141 1.00 74.31 691 GLY A C 1
ATOM 5271 O O . GLY A 1 691 ? -5.434 -16.406 -5.214 1.00 74.31 691 GLY A O 1
ATOM 5272 N N . GLU A 1 692 ? -3.825 -15.040 -4.464 1.00 77.19 692 GLU A N 1
ATOM 5273 C CA . GLU A 1 692 ? -4.731 -14.050 -3.865 1.00 77.19 692 GLU A CA 1
ATOM 5274 C C . GLU A 1 692 ? -5.519 -13.283 -4.940 1.00 77.19 692 GLU A C 1
ATOM 5276 O O . GLU A 1 692 ? -5.092 -13.184 -6.100 1.00 77.19 692 GLU A O 1
ATOM 5281 N N . LYS A 1 693 ? -6.671 -12.722 -4.558 1.00 82.06 693 LYS A N 1
ATOM 5282 C CA . LYS A 1 693 ? -7.568 -11.973 -5.450 1.00 82.06 693 LYS A CA 1
ATOM 5283 C C . LYS A 1 693 ? -6.824 -10.888 -6.225 1.00 82.06 693 LYS A C 1
ATOM 5285 O O . LYS A 1 693 ? -6.884 -10.864 -7.455 1.00 82.06 693 LYS A O 1
ATOM 5290 N N . GLU A 1 694 ? -6.067 -10.043 -5.537 1.00 75.38 694 GLU A N 1
ATOM 5291 C CA . GLU A 1 694 ? -5.347 -8.906 -6.115 1.00 75.38 694 GLU A CA 1
ATOM 5292 C C . GLU A 1 694 ? -4.253 -9.382 -7.077 1.00 75.38 694 GLU A C 1
ATOM 5294 O O . GLU A 1 694 ? -4.019 -8.782 -8.130 1.00 75.38 694 GLU A O 1
ATOM 5299 N N . PHE A 1 695 ? -3.591 -10.499 -6.757 1.00 73.94 695 PHE A N 1
ATOM 5300 C CA . PHE A 1 695 ? -2.629 -11.126 -7.659 1.00 73.94 695 PHE A CA 1
ATOM 5301 C C . PHE A 1 695 ? -3.310 -11.592 -8.948 1.00 73.94 695 PHE A C 1
ATOM 5303 O O . PHE A 1 695 ? -2.848 -11.256 -10.041 1.00 73.94 695 PHE A O 1
ATOM 5310 N N . LEU A 1 696 ? -4.422 -12.318 -8.841 1.00 81.75 696 LEU A N 1
ATOM 5311 C CA . LEU A 1 696 ? -5.154 -12.834 -9.996 1.00 81.75 696 LEU A CA 1
ATOM 5312 C C . LEU A 1 696 ? -5.746 -11.703 -10.847 1.00 81.75 696 LEU A C 1
ATOM 5314 O O . LEU A 1 696 ? -5.625 -11.751 -12.073 1.00 81.75 696 LEU A O 1
ATOM 5318 N N . GLN A 1 697 ? -6.281 -10.646 -10.226 1.00 85.31 697 GLN A N 1
ATOM 5319 C CA . GLN A 1 697 ? -6.713 -9.424 -10.913 1.00 85.31 697 GLN A CA 1
ATOM 5320 C C . GLN A 1 697 ? -5.568 -8.827 -11.742 1.00 85.31 697 GLN A C 1
ATOM 5322 O O . GLN A 1 697 ? -5.731 -8.598 -12.942 1.00 85.31 697 GLN A O 1
ATOM 5327 N N . ARG A 1 698 ? -4.373 -8.653 -11.157 1.00 72.25 698 ARG A N 1
ATOM 5328 C CA . ARG A 1 698 ? -3.189 -8.160 -11.886 1.00 72.25 698 ARG A CA 1
ATOM 5329 C C . ARG A 1 698 ? -2.806 -9.071 -13.051 1.00 72.25 698 ARG A C 1
ATOM 5331 O O . ARG A 1 698 ? -2.528 -8.584 -14.148 1.00 72.25 698 ARG A O 1
ATOM 5338 N N . GLN A 1 699 ? -2.818 -10.389 -12.850 1.00 86.56 699 GLN A N 1
ATOM 5339 C CA . GLN A 1 699 ? -2.464 -11.327 -13.913 1.00 86.56 699 GLN A CA 1
ATOM 5340 C C . GLN A 1 699 ? -3.486 -11.332 -15.055 1.00 86.56 699 GLN A C 1
ATOM 5342 O O . GLN A 1 699 ? -3.078 -11.461 -16.209 1.00 86.56 699 GLN A O 1
ATOM 5347 N N . LEU A 1 700 ? -4.778 -11.178 -14.763 1.00 91.56 700 LEU A N 1
ATOM 5348 C CA . LEU A 1 700 ? -5.855 -11.105 -15.755 1.00 91.56 700 LEU A CA 1
ATOM 5349 C C . LEU A 1 700 ? -5.833 -9.801 -16.563 1.00 91.56 700 LEU A C 1
ATOM 5351 O O . LEU A 1 700 ? -6.212 -9.811 -17.732 1.00 91.56 700 LEU A O 1
ATOM 5355 N N . GLN A 1 701 ? -5.330 -8.704 -15.996 1.00 87.75 701 GLN A N 1
ATOM 5356 C CA . GLN A 1 701 ? -5.132 -7.441 -16.722 1.00 87.75 701 GLN A CA 1
ATOM 5357 C C . GLN A 1 701 ? -3.843 -7.416 -17.556 1.00 87.75 701 GLN A C 1
ATOM 5359 O O . GLN A 1 701 ? -3.731 -6.652 -18.516 1.00 87.75 701 GLN A O 1
ATOM 5364 N N . ASN A 1 702 ? -2.864 -8.265 -17.231 1.00 82.00 702 ASN A N 1
ATOM 5365 C CA . ASN A 1 702 ? -1.624 -8.361 -17.993 1.00 82.00 702 ASN A CA 1
ATOM 5366 C C . ASN A 1 702 ? -1.881 -8.972 -19.380 1.00 82.00 702 ASN A C 1
ATOM 5368 O O . ASN A 1 702 ? -2.092 -10.177 -19.528 1.00 82.00 702 ASN A O 1
ATOM 5372 N N . THR A 1 703 ? -1.785 -8.141 -20.416 1.00 89.12 703 THR A N 1
ATOM 5373 C CA . THR A 1 703 ? -2.039 -8.518 -21.815 1.00 89.12 703 THR A CA 1
ATOM 5374 C C . THR A 1 703 ? -1.125 -9.638 -22.327 1.00 89.12 703 THR A C 1
ATOM 5376 O O . THR A 1 703 ? -1.513 -10.368 -23.237 1.00 89.12 703 THR A O 1
ATOM 5379 N N . SER A 1 704 ? 0.046 -9.847 -21.712 1.00 87.69 704 SER A N 1
ATOM 5380 C CA . SER A 1 704 ? 0.976 -10.933 -22.066 1.00 87.69 704 SER A CA 1
ATOM 5381 C C . SER A 1 704 ? 0.453 -12.320 -21.687 1.00 87.69 704 SER A C 1
ATOM 5383 O O . SER A 1 704 ? 0.874 -13.319 -22.269 1.00 87.69 704 SER A O 1
ATOM 5385 N N . ASN A 1 705 ? -0.483 -12.393 -20.738 1.00 89.50 705 ASN A N 1
ATOM 5386 C CA . ASN A 1 705 ? -1.121 -13.640 -20.324 1.00 89.50 705 ASN A CA 1
ATOM 5387 C C . ASN A 1 705 ? -2.286 -14.042 -21.239 1.00 89.50 705 ASN A C 1
ATOM 5389 O O . ASN A 1 705 ? -2.920 -15.071 -21.006 1.00 89.50 705 ASN A O 1
ATOM 5393 N N . TRP A 1 706 ? -2.587 -13.257 -22.275 1.00 95.25 706 TRP A N 1
ATOM 5394 C CA . TRP A 1 706 ? -3.690 -13.511 -23.191 1.00 95.25 706 TRP A CA 1
ATOM 5395 C C . TRP A 1 706 ? -3.207 -14.032 -24.533 1.00 95.25 706 TRP A C 1
ATOM 5397 O O . TRP A 1 706 ? -2.247 -13.535 -25.121 1.00 95.25 706 TRP A O 1
ATOM 5407 N N . GLN A 1 707 ? -3.930 -15.017 -25.059 1.00 95.00 707 GLN A N 1
ATOM 5408 C CA . GLN A 1 707 ? -3.676 -15.562 -26.382 1.00 95.00 707 GLN A CA 1
ATOM 5409 C C . GLN A 1 707 ? -4.881 -15.334 -27.292 1.00 95.00 707 GLN A C 1
ATOM 5411 O O . GLN A 1 707 ? -5.981 -15.799 -26.992 1.00 95.00 707 GLN A O 1
ATOM 5416 N N . GLY A 1 708 ? -4.651 -14.623 -28.398 1.00 93.56 708 GLY A N 1
ATOM 5417 C CA . GLY A 1 708 ? -5.652 -14.346 -29.425 1.00 93.56 708 GLY A CA 1
ATOM 5418 C C . GLY A 1 708 ? -5.535 -15.264 -30.643 1.00 93.56 708 GLY A C 1
ATOM 5419 O O . GLY A 1 708 ? -4.445 -15.740 -30.971 1.00 93.56 708 GLY A O 1
ATOM 5420 N N . TYR A 1 709 ? -6.662 -15.503 -31.311 1.00 91.38 709 TYR A N 1
ATOM 5421 C CA . TYR A 1 709 ? -6.776 -16.342 -32.501 1.00 91.38 709 TYR A CA 1
ATOM 5422 C C . TYR A 1 709 ? -7.742 -15.731 -33.520 1.00 91.38 709 TYR A C 1
ATOM 5424 O O . TYR A 1 709 ? -8.800 -15.227 -33.149 1.00 91.38 709 TYR A O 1
ATOM 5432 N N . ASP A 1 710 ? -7.406 -15.866 -34.803 1.00 91.50 710 ASP A N 1
ATOM 5433 C CA . ASP A 1 710 ? -8.316 -15.592 -35.919 1.00 91.50 710 ASP A CA 1
ATOM 5434 C C . ASP A 1 710 ? -8.886 -16.898 -36.484 1.00 91.50 710 ASP A C 1
ATOM 5436 O O . ASP A 1 710 ? -8.200 -17.929 -36.563 1.00 91.50 710 ASP A O 1
ATOM 5440 N N . SER A 1 711 ? -10.153 -16.854 -36.892 1.00 86.44 711 SER A N 1
ATOM 5441 C CA . SER A 1 711 ? -10.906 -17.934 -37.537 1.00 86.44 711 SER A CA 1
ATOM 5442 C C . SER A 1 711 ? -10.927 -19.251 -36.753 1.00 86.44 711 SER A C 1
ATOM 5444 O O . SER A 1 711 ? -11.171 -20.320 -37.319 1.00 86.44 711 SER A O 1
ATOM 5446 N N . SER A 1 712 ? -10.642 -19.193 -35.451 1.00 89.62 712 SER A N 1
ATOM 5447 C CA . SER A 1 712 ? -10.533 -20.346 -34.561 1.00 89.62 712 SER A CA 1
ATOM 5448 C C . SER A 1 712 ? -11.164 -20.024 -33.216 1.00 89.62 712 SER A C 1
ATOM 5450 O O . SER A 1 712 ? -10.731 -19.100 -32.535 1.00 89.62 712 SER A O 1
ATOM 5452 N N . ARG A 1 713 ? -12.153 -20.826 -32.813 1.00 91.88 713 ARG A N 1
ATOM 5453 C CA . ARG A 1 713 ? -12.766 -20.728 -31.484 1.00 91.88 713 ARG A CA 1
ATOM 5454 C C . ARG A 1 713 ? -11.775 -21.150 -30.404 1.00 91.88 713 ARG A C 1
ATOM 5456 O O . ARG A 1 713 ? -10.960 -22.051 -30.626 1.00 91.88 713 ARG A O 1
ATOM 5463 N N . VAL A 1 714 ? -11.914 -20.570 -29.219 1.00 90.50 714 VAL A N 1
ATOM 5464 C CA . VAL A 1 714 ? -11.200 -21.012 -28.018 1.00 90.50 714 VAL A CA 1
ATOM 5465 C C . VAL A 1 714 ? -12.129 -21.765 -27.073 1.00 90.50 714 VAL A C 1
ATOM 5467 O O . VAL A 1 714 ? -13.341 -21.575 -27.085 1.00 90.50 714 VAL A O 1
ATOM 5470 N N . GLU A 1 715 ? -11.537 -22.607 -26.233 1.00 87.06 715 GLU A N 1
ATOM 5471 C CA . GLU A 1 715 ? -12.213 -23.144 -25.053 1.00 87.06 715 GLU A CA 1
ATOM 5472 C C . GLU A 1 715 ? -11.806 -22.312 -23.832 1.00 87.06 715 GLU A C 1
ATOM 5474 O O . GLU A 1 715 ? -10.626 -21.948 -23.732 1.00 87.06 715 GLU A O 1
ATOM 5479 N N . PRO A 1 716 ? -12.733 -22.034 -22.899 1.00 87.25 716 PRO A N 1
ATOM 5480 C CA . PRO A 1 716 ? -12.391 -21.387 -21.640 1.00 87.25 716 PRO A CA 1
ATOM 5481 C C . PRO A 1 716 ? -11.440 -22.272 -20.811 1.00 87.25 716 PRO A C 1
ATOM 5483 O O . PRO A 1 716 ? -11.328 -23.481 -21.071 1.00 87.25 716 PRO A O 1
ATOM 5486 N N . PRO A 1 717 ? -10.739 -21.706 -19.809 1.00 86.69 717 PRO A N 1
ATOM 5487 C CA . PRO A 1 717 ? -9.974 -22.509 -18.861 1.00 86.69 717 PRO A CA 1
ATOM 5488 C C . PRO A 1 717 ? -10.863 -23.601 -18.242 1.00 86.69 717 PRO A C 1
ATOM 5490 O O . PRO A 1 717 ? -12.031 -23.368 -17.937 1.00 86.69 717 PRO A O 1
ATOM 5493 N N . ARG A 1 718 ? -10.331 -24.826 -18.144 1.00 76.31 718 ARG A N 1
ATOM 5494 C CA . ARG A 1 718 ? -11.110 -26.014 -17.740 1.00 76.31 718 ARG A CA 1
ATOM 5495 C C . ARG A 1 718 ? -11.243 -26.182 -16.233 1.00 76.31 718 ARG A C 1
ATOM 5497 O O . ARG A 1 718 ? -12.131 -26.907 -15.797 1.00 76.31 718 ARG A O 1
ATOM 5504 N N . GLU A 1 719 ? -10.314 -25.606 -15.487 1.00 87.50 719 GLU A N 1
ATOM 5505 C CA . GLU A 1 719 ? -10.253 -25.693 -14.035 1.00 87.50 719 GLU A CA 1
ATOM 5506 C C . GLU A 1 719 ? -10.618 -24.326 -13.465 1.00 87.50 719 GLU A C 1
ATOM 5508 O O . GLU A 1 719 ? -10.203 -23.300 -14.012 1.00 87.50 719 GLU A O 1
ATOM 5513 N N . ASP A 1 720 ? -11.430 -24.340 -12.408 1.00 91.38 720 ASP A N 1
ATOM 5514 C CA . ASP A 1 720 ? -11.757 -23.144 -11.637 1.00 91.38 720 ASP A CA 1
ATOM 5515 C C . ASP A 1 720 ? -10.466 -22.556 -11.037 1.00 91.38 720 ASP A C 1
ATOM 5517 O O . ASP A 1 720 ? -9.480 -23.265 -10.811 1.00 91.38 720 ASP A O 1
ATOM 5521 N N . PHE A 1 721 ? -10.461 -21.247 -10.807 1.00 94.69 721 PHE A N 1
ATOM 5522 C CA . PHE A 1 721 ? -9.334 -20.573 -10.181 1.00 94.69 721 PHE A CA 1
ATOM 5523 C C . PHE A 1 721 ? -9.273 -20.957 -8.700 1.00 94.69 721 PHE A C 1
ATOM 5525 O O . PHE A 1 721 ? -10.292 -21.154 -8.042 1.00 94.69 721 PHE A O 1
ATOM 5532 N N . SER A 1 722 ? -8.062 -21.046 -8.166 1.00 92.44 722 SER A N 1
ATOM 5533 C CA . SER A 1 722 ? -7.802 -21.257 -6.747 1.00 92.44 722 SER A CA 1
ATOM 5534 C C . SER A 1 722 ? -7.495 -19.899 -6.120 1.00 92.44 722 SER A C 1
ATOM 5536 O O . SER A 1 722 ? -6.355 -19.433 -6.119 1.00 92.44 722 SER A O 1
ATOM 5538 N N . VAL A 1 723 ? -8.554 -19.222 -5.674 1.00 86.38 723 VAL A N 1
ATOM 5539 C CA . VAL A 1 723 ? -8.458 -17.899 -5.048 1.00 86.38 723 VAL A CA 1
ATOM 5540 C C . VAL A 1 723 ? -8.227 -18.082 -3.554 1.00 86.38 723 VAL A C 1
ATOM 5542 O O . VAL A 1 723 ? -9.038 -18.699 -2.861 1.00 86.38 723 VAL A O 1
ATOM 5545 N N . GLN A 1 724 ? -7.105 -17.571 -3.063 1.00 75.69 724 GLN A N 1
ATOM 5546 C CA . GLN A 1 724 ? -6.736 -17.667 -1.654 1.00 75.69 724 GLN A CA 1
ATOM 5547 C C . GLN A 1 724 ? -7.430 -16.549 -0.861 1.00 75.69 724 GLN A C 1
ATOM 5549 O O . GLN A 1 724 ? -7.345 -15.383 -1.235 1.00 75.69 724 GLN A O 1
ATOM 5554 N N . SER A 1 725 ? -8.139 -16.904 0.215 1.00 49.38 725 SER A N 1
ATOM 5555 C CA . SER A 1 725 ? -8.802 -15.952 1.118 1.00 49.38 725 SER A CA 1
ATOM 5556 C C . SER A 1 725 ? -7.827 -15.378 2.149 1.00 49.38 725 SER A C 1
ATOM 5558 O O . SER A 1 725 ? -7.112 -16.152 2.796 1.00 49.38 725 SER A O 1
ATOM 5560 N N . SER A 1 726 ? -7.892 -14.073 2.420 1.00 41.97 726 SER A N 1
ATOM 5561 C CA . SER A 1 726 ? -7.317 -13.470 3.626 1.00 41.97 726 SER A CA 1
ATOM 5562 C C . SER A 1 726 ? -8.139 -13.881 4.870 1.00 41.97 726 SER A C 1
ATOM 5564 O O . SER A 1 726 ? -9.098 -13.238 5.265 1.00 41.97 726 SER A O 1
ATOM 5566 N N . GLN A 1 727 ? -7.724 -15.000 5.478 1.00 31.08 727 GLN A N 1
ATOM 5567 C CA . GLN A 1 727 ? -8.125 -15.589 6.775 1.00 31.08 727 GLN A CA 1
ATOM 5568 C C . GLN A 1 727 ? -9.473 -16.341 6.927 1.00 31.08 727 GLN A C 1
ATOM 5570 O O . GLN A 1 727 ? -10.555 -15.781 7.032 1.00 31.08 727 GLN A O 1
ATOM 5575 N N . SER A 1 728 ? -9.375 -17.662 7.135 1.00 26.67 728 SER A N 1
ATOM 5576 C CA . SER A 1 728 ? -9.788 -18.370 8.370 1.00 26.67 728 SER A CA 1
ATOM 5577 C C . SER A 1 728 ? -9.421 -19.857 8.230 1.00 26.67 728 SER A C 1
ATOM 5579 O O . SER A 1 728 ? -9.840 -20.542 7.300 1.00 26.67 728 SER A O 1
ATOM 5581 N N . SER A 1 729 ? -8.579 -20.385 9.124 1.00 28.00 729 SER A N 1
ATOM 5582 C CA . SER A 1 729 ? -8.264 -21.822 9.127 1.00 28.00 729 SER A CA 1
ATOM 5583 C C . SER A 1 729 ? -9.431 -22.609 9.733 1.00 28.00 729 SER A C 1
ATOM 5585 O O . SER A 1 729 ? -9.776 -22.362 10.891 1.00 28.00 729 SER A O 1
ATOM 5587 N N . PRO A 1 730 ? -10.018 -23.599 9.036 1.00 28.56 730 PRO A N 1
ATOM 5588 C CA . PRO A 1 730 ? -10.991 -24.482 9.647 1.00 28.56 730 PRO A CA 1
ATOM 5589 C C . PRO A 1 730 ? -10.302 -25.513 10.545 1.00 28.56 730 PRO A C 1
ATOM 5591 O O . PRO A 1 730 ? -9.236 -26.057 10.249 1.00 28.56 730 PRO A O 1
ATOM 5594 N N . SER A 1 731 ? -10.982 -25.810 11.649 1.00 31.44 731 SER A N 1
ATOM 5595 C CA . SER A 1 731 ? -10.658 -26.850 12.616 1.00 31.44 731 SER A CA 1
ATOM 5596 C C . SER A 1 731 ? -10.335 -28.200 11.962 1.00 31.44 731 SER A C 1
ATOM 5598 O O . SER A 1 731 ? -11.122 -28.732 11.179 1.00 31.44 731 SER A O 1
ATOM 5600 N N . SER A 1 732 ? -9.204 -28.772 12.375 1.00 39.59 732 SER A N 1
ATOM 5601 C CA . SER A 1 732 ? -8.870 -30.202 12.427 1.00 39.59 732 SER A CA 1
ATOM 5602 C C . SER A 1 732 ? -9.822 -31.187 11.723 1.00 39.59 732 SER A C 1
ATOM 5604 O O . SER A 1 732 ? -10.770 -31.692 12.330 1.00 39.59 732 SER A O 1
ATOM 5606 N N . ALA A 1 733 ? -9.464 -31.604 10.506 1.00 27.92 733 ALA A N 1
ATOM 5607 C CA . ALA A 1 733 ? -9.923 -32.861 9.922 1.00 27.92 733 ALA A CA 1
ATOM 5608 C C . ALA A 1 733 ? -8.754 -33.854 9.870 1.00 27.92 733 ALA A C 1
ATOM 5610 O O . ALA A 1 733 ? -7.784 -33.708 9.128 1.00 27.92 733 ALA A O 1
ATOM 5611 N N . THR A 1 734 ? -8.849 -34.888 10.701 1.00 38.66 734 THR A N 1
ATOM 5612 C CA . THR A 1 734 ? -7.945 -36.036 10.713 1.00 38.66 734 THR A CA 1
ATOM 5613 C C . THR A 1 734 ? -8.099 -36.834 9.417 1.00 38.66 734 THR A C 1
ATOM 5615 O O . THR A 1 734 ? -9.051 -37.586 9.239 1.00 38.66 734 THR A O 1
ATOM 5618 N N . SER A 1 735 ? -7.127 -36.711 8.514 1.00 26.48 735 SER A N 1
ATOM 5619 C CA . SER A 1 735 ? -6.976 -37.597 7.357 1.00 26.48 735 SER A CA 1
ATOM 5620 C C . SER A 1 735 ? -5.810 -38.555 7.601 1.00 26.48 735 SER A C 1
ATOM 5622 O O . SER A 1 735 ? -4.637 -38.250 7.386 1.00 26.48 735 SER A O 1
ATOM 5624 N N . THR A 1 736 ? -6.152 -39.747 8.082 1.00 29.16 736 THR A N 1
ATOM 5625 C CA . THR A 1 736 ? -5.270 -40.912 8.141 1.00 29.16 736 THR A CA 1
ATOM 5626 C C . THR A 1 736 ? -4.844 -41.339 6.735 1.00 29.16 736 THR A C 1
ATOM 5628 O O . THR A 1 736 ? -5.674 -41.792 5.949 1.00 29.16 736 THR A O 1
ATOM 5631 N N . CYS A 1 737 ? -3.544 -41.293 6.444 1.00 23.86 737 CYS A N 1
ATOM 5632 C CA . CYS A 1 737 ? -2.957 -41.992 5.303 1.00 23.86 737 CYS A CA 1
ATOM 5633 C C . CYS A 1 737 ? -2.601 -43.441 5.717 1.00 23.86 737 CYS A C 1
ATOM 5635 O O . CYS A 1 737 ? -1.922 -43.629 6.733 1.00 23.86 737 CYS A O 1
ATOM 5637 N N . PRO A 1 738 ? -3.040 -44.493 4.995 1.00 28.83 738 PRO A N 1
ATOM 5638 C CA . PRO A 1 738 ? -2.713 -45.870 5.344 1.00 28.83 738 PRO A CA 1
ATOM 5639 C C . PRO A 1 738 ? -1.289 -46.213 4.890 1.00 28.83 738 PRO A C 1
ATOM 5641 O O . PRO A 1 738 ? -1.019 -46.440 3.710 1.00 28.83 738 PRO A O 1
ATOM 5644 N N . LEU A 1 739 ? -0.368 -46.310 5.851 1.00 27.06 739 LEU A N 1
ATOM 5645 C CA . LEU A 1 739 ? 0.965 -46.868 5.633 1.00 27.06 739 LEU A CA 1
ATOM 5646 C C . LEU A 1 739 ? 0.861 -48.337 5.200 1.00 27.06 739 LEU A C 1
ATOM 5648 O O . LEU A 1 739 ? 0.447 -49.216 5.962 1.00 27.06 739 LEU A O 1
ATOM 5652 N N . SER A 1 740 ? 1.287 -48.616 3.967 1.00 29.12 740 SER A N 1
ATOM 5653 C CA . SER A 1 740 ? 1.503 -49.983 3.506 1.00 29.12 740 SER A CA 1
ATOM 5654 C C . SER A 1 740 ? 2.700 -50.603 4.237 1.00 29.12 740 SER A C 1
ATOM 5656 O O . SER A 1 740 ? 3.794 -50.041 4.309 1.00 29.12 740 SER A O 1
ATOM 5658 N N . ARG A 1 741 ? 2.457 -51.787 4.805 1.00 28.00 741 ARG A N 1
ATOM 5659 C CA . ARG A 1 741 ? 3.424 -52.658 5.480 1.00 28.00 741 ARG A CA 1
ATOM 5660 C C . ARG A 1 741 ? 4.697 -52.867 4.654 1.00 28.00 741 ARG A C 1
ATOM 5662 O O . ARG A 1 741 ? 4.658 -53.522 3.614 1.00 28.00 741 ARG A O 1
ATOM 5669 N N . ARG A 1 742 ? 5.848 -52.560 5.252 1.00 29.23 742 ARG A N 1
ATOM 5670 C CA . ARG A 1 742 ? 7.023 -53.436 5.158 1.00 29.23 742 ARG A CA 1
ATOM 5671 C C . ARG A 1 742 ? 7.476 -53.828 6.556 1.00 29.23 742 ARG A C 1
ATOM 5673 O O . ARG A 1 742 ? 7.864 -53.000 7.367 1.00 29.23 742 ARG A O 1
ATOM 5680 N N . GLN A 1 743 ? 7.353 -55.126 6.818 1.00 28.80 743 GLN A N 1
ATOM 5681 C CA . GLN A 1 743 ? 7.955 -55.811 7.951 1.00 28.80 743 GLN A CA 1
ATOM 5682 C C . GLN A 1 743 ? 9.469 -55.584 7.922 1.00 28.80 743 GLN A C 1
ATOM 5684 O O . GLN A 1 743 ? 10.070 -55.839 6.885 1.00 28.80 743 GLN A O 1
ATOM 5689 N N . ILE A 1 744 ? 10.065 -55.204 9.051 1.00 30.34 744 ILE A N 1
ATOM 5690 C CA . ILE A 1 744 ? 11.277 -55.835 9.585 1.00 30.34 744 ILE A CA 1
ATOM 5691 C C . ILE A 1 744 ? 11.215 -55.745 11.118 1.00 30.34 744 ILE A C 1
ATOM 5693 O O . ILE A 1 744 ? 10.761 -54.777 11.716 1.00 30.34 744 ILE A O 1
ATOM 5697 N N . THR A 1 745 ? 11.591 -56.872 11.691 1.00 29.03 745 THR A N 1
ATOM 5698 C CA . THR A 1 745 ? 11.430 -57.413 13.034 1.00 29.03 745 THR A CA 1
ATOM 5699 C C . THR A 1 745 ? 12.308 -56.738 14.101 1.00 29.03 745 THR A C 1
ATOM 5701 O O . THR A 1 745 ? 13.464 -56.444 13.834 1.00 29.03 745 THR A O 1
ATOM 5704 N N . ASN A 1 746 ? 11.738 -56.592 15.307 1.00 27.81 746 ASN A N 1
ATOM 5705 C CA . ASN A 1 746 ? 12.302 -56.576 16.675 1.00 27.81 746 ASN A CA 1
ATOM 5706 C C . ASN A 1 746 ? 13.779 -56.205 16.930 1.00 27.81 746 ASN A C 1
ATOM 5708 O O . ASN A 1 746 ? 14.671 -56.874 16.423 1.00 27.81 746 ASN A O 1
ATOM 5712 N N . VAL A 1 747 ? 13.988 -55.320 17.921 1.00 30.50 747 VAL A N 1
ATOM 5713 C CA . VAL A 1 747 ? 14.733 -55.511 19.205 1.00 30.50 747 VAL A CA 1
ATOM 5714 C C . VAL A 1 747 ? 14.482 -54.234 20.041 1.00 30.50 747 VAL A C 1
ATOM 5716 O O . VAL A 1 747 ? 14.842 -53.146 19.619 1.00 30.50 747 VAL A O 1
ATOM 5719 N N . LEU A 1 748 ? 13.551 -54.232 21.001 1.00 27.62 748 LEU A N 1
ATOM 5720 C CA . LEU A 1 748 ? 13.683 -54.508 22.446 1.00 27.62 748 LEU A CA 1
ATOM 5721 C C . LEU A 1 748 ? 14.663 -53.604 23.244 1.00 27.62 748 LEU A C 1
ATOM 5723 O O . LEU A 1 748 ? 15.850 -53.887 23.307 1.00 27.62 748 LEU A O 1
ATOM 5727 N N . MET A 1 749 ? 14.063 -52.600 23.904 1.00 27.48 749 MET A N 1
ATOM 5728 C CA . MET A 1 749 ? 14.239 -52.071 25.277 1.00 27.48 749 MET A CA 1
ATOM 5729 C C . MET A 1 749 ? 15.614 -51.762 25.919 1.00 27.48 749 MET A C 1
ATOM 5731 O O . MET A 1 749 ? 16.576 -52.512 25.822 1.00 27.48 749 MET A O 1
ATOM 5735 N N . VAL A 1 750 ? 15.508 -50.777 26.834 1.00 29.03 750 VAL A N 1
ATOM 5736 C CA . VAL A 1 750 ? 16.355 -50.417 27.998 1.00 29.03 750 VAL A CA 1
ATOM 5737 C C . VAL A 1 750 ? 17.510 -49.469 27.649 1.00 29.03 750 VAL A C 1
ATOM 5739 O O . VAL A 1 750 ? 18.284 -49.747 26.753 1.00 29.03 750 VAL A O 1
ATOM 5742 N N . GLY A 1 751 ? 17.744 -48.336 28.312 1.00 27.70 751 GLY A N 1
ATOM 5743 C CA . GLY A 1 751 ? 17.122 -47.686 29.461 1.00 27.70 751 GLY A CA 1
ATOM 5744 C C . GLY A 1 751 ? 18.081 -46.606 29.990 1.00 27.70 751 GLY A C 1
ATOM 5745 O O . GLY A 1 751 ? 19.288 -46.798 29.972 1.00 27.70 751 GLY A O 1
ATOM 5746 N N . VAL A 1 752 ? 17.514 -45.469 30.395 1.00 28.80 752 VAL A N 1
ATOM 5747 C CA . VAL A 1 752 ? 17.846 -44.624 31.560 1.00 28.80 752 VAL A CA 1
ATOM 5748 C C . VAL A 1 752 ? 19.326 -44.469 32.001 1.00 28.80 752 VAL A C 1
ATOM 5750 O O . VAL A 1 752 ? 19.946 -45.398 32.502 1.00 28.80 752 VAL A O 1
ATOM 5753 N N . ALA A 1 753 ? 19.741 -43.190 32.015 1.00 29.39 753 ALA A N 1
ATOM 5754 C CA . ALA A 1 753 ? 20.527 -42.484 33.046 1.00 29.39 753 ALA A CA 1
ATOM 5755 C C . ALA A 1 753 ? 22.076 -42.412 33.019 1.00 29.39 753 ALA A C 1
ATOM 5757 O O . ALA A 1 753 ? 22.787 -43.374 33.274 1.00 29.39 753 ALA A O 1
ATOM 5758 N N . VAL A 1 754 ? 22.507 -41.138 32.995 1.00 30.22 754 VAL A N 1
ATOM 5759 C CA . VAL A 1 754 ? 23.443 -40.466 33.929 1.00 30.22 754 VAL A CA 1
ATOM 5760 C C . VAL A 1 754 ? 24.953 -40.476 33.623 1.00 30.22 754 VAL A C 1
ATOM 5762 O O . VAL A 1 754 ? 25.675 -41.437 33.849 1.00 30.22 754 VAL A O 1
ATOM 5765 N N . VAL A 1 755 ? 25.404 -39.286 33.195 1.00 30.92 755 VAL A N 1
ATOM 5766 C CA . VAL A 1 755 ? 26.517 -38.444 33.698 1.00 30.92 755 VAL A CA 1
ATOM 5767 C C . VAL A 1 755 ? 27.745 -39.137 34.322 1.00 30.92 755 VAL A C 1
ATOM 5769 O O . VAL A 1 755 ? 27.673 -39.624 35.446 1.00 30.92 755 VAL A O 1
ATOM 5772 N N . ARG A 1 756 ? 28.924 -38.966 33.695 1.00 31.36 756 ARG A N 1
ATOM 5773 C CA . ARG A 1 756 ? 30.109 -38.250 34.247 1.00 31.36 756 ARG A CA 1
ATOM 5774 C C . ARG A 1 756 ? 31.343 -38.374 33.331 1.00 31.36 756 ARG A C 1
ATOM 5776 O O . ARG A 1 756 ? 31.896 -39.449 33.171 1.00 31.36 756 ARG A O 1
ATOM 5783 N N . LEU A 1 757 ? 31.737 -37.225 32.774 1.00 32.94 757 LEU A N 1
ATOM 5784 C CA . LEU A 1 757 ? 33.051 -36.555 32.848 1.00 32.94 757 LEU A CA 1
ATOM 5785 C C . LEU A 1 757 ? 34.370 -37.360 32.989 1.00 32.94 757 LEU A C 1
ATOM 5787 O O . LEU A 1 757 ? 34.514 -38.183 33.889 1.00 32.94 757 LEU A O 1
ATOM 5791 N N . LEU A 1 758 ? 35.378 -36.847 32.249 1.00 33.28 758 LEU A N 1
ATOM 5792 C CA . LEU A 1 758 ? 36.845 -37.075 32.278 1.00 33.28 758 LEU A CA 1
ATOM 5793 C C . LEU A 1 758 ? 37.308 -38.309 31.478 1.00 33.28 758 LEU A C 1
ATOM 5795 O O . LEU A 1 758 ? 36.803 -39.398 31.682 1.00 33.28 758 LEU A O 1
ATOM 5799 N N . GLY A 1 759 ? 38.277 -38.272 30.565 1.00 33.47 759 GLY A N 1
ATOM 5800 C CA . GLY A 1 759 ? 39.283 -37.278 30.206 1.00 33.47 759 GLY A CA 1
ATOM 5801 C C . GLY A 1 759 ? 40.549 -38.027 29.752 1.00 33.47 759 GLY A C 1
ATOM 5802 O O . GLY A 1 759 ? 41.080 -38.815 30.521 1.00 33.47 759 GLY A O 1
ATOM 5803 N N . TRP A 1 760 ? 41.005 -37.733 28.529 1.00 38.72 760 TRP A N 1
ATOM 5804 C CA . TRP A 1 760 ? 42.371 -37.879 27.990 1.00 38.72 760 TRP A CA 1
ATOM 5805 C C . TRP A 1 760 ? 42.930 -39.279 27.674 1.00 38.72 760 TRP A C 1
ATOM 5807 O O . TRP A 1 760 ? 43.332 -40.035 28.556 1.00 38.72 760 TRP A O 1
ATOM 5817 N N . SER A 1 761 ? 43.144 -39.500 26.374 1.00 40.47 761 SER A N 1
ATOM 5818 C CA . SER A 1 761 ? 44.464 -39.796 25.790 1.00 40.47 761 SER A CA 1
ATOM 5819 C C . SER A 1 761 ? 44.499 -39.330 24.343 1.00 40.47 761 SER A C 1
ATOM 5821 O O . SER A 1 761 ? 43.520 -39.678 23.642 1.00 40.47 761 SER A O 1
#

InterPro domains:
  IPR007346 Endonuclease I [PF04231] (101-266)
  IPR007346 Endonuclease I [PTHR33607] (47-274)
  IPR044925 His-Me finger superfamily [SSF54060] (101-266)

Mean predicted aligned error: 21.05 Å